Protein 8YNW (pdb70)

Organism: NCBI:txid1217737

Sequence (1189 aa):
IKPATMEFVSLSNGETIAYQEVGRRNTDILVLIHGNMTSSQHWDLVIEKLQDQYHIYALDLRGFGQSTYNQSIDSLQDFAEDVKLFIDELKLEKFSLMGWAMGGGVAMQFTANHPTFVEKLILVESVGMKGYPIFKKDTNGQPIVSSLVKTKEEIAQDPVQIAPVLDAIKNMNKLYYRTVWNLLIYTHNQPEPDRYEKYLDDMLTQRNFVDVNYALITFNISDEHNGVVGGSKQIHRIKAPTLVIQGDRDYVVPQVVGEELAKHLPNAELKVLEDCGHSPFIDCLDVFIKHVEDWLEQPATMEFVSLSNGETIAYQEVGRRNTDILVLIHGNMTSSQHWDLVIEKLQDQYHIYALDLRGFGQSTYNQSIDSLQDFAEDVKLFIDELKLEKFSLMGWAMGGGVAMQFTANHPTFVEKLILVESVGMKGYPIFKKDTNGQPIVSSLVKTKEEIAQDPVQIAPVLDAIKNMNKLYYRTVWNLLIYTHNQPEPDRYEKYLDDMLTQRNFVDVNYALITFNISDEHNGVVGGSKQIHRIKAPTLVIQGDRDYVVPQVVGEELAKHLPNAELKVLEDCGHSPFIDCLDVFIKHVEDWLEQKIKPATMEFVSLSNGETIAYQEVGRRNTDILVLIHGNMTSSQHWDLVIEKLQDQYHIYALDLRGFGQSTYNQSIDSLQDFAEDVKLFIDELKLEKFSLMGWAMGGGVAMQFTANHPTFVEKLILVESVGMKGYPIFKKDTNGQPIVSSLVKTKEEIAQDPVQIAPVLDAIKNMNKLYYRTVWNLLIYTHNQPEPDRYEKYLDDMLTQRNFVDVNYALITFNISDEHNGVVGGSKQIHRIKAPTLVIQGDRDYVVPQVVGEELAKHLPNAELKVLEDCGHSPFIDCLDVFIKHVEDWLEQPATMEFVSLSNGETIAYQEVGRRNTDILVLIHGNMTSSQHWDLVIEKLQDQYHIYALDLRGFGQSTYNQSIDSLQDFAEDVKLFIDELKLEKFSLMGWAMGGGVAMQFTANHPTFVEKLILVESVGMKGYPIFKKDTNGQPIVSSLVKTKEEIAQDPVQIAPVLDAIKNMNKLYYRTVWNLLIYTHNQPEPDRYEKYLDDMLTQRNFVDVNYALITFNISDEHNGVVGGSKQIHRIKAPTLVIQGDRDYVVPQVVGEELAKHLPNAELKVLEDCGHSPFIDCLDVFIKHVEDWLEQ

Secondary structure (DSSP, 8-state):
-PPPP-EEEE-TTS-EEEEEEE-TT-SSEEEEE--TT--GGGGHHHHHHHTTTSEEEEE--TTSTTS--SS---SHHHHHHHHHHHHHHTT--SEEEEEETHHHHHHHHHHHH-GGGEEEEEEESPPPTT----EEE-TTS-EEEEEE--SHHHHHT-TTTTHHHHHHHHHT-HHHHHHHHHHHTSSS----HHHHHHHHHHHTT---HHHHHHHHHT---SSS--SSS----GGGG--S-EEEEEETT-SSS-HHHHHHHHHHSSSEEEEEETT--S-HHHH-HHHHHHHHHHHHH-/----EEEE-TTS-EEEEEEE-TT-SSEEEEE--TT--GGGGHHHHHHHTTTSEEEEE--TTSTT---SS---SHHHHHHHHHHHHHHTT--SEEEEEETHHHHHHHHHHHH-GGGEEEEEEESPPPTT----EEE-TTS-EEEEEE--SHHHHHT-TTTTHHHHHHHHTT-HHHHHHHHHHHT-SS----HHHHHHHHHHHTT---HHHHHHHHHT---SSS--SSS----GGGG--S-EEEEEETT-SSS-HHHHHHHHHHSTTEEEEEETT--S-HHHH-HHHHHHHHHHHHH--/-PPPP-EEEE-TTS-EEEEEEE-TT-SSEEEEE--TT--GGGGHHHHHHHTTTSEEEEE--TTSTTS--SS---SHHHHHHHHHHHHHHHT---EEEEEETHHHHHHHHHHHH-GGGEEEEEEESPPPTT----EEE-TTS-EEEEEE--SHHHHHT-TTTTHHHHHHHHTT-HHHHHHHHHHHTSSS----HHHHHHHHHHHTT---HHHHHHHHHT---SSS--SSS----GGGG--S-EEEEEETT-SSS-HHHHHHHHHHSSSEEEEEETT--S-HHHH-HHHHHHHHHHHHH-/-PPPEEEE-TTS-EEEEEEE-TT-SSEEEEE--TT--GGGGHHHHHHHTTTSEEEEEPPTTSTTS--SS---SHHHHHHHHHHHHHHTT---EEEEEETHHHHHHHHHHHH-GGGEEEEEEESPPPTT----EEE-TTSSEEEEEE--SHHHHHT-TTTTHHHHHHHHTT-HHHHHHHHHHHTSSS----HHHHHHHHHHHTT---HHHHHHHHHT---SSS--SSS----GGGG--S-EEEEEETT-SSS-HHHHHHHHHHSSSEEEEEETT--S-HHHH-HHHHHHHHHHHHH-

InterPro domains:
  IPR000073 Alpha/beta hydrolase fold-1 [PF00561] (30-284)
  IPR000073 Alpha/beta hydrolase fold-1 [PR00111] (54-69)
  IPR000073 Alpha/beta hydrolase fold-1 [PR00111] (98-111)
  IPR000073 Alpha/beta hydrolase fold-1 [PR00111] (112-125)
  IPR029058 Alpha/Beta hydrolase fold [G3DSA:3.40.50.1820] (10-299)
  IPR029058 Alpha/Beta hydrolase fold [SSF53474] (6-299)
  IPR050266 AB hydrolase superfamily [PTHR43798] (19-299)

Radius of gyration: 34.6 Å; Cα contacts (8 Å, |Δi|>4): 2654; chains: 4; bounding box: 67×92×101 Å

B-factor: mean 24.3, std 11.0, range [7.79, 95.72]

Nearest PDB structures (foldseek):
  8ynv-assembly4_D  TM=9.915E-01  e=7.966E-64  Bacillus thuringiensis
  8ynw-assembly4_D  TM=9.922E-01  e=1.476E-63  Bacillus thuringiensis
  3om8-assembly1_B  TM=8.523E-01  e=3.856E-19  Pseudomonas aeruginosa PAO1
  3afi-assembly2_B  TM=7.223E-01  e=8.091E-16  Bradyrhizobium diazoefficiens USDA 110
  3a2n-assembly2_E  TM=7.158E-01  e=1.299E-14  Bradyrhizobium japonicum

Solvent-accessible surface area: 45137 Å² total; per-residue (Å²): 118,174,66,42,132,24,90,109,19,77,9,99,48,49,1,37,1,0,16,12,32,28,20,145,236,41,117,77,32,0,0,0,0,0,1,35,32,2,1,0,9,4,1,14,17,0,10,98,90,0,64,109,63,16,22,1,13,0,1,1,0,18,0,1,10,80,4,41,50,91,120,70,0,76,31,2,42,20,0,0,37,1,0,2,22,0,0,60,89,41,175,10,139,106,0,9,0,0,0,6,11,2,0,0,0,0,0,0,14,0,2,0,2,9,40,24,10,11,74,31,0,1,0,0,0,4,6,8,6,14,2,73,20,3,16,53,24,14,75,106,21,100,64,21,26,23,12,15,1,74,57,52,123,13,0,44,136,8,92,67,60,0,33,38,2,62,75,3,32,156,89,126,65,59,120,49,0,73,82,37,7,47,132,76,13,9,50,110,65,100,6,89,110,105,43,1,47,32,3,0,48,7,0,16,48,2,113,3,11,29,19,0,9,52,0,12,2,27,10,10,2,1,82,86,19,12,4,22,43,49,21,36,82,26,1,69,14,0,95,12,44,0,3,2,1,1,0,62,31,7,116,34,4,33,63,55,18,2,71,27,1,24,159,58,10,67,72,30,88,54,81,58,5,157,81,0,2,10,2,0,8,27,23,24,28,100,84,0,11,119,53,0,38,55,12,20,115,133,136,46,129,21,62,118,14,80,11,110,48,51,1,36,3,0,15,13,28,42,19,128,231,38,126,81,31,0,0,0,0,0,1,32,28,3,0,0,18,4,1,16,24,0,8,103,100,1,62,119,101,16,22,1,13,0,3,0,2,18,0,1,7,106,4,41,49,99,112,70,0,75,35,2,64,42,0,0,76,4,0,35,55,0,0,64,93,47,152,11,141,103,0,9,0,0,0,5,11,5,0,0,0,0,0,0,19,0,0,2,34,34,69,98,45,9,74,28,0,1,0,0,0,2,10,7,11,41,17,57,15,2,2,74,24,17,139,100,26,85,28,40,35,16,33,11,2,83,46,57,121,46,0,44,133,5,83,63,43,3,29,37,2,58,83,3,34,172,107,127,64,57,129,52,0,75,88,31,8,49,50,33,10,10,34,106,63,99,8,99,114,121,46,2,72,43,3,1,69,8,0,18,37,2,113,3,11,30,19,0,5,49,1,3,0,28,10,8,2,2,73,88,59,12,2,22,47,44,23,59,111,40,1,82,107,0,58,12,39,0,10,1,0,1,0,63,37,7,54,62,13,16,60,56,32,1,62,65,0,15,160,76,3,7,29,22,79,65,85,50,4,153,83,0,2,10,2,0,8,32,24,23,25,103,68,0,11,107,33,0,42,76,17,23,107,99,206,115,162,61,46,126,21,72,104,21,75,9,104,64,49,1,34,3,0,13,12,29,42,19,140,239,36,126,79,32,0,0,0,1,0,2,32,29,1,0,0,8,3,1,18,17,1,11,105,96,0,64,119,69,15,22,2,13,0,2,1,2,17,0,1,11,80,3,43,47,110,115,60,1,76,33,2,57,30,0,0,79,3,2,36,54,0,0,65,84,51,156,15,134,116,0,7,2,0,0,4,8,2,0,0,0,0,0,0,10,0,0,8,42,45,54,82,46,11,68,42,0,0,0,0,0,3,8,4,4,11,1,63,21,2,17,68,25,15,76,108,21,100,64,24,25,26,10,17,2,73,57,67,111,12,0,40,121,9,94,60,69,0,32,43,3,62,85,3,21,154,112,136,60,62,132,49,0,70,89,32,8,57,126,69,11,13,50,106,68,92,3,84,113,103,54,0,54,28,3,1,52,8,0,22,47,2,112,4,10,25,19,0,2,53,1,2,2,26,8,9,2,1,43,63,18,11,6,24,44,45,25,56,86,48,2,10,138,0,80,7,41,0,0,1,1,1,0,61,26,5,114,68,10,51,67,50,13,2,62,28,1,22,162,40,11,55,73,34,82,61,64,58,4,152,84,0,2,12,2,0,8,26,25,23,28,102,75,0,10,115,32,0,41,72,17,12,121,126,126,44,134,17,77,104,26,75,10,58,59,51,1,35,0,0,12,17,30,45,18,170,194,25,126,81,32,0,0,0,0,0,1,33,26,2,0,0,14,4,1,19,14,0,12,101,74,0,60,99,75,10,22,1,12,0,0,1,0,19,0,1,12,92,3,42,49,94,123,70,0,69,31,2,59,26,0,0,26,0,0,0,14,0,0,20,64,35,147,12,45,94,0,9,0,0,0,6,12,4,0,0,0,0,0,0,18,0,0,1,26,14,32,29,6,12,83,28,0,0,0,0,0,3,10,6,2,18,16,56,22,2,0,71,24,31,143,121,23,106,21,27,33,10,38,16,1,74,57,60,129,45,0,42,130,5,81,65,43,2,32,39,9,62,83,3,35,167,94,146,63,56,130,57,0,70,90,38,8,53,58,36,10,12,37,107,66,96,4,89,115,130,55,2,64,46,4,0,69,7,0,30,49,3,114,4,16,27,20,0,6,52,1,3,0,24,10,8,2,1,71,85,72,14,1,26,46,44,19,57,119,56,2,89,82,1,136,10,46,0,0,2,1,1,0,62,37,7,51,61,12,17,60,54,35,2,68,55,1,19,173,64,10,64,68,34,74,60,56,59,6,149,84,0,2,10,3,0,8,27,24,26,28,85,78,0,1,96,48,0,32,87,17,21,116,137

Structure (mmCIF, N/CA/C/O backbone):
data_8YNW
#
_entry.id   8YNW
#
_cell.length_a   42.989
_cell.length_b   83.552
_cell.length_c   85.729
_cell.angle_alpha   73.484
_cell.angle_beta   82.839
_cell.angle_gamma   83.617
#
_symmetry.space_group_name_H-M   'P 1'
#
loop_
_entity.id
_entity.type
_entity.pdbx_description
1 polymer 'Poly(3-hydroxybutyrate) depolymerase'
2 non-polymer 3,6,9,12,15,18-HEXAOXAICOSANE-1,20-DIOL
3 non-polymer 2-AMINO-2-HYDROXYMETHYL-PROPANE-1,3-DIOL
4 water water
#
loop_
_atom_site.group_PDB
_atom_site.id
_atom_site.type_symbol
_atom_site.label_atom_id
_atom_site.label_alt_id
_atom_site.label_comp_id
_atom_site.label_asym_id
_atom_site.label_entity_id
_atom_site.label_seq_id
_atom_site.pdbx_PDB_ins_code
_atom_site.Cartn_x
_atom_site.Cartn_y
_atom_site.Cartn_z
_atom_site.occupancy
_atom_site.B_iso_or_equiv
_atom_site.auth_seq_id
_atom_site.auth_comp_id
_atom_site.auth_asym_id
_atom_site.auth_atom_id
_atom_site.pdbx_PDB_model_num
ATOM 1 N N . ILE A 1 13 ? 72.37323 19.99339 99.06278 1.000 52.28474 2 ILE A N 1
ATOM 2 C CA . ILE A 1 13 ? 71.87405 20.97522 98.10495 1.000 47.65921 2 ILE A CA 1
ATOM 3 C C . ILE A 1 13 ? 72.50987 20.76255 96.72877 1.000 44.52342 2 ILE A C 1
ATOM 4 O O . ILE A 1 13 ? 72.19104 21.46994 95.76320 1.000 38.81685 2 ILE A O 1
ATOM 9 N N . LYS A 1 14 ? 73.40238 19.78069 96.63963 1.000 33.00869 3 LYS A N 1
ATOM 10 C CA . LYS A 1 14 ? 74.04424 19.48494 95.37206 1.000 27.96422 3 LYS A CA 1
ATOM 11 C C . LYS A 1 14 ? 73.01644 18.96315 94.37189 1.000 28.00281 3 LYS A C 1
ATOM 12 O O . LYS A 1 14 ? 71.97732 18.41962 94.75581 1.000 30.86885 3 LYS A O 1
ATOM 18 N N . PRO A 1 15 ? 73.26891 19.13593 93.08350 1.000 23.66612 4 PRO A N 1
ATOM 19 C CA . PRO A 1 15 ? 72.38539 18.53589 92.08110 1.000 22.92307 4 PRO A CA 1
ATOM 20 C C . PRO A 1 15 ? 72.56021 17.02324 92.05532 1.000 24.48409 4 PRO A C 1
ATOM 21 O O . PRO A 1 15 ? 73.47964 16.45713 92.65539 1.000 25.76493 4 PRO A O 1
ATOM 25 N N . ALA A 1 16 ? 71.63040 16.36849 91.36507 1.000 28.33209 5 ALA A N 1
ATOM 26 C CA . ALA A 1 16 ? 71.72705 14.93348 91.13317 1.000 33.43753 5 ALA A CA 1
ATOM 27 C C . ALA A 1 16 ? 72.93928 14.61199 90.26495 1.000 28.16056 5 ALA A C 1
ATOM 28 O O . ALA A 1 16 ? 73.37910 15.42317 89.44381 1.000 21.67890 5 ALA A O 1
ATOM 30 N N . THR A 1 17 ? 73.48367 13.41393 90.46339 1.000 24.97648 6 THR A N 1
ATOM 31 C CA . THR A 1 17 ? 74.55955 12.92869 89.61112 1.000 29.42230 6 THR A CA 1
ATOM 32 C C . THR A 1 17 ? 74.04820 12.74538 88.18738 1.000 28.37265 6 THR A C 1
ATOM 33 O O . THR A 1 17 ? 72.93044 12.27010 87.96526 1.000 28.02759 6 THR A O 1
ATOM 37 N N . MET A 1 18 ? 74.86857 13.13228 87.21490 1.000 22.83481 7 MET A N 1
ATOM 38 C CA . MET A 1 18 ? 74.43424 13.18138 85.82784 1.000 19.13906 7 MET A CA 1
ATOM 39 C C . MET A 1 18 ? 75.22067 12.20370 84.96663 1.000 21.09118 7 MET A C 1
ATOM 40 O O . MET A 1 18 ? 76.36134 11.85240 85.27255 1.000 23.18683 7 MET A O 1
ATOM 45 N N . GLU A 1 19 ? 74.58293 11.75788 83.89335 1.000 21.29408 8 GLU A N 1
ATOM 46 C CA . GLU A 1 19 ? 75.24232 11.06218 82.80101 1.000 21.69556 8 GLU A CA 1
ATOM 47 C C . GLU A 1 19 ? 75.42841 12.03839 81.64273 1.000 25.69114 8 GLU A C 1
ATOM 48 O O . GLU A 1 19 ? 74.80891 13.10396 81.60106 1.000 20.19510 8 GLU A O 1
ATOM 54 N N . PHE A 1 20 ? 76.28489 11.66536 80.69369 1.000 18.53703 9 PHE A N 1
ATOM 55 C CA . PHE A 1 20 ? 76.58128 12.52770 79.55102 1.000 27.42566 9 PHE A CA 1
ATOM 56 C C . PHE A 1 20 ? 76.62105 11.70944 78.27234 1.000 24.62669 9 PHE A C 1
ATOM 57 O O . PHE A 1 20 ? 77.13191 10.58620 78.26861 1.000 20.87962 9 PHE A O 1
ATOM 65 N N . VAL A 1 21 ? 76.10989 12.28628 77.18678 1.000 20.55472 10 VAL A N 1
ATOM 66 C CA . VAL A 1 21 ? 76.15365 11.65274 75.87179 1.000 22.00815 10 VAL A CA 1
ATOM 67 C C . VAL A 1 21 ? 76.46771 12.71954 74.82313 1.000 19.35508 10 VAL A C 1
ATOM 68 O O . VAL A 1 21 ? 75.84381 13.78459 74.79715 1.000 18.64133 10 VAL A O 1
ATOM 72 N N . SER A 1 22 ? 77.46628 12.45683 73.98469 1.000 22.19878 11 SER A N 1
ATOM 73 C CA . SER A 1 22 ? 77.81065 13.37406 72.90353 1.000 27.94227 11 SER A CA 1
ATOM 74 C C . SER A 1 22 ? 76.96387 13.04997 71.68193 1.000 29.87138 11 SER A C 1
ATOM 75 O O . SER A 1 22 ? 76.81595 11.88052 71.31427 1.000 27.83025 11 SER A O 1
ATOM 78 N N . LEU A 1 23 ? 76.38641 14.08053 71.07535 1.000 26.88570 12 LEU A N 1
ATOM 79 C CA . LEU A 1 23 ? 75.55585 13.90627 69.89644 1.000 21.58048 12 LEU A CA 1
ATOM 80 C C . LEU A 1 23 ? 76.35073 14.21981 68.64574 1.000 22.70343 12 LEU A C 1
ATOM 81 O O . LEU A 1 23 ? 77.40516 14.86051 68.69087 1.000 29.49203 12 LEU A O 1
ATOM 86 N N . SER A 1 24 ? 75.81279 13.77392 67.51091 1.000 23.61554 13 SER A N 1
ATOM 87 C CA . SER A 1 24 ? 76.48894 13.97587 66.24006 1.000 25.79254 13 SER A CA 1
ATOM 88 C C . SER A 1 24 ? 76.47194 15.42470 65.77984 1.000 31.06928 13 SER A C 1
ATOM 89 O O . SER A 1 24 ? 77.08316 15.72888 64.75243 1.000 33.88313 13 SER A O 1
ATOM 92 N N . ASN A 1 25 ? 75.78340 16.32366 66.47463 1.000 24.02072 14 ASN A N 1
ATOM 93 C CA . ASN A 1 25 ? 75.87429 17.73577 66.13853 1.000 29.68596 14 ASN A CA 1
ATOM 94 C C . ASN A 1 25 ? 76.88480 18.48728 67.00689 1.000 33.09970 14 ASN A C 1
ATOM 95 O O . ASN A 1 25 ? 76.87391 19.72022 67.02152 1.000 30.69663 14 ASN A O 1
ATOM 100 N N . GLY A 1 26 ? 77.74674 17.77933 67.73508 1.000 30.41351 15 GLY A N 1
ATOM 101 C CA . GLY A 1 26 ? 78.79550 18.43060 68.49690 1.000 28.74017 15 GLY A CA 1
ATOM 102 C C . GLY A 1 26 ? 78.38203 18.97597 69.84573 1.000 32.03394 15 GLY A C 1
ATOM 103 O O . GLY A 1 26 ? 79.16332 19.70909 70.46480 1.000 31.02407 15 GLY A O 1
ATOM 104 N N . GLU A 1 27 ? 77.17788 18.67113 70.31452 1.000 20.83256 16 GLU A N 1
ATOM 105 C CA . GLU A 1 27 ? 76.78575 19.01196 71.67448 1.000 21.72951 16 GLU A CA 1
ATOM 106 C C . GLU A 1 27 ? 76.97686 17.79391 72.57051 1.000 22.54255 16 GLU A C 1
ATOM 107 O O . GLU A 1 27 ? 77.03122 16.65945 72.10104 1.000 25.60700 16 GLU A O 1
ATOM 113 N N . THR A 1 28 ? 77.10907 18.04437 73.87063 1.000 24.24529 17 THR A N 1
ATOM 114 C CA . THR A 1 28 ? 77.09483 16.98722 74.87466 1.000 21.21032 17 THR A CA 1
ATOM 115 C C . THR A 1 28 ? 75.94602 17.26679 75.82853 1.000 20.21083 17 THR A C 1
ATOM 116 O O . THR A 1 28 ? 75.93042 18.30558 76.49856 1.000 23.56953 17 THR A O 1
ATOM 120 N N . ILE A 1 29 ? 74.99461 16.34417 75.89142 1.000 16.20366 18 ILE A N 1
ATOM 121 C CA . ILE A 1 29 ? 73.78944 16.50971 76.68880 1.000 14.15227 18 ILE A CA 1
ATOM 122 C C . ILE A 1 29 ? 73.98331 15.79851 78.01734 1.000 26.38214 18 ILE A C 1
ATOM 123 O O . ILE A 1 29 ? 74.40768 14.63728 78.05111 1.000 21.20293 18 ILE A O 1
ATOM 128 N N . ALA A 1 30 ? 73.69106 16.49336 79.11290 1.000 16.67443 19 ALA A N 1
ATOM 129 C CA . ALA A 1 30 ? 73.69940 15.88092 80.43011 1.000 22.80275 19 ALA A CA 1
ATOM 130 C C . ALA A 1 30 ? 72.28052 15.43815 80.76210 1.000 17.78974 19 ALA A C 1
ATOM 131 O O . ALA A 1 30 ? 71.31227 16.08323 80.36438 1.000 17.40518 19 ALA A O 1
ATOM 133 N N . TYR A 1 31 ? 72.15462 14.31892 81.47390 1.000 16.64660 20 TYR A N 1
ATOM 134 C CA . TYR A 1 31 ? 70.81736 13.81210 81.74777 1.000 13.29575 20 TYR A CA 1
ATOM 135 C C . TYR A 1 31 ? 70.84828 12.96078 83.00349 1.000 18.61097 20 TYR A C 1
ATOM 136 O O . TYR A 1 31 ? 71.85781 12.33186 83.31593 1.000 17.88931 20 TYR A O 1
ATOM 145 N N . GLN A 1 32 ? 69.73247 12.97257 83.72651 1.000 15.47928 21 GLN A N 1
ATOM 146 C CA . GLN A 1 32 ? 69.48840 11.99804 84.78038 1.000 21.79324 21 GLN A CA 1
ATOM 147 C C . GLN A 1 32 ? 68.83092 10.77280 84.17534 1.000 20.80615 21 GLN A C 1
ATOM 148 O O . GLN A 1 32 ? 67.96380 10.88978 83.30445 1.000 19.81250 21 GLN A O 1
ATOM 154 N N . GLU A 1 33 ? 69.24457 9.59335 84.63327 1.000 16.38356 22 GLU A N 1
ATOM 155 C CA . GLU A 1 33 ? 68.57961 8.35634 84.24842 1.000 17.03544 22 GLU A CA 1
ATOM 156 C C . GLU A 1 33 ? 68.37777 7.52279 85.49924 1.000 25.69040 22 GLU A C 1
ATOM 157 O O . GLU A 1 33 ? 69.35556 7.12092 86.13899 1.000 24.55909 22 GLU A O 1
ATOM 163 N N . VAL A 1 34 ? 67.11435 7.27259 85.84731 1.000 19.40518 23 VAL A N 1
ATOM 164 C CA . VAL A 1 34 ? 66.76572 6.52912 87.04759 1.000 22.46352 23 VAL A CA 1
ATOM 165 C C . VAL A 1 34 ? 65.76152 5.44460 86.68509 1.000 22.76811 23 VAL A C 1
ATOM 166 O O . VAL A 1 34 ? 65.12992 5.47825 85.62959 1.000 24.92291 23 VAL A O 1
ATOM 170 N N . GLY A 1 35 ? 65.61441 4.48441 87.59351 1.000 22.96532 24 GLY A N 1
ATOM 171 C CA . GLY A 1 35 ? 64.68093 3.38922 87.41843 1.000 24.12398 24 GLY A CA 1
ATOM 172 C C . GLY A 1 35 ? 65.10073 2.45752 86.30725 1.000 30.20387 24 GLY A C 1
ATOM 173 O O . GLY A 1 35 ? 64.24532 1.96279 85.56025 1.000 34.75701 24 GLY A O 1
ATOM 174 N N . ARG A 1 36 ? 66.40701 2.19955 86.18711 1.000 29.51636 25 ARG A N 1
ATOM 175 C CA . ARG A 1 36 ? 66.96201 1.53847 85.01210 1.000 33.46408 25 ARG A CA 1
ATOM 176 C C . ARG A 1 36 ? 66.43683 0.12037 84.82122 1.000 33.44620 25 ARG A C 1
ATOM 177 O O . ARG A 1 36 ? 66.57530 -0.42795 83.72269 1.000 41.24295 25 ARG A O 1
ATOM 185 N N . ARG A 1 37 ? 65.82319 -0.48056 85.83825 1.000 30.71038 26 ARG A N 1
ATOM 186 C CA . ARG A 1 37 ? 65.32074 -1.84392 85.72230 1.000 39.84156 26 ARG A CA 1
ATOM 187 C C . ARG A 1 37 ? 63.80599 -1.91150 85.51960 1.000 31.06015 26 ARG A C 1
ATOM 188 O O . ARG A 1 37 ? 63.24203 -3.00997 85.51474 1.000 33.07195 26 ARG A O 1
ATOM 196 N N . ASN A 1 38 ? 63.13904 -0.77439 85.33903 1.000 28.78744 27 ASN A N 1
ATOM 197 C CA . ASN A 1 38 ? 61.74080 -0.74268 84.92703 1.000 28.37293 27 ASN A CA 1
ATOM 198 C C . ASN A 1 38 ? 61.62890 -0.78364 83.40115 1.000 31.15140 27 ASN A C 1
ATOM 199 O O . ASN A 1 38 ? 62.55437 -0.41183 82.68022 1.000 28.43859 27 ASN A O 1
ATOM 204 N N . THR A 1 39 ? 60.46684 -1.22469 82.91467 1.000 28.58594 28 THR A N 1
ATOM 205 C CA . THR A 1 39 ? 60.27165 -1.47493 81.48710 1.000 32.39938 28 THR A CA 1
ATOM 206 C C . THR A 1 39 ? 59.78171 -0.24413 80.71345 1.000 31.76899 28 THR A C 1
ATOM 207 O O . THR A 1 39 ? 60.26844 0.02789 79.61335 1.000 29.64870 28 THR A O 1
ATOM 211 N N . ASP A 1 40 ? 58.83201 0.50973 81.25956 1.000 28.67636 29 ASP A N 1
ATOM 212 C CA . ASP A 1 40 ? 58.21320 1.60007 80.51509 1.000 23.06127 29 ASP A CA 1
ATOM 213 C C . ASP A 1 40 ? 59.03377 2.86464 80.67415 1.000 28.68515 29 ASP A C 1
ATOM 214 O O . ASP A 1 40 ? 59.36528 3.25668 81.79889 1.000 24.21588 29 ASP A O 1
ATOM 219 N N . ILE A 1 41 ? 59.36371 3.50287 79.54220 1.000 27.30953 30 ILE A N 1
ATOM 220 C CA . ILE A 1 41 ? 60.29291 4.62724 79.51410 1.000 24.86352 30 ILE A CA 1
ATOM 221 C C . ILE A 1 41 ? 59.51400 5.93125 79.47166 1.000 19.34757 30 ILE A C 1
ATOM 222 O O . ILE A 1 41 ? 58.53702 6.07163 78.72342 1.000 23.43911 30 ILE A O 1
ATOM 227 N N . LEU A 1 42 ? 59.95402 6.88280 80.28759 1.000 21.49200 31 LEU A N 1
ATOM 228 C CA . LEU A 1 42 ? 59.37903 8.21513 80.38452 1.000 17.19225 31 LEU A CA 1
ATOM 229 C C . LEU A 1 42 ? 60.50432 9.22709 80.23487 1.000 18.43563 31 LEU A C 1
ATOM 230 O O . LEU A 1 42 ? 61.51406 9.13976 80.93945 1.000 19.76102 31 LEU A O 1
ATOM 235 N N . VAL A 1 43 ? 60.33586 10.17992 79.32021 1.000 16.07196 32 VAL A N 1
ATOM 236 C CA . VAL A 1 43 ? 61.33965 11.19724 79.02181 1.000 13.73862 32 VAL A CA 1
ATOM 237 C C . VAL A 1 43 ? 60.78575 12.54542 79.47273 1.000 13.08134 32 VAL A C 1
ATOM 238 O O . VAL A 1 43 ? 59.66378 12.90466 79.09936 1.000 16.78299 32 VAL A O 1
ATOM 242 N N . LEU A 1 44 ? 61.55832 13.29134 80.27254 1.000 11.24263 33 LEU A N 1
ATOM 243 C CA . LEU A 1 44 ? 61.10380 14.55529 80.85322 1.000 15.09992 33 LEU A CA 1
ATOM 244 C C . LEU A 1 44 ? 61.87782 15.74325 80.28486 1.000 14.36403 33 LEU A C 1
ATOM 245 O O . LEU A 1 44 ? 63.11285 15.72462 80.25080 1.000 12.18125 33 LEU A O 1
ATOM 250 N N . ILE A 1 45 ? 61.15564 16.79951 79.89726 1.000 15.84524 34 ILE A N 1
ATOM 251 C CA . ILE A 1 45 ? 61.75638 18.00570 79.32361 1.000 14.84584 34 ILE A CA 1
ATOM 252 C C . ILE A 1 45 ? 61.36424 19.21283 80.16682 1.000 11.62678 34 ILE A C 1
ATOM 253 O O . ILE A 1 45 ? 60.18404 19.58075 80.23141 1.000 11.53372 34 ILE A O 1
ATOM 258 N N . HIS A 1 46 ? 62.35885 19.84176 80.78566 1.000 13.37529 35 HIS A N 1
ATOM 259 C CA . HIS A 1 46 ? 62.15053 20.99779 81.64747 1.000 12.19179 35 HIS A CA 1
ATOM 260 C C . HIS A 1 46 ? 61.80190 22.22573 80.79673 1.000 11.75744 35 HIS A C 1
ATOM 261 O O . HIS A 1 46 ? 61.83592 22.18762 79.56877 1.000 17.95188 35 HIS A O 1
ATOM 268 N N . GLY A 1 47 ? 61.51689 23.34975 81.46108 1.000 18.03677 36 GLY A N 1
ATOM 269 C CA . GLY A 1 47 ? 61.19195 24.59300 80.79696 1.000 18.23747 36 GLY A CA 1
ATOM 270 C C . GLY A 1 47 ? 62.25923 25.65850 80.96849 1.000 19.49742 36 GLY A C 1
ATOM 271 O O . GLY A 1 47 ? 63.40587 25.38145 81.34076 1.000 15.52402 36 GLY A O 1
ATOM 272 N N . ASN A 1 48 ? 61.88234 26.90522 80.67453 1.000 17.46647 37 ASN A N 1
ATOM 273 C CA . ASN A 1 48 ? 62.84073 28.00319 80.76585 1.000 14.02494 37 ASN A CA 1
ATOM 274 C C . ASN A 1 48 ? 63.26716 28.23275 82.21402 1.000 19.28359 37 ASN A C 1
ATOM 275 O O . ASN A 1 48 ? 62.54507 27.90295 83.16066 1.000 19.32666 37 ASN A O 1
ATOM 280 N N . MET A 1 49 ? 64.46326 28.79908 82.37737 1.000 15.44798 38 MET A N 1
ATOM 281 C CA . MET A 1 49 ? 65.07216 29.08478 83.67522 1.000 15.16131 38 MET A CA 1
ATOM 282 C C . MET A 1 49 ? 65.28602 27.83829 84.52346 1.000 18.90642 38 MET A C 1
ATOM 283 O O . MET A 1 49 ? 65.47515 27.96013 85.73666 1.000 26.81338 38 MET A O 1
ATOM 288 N N . THR A 1 50 ? 65.22318 26.63856 83.94934 1.000 13.99508 39 THR A N 1
ATOM 289 C CA . THR A 1 50 ? 65.38460 25.42124 84.74656 1.000 18.50401 39 THR A CA 1
ATOM 290 C C . THR A 1 50 ? 66.14759 24.37019 83.94951 1.000 22.24845 39 THR A C 1
ATOM 291 O O . THR A 1 50 ? 66.25773 24.44979 82.72677 1.000 27.78201 39 THR A O 1
ATOM 295 N N . SER A 1 51 ? 66.65087 23.35916 84.65665 1.000 19.88104 40 SER A N 1
ATOM 296 C CA . SER A 1 51 ? 67.18704 22.18302 83.98047 1.000 22.41184 40 SER A CA 1
ATOM 297 C C . SER A 1 51 ? 66.46569 20.95780 84.52295 1.000 22.00285 40 SER A C 1
ATOM 298 O O . SER A 1 51 ? 65.40386 21.09805 85.15049 1.000 18.26877 40 SER A O 1
ATOM 301 N N . SER A 1 52 ? 67.01078 19.76073 84.27800 1.000 19.60938 41 SER A N 1
ATOM 302 C CA . SER A 1 52 ? 66.36317 18.54993 84.77973 1.000 23.73023 41 SER A CA 1
ATOM 303 C C . SER A 1 52 ? 66.26747 18.50516 86.30549 1.000 20.39710 41 SER A C 1
ATOM 304 O O . SER A 1 52 ? 65.50729 17.68836 86.83665 1.000 18.24522 41 SER A O 1
ATOM 307 N N . GLN A 1 53 ? 67.02259 19.34006 87.02373 1.000 12.59400 42 GLN A N 1
ATOM 308 C CA . GLN A 1 53 ? 66.95614 19.30266 88.48833 1.000 13.23924 42 GLN A CA 1
ATOM 309 C C . GLN A 1 53 ? 65.55554 19.63536 88.99913 1.000 16.16373 42 GLN A C 1
ATOM 310 O O . GLN A 1 53 ? 65.14174 19.14126 90.05802 1.000 15.05198 42 GLN A O 1
ATOM 316 N N . HIS A 1 54 ? 64.80579 20.46241 88.26524 1.000 14.75407 43 HIS A N 1
ATOM 317 C CA . HIS A 1 54 ? 63.45046 20.80705 88.69234 1.000 16.30152 43 HIS A CA 1
ATOM 318 C C . HIS A 1 54 ? 62.45898 19.65576 88.56926 1.000 14.11438 43 HIS A C 1
ATOM 319 O O . HIS A 1 54 ? 61.32760 19.79922 89.04278 1.000 13.99141 43 HIS A O 1
ATOM 326 N N . TRP A 1 55 ? 62.83187 18.53392 87.94523 1.000 11.79180 44 TRP A N 1
ATOM 327 C CA . TRP A 1 55 ? 61.97644 17.34962 87.90168 1.000 11.89261 44 TRP A CA 1
ATOM 328 C C . TRP A 1 55 ? 62.14172 16.45653 89.12457 1.000 20.04996 44 TRP A C 1
ATOM 329 O O . TRP A 1 55 ? 61.53004 15.37732 89.16391 1.000 16.90301 44 TRP A O 1
ATOM 340 N N . ASP A 1 56 ? 62.95783 16.87245 90.10732 1.000 13.75971 45 ASP A N 1
ATOM 341 C CA . ASP A 1 56 ? 63.29661 15.99168 91.22402 1.000 14.09846 45 ASP A CA 1
ATOM 342 C C . ASP A 1 56 ? 62.05875 15.40679 91.89606 1.000 19.73769 45 ASP A C 1
ATOM 343 O O . ASP A 1 56 ? 62.01455 14.20496 92.18436 1.000 21.87886 45 ASP A O 1
ATOM 348 N N . LEU A 1 57 ? 61.03130 16.23012 92.12963 1.000 14.99721 46 LEU A N 1
ATOM 349 C CA . LEU A 1 57 ? 59.86536 15.76459 92.87839 1.000 20.55771 46 LEU A CA 1
ATOM 350 C C . LEU A 1 57 ? 59.08537 14.71591 92.09854 1.000 18.12790 46 LEU A C 1
ATOM 351 O O . LEU A 1 57 ? 58.54718 13.76207 92.68177 1.000 15.26491 46 LEU A O 1
ATOM 356 N N . VAL A 1 58 ? 58.99225 14.89622 90.78516 1.000 16.93590 47 VAL A N 1
ATOM 357 C CA . VAL A 1 58 ? 58.30927 13.93413 89.93040 1.000 19.78951 47 VAL A CA 1
ATOM 358 C C . VAL A 1 58 ? 59.14655 12.67222 89.78095 1.000 15.05087 47 VAL A C 1
ATOM 359 O O . VAL A 1 58 ? 58.61548 11.55544 89.72727 1.000 18.66675 47 VAL A O 1
ATOM 363 N N . ILE A 1 59 ? 60.47050 12.83527 89.70451 1.000 14.87547 48 ILE A N 1
ATOM 364 C CA . ILE A 1 59 ? 61.36806 11.68818 89.60977 1.000 20.39346 48 ILE A CA 1
ATOM 365 C C . ILE A 1 59 ? 61.26319 10.83455 90.86342 1.000 18.53990 48 ILE A C 1
ATOM 366 O O . ILE A 1 59 ? 61.21031 9.59988 90.78789 1.000 21.63067 48 ILE A O 1
ATOM 371 N N . GLU A 1 60 ? 61.21557 11.47610 92.03887 1.000 21.32649 49 GLU A N 1
ATOM 372 C CA . GLU A 1 60 ? 61.07043 10.72032 93.27715 1.000 24.81055 49 GLU A CA 1
ATOM 373 C C . GLU A 1 60 ? 59.77279 9.93280 93.29953 1.000 22.68372 49 GLU A C 1
ATOM 374 O O . GLU A 1 60 ? 59.72610 8.83506 93.85637 1.000 22.38416 49 GLU A O 1
ATOM 380 N N . LYS A 1 61 ? 58.71004 10.46850 92.69618 1.000 20.36542 50 LYS A N 1
ATOM 381 C CA . LYS A 1 61 ? 57.41910 9.79862 92.76540 1.000 23.22107 50 LYS A CA 1
ATOM 382 C C . LYS A 1 61 ? 57.28266 8.69825 91.72147 1.000 25.14264 50 LYS A C 1
ATOM 383 O O . LYS A 1 61 ? 56.55135 7.72918 91.94596 1.000 24.83788 50 LYS A O 1
ATOM 389 N N . LEU A 1 62 ? 57.97264 8.81376 90.58822 1.000 17.10489 51 LEU A N 1
ATOM 390 C CA . LEU A 1 62 ? 57.70871 7.92340 89.46496 1.000 18.54841 51 LEU A CA 1
ATOM 391 C C . LEU A 1 62 ? 58.79944 6.88928 89.21136 1.000 17.89153 51 LEU A C 1
ATOM 392 O O . LEU A 1 62 ? 58.55238 5.93825 88.46443 1.000 20.50407 51 LEU A O 1
ATOM 397 N N . GLN A 1 63 ? 59.98903 7.03903 89.81094 1.000 23.15506 52 GLN A N 1
ATOM 398 C CA . GLN A 1 63 ? 61.12834 6.19176 89.46011 1.000 21.61184 52 GLN A CA 1
ATOM 399 C C . GLN A 1 63 ? 60.98809 4.76126 89.96393 1.000 25.68883 52 GLN A C 1
ATOM 400 O O . GLN A 1 63 ? 61.67017 3.87217 89.44461 1.000 29.74496 52 GLN A O 1
ATOM 406 N N . ASP A 1 64 ? 60.14038 4.51126 90.95977 1.000 23.08929 53 ASP A N 1
ATOM 407 C CA . ASP A 1 64 ? 59.91879 3.12715 91.34379 1.000 31.26517 53 ASP A CA 1
ATOM 408 C C . ASP A 1 64 ? 59.13578 2.36097 90.28724 1.000 26.77529 53 ASP A C 1
ATOM 409 O O . ASP A 1 64 ? 59.10198 1.13092 90.34732 1.000 29.54827 53 ASP A O 1
ATOM 414 N N . GLN A 1 65 ? 58.52527 3.05171 89.31580 1.000 24.61105 54 GLN A N 1
ATOM 415 C CA . GLN A 1 65 ? 57.72246 2.39741 88.28599 1.000 32.68438 54 GLN A CA 1
ATOM 416 C C . GLN A 1 65 ? 58.20768 2.63552 86.86296 1.000 29.51850 54 GLN A C 1
ATOM 417 O O . GLN A 1 65 ? 57.94542 1.79689 85.99535 1.000 31.56722 54 GLN A O 1
ATOM 423 N N . TYR A 1 66 ? 58.88218 3.74831 86.58557 1.000 20.62438 55 TYR A N 1
ATOM 424 C CA . TYR A 1 66 ? 59.27370 4.08029 85.22442 1.000 19.47313 55 TYR A CA 1
ATOM 425 C C . TYR A 1 66 ? 60.78742 4.16180 85.11283 1.000 20.20982 55 TYR A C 1
ATOM 426 O O . TYR A 1 66 ? 61.48461 4.48195 86.07757 1.000 23.92068 55 TYR A O 1
ATOM 435 N N . HIS A 1 67 ? 61.28566 3.78025 83.94371 1.000 20.32900 56 HIS A N 1
ATOM 436 C CA . HIS A 1 67 ? 62.64530 4.09328 83.52699 1.000 18.62975 56 HIS A CA 1
ATOM 437 C C . HIS A 1 67 ? 62.61976 5.52140 82.99258 1.000 22.25511 56 HIS A C 1
ATOM 438 O O . HIS A 1 67 ? 62.04763 5.77689 81.92971 1.000 20.49942 56 HIS A O 1
ATOM 445 N N . ILE A 1 68 ? 63.20591 6.46031 83.73094 1.000 16.14349 57 ILE A N 1
ATOM 446 C CA . ILE A 1 68 ? 63.03181 7.88387 83.46380 1.000 14.14399 57 ILE A CA 1
ATOM 447 C C . ILE A 1 68 ? 64.34217 8.44974 82.94794 1.000 20.78876 57 ILE A C 1
ATOM 448 O O . ILE A 1 68 ? 65.39859 8.21096 83.53585 1.000 20.73688 57 ILE A O 1
ATOM 453 N N . TYR A 1 69 ? 64.27054 9.20906 81.85921 1.000 16.85441 58 TYR A N 1
ATOM 454 C CA . TYR A 1 69 ? 65.38241 10.03151 81.39706 1.000 18.23171 58 TYR A CA 1
ATOM 455 C C . TYR A 1 69 ? 64.95607 11.48920 81.47521 1.000 20.27868 58 TYR A C 1
ATOM 456 O O . TYR A 1 69 ? 63.98581 11.88637 80.82315 1.000 17.41947 58 TYR A O 1
ATOM 465 N N . ALA A 1 70 ? 65.69345 12.29025 82.24000 1.000 18.37972 59 ALA A N 1
ATOM 466 C CA . ALA A 1 70 ? 65.39703 13.70962 82.38417 1.000 16.95306 59 ALA A CA 1
ATOM 467 C C . ALA A 1 70 ? 66.61108 14.47608 81.89370 1.000 19.62376 59 ALA A C 1
ATOM 468 O O . ALA A 1 70 ? 67.65793 14.45484 82.54277 1.000 17.49474 59 ALA A O 1
ATOM 470 N N . LEU A 1 71 ? 66.48227 15.16541 80.76729 1.000 17.26004 60 LEU A N 1
ATOM 471 C CA . LEU A 1 71 ? 67.67068 15.74027 80.16448 1.000 17.42583 60 LEU A CA 1
ATOM 472 C C . LEU A 1 71 ? 67.75419 17.23695 80.42587 1.000 19.78947 60 LEU A C 1
ATOM 473 O O . LEU A 1 71 ? 66.75182 17.90735 80.70055 1.000 18.76380 60 LEU A O 1
ATOM 478 N N . ASP A 1 72 ? 68.98819 17.72932 80.43464 1.000 15.54838 61 ASP A N 1
ATOM 479 C CA . ASP A 1 72 ? 69.26394 19.15292 80.39869 1.000 14.70599 61 ASP A CA 1
ATOM 480 C C . ASP A 1 72 ? 69.30267 19.54761 78.92985 1.000 19.80972 61 ASP A C 1
ATOM 481 O O . ASP A 1 72 ? 70.16296 19.06589 78.18043 1.000 15.71328 61 ASP A O 1
ATOM 486 N N . LEU A 1 73 ? 68.36131 20.38573 78.50668 1.000 18.16986 62 LEU A N 1
ATOM 487 C CA . LEU A 1 73 ? 68.42142 20.88691 77.14240 1.000 17.22750 62 LEU A CA 1
ATOM 488 C C . LEU A 1 73 ? 69.71798 21.66394 76.93165 1.000 20.86042 62 LEU A C 1
ATOM 489 O O . LEU A 1 73 ? 70.32485 22.16943 77.88029 1.000 19.54358 62 LEU A O 1
ATOM 494 N N . ARG A 1 74 ? 70.15327 21.72471 75.67234 1.000 18.62082 63 ARG A N 1
ATOM 495 C CA . ARG A 1 74 ? 71.33838 22.49078 75.29024 1.000 15.14700 63 ARG A CA 1
ATOM 496 C C . ARG A 1 74 ? 71.31173 23.88786 75.90811 1.000 18.86466 63 ARG A C 1
ATOM 497 O O . ARG A 1 74 ? 70.30641 24.59759 75.82730 1.000 22.16945 63 ARG A O 1
ATOM 505 N N . GLY A 1 75 ? 72.42049 24.26925 76.54429 1.000 15.00502 64 GLY A N 1
ATOM 506 C CA . GLY A 1 75 ? 72.52668 25.55886 77.20146 1.000 14.83652 64 GLY A CA 1
ATOM 507 C C . GLY A 1 75 ? 71.88510 25.65534 78.56303 1.000 16.77018 64 GLY A C 1
ATOM 508 O O . GLY A 1 75 ? 71.81637 26.76066 79.12197 1.000 14.91348 64 GLY A O 1
ATOM 509 N N . PHE A 1 76 ? 71.43850 24.53560 79.12877 1.000 10.43566 65 PHE A N 1
ATOM 510 C CA . PHE A 1 76 ? 70.86716 24.49355 80.46962 1.000 12.51825 65 PHE A CA 1
ATOM 511 C C . PHE A 1 76 ? 71.62978 23.47511 81.30615 1.000 17.59116 65 PHE A C 1
ATOM 512 O O . PHE A 1 76 ? 72.16616 22.49567 80.77139 1.000 18.50122 65 PHE A O 1
ATOM 520 N N . GLY A 1 77 ? 71.63197 23.68067 82.62496 1.000 20.35606 66 GLY A N 1
ATOM 521 C CA . GLY A 1 77 ? 72.15064 22.65028 83.51852 1.000 21.39270 66 GLY A CA 1
ATOM 522 C C . GLY A 1 77 ? 73.60590 22.34390 83.21911 1.000 20.58682 66 GLY A C 1
ATOM 523 O O . GLY A 1 77 ? 74.44892 23.24716 83.16221 1.000 21.39717 66 GLY A O 1
ATOM 524 N N . GLN A 1 78 ? 73.91658 21.05870 83.01287 1.000 18.36784 67 GLN A N 1
ATOM 525 C CA . GLN A 1 78 ? 75.28304 20.63297 82.71347 1.000 18.88114 67 GLN A CA 1
ATOM 526 C C . GLN A 1 78 ? 75.48289 20.26193 81.24463 1.000 18.26724 67 GLN A C 1
ATOM 527 O O . GLN A 1 78 ? 76.51995 19.69533 80.89035 1.000 20.27959 67 GLN A O 1
ATOM 533 N N . SER A 1 79 ? 74.51828 20.55752 80.38155 1.000 20.57054 68 SER A N 1
ATOM 534 C CA . SER A 1 79 ? 74.72321 20.37073 78.95572 1.000 18.62254 68 SER A CA 1
ATOM 535 C C . SER A 1 79 ? 75.59527 21.48942 78.39118 1.000 19.56746 68 SER A C 1
ATOM 536 O O . SER A 1 79 ? 75.77416 22.54397 79.00500 1.000 22.29112 68 SER A O 1
ATOM 539 N N . THR A 1 80 ? 76.17730 21.22603 77.22399 1.000 14.16071 69 THR A N 1
ATOM 540 C CA . THR A 1 80 ? 76.96512 22.23568 76.53149 1.000 14.04520 69 THR A CA 1
ATOM 541 C C . THR A 1 80 ? 76.04695 23.24100 75.83827 1.000 16.15811 69 THR A C 1
ATOM 542 O O . THR A 1 80 ? 74.83754 23.04841 75.73096 1.000 17.71383 69 THR A O 1
ATOM 546 N N . TYR A 1 81 ? 76.65410 24.30546 75.31208 1.000 16.62270 70 TYR A N 1
ATOM 547 C CA . TYR A 1 81 ? 75.97063 25.23814 74.43004 1.000 20.43429 70 TYR A CA 1
ATOM 548 C C . TYR A 1 81 ? 76.95857 25.67400 73.34880 1.000 18.06173 70 TYR A C 1
ATOM 549 O O . TYR A 1 81 ? 77.36456 26.82588 73.25598 1.000 24.20632 70 TYR A O 1
ATOM 558 N N . ASN A 1 82 ? 77.38154 24.71764 72.52049 1.000 15.89308 71 ASN A N 1
ATOM 559 C CA . ASN A 1 82 ? 78.45875 24.98336 71.57629 1.000 19.99615 71 ASN A CA 1
ATOM 560 C C . ASN A 1 82 ? 77.98973 25.78175 70.36752 1.000 21.97064 71 ASN A C 1
ATOM 561 O O . ASN A 1 82 ? 78.77772 26.53722 69.78459 1.000 27.27753 71 ASN A O 1
ATOM 566 N N . GLN A 1 83 ? 76.74054 25.60486 69.96369 1.000 17.67303 72 GLN A N 1
ATOM 567 C CA . GLN A 1 83 ? 76.11490 26.41038 68.92646 1.000 26.63256 72 GLN A CA 1
ATOM 568 C C . GLN A 1 83 ? 74.78905 26.91648 69.46300 1.000 22.32108 72 GLN A C 1
ATOM 569 O O . GLN A 1 83 ? 74.09274 26.20878 70.19747 1.000 22.81001 72 GLN A O 1
ATOM 575 N N . SER A 1 84 ? 74.44430 28.14437 69.10914 1.000 22.22738 73 SER A N 1
ATOM 576 C CA . SER A 1 84 ? 73.20059 28.69118 69.61891 1.000 26.81919 73 SER A CA 1
ATOM 577 C C . SER A 1 84 ? 72.01067 28.02002 68.94383 1.000 17.07943 73 SER A C 1
ATOM 578 O O . SER A 1 84 ? 72.10834 27.46603 67.84640 1.000 21.47313 73 SER A O 1
ATOM 581 N N . ILE A 1 85 ? 70.88148 28.05675 69.62443 1.000 21.81025 74 ILE A N 1
ATOM 582 C CA . ILE A 1 85 ? 69.61931 27.64857 69.04414 1.000 25.98750 74 ILE A CA 1
ATOM 583 C C . ILE A 1 85 ? 68.85642 28.90306 68.64737 1.000 29.41800 74 ILE A C 1
ATOM 584 O O . ILE A 1 85 ? 69.11641 30.00693 69.13612 1.000 27.06108 74 ILE A O 1
ATOM 589 N N . ASP A 1 86 ? 67.89453 28.74124 67.74612 1.000 21.33427 75 ASP A N 1
ATOM 590 C CA . ASP A 1 86 ? 66.99549 29.84923 67.44332 1.000 25.80273 75 ASP A CA 1
ATOM 591 C C . ASP A 1 86 ? 65.53818 29.40596 67.33398 1.000 26.43197 75 ASP A C 1
ATOM 592 O O . ASP A 1 86 ? 64.69020 30.20898 66.93363 1.000 22.19405 75 ASP A O 1
ATOM 597 N N . SER A 1 87 ? 65.22035 28.16668 67.69313 1.000 20.26980 76 SER A N 1
ATOM 598 C CA . SER A 1 87 ? 63.86541 27.66289 67.57901 1.000 19.71345 76 SER A CA 1
ATOM 599 C C . SER A 1 87 ? 63.72180 26.49961 68.53855 1.000 17.57415 76 SER A C 1
ATOM 600 O O . SER A 1 87 ? 64.70911 25.85074 68.89320 1.000 16.29494 76 SER A O 1
ATOM 603 N N . LEU A 1 88 ? 62.48426 26.25176 68.96622 1.000 20.32842 77 LEU A N 1
ATOM 604 C CA . LEU A 1 88 ? 62.22583 25.04943 69.75335 1.000 17.85462 77 LEU A CA 1
ATOM 605 C C . LEU A 1 88 ? 62.47693 23.78808 68.93349 1.000 16.99525 77 LEU A C 1
ATOM 606 O O . LEU A 1 88 ? 62.75399 22.72714 69.50087 1.000 15.38227 77 LEU A O 1
ATOM 611 N N . GLN A 1 89 ? 62.41585 23.88835 67.60553 1.000 18.95564 78 GLN A N 1
ATOM 612 C CA . GLN A 1 89 ? 62.75295 22.74006 66.77617 1.000 20.24363 78 GLN A CA 1
ATOM 613 C C . GLN A 1 89 ? 64.21579 22.33488 66.94778 1.000 24.91492 78 GLN A C 1
ATOM 614 O O . GLN A 1 89 ? 64.54359 21.14579 66.87665 1.000 21.07122 78 GLN A O 1
ATOM 620 N N . ASP A 1 90 ? 65.10981 23.29390 67.19659 1.000 18.79541 79 ASP A N 1
ATOM 621 C CA . ASP A 1 90 ? 66.49109 22.92359 67.48905 1.000 19.86988 79 ASP A CA 1
ATOM 622 C C . ASP A 1 90 ? 66.57406 22.06047 68.74804 1.000 21.16070 79 ASP A C 1
ATOM 623 O O . ASP A 1 90 ? 67.35309 21.09885 68.79980 1.000 18.75948 79 ASP A O 1
ATOM 628 N N . PHE A 1 91 ? 65.76672 22.37174 69.76781 1.000 15.86698 80 PHE A N 1
ATOM 629 C CA . PHE A 1 91 ? 65.77619 21.53308 70.96529 1.000 14.38212 80 PHE A CA 1
ATOM 630 C C . PHE A 1 91 ? 65.20332 20.15918 70.66393 1.000 13.28031 80 PHE A C 1
ATOM 631 O O . PHE A 1 91 ? 65.70333 19.14452 71.16926 1.000 15.72212 80 PHE A O 1
ATOM 639 N N . ALA A 1 92 ? 64.14751 20.10719 69.84887 1.000 17.17202 81 ALA A N 1
ATOM 640 C CA . ALA A 1 92 ? 63.54673 18.82509 69.50819 1.000 17.00418 81 ALA A CA 1
ATOM 641 C C . ALA A 1 92 ? 64.52214 17.96456 68.72215 1.000 18.58475 81 ALA A C 1
ATOM 642 O O . ALA A 1 92 ? 64.54304 16.73805 68.87934 1.000 18.00994 81 ALA A O 1
ATOM 644 N N . GLU A 1 93 ? 65.33903 18.58443 67.86625 1.000 17.92127 82 GLU A N 1
ATOM 645 C CA . GLU A 1 93 ? 66.30600 17.79649 67.11628 1.000 19.94398 82 GLU A CA 1
ATOM 646 C C . GLU A 1 93 ? 67.38060 17.22571 68.03913 1.000 18.30378 82 GLU A C 1
ATOM 647 O O . GLU A 1 93 ? 67.85789 16.10408 67.81385 1.000 20.11577 82 GLU A O 1
ATOM 653 N N . ASP A 1 94 ? 67.77380 17.97720 69.08377 1.000 17.19376 83 ASP A N 1
ATOM 654 C CA . ASP A 1 94 ? 68.71255 17.43452 70.06493 1.000 19.70057 83 ASP A CA 1
ATOM 655 C C . ASP A 1 94 ? 68.12287 16.21695 70.75923 1.000 14.83715 83 ASP A C 1
ATOM 656 O O . ASP A 1 94 ? 68.82721 15.23244 71.00747 1.000 18.64188 83 ASP A O 1
ATOM 661 N N . VAL A 1 95 ? 66.84647 16.30002 71.14280 1.000 12.91590 84 VAL A N 1
ATOM 662 C CA . VAL A 1 95 ? 66.18628 15.17445 71.79003 1.000 18.35938 84 VAL A CA 1
ATOM 663 C C . VAL A 1 95 ? 66.15547 13.97609 70.85892 1.000 19.46584 84 VAL A C 1
ATOM 664 O O . VAL A 1 95 ? 66.34548 12.82934 71.28688 1.000 23.43544 84 VAL A O 1
ATOM 668 N N . LYS A 1 96 ? 65.92414 14.21744 69.57181 1.000 13.05633 85 LYS A N 1
ATOM 669 C CA . LYS A 1 96 ? 65.97588 13.11930 68.61184 1.000 13.98204 85 LYS A CA 1
ATOM 670 C C . LYS A 1 96 ? 67.36664 12.49863 68.57210 1.000 15.11847 85 LYS A C 1
ATOM 671 O O . LYS A 1 96 ? 67.51223 11.27143 68.65635 1.000 18.32254 85 LYS A O 1
ATOM 677 N N . LEU A 1 97 ? 68.41000 13.32601 68.46411 1.000 16.82633 86 LEU A N 1
ATOM 678 C CA . LEU A 1 97 ? 69.76992 12.77475 68.44801 1.000 17.03048 86 LEU A CA 1
ATOM 679 C C . LEU A 1 97 ? 70.08436 12.04921 69.75288 1.000 27.33577 86 LEU A C 1
ATOM 680 O O . LEU A 1 97 ? 70.76783 11.01789 69.75619 1.000 28.36676 86 LEU A O 1
ATOM 685 N N . PHE A 1 98 ? 69.60137 12.59044 70.86987 1.000 15.86265 87 PHE A N 1
ATOM 686 C CA . PHE A 1 98 ? 69.75347 11.96144 72.17793 1.000 20.13105 87 PHE A CA 1
ATOM 687 C C . PHE A 1 98 ? 69.16033 10.55361 72.19493 1.000 16.47637 87 PHE A C 1
ATOM 688 O O . PHE A 1 98 ? 69.84955 9.57860 72.51210 1.000 18.44561 87 PHE A O 1
ATOM 696 N N . ILE A 1 99 ? 67.86911 10.42412 71.86360 1.000 17.48721 88 ILE A N 1
ATOM 697 C CA . ILE A 1 99 ? 67.24866 9.10541 71.93537 1.000 21.45808 88 ILE A CA 1
ATOM 698 C C . ILE A 1 99 ? 67.83800 8.18304 70.87717 1.000 24.47237 88 ILE A C 1
ATOM 699 O O . ILE A 1 99 ? 67.90621 6.96259 71.07580 1.000 25.67434 88 ILE A O 1
ATOM 704 N N . ASP A 1 100 ? 68.30808 8.73677 69.75768 1.000 18.42743 89 ASP A N 1
ATOM 705 C CA . ASP A 1 100 ? 69.04037 7.91120 68.80107 1.000 28.34108 89 ASP A CA 1
ATOM 706 C C . ASP A 1 100 ? 70.29765 7.32235 69.42963 1.000 26.94888 89 ASP A C 1
ATOM 707 O O . ASP A 1 100 ? 70.58434 6.13067 69.26145 1.000 27.38595 89 ASP A O 1
ATOM 712 N N . GLU A 1 101 ? 71.05187 8.13116 70.17845 1.000 29.68364 90 GLU A N 1
ATOM 713 C CA . GLU A 1 101 ? 72.27592 7.61101 70.77690 1.000 33.55436 90 GLU A CA 1
ATOM 714 C C . GLU A 1 101 ? 71.97767 6.55233 71.82487 1.000 32.14725 90 GLU A C 1
ATOM 715 O O . GLU A 1 101 ? 72.74777 5.59977 71.97509 1.000 34.95385 90 GLU A O 1
ATOM 721 N N . LEU A 1 102 ? 70.86510 6.69047 72.54047 1.000 28.75981 91 LEU A N 1
ATOM 722 C CA . LEU A 1 102 ? 70.52667 5.80064 73.63913 1.000 37.40289 91 LEU A CA 1
ATOM 723 C C . LEU A 1 102 ? 69.61044 4.65650 73.21862 1.000 36.71692 91 LEU A C 1
ATOM 724 O O . LEU A 1 102 ? 69.09401 3.94420 74.08539 1.000 39.58957 91 LEU A O 1
ATOM 729 N N . LYS A 1 103 ? 69.41552 4.45820 71.91202 1.000 33.68116 92 LYS A N 1
ATOM 730 C CA . LYS A 1 103 ? 68.63435 3.33893 71.37786 1.000 31.53627 92 LYS A CA 1
ATOM 731 C C . LYS A 1 103 ? 67.26659 3.23036 72.04547 1.000 33.26379 92 LYS A C 1
ATOM 732 O O . LYS A 1 103 ? 66.79539 2.13664 72.36087 1.000 34.19603 92 LYS A O 1
ATOM 738 N N . LEU A 1 104 ? 66.62541 4.36711 72.29076 1.000 24.27559 93 LEU A N 1
ATOM 739 C CA . LEU A 1 104 ? 65.26577 4.33205 72.80487 1.000 23.31728 93 LEU A CA 1
ATOM 740 C C . LEU A 1 104 ? 64.30281 4.18986 71.63645 1.000 27.51650 93 LEU A C 1
ATOM 741 O O . LEU A 1 104 ? 64.39812 4.92274 70.64941 1.000 28.19972 93 LEU A O 1
ATOM 746 N N . GLU A 1 105 ? 63.38276 3.24152 71.73106 1.000 26.60585 94 GLU A N 1
ATOM 747 C CA . GLU A 1 105 ? 62.49513 2.98855 70.60461 1.000 36.08908 94 GLU A CA 1
ATOM 748 C C . GLU A 1 105 ? 61.07587 3.49766 70.80023 1.000 33.33042 94 GLU A C 1
ATOM 749 O O . GLU A 1 105 ? 60.43245 3.88397 69.82271 1.000 32.99740 94 GLU A O 1
ATOM 755 N N . LYS A 1 106 ? 60.58464 3.52161 72.03324 1.000 21.73908 95 LYS A N 1
ATOM 756 C CA . LYS A 1 106 ? 59.20069 3.86744 72.32349 1.000 25.50973 95 LYS A CA 1
ATOM 757 C C . LYS A 1 106 ? 59.17531 4.41888 73.74159 1.000 28.14286 95 LYS A C 1
ATOM 758 O O . LYS A 1 106 ? 59.63684 3.74047 74.65945 1.000 23.16443 95 LYS A O 1
ATOM 764 N N . PHE A 1 107 ? 58.66380 5.63403 73.93434 1.000 17.20695 96 PHE A N 1
ATOM 765 C CA . PHE A 1 107 ? 58.64191 6.21053 75.27708 1.000 18.49690 96 PHE A CA 1
ATOM 766 C C . PHE A 1 107 ? 57.44991 7.14406 75.42682 1.000 19.36368 96 PHE A C 1
ATOM 767 O O . PHE A 1 107 ? 56.88036 7.62030 74.44374 1.000 18.38874 96 PHE A O 1
ATOM 775 N N . SER A 1 108 ? 57.07809 7.40602 76.67489 1.000 19.75313 97 SER A N 1
ATOM 776 C CA . SER A 1 108 ? 56.15255 8.49467 76.95505 1.000 15.94274 97 SER A CA 1
ATOM 777 C C . SER A 1 108 ? 56.95295 9.76408 77.22073 1.000 16.10177 97 SER A C 1
ATOM 778 O O . SER A 1 108 ? 58.10172 9.70819 77.66009 1.000 19.00505 97 SER A O 1
ATOM 781 N N . LEU A 1 109 ? 56.33713 10.90844 76.95200 1.000 12.64965 98 LEU A N 1
ATOM 782 C CA . LEU A 1 109 ? 57.04784 12.17945 76.92979 1.000 11.74157 98 LEU A CA 1
ATOM 783 C C . LEU A 1 109 ? 56.24789 13.22308 77.69221 1.000 15.35618 98 LEU A C 1
ATOM 784 O O . LEU A 1 109 ? 55.03807 13.35237 77.47628 1.000 18.68041 98 LEU A O 1
ATOM 789 N N . MET A 1 110 ? 56.92052 13.96209 78.58188 1.000 11.25336 99 MET A N 1
ATOM 790 C CA . MET A 1 110 ? 56.27352 15.00009 79.37671 1.000 13.77520 99 MET A CA 1
ATOM 791 C C . MET A 1 110 ? 57.13508 16.25376 79.37334 1.000 14.14603 99 MET A C 1
ATOM 792 O O . MET A 1 110 ? 58.32674 16.19267 79.71091 1.000 17.26963 99 MET A O 1
ATOM 797 N N . GLY A 1 111 ? 56.53354 17.38066 78.99173 1.000 13.67476 100 GLY A N 1
ATOM 798 C CA . GLY A 1 111 ? 57.22540 18.65753 78.95952 1.000 14.12180 100 GLY A CA 1
ATOM 799 C C . GLY A 1 111 ? 56.52843 19.70732 79.81038 1.000 17.71141 100 GLY A C 1
ATOM 800 O O . GLY A 1 111 ? 55.29603 19.75963 79.88268 1.000 16.82459 100 GLY A O 1
ATOM 801 N N . TRP A 1 112 ? 57.33370 20.55088 80.44524 1.000 14.93605 101 TRP A N 1
ATOM 802 C CA . TRP A 1 112 ? 56.88491 21.62822 81.32669 1.000 16.45246 101 TRP A CA 1
ATOM 803 C C . TRP A 1 112 ? 57.13790 22.97541 80.65396 1.000 14.21840 101 TRP A C 1
ATOM 804 O O . TRP A 1 112 ? 58.28260 23.29338 80.33773 1.000 14.02322 101 TRP A O 1
ATOM 815 N N . ALA A 1 113 ? 56.07972 23.76316 80.44113 1.000 13.53870 102 ALA A N 1
ATOM 816 C CA . ALA A 1 113 ? 56.19424 25.17933 80.03799 1.000 16.42130 102 ALA A CA 1
ATOM 817 C C . ALA A 1 113 ? 56.86284 25.26093 78.66565 1.000 13.46387 102 ALA A C 1
ATOM 818 O O . ALA A 1 113 ? 56.30294 24.71714 77.70548 1.000 14.53682 102 ALA A O 1
ATOM 820 N N . MET A 1 114 ? 58.02893 25.90793 78.51577 1.000 15.13354 103 MET A N 1
ATOM 821 C CA . MET A 1 114 ? 58.73273 25.85556 77.23085 1.000 13.70960 103 MET A CA 1
ATOM 822 C C . MET A 1 114 ? 58.99792 24.41522 76.81213 1.000 19.59847 103 MET A C 1
ATOM 823 O O . MET A 1 114 ? 58.98652 24.09593 75.61705 1.000 12.81129 103 MET A O 1
ATOM 828 N N . GLY A 1 115 ? 59.21694 23.52595 77.78006 1.000 16.65687 104 GLY A N 1
ATOM 829 C CA . GLY A 1 115 ? 59.44043 22.13260 77.45469 1.000 9.82149 104 GLY A CA 1
ATOM 830 C C . GLY A 1 115 ? 58.22926 21.43860 76.87669 1.000 16.81612 104 GLY A C 1
ATOM 831 O O . GLY A 1 115 ? 58.38189 20.42404 76.19143 1.000 13.81628 104 GLY A O 1
ATOM 832 N N . GLY A 1 116 ? 57.02951 21.96241 77.13537 1.000 14.67206 105 GLY A N 1
ATOM 833 C CA . GLY A 1 116 ? 55.85414 21.46274 76.43696 1.000 9.92989 105 GLY A CA 1
ATOM 834 C C . GLY A 1 116 ? 55.84962 21.81955 74.96369 1.000 16.35102 105 GLY A C 1
ATOM 835 O O . GLY A 1 116 ? 55.42073 21.02173 74.12619 1.000 15.00684 105 GLY A O 1
ATOM 836 N N . GLY A 1 117 ? 56.29869 23.03136 74.62853 1.000 18.44885 106 GLY A N 1
ATOM 837 C CA . GLY A 1 117 ? 56.48869 23.37130 73.22804 1.000 11.39901 106 GLY A CA 1
ATOM 838 C C . GLY A 1 117 ? 57.48922 22.45451 72.55327 1.000 14.38189 106 GLY A C 1
ATOM 839 O O . GLY A 1 117 ? 57.23549 21.94676 71.46200 1.000 14.64828 106 GLY A O 1
ATOM 840 N N . VAL A 1 118 ? 58.64312 22.22659 73.20052 1.000 16.28131 107 VAL A N 1
ATOM 841 C CA . VAL A 1 118 ? 59.62993 21.27741 72.66697 1.000 17.48519 107 VAL A CA 1
ATOM 842 C C . VAL A 1 118 ? 59.00421 19.89036 72.49043 1.000 17.86260 107 VAL A C 1
ATOM 843 O O . VAL A 1 118 ? 59.20266 19.22772 71.45860 1.000 15.96407 107 VAL A O 1
ATOM 847 N N . ALA A 1 119 ? 58.24044 19.43020 73.49521 1.000 13.35545 108 ALA A N 1
ATOM 848 C CA . ALA A 1 119 ? 57.62326 18.10270 73.42533 1.000 15.59977 108 ALA A CA 1
ATOM 849 C C . ALA A 1 119 ? 56.57956 18.02386 72.31939 1.000 14.90617 108 ALA A C 1
ATOM 850 O O . ALA A 1 119 ? 56.47847 17.00471 71.63261 1.000 15.67189 108 ALA A O 1
ATOM 852 N N . MET A 1 120 ? 55.76839 19.07282 72.15590 1.000 13.87146 109 MET A N 1
ATOM 853 C CA . MET A 1 120 ? 54.83444 19.11029 71.03206 1.000 18.84552 109 MET A CA 1
ATOM 854 C C . MET A 1 120 ? 55.58251 19.03316 69.70570 1.000 15.32122 109 MET A C 1
ATOM 855 O O . MET A 1 120 ? 55.20817 18.27062 68.80325 1.000 12.08982 109 MET A O 1
ATOM 860 N N . GLN A 1 121 ? 56.65168 19.82102 69.57050 1.000 15.50436 110 GLN A N 1
ATOM 861 C CA . GLN A 1 121 ? 57.39387 19.84555 68.31316 1.000 17.49104 110 GLN A CA 1
ATOM 862 C C . GLN A 1 121 ? 58.04787 18.49979 68.04089 1.000 18.82371 110 GLN A C 1
ATOM 863 O O . GLN A 1 121 ? 58.06805 18.02514 66.89139 1.000 17.16076 110 GLN A O 1
ATOM 869 N N . PHE A 1 122 ? 58.59861 17.87572 69.08609 1.000 13.84851 111 PHE A N 1
ATOM 870 C CA . PHE A 1 122 ? 59.18260 16.54958 68.92740 1.000 14.24347 111 PHE A CA 1
ATOM 871 C C . PHE A 1 122 ? 58.13008 15.54826 68.47367 1.000 8.97945 111 PHE A C 1
ATOM 872 O O . PHE A 1 122 ? 58.35755 14.77106 67.53961 1.000 13.25434 111 PHE A O 1
ATOM 880 N N . THR A 1 123 ? 56.96490 15.56181 69.12461 1.000 11.46007 112 THR A N 1
ATOM 881 C CA . THR A 1 123 ? 55.92951 14.56856 68.85133 1.000 12.37603 112 THR A CA 1
ATOM 882 C C . THR A 1 123 ? 55.34343 14.73442 67.45970 1.000 18.79973 112 THR A C 1
ATOM 883 O O . THR A 1 123 ? 54.99521 13.74158 66.80523 1.000 13.21831 112 THR A O 1
ATOM 887 N N . ALA A 1 124 ? 55.20187 15.97860 66.99527 1.000 11.54317 113 ALA A N 1
ATOM 888 C CA . ALA A 1 124 ? 54.74178 16.19122 65.63624 1.000 13.85569 113 ALA A CA 1
ATOM 889 C C . ALA A 1 124 ? 55.74934 15.63661 64.63921 1.000 15.10687 113 ALA A C 1
ATOM 890 O O . ALA A 1 124 ? 55.37237 15.08840 63.59987 1.000 13.68845 113 ALA A O 1
ATOM 892 N N . ASN A 1 125 ? 57.03990 15.76755 64.94804 1.000 11.59011 114 ASN A N 1
ATOM 893 C CA . ASN A 1 125 ? 58.11446 15.41064 64.03064 1.000 14.72483 114 ASN A CA 1
ATOM 894 C C . ASN A 1 125 ? 58.48371 13.93453 64.08662 1.000 17.45638 114 ASN A C 1
ATOM 895 O O . ASN A 1 125 ? 58.99927 13.40177 63.09860 1.000 17.08693 114 ASN A O 1
ATOM 900 N N . HIS A 1 126 ? 58.26879 13.26823 65.22296 1.000 16.36703 115 HIS A N 1
ATOM 901 C CA . HIS A 1 126 ? 58.72797 11.89167 65.42543 1.000 15.70700 115 HIS A CA 1
ATOM 902 C C . HIS A 1 126 ? 57.60551 11.02505 65.98688 1.000 24.13525 115 HIS A C 1
ATOM 903 O O . HIS A 1 126 ? 57.72799 10.44949 67.07455 1.000 23.74438 115 HIS A O 1
ATOM 910 N N . PRO A 1 127 ? 56.50622 10.87157 65.23431 1.000 17.85918 116 PRO A N 1
ATOM 911 C CA . PRO A 1 127 ? 55.32046 10.18143 65.78361 1.000 23.41336 116 PRO A CA 1
ATOM 912 C C . PRO A 1 127 ? 55.55240 8.72401 66.16138 1.000 29.88122 116 PRO A C 1
ATOM 913 O O . PRO A 1 127 ? 54.89854 8.22707 67.09257 1.000 24.49004 116 PRO A O 1
ATOM 917 N N . THR A 1 128 ? 56.45997 8.02003 65.47506 1.000 19.54059 117 THR A N 1
ATOM 918 C CA . THR A 1 128 ? 56.67824 6.60552 65.76966 1.000 18.42973 117 THR A CA 1
ATOM 919 C C . THR A 1 128 ? 57.36828 6.36545 67.10569 1.000 20.29724 117 THR A C 1
ATOM 920 O O . THR A 1 128 ? 57.48796 5.20329 67.51103 1.000 24.38506 117 THR A O 1
ATOM 924 N N . PHE A 1 129 ? 57.82799 7.40979 67.79783 1.000 13.92544 118 PHE A N 1
ATOM 925 C CA . PHE A 1 129 ? 58.53373 7.22535 69.06206 1.000 22.26977 118 PHE A CA 1
ATOM 926 C C . PHE A 1 129 ? 57.69389 7.53583 70.29556 1.000 22.69893 118 PHE A C 1
ATOM 927 O O . PHE A 1 129 ? 58.04857 7.08407 71.38724 1.000 30.25905 118 PHE A O 1
ATOM 935 N N . VAL A 1 130 ? 56.61453 8.29938 70.16793 1.000 22.14161 119 VAL A N 1
ATOM 936 C CA . VAL A 1 130 ? 55.89587 8.82078 71.33079 1.000 18.77605 119 VAL A CA 1
ATOM 937 C C . VAL A 1 130 ? 54.63419 7.99756 71.52685 1.000 24.74945 119 VAL A C 1
ATOM 938 O O . VAL A 1 130 ? 53.74053 8.00406 70.67183 1.000 22.57383 119 VAL A O 1
ATOM 942 N N . GLU A 1 131 ? 54.57381 7.27681 72.64715 1.000 25.26052 120 GLU A N 1
ATOM 943 C CA . GLU A 1 131 ? 53.36990 6.54460 73.01915 1.000 27.72177 120 GLU A CA 1
ATOM 944 C C . GLU A 1 131 ? 52.31363 7.48159 73.57940 1.000 28.57401 120 GLU A C 1
ATOM 945 O O . GLU A 1 131 ? 51.16067 7.46778 73.13562 1.000 32.10837 120 GLU A O 1
ATOM 951 N N . LYS A 1 132 ? 52.69679 8.27197 74.58349 1.000 22.99804 121 LYS A N 1
ATOM 952 C CA . LYS A 1 132 ? 51.82788 9.20650 75.27866 1.000 23.83241 121 LYS A CA 1
ATOM 953 C C . LYS A 1 132 ? 52.57325 10.51935 75.45139 1.000 24.86269 121 LYS A C 1
ATOM 954 O O . LYS A 1 132 ? 53.79175 10.53880 75.64294 1.000 18.46167 121 LYS A O 1
ATOM 960 N N . LEU A 1 133 ? 51.82801 11.61475 75.39058 1.000 12.66603 122 LEU A N 1
ATOM 961 C CA . LEU A 1 133 ? 52.36177 12.95574 75.57434 1.000 11.31598 122 LEU A CA 1
ATOM 962 C C . LEU A 1 133 ? 51.62611 13.62579 76.72523 1.000 19.14607 122 LEU A C 1
ATOM 963 O O . LEU A 1 133 ? 50.39076 13.60470 76.76056 1.000 17.06747 122 LEU A O 1
ATOM 968 N N . ILE A 1 134 ? 52.37055 14.22249 77.65767 1.000 13.62296 123 ILE A N 1
ATOM 969 C CA . ILE A 1 134 ? 51.77645 14.99460 78.75695 1.000 11.75961 123 ILE A CA 1
ATOM 970 C C . ILE A 1 134 ? 52.35779 16.40196 78.71810 1.000 16.49424 123 ILE A C 1
ATOM 971 O O . ILE A 1 134 ? 53.58315 16.58147 78.74888 1.000 17.18412 123 ILE A O 1
ATOM 976 N N . LEU A 1 135 ? 51.48705 17.39869 78.62781 1.000 13.46199 124 LEU A N 1
ATOM 977 C CA . LEU A 1 135 ? 51.90757 18.79232 78.58524 1.000 13.12738 124 LEU A CA 1
ATOM 978 C C . LEU A 1 135 ? 51.54594 19.43207 79.91550 1.000 15.61585 124 LEU A C 1
ATOM 979 O O . LEU A 1 135 ? 50.38001 19.40483 80.32026 1.000 18.11878 124 LEU A O 1
ATOM 984 N N . VAL A 1 136 ? 52.54096 19.99711 80.59215 1.000 15.71499 125 VAL A N 1
ATOM 985 C CA . VAL A 1 136 ? 52.36367 20.58183 81.91824 1.000 14.97620 125 VAL A CA 1
ATOM 986 C C . VAL A 1 136 ? 52.60723 22.07868 81.80928 1.000 11.57149 125 VAL A C 1
ATOM 987 O O . VAL A 1 136 ? 53.74619 22.51327 81.62806 1.000 13.94047 125 VAL A O 1
ATOM 991 N N . GLU A 1 137 ? 51.53534 22.86649 81.91772 1.000 20.28120 126 GLU A N 1
ATOM 992 C CA . GLU A 1 137 ? 51.61644 24.32483 81.81006 1.000 18.71482 126 GLU A CA 1
ATOM 993 C C . GLU A 1 137 ? 52.37020 24.73429 80.54900 1.000 11.63876 126 GLU A C 1
ATOM 994 O O . GLU A 1 137 ? 53.18300 25.66023 80.55427 1.000 17.98714 126 GLU A O 1
ATOM 1000 N N . SER A 1 138 ? 52.10497 24.02401 79.46493 1.000 11.29086 127 SER A N 1
ATOM 1001 C CA . SER A 1 138 ? 52.84483 24.22752 78.23004 1.000 11.30831 127 SER A CA 1
ATOM 1002 C C . SER A 1 138 ? 52.60537 25.62558 77.67154 1.000 14.71458 127 SER A C 1
ATOM 1003 O O . SER A 1 138 ? 51.51791 26.18991 77.80319 1.000 18.74836 127 SER A O 1
ATOM 1006 N N . VAL A 1 139 ? 53.64881 26.18445 77.05103 1.000 18.73577 128 VAL A N 1
ATOM 1007 C CA . VAL A 1 139 ? 53.51027 27.33104 76.15456 1.000 16.95841 128 VAL A CA 1
ATOM 1008 C C . VAL A 1 139 ? 52.45891 26.98050 75.11666 1.000 18.91590 128 VAL A C 1
ATOM 1009 O O . VAL A 1 139 ? 52.31059 25.80966 74.74048 1.000 12.97583 128 VAL A O 1
ATOM 1013 N N . GLY A 1 140 ? 51.72330 27.99269 74.64922 1.000 13.09697 129 GLY A N 1
ATOM 1014 C CA . GLY A 1 140 ? 50.67544 27.78769 73.66525 1.000 12.73577 129 GLY A CA 1
ATOM 1015 C C . GLY A 1 140 ? 51.18357 27.55783 72.24365 1.000 16.46021 129 GLY A C 1
ATOM 1016 O O . GLY A 1 140 ? 52.36554 27.68068 71.92361 1.000 17.18741 129 GLY A O 1
ATOM 1017 N N . MET A 1 141 ? 50.23936 27.23823 71.35834 1.000 17.74200 130 MET A N 1
ATOM 1018 C CA . MET A 1 141 ? 50.59424 26.81198 70.01154 1.000 20.95408 130 MET A CA 1
ATOM 1019 C C . MET A 1 141 ? 51.07231 27.96320 69.14134 1.000 18.47575 130 MET A C 1
ATOM 1020 O O . MET A 1 141 ? 51.66804 27.70840 68.09049 1.000 18.09325 130 MET A O 1
ATOM 1025 N N . LYS A 1 142 ? 50.82379 29.20752 69.55137 1.000 21.27411 131 LYS A N 1
ATOM 1026 C CA . LYS A 1 142 ? 51.35048 30.38818 68.87910 1.000 19.18614 131 LYS A CA 1
ATOM 1027 C C . LYS A 1 142 ? 52.48897 31.04439 69.66206 1.000 24.83681 131 LYS A C 1
ATOM 1028 O O . LYS A 1 142 ? 52.79788 32.22043 69.43948 1.000 18.67025 131 LYS A O 1
ATOM 1034 N N . GLY A 1 143 ? 53.10857 30.31413 70.58394 1.000 18.92398 132 GLY A N 1
ATOM 1035 C CA . GLY A 1 143 ? 54.26007 30.82636 71.29092 1.000 18.35186 132 GLY A CA 1
ATOM 1036 C C . GLY A 1 143 ? 53.87840 31.79093 72.39829 1.000 21.74926 132 GLY A C 1
ATOM 1037 O O . GLY A 1 143 ? 52.74038 31.83214 72.87863 1.000 18.70014 132 GLY A O 1
ATOM 1038 N N . TYR A 1 144 ? 54.86447 32.60940 72.77028 1.000 23.71876 133 TYR A N 1
ATOM 1039 C CA . TYR A 1 144 ? 54.82361 33.44608 73.96774 1.000 24.91722 133 TYR A CA 1
ATOM 1040 C C . TYR A 1 144 ? 55.46713 34.78178 73.60603 1.000 23.96777 133 TYR A C 1
ATOM 1041 O O . TYR A 1 144 ? 56.70427 34.88879 73.56902 1.000 28.45103 133 TYR A O 1
ATOM 1050 N N . PRO A 1 145 ? 54.67715 35.81693 73.34436 1.000 16.22550 134 PRO A N 1
ATOM 1051 C CA . PRO A 1 145 ? 55.25010 37.07929 72.87196 1.000 20.42939 134 PRO A CA 1
ATOM 1052 C C . PRO A 1 145 ? 55.82558 37.92460 73.99974 1.000 23.97699 134 PRO A C 1
ATOM 1053 O O . PRO A 1 145 ? 55.50391 37.76019 75.17866 1.000 24.63597 134 PRO A O 1
ATOM 1057 N N . ILE A 1 146 ? 56.69096 38.85580 73.60387 1.000 16.52635 135 ILE A N 1
ATOM 1058 C CA . ILE A 1 146 ? 57.27884 39.83573 74.50870 1.000 17.22669 135 ILE A CA 1
ATOM 1059 C C . ILE A 1 146 ? 56.93261 41.22403 73.98540 1.000 18.00044 135 ILE A C 1
ATOM 1060 O O . ILE A 1 146 ? 57.05579 41.48447 72.78249 1.000 15.81519 135 ILE A O 1
ATOM 1065 N N . PHE A 1 147 ? 56.48769 42.11142 74.87591 1.000 14.47089 136 PHE A N 1
ATOM 1066 C CA . PHE A 1 147 ? 56.15708 43.47549 74.47912 1.000 17.92598 136 PHE A CA 1
ATOM 1067 C C . PHE A 1 147 ? 57.23602 44.44013 74.94574 1.000 12.85323 136 PHE A C 1
ATOM 1068 O O . PHE A 1 147 ? 57.93867 44.18145 75.92821 1.000 19.03752 136 PHE A O 1
ATOM 1076 N N . LYS A 1 148 ? 57.36814 45.55930 74.23068 1.000 14.59134 137 LYS A N 1
ATOM 1077 C CA . LYS A 1 148 ? 58.13414 46.67462 74.76911 1.000 16.29109 137 LYS A CA 1
ATOM 1078 C C . LYS A 1 148 ? 57.51713 47.13379 76.08977 1.000 18.83868 137 LYS A C 1
ATOM 1079 O O . LYS A 1 148 ? 56.32013 46.95039 76.34042 1.000 21.05069 137 LYS A O 1
ATOM 1085 N N . LYS A 1 149 ? 58.33743 47.74921 76.93925 1.000 18.62225 138 LYS A N 1
ATOM 1086 C CA . LYS A 1 149 ? 57.90962 48.16822 78.26802 1.000 21.26851 138 LYS A CA 1
ATOM 1087 C C . LYS A 1 149 ? 57.85284 49.68998 78.34878 1.000 21.25847 138 LYS A C 1
ATOM 1088 O O . LYS A 1 149 ? 58.73764 50.37981 77.83017 1.000 20.50182 138 LYS A O 1
ATOM 1094 N N . ASP A 1 150 ? 56.82022 50.21285 79.01638 1.000 20.61138 139 ASP A N 1
ATOM 1095 C CA . ASP A 1 150 ? 56.71192 51.65517 79.24366 1.000 21.95606 139 ASP A CA 1
ATOM 1096 C C . ASP A 1 150 ? 57.60311 52.06317 80.41972 1.000 26.32218 139 ASP A C 1
ATOM 1097 O O . ASP A 1 150 ? 58.32662 51.24550 80.99450 1.000 22.63454 139 ASP A O 1
ATOM 1102 N N . THR A 1 151 ? 57.53854 53.33876 80.81121 1.000 19.33992 140 THR A N 1
ATOM 1103 C CA . THR A 1 151 ? 58.38070 53.84769 81.89053 1.000 25.08013 140 THR A CA 1
ATOM 1104 C C . THR A 1 151 ? 58.02170 53.29144 83.26720 1.000 25.87867 140 THR A C 1
ATOM 1105 O O . THR A 1 151 ? 58.81393 53.45802 84.19600 1.000 26.51702 140 THR A O 1
ATOM 1109 N N . ASN A 1 152 ? 56.86222 52.66046 83.44075 1.000 25.98470 141 ASN A N 1
ATOM 1110 C CA . ASN A 1 152 ? 56.58944 51.93124 84.68004 1.000 30.70599 141 ASN A CA 1
ATOM 1111 C C . ASN A 1 152 ? 57.02287 50.47418 84.62010 1.000 29.03536 141 ASN A C 1
ATOM 1112 O O . ASN A 1 152 ? 56.78635 49.73048 85.58210 1.000 30.35499 141 ASN A O 1
ATOM 1117 N N . GLY A 1 153 ? 57.62806 50.04574 83.51605 1.000 21.67112 142 GLY A N 1
ATOM 1118 C CA . GLY A 1 153 ? 58.03363 48.66919 83.35314 1.000 19.59522 142 GLY A CA 1
ATOM 1119 C C . GLY A 1 153 ? 56.93223 47.72140 82.93699 1.000 22.07155 142 GLY A C 1
ATOM 1120 O O . GLY A 1 153 ? 57.13183 46.50379 83.00609 1.000 23.23583 142 GLY A O 1
ATOM 1121 N N . GLN A 1 154 ? 55.74218 48.25086 82.49518 1.000 16.36362 143 GLN A N 1
ATOM 1122 C CA . GLN A 1 154 ? 54.53257 47.56109 82.06488 1.000 17.94113 143 GLN A CA 1
ATOM 1123 C C . GLN A 1 154 ? 54.53843 47.32815 80.55566 1.000 22.58840 143 GLN A C 1
ATOM 1124 O O . GLN A 1 154 ? 55.07948 48.13763 79.79331 1.000 22.47391 143 GLN A O 1
ATOM 1130 N N . PRO A 1 155 ? 53.93944 46.23113 80.09671 1.000 22.41992 144 PRO A N 1
ATOM 1131 C CA . PRO A 1 155 ? 53.89959 45.96814 78.65336 1.000 17.55619 144 PRO A CA 1
ATOM 1132 C C . PRO A 1 155 ? 53.11016 47.04019 77.91291 1.000 19.17942 144 PRO A C 1
ATOM 1133 O O . PRO A 1 155 ? 52.08568 47.52380 78.39447 1.000 20.23365 144 PRO A O 1
ATOM 1137 N N . ILE A 1 156 ? 53.60322 47.40768 76.73338 1.000 18.06314 145 ILE A N 1
ATOM 1138 C CA . ILE A 1 156 ? 52.86749 48.21459 75.76429 1.000 17.10725 145 ILE A CA 1
ATOM 1139 C C . ILE A 1 156 ? 52.28041 47.21270 74.77757 1.000 17.99751 145 ILE A C 1
ATOM 1140 O O . ILE A 1 156 ? 53.00156 46.66624 73.93710 1.000 16.45308 145 ILE A O 1
ATOM 1145 N N . VAL A 1 157 ? 50.98006 46.93047 74.89620 1.000 17.27896 146 VAL A N 1
ATOM 1146 C CA . VAL A 1 157 ? 50.45098 45.67871 74.34671 1.000 18.89284 146 VAL A CA 1
ATOM 1147 C C . VAL A 1 157 ? 50.10570 45.77097 72.86584 1.000 23.83820 146 VAL A C 1
ATOM 1148 O O . VAL A 1 157 ? 49.56432 44.81945 72.28507 1.000 23.08350 146 VAL A O 1
ATOM 1152 N N . SER A 1 158 ? 50.42758 46.89479 72.22733 1.000 22.19550 147 SER A N 1
ATOM 1153 C CA . SER A 1 158 ? 50.40366 46.95617 70.77115 1.000 18.45057 147 SER A CA 1
ATOM 1154 C C . SER A 1 158 ? 51.78997 47.13468 70.17665 1.000 19.75555 147 SER A C 1
ATOM 1155 O O . SER A 1 158 ? 51.90855 47.48262 68.99604 1.000 30.61008 147 SER A O 1
ATOM 1158 N N . SER A 1 159 ? 52.84055 46.88361 70.95304 1.000 18.68411 148 SER A N 1
ATOM 1159 C CA . SER A 1 159 ? 54.21743 47.04988 70.48838 1.000 19.03127 148 SER A CA 1
ATOM 1160 C C . SER A 1 159 ? 54.97046 45.74697 70.76710 1.000 21.38770 148 SER A C 1
ATOM 1161 O O . SER A 1 159 ? 55.42939 45.50295 71.88857 1.000 21.12516 148 SER A O 1
ATOM 1164 N N . LEU A 1 160 ? 55.10627 44.92672 69.73178 1.000 22.90959 149 LEU A N 1
ATOM 1165 C CA . LEU A 1 160 ? 55.59635 43.55708 69.82366 1.000 25.59648 149 LEU A CA 1
ATOM 1166 C C . LEU A 1 160 ? 57.09189 43.50118 69.53371 1.000 26.83353 149 LEU A C 1
ATOM 1167 O O . LEU A 1 160 ? 57.57461 44.13857 68.59547 1.000 30.32059 149 LEU A O 1
ATOM 1172 N N . VAL A 1 161 ? 57.82416 42.73357 70.33257 1.000 20.03803 150 VAL A N 1
ATOM 1173 C CA . VAL A 1 161 ? 59.22737 42.46534 70.02770 1.000 24.31631 150 VAL A CA 1
ATOM 1174 C C . VAL A 1 161 ? 59.29300 41.34373 68.99724 1.000 28.42032 150 VAL A C 1
ATOM 1175 O O . VAL A 1 161 ? 58.53487 40.36851 69.07033 1.000 25.65243 150 VAL A O 1
ATOM 1179 N N . LYS A 1 162 ? 60.18838 41.48229 68.01269 1.000 28.88827 151 LYS A N 1
ATOM 1180 C CA . LYS A 1 162 ? 60.20708 40.57924 66.87034 1.000 24.92599 151 LYS A CA 1
ATOM 1181 C C . LYS A 1 162 ? 61.58372 40.02732 66.51847 1.000 29.30503 151 LYS A C 1
ATOM 1182 O O . LYS A 1 162 ? 61.67045 39.17079 65.63539 1.000 36.08068 151 LYS A O 1
ATOM 1188 N N . THR A 1 163 ? 62.65419 40.50183 67.14518 1.000 27.20648 152 THR A N 1
ATOM 1189 C CA . THR A 1 163 ? 64.00237 40.09967 66.78149 1.000 30.94540 152 THR A CA 1
ATOM 1190 C C . THR A 1 163 ? 64.79352 39.80860 68.04060 1.000 30.04197 152 THR A C 1
ATOM 1191 O O . THR A 1 163 ? 64.47853 40.30368 69.12591 1.000 30.14140 152 THR A O 1
ATOM 1195 N N . LYS A 1 164 ? 65.85917 39.02570 67.86271 1.000 31.65281 153 LYS A N 1
ATOM 1196 C CA . LYS A 1 164 ? 66.75201 38.70652 68.97020 1.000 32.90405 153 LYS A CA 1
ATOM 1197 C C . LYS A 1 164 ? 67.40026 39.96185 69.53489 1.000 29.11811 153 LYS A C 1
ATOM 1198 O O . LYS A 1 164 ? 67.62109 40.06693 70.74705 1.000 26.75124 153 LYS A O 1
ATOM 1204 N N . GLU A 1 165 ? 67.68956 40.93184 68.67330 1.000 35.55098 154 GLU A N 1
ATOM 1205 C CA . GLU A 1 165 ? 68.38539 42.13245 69.11359 1.000 35.96060 154 GLU A CA 1
ATOM 1206 C C . GLU A 1 165 ? 67.49668 42.97880 70.01966 1.000 37.33477 154 GLU A C 1
ATOM 1207 O O . GLU A 1 165 ? 67.96490 43.51559 71.03227 1.000 34.89310 154 GLU A O 1
ATOM 1213 N N . GLU A 1 166 ? 66.20719 43.09617 69.68378 1.000 30.81002 155 GLU A N 1
ATOM 1214 C CA . GLU A 1 166 ? 65.27318 43.78617 70.57191 1.000 30.58646 155 GLU A CA 1
ATOM 1215 C C . GLU A 1 166 ? 65.16441 43.07931 71.91427 1.000 31.23322 155 GLU A C 1
ATOM 1216 O O . GLU A 1 166 ? 65.17845 43.72515 72.96762 1.000 27.93084 155 GLU A O 1
ATOM 1222 N N . ILE A 1 167 ? 65.03981 41.75091 71.89798 1.000 29.93946 156 ILE A N 1
ATOM 1223 C CA . ILE A 1 167 ? 64.93068 41.01566 73.15349 1.000 20.97733 156 ILE A CA 1
ATOM 1224 C C . ILE A 1 167 ? 66.09395 41.35768 74.06624 1.000 20.81441 156 ILE A C 1
ATOM 1225 O O . ILE A 1 167 ? 65.90457 41.62910 75.25837 1.000 22.12141 156 ILE A O 1
ATOM 1230 N N . ALA A 1 168 ? 67.30991 41.39613 73.50822 1.000 26.15017 157 ALA A N 1
ATOM 1231 C CA . ALA A 1 168 ? 68.49714 41.70789 74.30059 1.000 31.65475 157 ALA A CA 1
ATOM 1232 C C . ALA A 1 168 ? 68.41927 43.09504 74.93966 1.000 33.98229 157 ALA A C 1
ATOM 1233 O O . ALA A 1 168 ? 69.06821 43.34053 75.96362 1.000 35.35386 157 ALA A O 1
ATOM 1235 N N . GLN A 1 169 ? 67.62641 44.00442 74.36798 1.000 32.16392 158 GLN A N 1
ATOM 1236 C CA . GLN A 1 169 ? 67.49626 45.36988 74.86675 1.000 36.52966 158 GLN A CA 1
ATOM 1237 C C . GLN A 1 169 ? 66.41852 45.53951 75.94202 1.000 36.06268 158 GLN A C 1
ATOM 1238 O O . GLN A 1 169 ? 66.27280 46.64585 76.47856 1.000 34.80663 158 GLN A O 1
ATOM 1244 N N . ASP A 1 170 ? 65.66751 44.49459 76.27514 1.000 24.28710 159 ASP A N 1
ATOM 1245 C CA . ASP A 1 170 ? 64.53980 44.65114 77.19712 1.000 23.36928 159 ASP A CA 1
ATOM 1246 C C . ASP A 1 170 ? 65.04200 44.87905 78.61766 1.000 26.07615 159 ASP A C 1
ATOM 1247 O O . ASP A 1 170 ? 65.70545 43.99747 79.18160 1.000 25.83363 159 ASP A O 1
ATOM 1252 N N . PRO A 1 171 ? 64.73165 46.01598 79.23884 1.000 27.93703 160 PRO A N 1
ATOM 1253 C CA . PRO A 1 171 ? 65.31611 46.36319 80.54128 1.000 33.89656 160 PRO A CA 1
ATOM 1254 C C . PRO A 1 171 ? 64.57454 45.83470 81.76044 1.000 33.45293 160 PRO A C 1
ATOM 1255 O O . PRO A 1 171 ? 65.04719 46.04911 82.88282 1.000 31.85033 160 PRO A O 1
ATOM 1259 N N . VAL A 1 172 ? 63.44399 45.16130 81.58413 1.000 26.65582 161 VAL A N 1
ATOM 1260 C CA . VAL A 1 172 ? 62.64520 44.64586 82.68925 1.000 31.56600 161 VAL A CA 1
ATOM 1261 C C . VAL A 1 172 ? 62.64537 43.12441 82.70766 1.000 30.57149 161 VAL A C 1
ATOM 1262 O O . VAL A 1 172 ? 62.95921 42.50143 83.72371 1.000 27.14368 161 VAL A O 1
ATOM 1266 N N . GLN A 1 173 ? 62.31966 42.51337 81.57525 1.000 33.28307 162 GLN A N 1
ATOM 1267 C CA . GLN A 1 173 ? 62.12784 41.08058 81.46897 1.000 33.31988 162 GLN A CA 1
ATOM 1268 C C . GLN A 1 173 ? 63.42591 40.32944 81.22660 1.000 31.47166 162 GLN A C 1
ATOM 1269 O O . GLN A 1 173 ? 63.53412 39.15339 81.59659 1.000 35.22952 162 GLN A O 1
ATOM 1275 N N . ILE A 1 174 ? 64.41227 40.97729 80.61305 1.000 24.94067 163 ILE A N 1
ATOM 1276 C CA . ILE A 1 174 ? 65.54613 40.25579 80.05444 1.000 17.86922 163 ILE A CA 1
ATOM 1277 C C . ILE A 1 174 ? 66.85768 40.68280 80.69584 1.000 25.43367 163 ILE A C 1
ATOM 1278 O O . ILE A 1 174 ? 67.58932 39.85041 81.24333 1.000 23.19842 163 ILE A O 1
ATOM 1283 N N . ALA A 1 175 ? 67.18568 41.96903 80.60042 1.000 20.64163 164 ALA A N 1
ATOM 1284 C CA . ALA A 1 175 ? 68.46568 42.43075 81.13577 1.000 25.57576 164 ALA A CA 1
ATOM 1285 C C . ALA A 1 175 ? 68.68439 42.09312 82.61312 1.000 26.65427 164 ALA A C 1
ATOM 1286 O O . ALA A 1 175 ? 69.80996 41.68970 82.95526 1.000 28.01250 164 ALA A O 1
ATOM 1288 N N . PRO A 1 176 ? 67.70601 42.22970 83.52415 1.000 19.79399 165 PRO A N 1
ATOM 1289 C CA . PRO A 1 176 ? 67.98115 41.88550 84.93325 1.000 19.94317 165 PRO A CA 1
ATOM 1290 C C . PRO A 1 176 ? 68.20498 40.40208 85.14482 1.000 22.10389 165 PRO A C 1
ATOM 1291 O O . PRO A 1 176 ? 68.86092 40.01999 86.12185 1.000 17.63885 165 PRO A O 1
ATOM 1295 N N . VAL A 1 177 ? 67.67638 39.55774 84.25825 1.000 18.14176 166 VAL A N 1
ATOM 1296 C CA . VAL A 1 177 ? 67.94814 38.12269 84.32775 1.000 17.45486 166 VAL A CA 1
ATOM 1297 C C . VAL A 1 177 ? 69.39713 37.83894 83.94951 1.000 25.70752 166 VAL A C 1
ATOM 1298 O O . VAL A 1 177 ? 70.09276 37.06697 84.62117 1.000 24.94541 166 VAL A O 1
ATOM 1302 N N . LEU A 1 178 ? 69.87099 38.45405 82.86017 1.000 21.50606 167 LEU A N 1
ATOM 1303 C CA . LEU A 1 178 ? 71.26702 38.29280 82.46691 1.000 17.93024 167 LEU A CA 1
ATOM 1304 C C . LEU A 1 178 ? 72.20562 38.79441 83.55584 1.000 18.42443 167 LEU A C 1
ATOM 1305 O O . LEU A 1 178 ? 73.19433 38.12946 83.88732 1.000 25.79381 167 LEU A O 1
ATOM 1310 N N . ASP A 1 179 ? 71.91033 39.96507 84.12512 1.000 20.82932 168 ASP A N 1
ATOM 1311 C CA . ASP A 1 179 ? 72.74574 40.49143 85.20238 1.000 23.66445 168 ASP A CA 1
ATOM 1312 C C . ASP A 1 179 ? 72.72111 39.56434 86.41549 1.000 24.89797 168 ASP A C 1
ATOM 1313 O O . ASP A 1 179 ? 73.74915 39.34764 87.06365 1.000 29.52978 168 ASP A O 1
ATOM 1318 N N . ALA A 1 180 ? 71.55357 39.00924 86.73326 1.000 24.86687 169 ALA A N 1
ATOM 1319 C CA . ALA A 1 180 ? 71.45212 38.08821 87.86020 1.000 24.42148 169 ALA A CA 1
ATOM 1320 C C . ALA A 1 180 ? 72.29387 36.84575 87.62271 1.000 20.80031 169 ALA A C 1
ATOM 1321 O O . ALA A 1 180 ? 72.97497 36.35946 88.53306 1.000 20.00306 169 ALA A O 1
ATOM 1323 N N . ILE A 1 181 ? 72.26263 36.32296 86.39756 1.000 16.62974 170 ILE A N 1
ATOM 1324 C CA . ILE A 1 181 ? 73.08622 35.16961 86.05694 1.000 25.61524 170 ILE A CA 1
ATOM 1325 C C . ILE A 1 181 ? 74.56083 35.50850 86.21899 1.000 27.81687 170 ILE A C 1
ATOM 1326 O O . ILE A 1 181 ? 75.31912 34.77439 86.86693 1.000 28.68423 170 ILE A O 1
ATOM 1331 N N . LYS A 1 182 ? 74.98932 36.63646 85.65491 1.000 25.59893 171 LYS A N 1
ATOM 1332 C CA . LYS A 1 182 ? 76.40326 36.94958 85.72175 1.000 30.18112 171 LYS A CA 1
ATOM 1333 C C . LYS A 1 182 ? 76.84011 37.23837 87.15048 1.000 28.90178 171 LYS A C 1
ATOM 1334 O O . LYS A 1 182 ? 77.99607 36.99599 87.49827 1.000 31.42681 171 LYS A O 1
ATOM 1340 N N . ASN A 1 183 ? 75.93406 37.72122 87.99782 1.000 27.63261 172 ASN A N 1
ATOM 1341 C CA . ASN A 1 183 ? 76.28135 38.10030 89.36191 1.000 30.84507 172 ASN A CA 1
ATOM 1342 C C . ASN A 1 183 ? 75.89164 37.03894 90.38922 1.000 29.90461 172 ASN A C 1
ATOM 1343 O O . ASN A 1 183 ? 76.01904 37.28423 91.59398 1.000 28.48734 172 ASN A O 1
ATOM 1348 N N . MET A 1 184 ? 75.43801 35.86384 89.94278 1.000 26.23737 173 MET A N 1
ATOM 1349 C CA . MET A 1 184 ? 74.99608 34.79556 90.84636 1.000 27.86777 173 MET A CA 1
ATOM 1350 C C . MET A 1 184 ? 73.97499 35.31924 91.85260 1.000 29.53987 173 MET A C 1
ATOM 1351 O O . MET A 1 184 ? 73.98958 34.95853 93.03226 1.000 28.92125 173 MET A O 1
ATOM 1356 N N . ASN A 1 185 ? 73.08321 36.19031 91.38525 1.000 22.13331 174 ASN A N 1
ATOM 1357 C CA . ASN A 1 185 ? 72.13753 36.86093 92.27431 1.000 27.38180 174 ASN A CA 1
ATOM 1358 C C . ASN A 1 185 ? 70.94023 35.94795 92.49387 1.000 31.17962 174 ASN A C 1
ATOM 1359 O O . ASN A 1 185 ? 69.96344 35.98371 91.74857 1.000 23.85591 174 ASN A O 1
ATOM 1364 N N . LYS A 1 186 ? 71.00227 35.12684 93.54671 1.000 21.82247 175 LYS A N 1
ATOM 1365 C CA . LYS A 1 186 ? 69.88584 34.22427 93.80742 1.000 25.20612 175 LYS A CA 1
ATOM 1366 C C . LYS A 1 186 ? 68.66142 34.98066 94.30650 1.000 21.27179 175 LYS A C 1
ATOM 1367 O O . LYS A 1 186 ? 67.52587 34.59906 94.00031 1.000 19.16613 175 LYS A O 1
ATOM 1373 N N . LEU A 1 187 ? 68.87496 36.06287 95.06038 1.000 18.77621 176 LEU A N 1
ATOM 1374 C CA . LEU A 1 187 ? 67.75731 36.80324 95.63531 1.000 25.37089 176 LEU A CA 1
ATOM 1375 C C . LEU A 1 187 ? 66.85089 37.36670 94.55311 1.000 24.63986 176 LEU A C 1
ATOM 1376 O O . LEU A 1 187 ? 65.63176 37.45297 94.74551 1.000 22.18499 176 LEU A O 1
ATOM 1381 N N . TYR A 1 188 ? 67.42856 37.74905 93.41176 1.000 22.96407 177 TYR A N 1
ATOM 1382 C CA . TYR A 1 188 ? 66.62291 38.20705 92.28946 1.000 21.32964 177 TYR A CA 1
ATOM 1383 C C . TYR A 1 188 ? 65.62572 37.13649 91.86215 1.000 19.76107 177 TYR A C 1
ATOM 1384 O O . TYR A 1 188 ? 64.42646 37.40494 91.74167 1.000 19.09653 177 TYR A O 1
ATOM 1393 N N . TYR A 1 189 ? 66.11631 35.91531 91.61872 1.000 18.22844 178 TYR A N 1
ATOM 1394 C CA . TYR A 1 189 ? 65.25907 34.82380 91.16007 1.000 15.17891 178 TYR A CA 1
ATOM 1395 C C . TYR A 1 189 ? 64.23583 34.43375 92.21580 1.000 16.99928 178 TYR A C 1
ATOM 1396 O O . TYR A 1 189 ? 63.09541 34.10008 91.88946 1.000 16.56968 178 TYR A O 1
ATOM 1405 N N . ARG A 1 190 ? 64.63618 34.43525 93.48915 1.000 19.90855 179 ARG A N 1
ATOM 1406 C CA . ARG A 1 190 ? 63.68165 34.15473 94.55681 1.000 21.66432 179 ARG A CA 1
ATOM 1407 C C . ARG A 1 190 ? 62.53392 35.16111 94.53881 1.000 22.44596 179 ARG A C 1
ATOM 1408 O O . ARG A 1 190 ? 61.35884 34.78360 94.65627 1.000 26.17577 179 ARG A O 1
ATOM 1416 N N . THR A 1 191 ? 62.85360 36.44445 94.36836 1.000 20.34463 180 THR A N 1
ATOM 1417 C CA . THR A 1 191 ? 61.81680 37.46974 94.32140 1.000 25.43328 180 THR A CA 1
ATOM 1418 C C . THR A 1 191 ? 60.87836 37.24018 93.14261 1.000 25.49267 180 THR A C 1
ATOM 1419 O O . THR A 1 191 ? 59.65282 37.29800 93.29238 1.000 22.58910 180 THR A O 1
ATOM 1423 N N . VAL A 1 192 ? 61.43932 36.95485 91.96431 1.000 15.05283 181 VAL A N 1
ATOM 1424 C CA . VAL A 1 192 ? 60.61812 36.74616 90.77191 1.000 19.73390 181 VAL A CA 1
ATOM 1425 C C . VAL A 1 192 ? 59.73478 35.51483 90.93724 1.000 19.35266 181 VAL A C 1
ATOM 1426 O O . VAL A 1 192 ? 58.53048 35.55127 90.66277 1.000 20.24830 181 VAL A O 1
ATOM 1430 N N . TRP A 1 193 ? 60.32092 34.39853 91.37888 1.000 19.62687 182 TRP A N 1
ATOM 1431 C CA . TRP A 1 193 ? 59.53698 33.17168 91.46633 1.000 15.71301 182 TRP A CA 1
ATOM 1432 C C . TRP A 1 193 ? 58.48111 33.27075 92.56078 1.000 19.30479 182 TRP A C 1
ATOM 1433 O O . TRP A 1 193 ? 57.35984 32.77296 92.39390 1.000 21.68383 182 TRP A O 1
ATOM 1444 N N . ASN A 1 194 ? 58.80174 33.93419 93.67402 1.000 18.27517 183 ASN A N 1
ATOM 1445 C CA . ASN A 1 194 ? 57.78979 34.14646 94.70211 1.000 15.35368 183 ASN A CA 1
ATOM 1446 C C . ASN A 1 194 ? 56.63154 34.98952 94.18035 1.000 23.84478 183 ASN A C 1
ATOM 1447 O O . ASN A 1 194 ? 55.47947 34.77080 94.57162 1.000 22.97532 183 ASN A O 1
ATOM 1452 N N . LEU A 1 195 ? 56.90844 35.93929 93.28521 1.000 20.59411 184 LEU A N 1
ATOM 1453 C CA . LEU A 1 195 ? 55.85682 36.83321 92.81240 1.000 20.76270 184 LEU A CA 1
ATOM 1454 C C . LEU A 1 195 ? 54.94241 36.17951 91.78047 1.000 25.55826 184 LEU A C 1
ATOM 1455 O O . LEU A 1 195 ? 53.76011 36.52853 91.70966 1.000 25.85654 184 LEU A O 1
ATOM 1460 N N . LEU A 1 196 ? 55.45460 35.23701 90.98257 1.000 17.71800 185 LEU A N 1
ATOM 1461 C CA . LEU A 1 196 ? 54.71105 34.71779 89.84006 1.000 21.17505 185 LEU A CA 1
ATOM 1462 C C . LEU A 1 196 ? 54.39778 33.23053 89.89752 1.000 21.50686 185 LEU A C 1
ATOM 1463 O O . LEU A 1 196 ? 53.51973 32.78180 89.15126 1.000 22.92240 185 LEU A O 1
ATOM 1468 N N . ILE A 1 197 ? 55.08154 32.45058 90.73423 1.000 19.48858 186 ILE A N 1
ATOM 1469 C CA . ILE A 1 197 ? 54.91871 31.00073 90.69060 1.000 14.26200 186 ILE A CA 1
ATOM 1470 C C . ILE A 1 197 ? 54.66081 30.44213 92.08339 1.000 19.68320 186 ILE A C 1
ATOM 1471 O O . ILE A 1 197 ? 53.64342 29.77828 92.32056 1.000 19.79849 186 ILE A O 1
ATOM 1476 N N . TYR A 1 198 ? 55.57655 30.70974 93.00811 1.000 16.16387 187 TYR A N 1
ATOM 1477 C CA . TYR A 1 198 ? 55.44843 30.28753 94.40051 1.000 21.61898 187 TYR A CA 1
ATOM 1478 C C . TYR A 1 198 ? 54.66092 31.31021 95.21773 1.000 22.33128 187 TYR A C 1
ATOM 1479 O O . TYR A 1 198 ? 55.10063 31.79251 96.25991 1.000 19.52758 187 TYR A O 1
ATOM 1488 N N . THR A 1 199 ? 53.46536 31.64059 94.73111 1.000 22.12715 188 THR A N 1
ATOM 1489 C CA . THR A 1 199 ? 52.65150 32.67886 95.34674 1.000 23.40088 188 THR A CA 1
ATOM 1490 C C . THR A 1 199 ? 51.87812 32.16699 96.54401 1.000 26.09873 188 THR A C 1
ATOM 1491 O O . THR A 1 199 ? 51.57993 32.93962 97.45671 1.000 30.68360 188 THR A O 1
ATOM 1495 N N . HIS A 1 200 ? 51.52071 30.88962 96.54213 1.000 21.70883 189 HIS A N 1
ATOM 1496 C CA . HIS A 1 200 ? 50.78446 30.28070 97.64052 1.000 28.07813 189 HIS A CA 1
ATOM 1497 C C . HIS A 1 200 ? 51.59028 29.22771 98.38108 1.000 24.57546 189 HIS A C 1
ATOM 1498 O O . HIS A 1 200 ? 51.38642 29.04110 99.57728 1.000 28.68913 189 HIS A O 1
ATOM 1505 N N . ASN A 1 201 ? 52.51574 28.56213 97.69927 1.000 18.98179 190 ASN A N 1
ATOM 1506 C CA . ASN A 1 201 ? 53.35922 27.52477 98.27479 1.000 20.99461 190 ASN A CA 1
ATOM 1507 C C . ASN A 1 201 ? 54.77606 27.68302 97.73507 1.000 24.93573 190 ASN A C 1
ATOM 1508 O O . ASN A 1 201 ? 54.97218 28.03946 96.57365 1.000 24.16590 190 ASN A O 1
ATOM 1513 N N . GLN A 1 202 ? 55.76103 27.39657 98.57991 1.000 17.83591 191 GLN A N 1
ATOM 1514 C CA . GLN A 1 202 ? 57.17710 27.43189 98.23846 1.000 20.10588 191 GLN A CA 1
ATOM 1515 C C . GLN A 1 202 ? 57.77313 26.03676 98.38772 1.000 22.28393 191 GLN A C 1
ATOM 1516 O O . GLN A 1 202 ? 57.30293 25.25545 99.21499 1.000 20.01266 191 GLN A O 1
ATOM 1522 N N . PRO A 1 203 ? 58.81565 25.69393 97.63423 1.000 19.16300 192 PRO A N 1
ATOM 1523 C CA . PRO A 1 203 ? 59.53824 24.45541 97.94567 1.000 20.22624 192 PRO A CA 1
ATOM 1524 C C . PRO A 1 203 ? 60.15343 24.55233 99.33263 1.000 17.80970 192 PRO A C 1
ATOM 1525 O O . PRO A 1 203 ? 60.32208 25.63664 99.89638 1.000 16.95572 192 PRO A O 1
ATOM 1529 N N . GLU A 1 204 ? 60.48056 23.39211 99.88572 1.000 18.78642 193 GLU A N 1
ATOM 1530 C CA . GLU A 1 204 ? 61.23138 23.35011 101.12855 1.000 26.19553 193 GLU A CA 1
ATOM 1531 C C . GLU A 1 204 ? 62.58387 24.05053 100.94381 1.000 17.80975 193 GLU A C 1
ATOM 1532 O O . GLU A 1 204 ? 63.16560 24.00617 99.85213 1.000 19.39916 193 GLU A O 1
ATOM 1538 N N . PRO A 1 205 ? 63.10108 24.71068 101.99336 1.000 20.79958 194 PRO A N 1
ATOM 1539 C CA . PRO A 1 205 ? 64.27114 25.60046 101.81112 1.000 21.07312 194 PRO A CA 1
ATOM 1540 C C . PRO A 1 205 ? 65.47046 24.98202 101.10590 1.000 21.98584 194 PRO A C 1
ATOM 1541 O O . PRO A 1 205 ? 66.05573 25.63152 100.23154 1.000 17.84304 194 PRO A O 1
ATOM 1545 N N . ASP A 1 206 ? 65.86716 23.75585 101.47027 1.000 16.49008 195 ASP A N 1
ATOM 1546 C CA . ASP A 1 206 ? 67.00176 23.11878 100.80142 1.000 26.26064 195 ASP A CA 1
ATOM 1547 C C . ASP A 1 206 ? 66.70107 22.88302 99.32982 1.000 25.30130 195 ASP A C 1
ATOM 1548 O O . ASP A 1 206 ? 67.58029 23.04018 98.47244 1.000 20.32687 195 ASP A O 1
ATOM 1553 N N . ARG A 1 207 ? 65.46121 22.49493 99.01829 1.000 16.98032 196 ARG A N 1
ATOM 1554 C CA . ARG A 1 207 ? 65.09466 22.27557 97.62821 1.000 14.30623 196 ARG A CA 1
ATOM 1555 C C . ARG A 1 207 ? 65.06103 23.59356 96.86087 1.000 13.91731 196 ARG A C 1
ATOM 1556 O O . ARG A 1 207 ? 65.50584 23.66484 95.70600 1.000 15.21301 196 ARG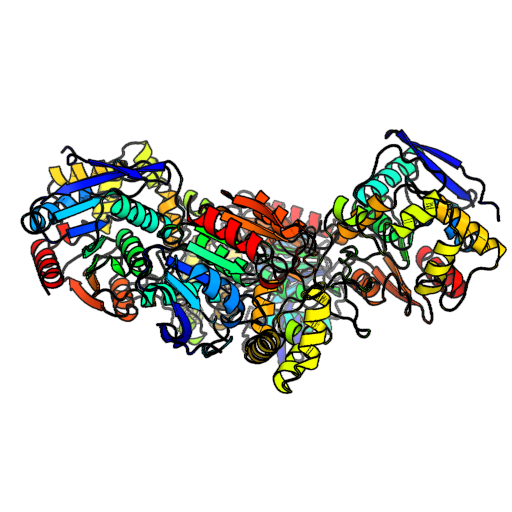 A O 1
ATOM 1564 N N . TYR A 1 208 ? 64.56351 24.65517 97.48797 1.000 17.98554 197 TYR A N 1
ATOM 1565 C CA . TYR A 1 208 ? 64.52376 25.94599 96.80416 1.000 14.50217 197 TYR A CA 1
ATOM 1566 C C . TYR A 1 208 ? 65.93429 26.42379 96.46341 1.000 19.79535 197 TYR A C 1
ATOM 1567 O O . TYR A 1 208 ? 66.18776 26.89852 95.34710 1.000 20.32225 197 TYR A O 1
ATOM 1576 N N . GLU A 1 209 ? 66.87871 26.25731 97.39582 1.000 17.78782 198 GLU A N 1
ATOM 1577 C CA . GLU A 1 209 ? 68.26900 26.64001 97.13384 1.000 17.62096 198 GLU A CA 1
ATOM 1578 C C . GLU A 1 209 ? 68.83894 25.88020 95.93524 1.000 22.92689 198 GLU A C 1
ATOM 1579 O O . GLU A 1 209 ? 69.49360 26.46838 95.06079 1.000 16.60226 198 GLU A O 1
ATOM 1585 N N . LYS A 1 210 ? 68.60449 24.56655 95.88531 1.000 17.04886 199 LYS A N 1
ATOM 1586 C CA . LYS A 1 210 ? 68.99437 23.78078 94.71765 1.000 14.11077 199 LYS A CA 1
ATOM 1587 C C . LYS A 1 210 ? 68.37303 24.33886 93.44425 1.000 14.09433 199 LYS A C 1
ATOM 1588 O O . LYS A 1 210 ? 69.04484 24.43659 92.40993 1.000 17.45490 199 LYS A O 1
ATOM 1594 N N . TYR A 1 211 ? 67.08696 24.69884 93.49798 1.000 20.27618 200 TYR A N 1
ATOM 1595 C CA . TYR A 1 211 ? 66.41953 25.27532 92.33228 1.000 22.05066 200 TYR A CA 1
ATOM 1596 C C . TYR A 1 211 ? 67.06118 26.59634 91.92483 1.000 16.46969 200 TYR A C 1
ATOM 1597 O O . TYR A 1 211 ? 67.28944 26.84585 90.73325 1.000 16.87193 200 TYR A O 1
ATOM 1606 N N . LEU A 1 212 ? 67.34451 27.46508 92.89721 1.000 14.33415 201 LEU A N 1
ATOM 1607 C CA . LEU A 1 212 ? 67.95873 28.74731 92.57525 1.000 17.26969 201 LEU A CA 1
ATOM 1608 C C . LEU A 1 212 ? 69.33933 28.55458 91.95965 1.000 15.23676 201 LEU A C 1
ATOM 1609 O O . LEU A 1 212 ? 69.72025 29.27924 91.03554 1.000 13.65871 201 LEU A O 1
ATOM 1614 N N . ASP A 1 213 ? 70.10529 27.58782 92.46540 1.000 14.73305 202 ASP A N 1
ATOM 1615 C CA . ASP A 1 213 ? 71.39322 27.27500 91.86016 1.000 18.99280 202 ASP A CA 1
ATOM 1616 C C . ASP A 1 213 ? 71.19718 26.76484 90.43949 1.000 25.20192 202 ASP A C 1
ATOM 1617 O O . ASP A 1 213 ? 71.99501 27.05893 89.53679 1.000 26.70431 202 ASP A O 1
ATOM 1622 N N . ASP A 1 214 ? 70.11455 26.01871 90.22969 1.000 17.34031 203 ASP A N 1
ATOM 1623 C CA . ASP A 1 214 ? 69.78199 25.50465 88.90945 1.000 15.04701 203 ASP A CA 1
ATOM 1624 C C . ASP A 1 214 ? 69.47764 26.64897 87.93876 1.000 17.88544 203 ASP A C 1
ATOM 1625 O O . ASP A 1 214 ? 69.89918 26.61353 86.77957 1.000 20.82832 203 ASP A O 1
ATOM 1630 N N . MET A 1 215 ? 68.78676 27.69404 88.40368 1.000 20.38720 204 MET A N 1
ATOM 1631 C CA . MET A 1 215 ? 68.46201 28.80368 87.50573 1.000 17.28376 204 MET A CA 1
ATOM 1632 C C . MET A 1 215 ? 69.71496 29.49358 87.00421 1.000 15.14846 204 MET A C 1
ATOM 1633 O O . MET A 1 215 ? 69.74425 29.99502 85.87085 1.000 17.22671 204 MET A O 1
ATOM 1638 N N . LEU A 1 216 ? 70.76362 29.51566 87.81893 1.000 20.28900 205 LEU A N 1
ATOM 1639 C CA . LEU A 1 216 ? 71.97422 30.22995 87.46264 1.000 20.66754 205 LEU A CA 1
ATOM 1640 C C . LEU A 1 216 ? 72.82371 29.50231 86.42208 1.000 18.23144 205 LEU A C 1
ATOM 1641 O O . LEU A 1 216 ? 73.81996 30.07744 85.96976 1.000 15.67080 205 LEU A O 1
ATOM 1646 N N . THR A 1 217 ? 72.46037 28.27148 86.02414 1.000 15.28969 206 THR A N 1
ATOM 1647 C CA . THR A 1 217 ? 73.21319 27.52837 85.01701 1.000 18.85795 206 THR A CA 1
ATOM 1648 C C . THR A 1 217 ? 72.78411 27.85460 83.59414 1.000 21.67238 206 THR A C 1
ATOM 1649 O O . THR A 1 217 ? 73.40076 27.35221 82.65077 1.000 19.73750 206 THR A O 1
ATOM 1653 N N . GLN A 1 218 ? 71.74703 28.66453 83.41175 1.000 17.15639 207 GLN A N 1
ATOM 1654 C CA . GLN A 1 218 ? 71.24808 28.93127 82.07044 1.000 14.66910 207 GLN A CA 1
ATOM 1655 C C . GLN A 1 218 ? 72.22386 29.83513 81.32231 1.000 21.36469 207 GLN A C 1
ATOM 1656 O O . GLN A 1 218 ? 72.70898 30.83198 81.86340 1.000 25.09584 207 GLN A O 1
ATOM 1662 N N . ARG A 1 219 ? 72.51685 29.48396 80.07345 1.000 17.65728 208 ARG A N 1
ATOM 1663 C CA . ARG A 1 219 ? 73.46317 30.24240 79.26613 1.000 14.76208 208 ARG A CA 1
ATOM 1664 C C . ARG A 1 219 ? 72.86434 30.72555 77.95731 1.000 15.63613 208 ARG A C 1
ATOM 1665 O O . ARG A 1 219 ? 73.59433 31.26289 77.11332 1.000 17.56941 208 ARG A O 1
ATOM 1673 N N . ASN A 1 220 ? 71.56260 30.56065 77.76580 1.000 17.52278 209 ASN A N 1
ATOM 1674 C CA . ASN A 1 220 ? 70.93755 30.77704 76.46782 1.000 18.81005 209 ASN A CA 1
ATOM 1675 C C . ASN A 1 220 ? 69.66023 31.59932 76.59557 1.000 15.22200 209 ASN A C 1
ATOM 1676 O O . ASN A 1 220 ? 68.73714 31.43527 75.79334 1.000 15.36236 209 ASN A O 1
ATOM 1681 N N . PHE A 1 221 ? 69.59234 32.48252 77.59557 1.000 16.15395 210 PHE A N 1
ATOM 1682 C CA . PHE A 1 221 ? 68.30989 33.08046 77.95402 1.000 20.09940 210 PHE A CA 1
ATOM 1683 C C . PHE A 1 221 ? 67.75687 33.90970 76.81162 1.000 14.06141 210 PHE A C 1
ATOM 1684 O O . PHE A 1 221 ? 66.55669 33.84247 76.51197 1.000 16.58293 210 PHE A O 1
ATOM 1692 N N . VAL A 1 222 ? 68.61834 34.68418 76.14686 1.000 12.90800 211 VAL A N 1
ATOM 1693 C CA . VAL A 1 222 ? 68.14023 35.49717 75.02871 1.000 22.25062 211 VAL A CA 1
ATOM 1694 C C . VAL A 1 222 ? 67.65895 34.60019 73.89102 1.000 19.73745 211 VAL A C 1
ATOM 1695 O O . VAL A 1 222 ? 66.57138 34.80131 73.33978 1.000 17.74175 211 VAL A O 1
ATOM 1699 N N . ASP A 1 223 ? 68.44749 33.57087 73.54979 1.000 18.08186 212 ASP A N 1
ATOM 1700 C CA . ASP A 1 223 ? 68.07892 32.68092 72.44840 1.000 22.45758 212 ASP A CA 1
ATOM 1701 C C . ASP A 1 223 ? 66.76878 31.95564 72.72505 1.000 15.99993 212 ASP A C 1
ATOM 1702 O O . ASP A 1 223 ? 65.96260 31.73539 71.80798 1.000 16.46808 212 ASP A O 1
ATOM 1707 N N . VAL A 1 224 ? 66.56023 31.53858 73.97739 1.000 13.84209 213 VAL A N 1
ATOM 1708 C CA . VAL A 1 224 ? 65.34129 30.81962 74.32255 1.000 13.38530 213 VAL A CA 1
ATOM 1709 C C . VAL A 1 224 ? 64.13204 31.73989 74.20011 1.000 14.31533 213 VAL A C 1
ATOM 1710 O O . VAL A 1 224 ? 63.08567 31.34304 73.68817 1.000 13.03235 213 VAL A O 1
ATOM 1714 N N . ASN A 1 225 ? 64.25989 32.98293 74.65331 1.000 19.03431 214 ASN A N 1
ATOM 1715 C CA . ASN A 1 225 ? 63.16563 33.93484 74.48849 1.000 13.73269 214 ASN A CA 1
ATOM 1716 C C . ASN A 1 225 ? 62.85428 34.17349 73.01429 1.000 13.79892 214 ASN A C 1
ATOM 1717 O O . ASN A 1 225 ? 61.68313 34.27246 72.63321 1.000 16.42509 214 ASN A O 1
ATOM 1722 N N . TYR A 1 226 ? 63.88323 34.27720 72.16913 1.000 12.67757 215 TYR A N 1
ATOM 1723 C CA . TYR A 1 226 ? 63.63341 34.41120 70.73299 1.000 13.61342 215 TYR A CA 1
ATOM 1724 C C . TYR A 1 226 ? 62.91425 33.18673 70.18760 1.000 19.67297 215 TYR A C 1
ATOM 1725 O O . TYR A 1 226 ? 61.96360 33.30734 69.40393 1.000 18.05478 215 TYR A O 1
ATOM 1734 N N . ALA A 1 227 ? 63.36660 31.99093 70.57305 1.000 14.01139 216 ALA A N 1
ATOM 1735 C CA . ALA A 1 227 ? 62.69033 30.77570 70.11890 1.000 12.27191 216 ALA A CA 1
ATOM 1736 C C . ALA A 1 227 ? 61.21667 30.75886 70.54538 1.000 16.83969 216 ALA A C 1
ATOM 1737 O O . ALA A 1 227 ? 60.36481 30.22779 69.82155 1.000 16.71494 216 ALA A O 1
ATOM 1739 N N . LEU A 1 228 ? 60.89464 31.36787 71.69088 1.000 15.80439 217 LEU A N 1
ATOM 1740 C CA . LEU A 1 228 ? 59.51815 31.36518 72.18898 1.000 11.78368 217 LEU A CA 1
ATOM 1741 C C . LEU A 1 228 ? 58.62892 32.35035 71.43370 1.000 13.31393 217 LEU A C 1
ATOM 1742 O O . LEU A 1 228 ? 57.43933 32.07074 71.20840 1.000 15.41027 217 LEU A O 1
ATOM 1747 N N . ILE A 1 229 ? 59.16015 33.51903 71.05682 1.000 17.02794 218 ILE A N 1
ATOM 1748 C CA . ILE A 1 229 ? 58.30255 34.46441 70.34294 1.000 15.91516 218 ILE A CA 1
ATOM 1749 C C . ILE A 1 229 ? 58.05411 34.01112 68.90843 1.000 13.45036 218 ILE A C 1
ATOM 1750 O O . ILE A 1 229 ? 57.08153 34.44926 68.28623 1.000 17.00237 218 ILE A O 1
ATOM 1755 N N . THR A 1 230 ? 58.90935 33.14585 68.36122 1.000 18.21666 219 THR A N 1
ATOM 1756 C CA . THR A 1 230 ? 58.74209 32.64729 66.99677 1.000 14.54556 219 THR A CA 1
ATOM 1757 C C . THR A 1 230 ? 58.17512 31.23185 66.94791 1.000 15.51422 219 THR A C 1
ATOM 1758 O O . THR A 1 230 ? 58.09263 30.64194 65.85723 1.000 19.82512 219 THR A O 1
ATOM 1762 N N . PHE A 1 231 ? 57.78336 30.67143 68.09497 1.000 10.98970 220 PHE A N 1
ATOM 1763 C CA . PHE A 1 231 ? 57.18378 29.34403 68.12423 1.000 17.68994 220 PHE A CA 1
ATOM 1764 C C . PHE A 1 231 ? 55.74001 29.43958 67.63957 1.000 16.67366 220 PHE A C 1
ATOM 1765 O O . PHE A 1 231 ? 54.94283 30.19139 68.20670 1.000 15.60838 220 PHE A O 1
ATOM 1773 N N . ASN A 1 232 ? 55.39964 28.69729 66.58467 1.000 13.35167 221 ASN A N 1
ATOM 1774 C CA . ASN A 1 232 ? 54.05990 28.82097 66.01012 1.000 14.71665 221 ASN A CA 1
ATOM 1775 C C . ASN A 1 232 ? 53.76890 27.56330 65.18382 1.000 17.39928 221 ASN A C 1
ATOM 1776 O O . ASN A 1 232 ? 54.10112 27.49577 63.99761 1.000 16.35252 221 ASN A O 1
ATOM 1781 N N . ILE A 1 233 ? 53.13095 26.58334 65.83360 1.000 16.49789 222 ILE A N 1
ATOM 1782 C CA . ILE A 1 233 ? 52.67791 25.36194 65.17719 1.000 16.29875 222 ILE A CA 1
ATOM 1783 C C . ILE A 1 233 ? 51.19571 25.42761 64.80723 1.000 18.27799 222 ILE A C 1
ATOM 1784 O O . ILE A 1 233 ? 50.61378 24.40986 64.43577 1.000 14.79053 222 ILE A O 1
ATOM 1789 N N . SER A 1 234 ? 50.57421 26.60279 64.89636 1.000 16.81033 223 SER A N 1
ATOM 1790 C CA . SER A 1 234 ? 49.17773 26.75849 64.53684 1.000 16.26273 223 SER A CA 1
ATOM 1791 C C . SER A 1 234 ? 49.02211 26.91950 63.02003 1.000 19.11261 223 SER A C 1
ATOM 1792 O O . SER A 1 234 ? 49.98329 26.84634 62.24900 1.000 13.96432 223 SER A O 1
ATOM 1795 N N . ASP A 1 235 ? 47.78563 27.14864 62.58944 1.000 16.86466 224 ASP A N 1
ATOM 1796 C CA . ASP A 1 235 ? 47.45843 27.41154 61.19203 1.000 29.44934 224 ASP A CA 1
ATOM 1797 C C . ASP A 1 235 ? 47.50979 28.89165 60.83099 1.000 29.10559 224 ASP A C 1
ATOM 1798 O O . ASP A 1 235 ? 47.26790 29.23816 59.66759 1.000 28.32180 224 ASP A O 1
ATOM 1803 N N . GLU A 1 236 ? 47.79587 29.77237 61.78512 1.000 23.07527 225 GLU A N 1
ATOM 1804 C CA . GLU A 1 236 ? 47.69363 31.20829 61.55824 1.000 25.34951 225 GLU A CA 1
ATOM 1805 C C . GLU A 1 236 ? 48.94535 31.92273 62.04649 1.000 27.71172 225 GLU A C 1
ATOM 1806 O O . GLU A 1 236 ? 49.65076 31.44952 62.93376 1.000 23.53230 225 GLU A O 1
ATOM 1812 N N . HIS A 1 237 ? 49.19037 33.08104 61.43980 1.000 20.89669 226 HIS A N 1
ATOM 1813 C CA . HIS A 1 237 ? 50.23207 34.00368 61.87272 1.000 23.98255 226 HIS A CA 1
ATOM 1814 C C . HIS A 1 237 ? 49.98892 34.45160 63.31079 1.000 23.01597 226 HIS A C 1
ATOM 1815 O O . HIS A 1 237 ? 48.84382 34.65296 63.71581 1.000 25.96017 226 HIS A O 1
ATOM 1822 N N . ASN A 1 238 ? 51.06901 34.60583 64.09471 1.000 19.07549 227 ASN A N 1
ATOM 1823 C CA . ASN A 1 238 ? 50.95336 35.05459 65.48383 1.000 15.15463 227 ASN A CA 1
ATOM 1824 C C . ASN A 1 238 ? 51.31011 36.53260 65.67411 1.000 23.07966 227 ASN A C 1
ATOM 1825 O O . ASN A 1 238 ? 51.48078 36.98552 66.81200 1.000 21.78092 227 ASN A O 1
ATOM 1830 N N . GLY A 1 239 ? 51.36969 37.30536 64.59146 1.000 19.73468 228 GLY A N 1
ATOM 1831 C CA . GLY A 1 239 ? 51.86141 38.66226 64.64925 1.000 20.61876 228 GLY A CA 1
ATOM 1832 C C . GLY A 1 239 ? 53.35566 38.80270 64.42172 1.000 25.41160 228 GLY A C 1
ATOM 1833 O O . GLY A 1 239 ? 53.81444 39.89381 64.06172 1.000 24.39022 228 GLY A O 1
ATOM 1834 N N . VAL A 1 240 ? 54.12404 37.73031 64.60062 1.000 17.93096 229 VAL A N 1
ATOM 1835 C CA . VAL A 1 240 ? 55.56274 37.73530 64.34710 1.000 21.05320 229 VAL A CA 1
ATOM 1836 C C . VAL A 1 240 ? 55.94104 36.80074 63.18912 1.000 24.26742 229 VAL A C 1
ATOM 1837 O O . VAL A 1 240 ? 56.66099 37.19851 62.27210 1.000 21.97127 229 VAL A O 1
ATOM 1841 N N . VAL A 1 241 ? 55.44011 35.56017 63.20287 1.000 21.15081 230 VAL A N 1
ATOM 1842 C CA . VAL A 1 241 ? 55.79090 34.54289 62.21419 1.000 21.01456 230 VAL A CA 1
ATOM 1843 C C . VAL A 1 241 ? 54.53518 33.79194 61.79320 1.000 22.39881 230 VAL A C 1
ATOM 1844 O O . VAL A 1 241 ? 53.55448 33.70647 62.53484 1.000 18.77792 230 VAL A O 1
ATOM 1848 N N . GLY A 1 242 ? 54.58560 33.21675 60.59169 1.000 19.32827 231 GLY A N 1
ATOM 1849 C CA . GLY A 1 242 ? 53.51364 32.34832 60.15444 1.000 17.42307 231 GLY A CA 1
ATOM 1850 C C . GLY A 1 242 ? 53.51137 31.02515 60.90173 1.000 19.85920 231 GLY A C 1
ATOM 1851 O O . GLY A 1 242 ? 54.50578 30.60294 61.49953 1.000 16.28409 231 GLY A O 1
ATOM 1852 N N . GLY A 1 243 ? 52.36922 30.34426 60.85114 1.000 17.61434 232 GLY A N 1
ATOM 1853 C CA . GLY A 1 243 ? 52.20550 29.08225 61.56607 1.000 17.16054 232 GLY A CA 1
ATOM 1854 C C . GLY A 1 243 ? 52.57380 27.88915 60.70045 1.000 19.34054 232 GLY A C 1
ATOM 1855 O O . GLY A 1 243 ? 52.27389 27.85019 59.50985 1.000 20.48383 232 GLY A O 1
ATOM 1856 N N . SER A 1 244 ? 53.21116 26.89823 61.32863 1.000 20.55702 233 SER A N 1
ATOM 1857 C CA . SER A 1 244 ? 53.67367 25.71877 60.60843 1.000 19.81922 233 SER A CA 1
ATOM 1858 C C . SER A 1 244 ? 52.59974 24.65551 60.38407 1.000 25.36123 233 SER A C 1
ATOM 1859 O O . SER A 1 244 ? 52.85540 23.72182 59.61103 1.000 20.66305 233 SER A O 1
ATOM 1862 N N . LYS A 1 245 ? 51.42864 24.76211 61.03012 1.000 14.49126 234 LYS A N 1
ATOM 1863 C CA . LYS A 1 245 ? 50.31872 23.81249 60.93154 1.000 18.30792 234 LYS A CA 1
ATOM 1864 C C . LYS A 1 245 ? 50.64428 22.45645 61.54402 1.000 20.16678 234 LYS A C 1
ATOM 1865 O O . LYS A 1 245 ? 49.85267 21.51187 61.41254 1.000 19.43348 234 LYS A O 1
ATOM 1871 N N . GLN A 1 246 ? 51.77806 22.32627 62.21788 1.000 18.32164 235 GLN A N 1
ATOM 1872 C CA . GLN A 1 246 ? 52.22455 21.01543 62.67777 1.000 19.34808 235 GLN A CA 1
ATOM 1873 C C . GLN A 1 246 ? 51.48099 20.51870 63.91204 1.000 20.11812 235 GLN A C 1
ATOM 1874 O O . GLN A 1 246 ? 51.65914 19.35310 64.28868 1.000 19.19572 235 GLN A O 1
ATOM 1880 N N . ILE A 1 247 ? 50.63512 21.34676 64.53866 1.000 19.42406 236 ILE A N 1
ATOM 1881 C CA . ILE A 1 247 ? 49.84736 20.84994 65.66777 1.000 18.46909 236 ILE A CA 1
ATOM 1882 C C . ILE A 1 247 ? 48.92874 19.72921 65.21541 1.000 20.32161 236 ILE A C 1
ATOM 1883 O O . ILE A 1 247 ? 48.61524 18.82377 65.99788 1.000 18.53492 236 ILE A O 1
ATOM 1888 N N . HIS A 1 248 ? 48.51965 19.74081 63.94013 1.000 23.40690 237 HIS A N 1
ATOM 1889 C CA . HIS A 1 248 ? 47.64729 18.70112 63.39914 1.000 27.99179 237 HIS A CA 1
ATOM 1890 C C . HIS A 1 248 ? 48.33340 17.34951 63.28136 1.000 26.07148 237 HIS A C 1
ATOM 1891 O O . HIS A 1 248 ? 47.65157 16.34898 63.04530 1.000 21.63442 237 HIS A O 1
ATOM 1898 N N . ARG A 1 249 ? 49.65037 17.29489 63.42493 1.000 21.00198 238 ARG A N 1
ATOM 1899 C CA . ARG A 1 249 ? 50.38432 16.04546 63.32392 1.000 22.08673 238 ARG A CA 1
ATOM 1900 C C . ARG A 1 249 ? 50.62924 15.38625 64.67215 1.000 26.21624 238 ARG A C 1
ATOM 1901 O O . ARG A 1 249 ? 51.33005 14.36737 64.72831 1.000 22.43975 238 ARG A O 1
ATOM 1909 N N . ILE A 1 250 ? 50.10353 15.94407 65.76179 1.000 14.81964 239 ILE A N 1
ATOM 1910 C CA . ILE A 1 250 ? 50.38393 15.40913 67.09983 1.000 15.31343 239 ILE A CA 1
ATOM 1911 C C . ILE A 1 250 ? 49.28144 14.39418 67.39290 1.000 19.35947 239 ILE A C 1
ATOM 1912 O O . ILE A 1 250 ? 48.24036 14.71948 67.94880 1.000 22.01563 239 ILE A O 1
ATOM 1917 N N . LYS A 1 251 ? 49.51605 13.13603 67.00652 1.000 25.94424 240 LYS A N 1
ATOM 1918 C CA . LYS A 1 251 ? 48.49873 12.09179 67.12399 1.000 26.20939 240 LYS A CA 1
ATOM 1919 C C . LYS A 1 251 ? 48.59057 11.28478 68.41372 1.000 22.91125 240 LYS A C 1
ATOM 1920 O O . LYS A 1 251 ? 47.65456 10.54486 68.72731 1.000 21.34910 240 LYS A O 1
ATOM 1926 N N . ALA A 1 252 ? 49.67362 11.42131 69.16753 1.000 23.56469 241 ALA A N 1
ATOM 1927 C CA . ALA A 1 252 ? 49.79437 10.72377 70.43516 1.000 25.55717 241 ALA A CA 1
ATOM 1928 C C . ALA A 1 252 ? 48.63917 11.10765 71.35986 1.000 23.06736 241 ALA A C 1
ATOM 1929 O O . ALA A 1 252 ? 48.16976 12.25255 71.32788 1.000 20.65824 241 ALA A O 1
ATOM 1931 N N . PRO A 1 253 ? 48.14256 10.18068 72.17793 1.000 16.92216 242 PRO A N 1
ATOM 1932 C CA . PRO A 1 253 ? 47.20488 10.56433 73.24256 1.000 22.05602 242 PRO A CA 1
ATOM 1933 C C . PRO A 1 253 ? 47.84388 11.59116 74.15860 1.000 21.70546 242 PRO A C 1
ATOM 1934 O O . PRO A 1 253 ? 48.85205 11.32078 74.81199 1.000 15.82884 242 PRO A O 1
ATOM 1938 N N . THR A 1 254 ? 47.26745 12.78699 74.18351 1.000 18.10729 243 THR A N 1
ATOM 1939 C CA . THR A 1 254 ? 47.88496 13.91720 74.85601 1.000 16.49522 243 THR A CA 1
ATOM 1940 C C . THR A 1 254 ? 47.02884 14.36992 76.03400 1.000 17.48561 243 THR A C 1
ATOM 1941 O O . THR A 1 254 ? 45.82321 14.59011 75.89357 1.000 19.43369 243 THR A O 1
ATOM 1945 N N . LEU A 1 255 ? 47.65524 14.51626 77.18452 1.000 13.73765 244 LEU A N 1
ATOM 1946 C CA . LEU A 1 255 ? 47.00724 15.07401 78.36478 1.000 14.93017 244 LEU A CA 1
ATOM 1947 C C . LEU A 1 255 ? 47.53748 16.48174 78.58032 1.000 16.88090 244 LEU A C 1
ATOM 1948 O O . LEU A 1 255 ? 48.74840 16.67821 78.75204 1.000 13.44946 244 LEU A O 1
ATOM 1953 N N . VAL A 1 256 ? 46.63814 17.45147 78.57579 1.000 18.74833 245 VAL A N 1
ATOM 1954 C CA . VAL A 1 256 ? 46.99437 18.84893 78.77170 1.000 19.72661 245 VAL A CA 1
ATOM 1955 C C . VAL A 1 256 ? 46.67525 19.19878 80.21751 1.000 15.89571 245 VAL A C 1
ATOM 1956 O O . VAL A 1 256 ? 45.50641 19.21529 80.62001 1.000 20.40185 245 VAL A O 1
ATOM 1960 N N . ILE A 1 257 ? 47.71539 19.44100 81.01084 1.000 13.84258 246 ILE A N 1
ATOM 1961 C CA . ILE A 1 257 ? 47.57237 19.83621 82.40762 1.000 13.49690 246 ILE A CA 1
ATOM 1962 C C . ILE A 1 257 ? 47.71446 21.34577 82.48245 1.000 15.16971 246 ILE A C 1
ATOM 1963 O O . ILE A 1 257 ? 48.64513 21.91433 81.90268 1.000 19.32882 246 ILE A O 1
ATOM 1968 N N . GLN A 1 258 ? 46.79405 21.99782 83.19535 1.000 18.09750 247 GLN A N 1
ATOM 1969 C CA . GLN A 1 258 ? 46.76861 23.45380 83.25087 1.000 16.50806 247 GLN A CA 1
ATOM 1970 C C . GLN A 1 258 ? 46.30063 23.89105 84.62913 1.000 22.22814 247 GLN A C 1
ATOM 1971 O O . GLN A 1 258 ? 45.29371 23.38731 85.13275 1.000 23.26316 247 GLN A O 1
ATOM 1977 N N . GLY A 1 259 ? 47.03638 24.81016 85.24232 1.000 19.28955 248 GLY A N 1
ATOM 1978 C CA . GLY A 1 259 ? 46.65199 25.29820 86.55020 1.000 19.58222 248 GLY A CA 1
ATOM 1979 C C . GLY A 1 259 ? 45.61772 26.40086 86.45712 1.000 23.05891 248 GLY A C 1
ATOM 1980 O O . GLY A 1 259 ? 45.58161 27.17268 85.50379 1.000 23.48677 248 GLY A O 1
ATOM 1981 N N . ASP A 1 260 ? 44.76257 26.47788 87.47739 1.000 27.74618 249 ASP A N 1
ATOM 1982 C CA . ASP A 1 260 ? 43.71679 27.48895 87.47740 1.000 23.26166 249 ASP A CA 1
ATOM 1983 C C . ASP A 1 260 ? 44.21635 28.86045 87.90615 1.000 22.79945 249 ASP A C 1
ATOM 1984 O O . ASP A 1 260 ? 43.50148 29.84645 87.70227 1.000 24.58386 249 ASP A O 1
ATOM 1989 N N . ARG A 1 261 ? 45.41612 28.95362 88.48216 1.000 21.28528 250 ARG A N 1
ATOM 1990 C CA . ARG A 1 261 ? 45.97748 30.25096 88.84570 1.000 25.18148 250 ARG A CA 1
ATOM 1991 C C . ARG A 1 261 ? 47.42384 30.35948 88.38873 1.000 19.18077 250 ARG A C 1
ATOM 1992 O O . ARG A 1 261 ? 48.25631 30.97637 89.05900 1.000 21.95111 250 ARG A O 1
ATOM 2000 N N . ASP A 1 262 ? 47.73448 29.75524 87.24809 1.000 19.82944 251 ASP A N 1
ATOM 2001 C CA . ASP A 1 262 ? 49.04888 29.89022 86.63151 1.000 18.78211 251 ASP A CA 1
ATOM 2002 C C . ASP A 1 262 ? 49.18088 31.31077 86.09683 1.000 26.15717 251 ASP A C 1
ATOM 2003 O O . ASP A 1 262 ? 48.48956 31.67938 85.14339 1.000 19.19596 251 ASP A O 1
ATOM 2008 N N . TYR A 1 263 ? 50.05891 32.10991 86.71297 1.000 24.36760 252 TYR A N 1
ATOM 2009 C CA . TYR A 1 263 ? 50.27084 33.49638 86.31240 1.000 23.72955 252 TYR A CA 1
ATOM 2010 C C . TYR A 1 263 ? 51.29187 33.65016 85.19201 1.000 27.45889 252 TYR A C 1
ATOM 2011 O O . TYR A 1 263 ? 51.44798 34.75768 84.66416 1.000 20.49251 252 TYR A O 1
ATOM 2020 N N . VAL A 1 264 ? 51.99113 32.58259 84.82569 1.000 20.68263 253 VAL A N 1
ATOM 2021 C CA . VAL A 1 264 ? 52.90411 32.60460 83.69167 1.000 23.28788 253 VAL A CA 1
ATOM 2022 C C . VAL A 1 264 ? 52.23287 32.09831 82.41928 1.000 26.03353 253 VAL A C 1
ATOM 2023 O O . VAL A 1 264 ? 52.40522 32.67482 81.34486 1.000 21.51314 253 VAL A O 1
ATOM 2027 N N . VAL A 1 265 ? 51.48688 31.00827 82.52121 1.000 23.84484 254 VAL A N 1
ATOM 2028 C CA . VAL A 1 265 ? 50.74168 30.43742 81.41104 1.000 21.23899 254 VAL A CA 1
ATOM 2029 C C . VAL A 1 265 ? 49.27575 30.38759 81.81557 1.000 19.56353 254 VAL A C 1
ATOM 2030 O O . VAL A 1 265 ? 48.84419 29.46937 82.51449 1.000 20.01349 254 VAL A O 1
ATOM 2034 N N . PRO A 1 266 ? 48.48422 31.37943 81.41875 1.000 19.40980 255 PRO A N 1
ATOM 2035 C CA . PRO A 1 266 ? 47.08411 31.43699 81.85362 1.000 25.04395 255 PRO A CA 1
ATOM 2036 C C . PRO A 1 266 ? 46.26358 30.26275 81.34002 1.000 21.99728 255 PRO A C 1
ATOM 2037 O O . PRO A 1 266 ? 46.60514 29.59386 80.36113 1.000 17.04976 255 PRO A O 1
ATOM 2041 N N . GLN A 1 267 ? 45.13314 30.05157 82.01835 1.000 18.84913 256 GLN A N 1
ATOM 2042 C CA . GLN A 1 267 ? 44.29490 28.88125 81.75766 1.000 27.08050 256 GLN A CA 1
ATOM 2043 C C . GLN A 1 267 ? 43.81999 28.81491 80.30655 1.000 22.85183 256 GLN A C 1
ATOM 2044 O O . GLN A 1 267 ? 43.69627 27.72426 79.73444 1.000 21.97995 256 GLN A O 1
ATOM 2050 N N . VAL A 1 268 ? 43.54650 29.96610 79.69091 1.000 22.65087 257 VAL A N 1
ATOM 2051 C CA . VAL A 1 268 ? 43.06942 29.95454 78.31033 1.000 23.35837 257 VAL A CA 1
ATOM 2052 C C . VAL A 1 268 ? 44.07202 29.28737 77.38025 1.000 18.21989 257 VAL A C 1
ATOM 2053 O O . VAL A 1 268 ? 43.70229 28.79316 76.30469 1.000 22.64365 257 VAL A O 1
ATOM 2057 N N . VAL A 1 269 ? 45.34776 29.26651 77.76048 1.000 17.37049 258 VAL A N 1
ATOM 2058 C CA . VAL A 1 269 ? 46.36561 28.67148 76.90009 1.000 16.38621 258 VAL A CA 1
ATOM 2059 C C . VAL A 1 269 ? 46.16970 27.16033 76.80164 1.000 22.28619 258 VAL A C 1
ATOM 2060 O O . VAL A 1 269 ? 46.14115 26.58834 75.70147 1.000 18.39799 258 VAL A O 1
ATOM 2064 N N . GLY A 1 270 ? 46.04750 26.49243 77.95095 1.000 17.42811 259 GLY A N 1
ATOM 2065 C CA . GLY A 1 270 ? 45.77052 25.06205 77.94610 1.000 16.52902 259 GLY A CA 1
ATOM 2066 C C . GLY A 1 270 ? 44.45638 24.71623 77.26209 1.000 19.44122 259 GLY A C 1
ATOM 2067 O O . GLY A 1 270 ? 44.35466 23.70618 76.55752 1.000 20.72584 259 GLY A O 1
ATOM 2068 N N . GLU A 1 271 ? 43.43581 25.55440 77.44324 1.000 17.12115 260 GLU A N 1
ATOM 2069 C CA . GLU A 1 271 ? 42.15631 25.28344 76.79270 1.000 18.06072 260 GLU A CA 1
ATOM 2070 C C . GLU A 1 271 ? 42.29539 25.30440 75.27395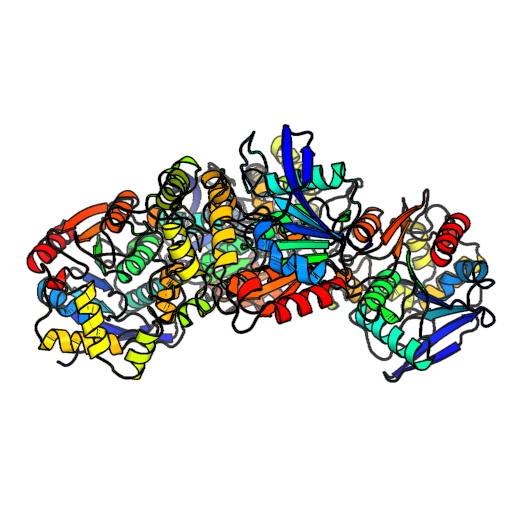 1.000 20.91855 260 GLU A C 1
ATOM 2071 O O . GLU A 1 271 ? 41.65479 24.51227 74.57084 1.000 21.51715 260 GLU A O 1
ATOM 2077 N N . GLU A 1 272 ? 43.12873 26.20324 74.75050 1.000 20.22640 261 GLU A N 1
ATOM 2078 C CA . GLU A 1 272 ? 43.31061 26.27417 73.30338 1.000 20.41320 261 GLU A CA 1
ATOM 2079 C C . GLU A 1 272 ? 44.16321 25.11953 72.79729 1.000 20.47297 261 GLU A C 1
ATOM 2080 O O . GLU A 1 272 ? 43.94594 24.62535 71.68480 1.000 17.41053 261 GLU A O 1
ATOM 2086 N N . LEU A 1 273 ? 45.14410 24.68089 73.58708 1.000 18.82382 262 LEU A N 1
ATOM 2087 C CA . LEU A 1 273 ? 45.91265 23.50373 73.19572 1.000 20.40097 262 LEU A CA 1
ATOM 2088 C C . LEU A 1 273 ? 45.00374 22.29387 73.06379 1.000 22.60534 262 LEU A C 1
ATOM 2089 O O . LEU A 1 273 ? 45.04249 21.58364 72.05598 1.000 18.12410 262 LEU A O 1
ATOM 2094 N N . ALA A 1 274 ? 44.15051 22.06140 74.06669 1.000 18.86680 263 ALA A N 1
ATOM 2095 C CA . ALA A 1 274 ? 43.25150 20.91585 74.01128 1.000 20.73143 263 ALA A CA 1
ATOM 2096 C C . ALA A 1 274 ? 42.24300 21.05247 72.87883 1.000 22.00965 263 ALA A C 1
ATOM 2097 O O . ALA A 1 274 ? 41.75973 20.04379 72.35658 1.000 20.58887 263 ALA A O 1
ATOM 2099 N N . LYS A 1 275 ? 41.90722 22.28404 72.49101 1.000 19.33852 264 LYS A N 1
ATOM 2100 C CA . LYS A 1 275 ? 40.97863 22.46191 71.38224 1.000 20.38588 264 LYS A CA 1
ATOM 2101 C C . LYS A 1 275 ? 41.62591 22.06435 70.06273 1.000 22.57053 264 LYS A C 1
ATOM 2102 O O . LYS A 1 275 ? 40.99938 21.39292 69.23213 1.000 24.29582 264 LYS A O 1
ATOM 2108 N N . HIS A 1 276 ? 42.89210 22.42829 69.86987 1.000 20.14167 265 HIS A N 1
ATOM 2109 C CA . HIS A 1 276 ? 43.52523 22.27835 68.56883 1.000 26.82989 265 HIS A CA 1
ATOM 2110 C C . HIS A 1 276 ? 44.34449 21.00136 68.41730 1.000 26.04367 265 HIS A C 1
ATOM 2111 O O . HIS A 1 276 ? 44.64505 20.61845 67.28353 1.000 27.10011 265 HIS A O 1
ATOM 2118 N N . LEU A 1 277 ? 44.68421 20.31738 69.50326 1.000 18.00629 266 LEU A N 1
ATOM 2119 C CA . LEU A 1 277 ? 45.37045 19.03892 69.36897 1.000 17.52292 266 LEU A CA 1
ATOM 2120 C C . LEU A 1 277 ? 44.41643 17.97356 68.82698 1.000 17.23803 266 LEU A C 1
ATOM 2121 O O . LEU A 1 277 ? 43.22023 17.98087 69.13804 1.000 21.60534 266 LEU A O 1
ATOM 2126 N N . PRO A 1 278 ? 44.91526 17.04568 68.00246 1.000 17.75746 267 PRO A N 1
ATOM 2127 C CA . PRO A 1 278 ? 44.01116 16.03521 67.43269 1.000 20.61764 267 PRO A CA 1
ATOM 2128 C C . PRO A 1 278 ? 43.44504 15.06172 68.45705 1.000 19.87171 267 PRO A C 1
ATOM 2129 O O . PRO A 1 278 ? 42.29919 14.63226 68.30013 1.000 21.84668 267 PRO A O 1
ATOM 2133 N N . ASN A 1 279 ? 44.19220 14.71930 69.52362 1.000 19.66975 268 ASN A N 1
ATOM 2134 C CA . ASN A 1 279 ? 43.84996 13.57525 70.38455 1.000 24.81099 268 ASN A CA 1
ATOM 2135 C C . ASN A 1 279 ? 44.20521 13.90805 71.83913 1.000 30.36738 268 ASN A C 1
ATOM 2136 O O . ASN A 1 279 ? 45.12448 13.34953 72.43276 1.000 26.59559 268 ASN A O 1
ATOM 2141 N N . ALA A 1 280 ? 43.43880 14.81271 72.44511 1.000 26.07231 269 ALA A N 1
ATOM 2142 C CA . ALA A 1 280 ? 43.85834 15.42925 73.69077 1.000 22.22009 269 ALA A CA 1
ATOM 2143 C C . ALA A 1 280 ? 42.71582 15.47953 74.69261 1.000 29.34214 269 ALA A C 1
ATOM 2144 O O . ALA A 1 280 ? 41.54282 15.56943 74.32367 1.000 30.82800 269 ALA A O 1
ATOM 2146 N N . GLU A 1 281 ? 43.08243 15.42619 75.97118 1.000 21.69344 270 GLU A N 1
ATOM 2147 C CA . GLU A 1 281 ? 42.16712 15.64709 77.08069 1.000 24.42116 270 GLU A CA 1
ATOM 2148 C C . GLU A 1 281 ? 42.74517 16.74523 77.96043 1.000 23.46087 270 GLU A C 1
ATOM 2149 O O . GLU A 1 281 ? 43.96496 16.82765 78.13530 1.000 21.67575 270 GLU A O 1
ATOM 2155 N N . LEU A 1 282 ? 41.87696 17.59888 78.49402 1.000 23.34861 271 LEU A N 1
ATOM 2156 C CA . LEU A 1 282 ? 42.29670 18.74160 79.29249 1.000 21.65170 271 LEU A CA 1
ATOM 2157 C C . LEU A 1 282 ? 41.94581 18.48981 80.74652 1.000 17.11676 271 LEU A C 1
ATOM 2158 O O . LEU A 1 282 ? 40.80079 18.16036 81.06000 1.000 19.21583 271 LEU A O 1
ATOM 2163 N N . LYS A 1 283 ? 42.91321 18.66998 81.63765 1.000 22.92185 272 LYS A N 1
ATOM 2164 C CA . LYS A 1 283 ? 42.62391 18.66704 83.07033 1.000 24.27767 272 LYS A CA 1
ATOM 2165 C C . LYS A 1 283 ? 43.16374 19.95552 83.66921 1.000 23.17929 272 LYS A C 1
ATOM 2166 O O . LYS A 1 283 ? 44.37893 20.17686 83.67853 1.000 22.32652 272 LYS A O 1
ATOM 2172 N N . VAL A 1 284 ? 42.25343 20.80928 84.13411 1.000 23.21281 273 VAL A N 1
ATOM 2173 C CA . VAL A 1 284 ? 42.60023 22.03300 84.84537 1.000 28.86414 273 VAL A CA 1
ATOM 2174 C C . VAL A 1 284 ? 42.68854 21.71817 86.33074 1.000 27.40482 273 VAL A C 1
ATOM 2175 O O . VAL A 1 284 ? 41.71887 21.24865 86.92822 1.000 20.35198 273 VAL A O 1
ATOM 2179 N N . LEU A 1 285 ? 43.84536 21.98411 86.92738 1.000 22.57331 274 LEU A N 1
ATOM 2180 C CA . LEU A 1 285 ? 44.10106 21.64221 88.32170 1.000 19.22597 274 LEU A CA 1
ATOM 2181 C C . LEU A 1 285 ? 43.60523 22.75744 89.23197 1.000 22.64479 274 LEU A C 1
ATOM 2182 O O . LEU A 1 285 ? 43.94492 23.92750 89.02751 1.000 21.85738 274 LEU A O 1
ATOM 2187 N N . GLU A 1 286 ? 42.80489 22.39160 90.23420 1.000 26.19010 275 GLU A N 1
ATOM 2188 C CA . GLU A 1 286 ? 42.28544 23.36661 91.18183 1.000 29.66528 275 GLU A CA 1
ATOM 2189 C C . GLU A 1 286 ? 43.39007 23.82446 92.12987 1.000 29.32625 275 GLU A C 1
ATOM 2190 O O . GLU A 1 286 ? 44.23496 23.02890 92.55652 1.000 31.32638 275 GLU A O 1
ATOM 2196 N N . ASP A 1 287 ? 43.39023 25.12294 92.44277 1.000 24.68589 276 ASP A N 1
ATOM 2197 C CA . ASP A 1 287 ? 44.38834 25.72503 93.33586 1.000 30.37858 276 ASP A CA 1
ATOM 2198 C C . ASP A 1 287 ? 45.81231 25.36285 92.91075 1.000 28.39211 276 ASP A C 1
ATOM 2199 O O . ASP A 1 287 ? 46.61688 24.81473 93.67132 1.000 23.70037 276 ASP A O 1
ATOM 2204 N N . CYS A 1 288 ? 46.12472 25.69432 91.66840 1.000 23.54888 277 CYS A N 1
ATOM 2205 C CA . CYS A 1 288 ? 47.39160 25.30286 91.07421 1.000 18.06937 277 CYS A CA 1
ATOM 2206 C C . CYS A 1 288 ? 47.88162 26.42976 90.19185 1.000 19.11353 277 CYS A C 1
ATOM 2207 O O . CYS A 1 288 ? 47.12432 26.93862 89.35475 1.000 22.56576 277 CYS A O 1
ATOM 2210 N N . GLY A 1 289 ? 49.16278 26.76713 90.34932 1.000 19.47562 278 GLY A N 1
ATOM 2211 C CA . GLY A 1 289 ? 49.82827 27.74059 89.50795 1.000 19.89165 278 GLY A CA 1
ATOM 2212 C C . GLY A 1 289 ? 50.80095 27.08804 88.54390 1.000 20.64374 278 GLY A C 1
ATOM 2213 O O . GLY A 1 289 ? 50.59845 25.94275 88.12527 1.000 22.28620 278 GLY A O 1
ATOM 2214 N N . HIS A 1 290 ? 51.87002 27.80431 88.19741 1.000 15.99906 279 HIS A N 1
ATOM 2215 C CA . HIS A 1 290 ? 52.79584 27.31839 87.18252 1.000 18.11520 279 HIS A CA 1
ATOM 2216 C C . HIS A 1 290 ? 53.58476 26.09766 87.64633 1.000 22.28736 279 HIS A C 1
ATOM 2217 O O . HIS A 1 290 ? 54.17578 25.40357 86.81444 1.000 18.42031 279 HIS A O 1
ATOM 2224 N N . SER A 1 291 ? 53.61998 25.81033 88.94660 1.000 16.47072 280 SER A N 1
ATOM 2225 C CA . SER A 1 291 ? 54.30979 24.61803 89.43446 1.000 18.79364 280 SER A CA 1
ATOM 2226 C C . SER A 1 291 ? 53.31991 23.70506 90.14298 1.000 13.70655 280 SER A C 1
ATOM 2227 O O . SER A 1 291 ? 53.07924 23.84648 91.35393 1.000 17.31653 280 SER A O 1
ATOM 2230 N N . PRO A 1 292 ? 52.73313 22.74051 89.43622 1.000 16.93854 281 PRO A N 1
ATOM 2231 C CA . PRO A 1 292 ? 51.93213 21.72237 90.13420 1.000 19.35763 281 PRO A CA 1
ATOM 2232 C C . PRO A 1 292 ? 52.77355 20.86798 91.05723 1.000 16.32903 281 PRO A C 1
ATOM 2233 O O . PRO A 1 292 ? 52.24774 20.31718 92.03890 1.000 18.13134 281 PRO A O 1
ATOM 2237 N N . PHE A 1 293 ? 54.08187 20.76336 90.77622 1.000 16.01848 282 PHE A N 1
ATOM 2238 C CA . PHE A 1 293 ? 54.99252 19.99800 91.62512 1.000 19.24576 282 PHE A CA 1
ATOM 2239 C C . PHE A 1 293 ? 55.02296 20.55071 93.03886 1.000 17.41170 282 PHE A C 1
ATOM 2240 O O . PHE A 1 293 ? 55.15914 19.79097 93.99778 1.000 16.70794 282 PHE A O 1
ATOM 2248 N N . ILE A 1 294 ? 54.85772 21.86141 93.18911 1.000 16.64458 283 ILE A N 1
ATOM 2249 C CA . ILE A 1 294 ? 54.88661 22.49405 94.49851 1.000 17.49958 283 ILE A CA 1
ATOM 2250 C C . ILE A 1 294 ? 53.47504 22.69074 95.03962 1.000 21.27717 283 ILE A C 1
ATOM 2251 O O . ILE A 1 294 ? 53.24157 22.54864 96.24869 1.000 23.37654 283 ILE A O 1
ATOM 2256 N N . ASP A 1 295 ? 52.51676 22.99550 94.15827 1.000 22.12201 284 ASP A N 1
ATOM 2257 C CA . ASP A 1 295 ? 51.16902 23.30339 94.63392 1.000 21.55911 284 ASP A CA 1
ATOM 2258 C C . ASP A 1 295 ? 50.35022 22.05202 94.94314 1.000 21.89437 284 ASP A C 1
ATOM 2259 O O . ASP A 1 295 ? 49.54588 22.05845 95.87928 1.000 26.97505 284 ASP A O 1
ATOM 2264 N N . CYS A 1 296 ? 50.49335 20.98535 94.16031 1.000 20.10368 285 CYS A N 1
ATOM 2265 C CA . CYS A 1 296 ? 49.64567 19.81633 94.39040 1.000 26.89131 285 CYS A CA 1
ATOM 2266 C C . CYS A 1 296 ? 50.25887 18.55729 93.79331 1.000 23.19719 285 CYS A C 1
ATOM 2267 O O . CYS A 1 296 ? 49.70841 17.98106 92.84726 1.000 21.11077 285 CYS A O 1
ATOM 2270 N N . LEU A 1 297 ? 51.38303 18.11003 94.35863 1.000 22.57297 286 LEU A N 1
ATOM 2271 C CA . LEU A 1 297 ? 52.15009 17.04097 93.72656 1.000 24.98256 286 LEU A CA 1
ATOM 2272 C C . LEU A 1 297 ? 51.33142 15.75797 93.62190 1.000 24.14618 286 LEU A C 1
ATOM 2273 O O . LEU A 1 297 ? 51.25241 15.15135 92.54838 1.000 32.09579 286 LEU A O 1
ATOM 2278 N N . ASP A 1 298 ? 50.68373 15.34492 94.71907 1.000 26.91921 287 ASP A N 1
ATOM 2279 C CA . ASP A 1 298 ? 50.04922 14.02686 94.72774 1.000 35.37704 287 ASP A CA 1
ATOM 2280 C C . ASP A 1 298 ? 48.84556 13.96600 93.79151 1.000 32.58933 287 ASP A C 1
ATOM 2281 O O . ASP A 1 298 ? 48.60007 12.93224 93.15747 1.000 34.51959 287 ASP A O 1
ATOM 2286 N N . VAL A 1 299 ? 48.08634 15.05863 93.68186 1.000 25.61969 288 VAL A N 1
ATOM 2287 C CA . VAL A 1 299 ? 47.01020 15.11211 92.69095 1.000 26.54761 288 VAL A CA 1
ATOM 2288 C C . VAL A 1 299 ? 47.59242 15.06771 91.28224 1.000 21.82275 288 VAL A C 1
ATOM 2289 O O . VAL A 1 299 ? 47.08615 14.36301 90.39875 1.000 24.97158 288 VAL A O 1
ATOM 2293 N N . PHE A 1 300 ? 48.64675 15.85169 91.04349 1.000 20.93606 289 PHE A N 1
ATOM 2294 C CA . PHE A 1 300 ? 49.31179 15.84423 89.74307 1.000 22.53456 289 PHE A CA 1
ATOM 2295 C C . PHE A 1 300 ? 49.81954 14.45138 89.39433 1.000 21.96913 289 PHE A C 1
ATOM 2296 O O . PHE A 1 300 ? 49.59610 13.95754 88.28009 1.000 23.01605 289 PHE A O 1
ATOM 2304 N N . ILE A 1 301 ? 50.52332 13.80916 90.33110 1.000 21.34533 290 ILE A N 1
ATOM 2305 C CA . ILE A 1 301 ? 51.08637 12.48767 90.06078 1.000 24.39317 290 ILE A CA 1
ATOM 2306 C C . ILE A 1 301 ? 49.97954 11.47612 89.77858 1.000 29.05367 290 ILE A C 1
ATOM 2307 O O . ILE A 1 301 ? 50.12076 10.60612 88.90921 1.000 28.82162 290 ILE A O 1
ATOM 2312 N N . LYS A 1 302 ? 48.86760 11.56025 90.51271 1.000 25.52582 291 LYS A N 1
ATOM 2313 C CA . LYS A 1 302 ? 47.74419 10.66484 90.24656 1.000 28.71302 291 LYS A CA 1
ATOM 2314 C C . LYS A 1 302 ? 47.27099 10.78090 88.79953 1.000 27.68571 291 LYS A C 1
ATOM 2315 O O . LYS A 1 302 ? 46.98842 9.76851 88.14386 1.000 27.69777 291 LYS A O 1
ATOM 2321 N N . HIS A 1 303 ? 47.17017 12.00991 88.28910 1.000 22.96475 292 HIS A N 1
ATOM 2322 C CA . HIS A 1 303 ? 46.73755 12.20952 86.91047 1.000 30.32843 292 HIS A CA 1
ATOM 2323 C C . HIS A 1 303 ? 47.74927 11.63570 85.93036 1.000 28.89947 292 HIS A C 1
ATOM 2324 O O . HIS A 1 303 ? 47.37434 10.99236 84.94117 1.000 27.79426 292 HIS A O 1
ATOM 2331 N N . VAL A 1 304 ? 49.03868 11.86047 86.19264 1.000 26.47151 293 VAL A N 1
ATOM 2332 C CA . VAL A 1 304 ? 50.08284 11.37823 85.29533 1.000 23.69835 293 VAL A CA 1
ATOM 2333 C C . VAL A 1 304 ? 50.09747 9.85540 85.26684 1.000 22.77182 293 VAL A C 1
ATOM 2334 O O . VAL A 1 304 ? 50.19595 9.24019 84.19923 1.000 31.28403 293 VAL A O 1
ATOM 2338 N N . GLU A 1 305 ? 49.97808 9.22097 86.43635 1.000 23.57084 294 GLU A N 1
ATOM 2339 C CA . GLU A 1 305 ? 49.99106 7.76126 86.47554 1.000 26.04112 294 GLU A CA 1
ATOM 2340 C C . GLU A 1 305 ? 48.79442 7.18117 85.73585 1.000 30.41956 294 GLU A C 1
ATOM 2341 O O . GLU A 1 305 ? 48.91948 6.16553 85.04306 1.000 30.56860 294 GLU A O 1
ATOM 2347 N N . ASP A 1 306 ? 47.62280 7.80771 85.87499 1.000 29.10785 295 ASP A N 1
ATOM 2348 C CA . ASP A 1 306 ? 46.43639 7.31121 85.18410 1.000 30.83315 295 ASP A CA 1
ATOM 2349 C C . ASP A 1 306 ? 46.59426 7.42132 83.67358 1.000 29.01548 295 ASP A C 1
ATOM 2350 O O . ASP A 1 306 ? 46.21659 6.50438 82.93012 1.000 30.28538 295 ASP A O 1
ATOM 2355 N N . TRP A 1 307 ? 47.13830 8.54195 83.20216 1.000 30.39522 296 TRP A N 1
ATOM 2356 C CA . TRP A 1 307 ? 47.37538 8.71050 81.77328 1.000 32.20791 296 TRP A CA 1
ATOM 2357 C C . TRP A 1 307 ? 48.34488 7.65798 81.25042 1.000 30.02277 296 TRP A C 1
ATOM 2358 O O . TRP A 1 307 ? 48.07413 6.98701 80.24634 1.000 30.95187 296 TRP A O 1
ATOM 2369 N N . LEU A 1 308 ? 49.47864 7.49036 81.93281 1.000 25.02743 297 LEU A N 1
ATOM 2370 C CA . LEU A 1 308 ? 50.50467 6.57413 81.44829 1.000 35.12607 297 LEU A CA 1
ATOM 2371 C C . LEU A 1 308 ? 50.01157 5.13204 81.45503 1.000 37.30740 297 LEU A C 1
ATOM 2372 O O . LEU A 1 308 ? 50.36138 4.35072 80.56369 1.000 33.62185 297 LEU A O 1
ATOM 2377 N N . GLU A 1 309 ? 49.18723 4.76674 82.44211 1.000 36.96356 298 GLU A N 1
ATOM 2378 C CA . GLU A 1 309 ? 48.72498 3.39091 82.59892 1.000 43.55600 298 GLU A CA 1
ATOM 2379 C C . GLU A 1 309 ? 47.57322 3.03287 81.66934 1.000 43.37641 298 GLU A C 1
ATOM 2380 O O . GLU A 1 309 ? 47.26652 1.84408 81.52454 1.000 44.68182 298 GLU A O 1
ATOM 2386 N N . GLN A 1 310 ? 46.93346 4.01332 81.04086 1.000 41.70544 299 GLN A N 1
ATOM 2387 C CA . GLN A 1 310 ? 45.79654 3.73661 80.16367 1.000 47.99074 299 GLN A CA 1
ATOM 2388 C C . GLN A 1 310 ? 46.19720 2.87982 78.96192 1.000 50.67264 299 GLN A C 1
ATOM 2389 O O . GLN A 1 310 ? 47.19304 3.15565 78.29052 1.000 41.93605 299 GLN A O 1
ATOM 2395 N N . PRO B 1 15 ? 43.87709 77.97692 69.37762 1.000 33.08941 4 PRO B N 1
ATOM 2396 C CA . PRO B 1 15 ? 43.28826 77.17305 68.29614 1.000 41.74973 4 PRO B CA 1
ATOM 2397 C C . PRO B 1 15 ? 43.14351 77.99879 67.02612 1.000 47.52480 4 PRO B C 1
ATOM 2398 O O . PRO B 1 15 ? 42.39154 78.97652 67.00909 1.000 48.41914 4 PRO B O 1
ATOM 2402 N N . ALA B 1 16 ? 43.86916 77.61331 65.98152 1.000 44.36125 5 ALA B N 1
ATOM 2403 C CA . ALA B 1 16 ? 43.93142 78.42834 64.77849 1.000 38.07728 5 ALA B CA 1
ATOM 2404 C C . ALA B 1 16 ? 42.58671 78.44538 64.06126 1.000 36.39316 5 ALA B C 1
ATOM 2405 O O . ALA B 1 16 ? 41.84361 77.46145 64.06119 1.000 31.74474 5 ALA B O 1
ATOM 2407 N N . THR B 1 17 ? 42.27296 79.58360 63.44931 1.000 38.39463 6 THR B N 1
ATOM 2408 C CA . THR B 1 17 ? 41.10778 79.64594 62.57999 1.000 42.81918 6 THR B CA 1
ATOM 2409 C C . THR B 1 17 ? 41.34469 78.77710 61.35132 1.000 33.93673 6 THR B C 1
ATOM 2410 O O . THR B 1 17 ? 42.46321 78.69104 60.83227 1.000 35.04018 6 THR B O 1
ATOM 2414 N N . MET B 1 18 ? 40.28992 78.10552 60.90771 1.000 25.35924 7 MET B N 1
ATOM 2415 C CA . MET B 1 18 ? 40.38897 77.06409 59.89943 1.000 21.74882 7 MET B CA 1
ATOM 2416 C C . MET B 1 18 ? 39.75015 77.51700 58.59692 1.000 18.72041 7 MET B C 1
ATOM 2417 O O . MET B 1 18 ? 38.71693 78.19422 58.60176 1.000 18.45148 7 MET B O 1
ATOM 2422 N N . GLU B 1 19 ? 40.35965 77.11326 57.48769 1.000 15.06610 8 GLU B N 1
ATOM 2423 C CA . GLU B 1 19 ? 39.72273 77.13887 56.17915 1.000 18.01949 8 GLU B CA 1
ATOM 2424 C C . GLU B 1 19 ? 38.96904 75.83368 55.97174 1.000 17.92241 8 GLU B C 1
ATOM 2425 O O . GLU B 1 19 ? 39.25339 74.81968 56.61731 1.000 15.84102 8 GLU B O 1
ATOM 2431 N N . PHE B 1 20 ? 38.01073 75.86027 55.04904 1.000 17.03475 9 PHE B N 1
ATOM 2432 C CA . PHE B 1 20 ? 37.19974 74.69423 54.73483 1.000 11.85809 9 PHE B CA 1
ATOM 2433 C C . PHE B 1 20 ? 37.11936 74.50810 53.23037 1.000 15.98336 9 PHE B C 1
ATOM 2434 O O . PHE B 1 20 ? 36.99817 75.48557 52.47577 1.000 17.06108 9 PHE B O 1
ATOM 2442 N N . VAL B 1 21 ? 37.16201 73.25477 52.79136 1.000 12.04557 10 VAL B N 1
ATOM 2443 C CA . VAL B 1 21 ? 36.96679 72.94732 51.37613 1.000 14.49040 10 VAL B CA 1
ATOM 2444 C C . VAL B 1 21 ? 36.05174 71.73370 51.26617 1.000 16.02494 10 VAL B C 1
ATOM 2445 O O . VAL B 1 21 ? 36.26102 70.71962 51.94082 1.000 17.42282 10 VAL B O 1
ATOM 2449 N N . SER B 1 22 ? 35.01914 71.85191 50.43929 1.000 15.20323 11 SER B N 1
ATOM 2450 C CA . SER B 1 22 ? 34.07452 70.76634 50.19390 1.000 25.08871 11 SER B CA 1
ATOM 2451 C C . SER B 1 22 ? 34.58239 69.90069 49.04708 1.000 24.68241 11 SER B C 1
ATOM 2452 O O . SER B 1 22 ? 34.91033 70.41424 47.97160 1.000 18.78273 11 SER B O 1
ATOM 2455 N N . LEU B 1 23 ? 34.63328 68.59226 49.27119 1.000 18.48791 12 LEU B N 1
ATOM 2456 C CA . LEU B 1 23 ? 35.15577 67.65818 48.28687 1.000 18.39687 12 LEU B CA 1
ATOM 2457 C C . LEU B 1 23 ? 34.01832 66.89714 47.62413 1.000 17.63904 12 LEU B C 1
ATOM 2458 O O . LEU B 1 23 ? 32.92264 66.75457 48.17851 1.000 22.42909 12 LEU B O 1
ATOM 2463 N N . SER B 1 24 ? 34.29442 66.38790 46.42267 1.000 21.84021 13 SER B N 1
ATOM 2464 C CA . SER B 1 24 ? 33.24184 65.77492 45.62159 1.000 22.74246 13 SER B CA 1
ATOM 2465 C C . SER B 1 24 ? 32.76204 64.43893 46.17205 1.000 27.75307 13 SER B C 1
ATOM 2466 O O . SER B 1 24 ? 31.81350 63.87404 45.62014 1.000 29.41874 13 SER B O 1
ATOM 2469 N N . ASN B 1 25 ? 33.38983 63.90879 47.21555 1.000 24.43189 14 ASN B N 1
ATOM 2470 C CA . ASN B 1 25 ? 32.90184 62.69155 47.85201 1.000 26.78709 14 ASN B CA 1
ATOM 2471 C C . ASN B 1 25 ? 31.97164 62.98110 49.02127 1.000 31.26265 14 ASN B C 1
ATOM 2472 O O . ASN B 1 25 ? 31.69715 62.07972 49.82314 1.000 31.67657 14 ASN B O 1
ATOM 2477 N N . GLY B 1 26 ? 31.50278 64.21893 49.14542 1.000 25.04940 15 GLY B N 1
ATOM 2478 C CA . GLY B 1 26 ? 30.55912 64.58837 50.17246 1.000 22.84242 15 GLY B CA 1
ATOM 2479 C C . GLY B 1 26 ? 31.16764 65.04342 51.48227 1.000 23.21479 15 GLY B C 1
ATOM 2480 O O . GLY B 1 26 ? 30.41708 65.41915 52.38824 1.000 35.62571 15 GLY B O 1
ATOM 2481 N N . GLU B 1 27 ? 32.48998 65.00452 51.62895 1.000 19.03496 16 GLU B N 1
ATOM 2482 C CA . GLU B 1 27 ? 33.12730 65.44496 52.86265 1.000 18.31308 16 GLU B CA 1
ATOM 2483 C C . GLU B 1 27 ? 33.58383 66.89334 52.74854 1.000 25.24686 16 GLU B C 1
ATOM 2484 O O . GLU B 1 27 ? 33.88350 67.38717 51.65714 1.000 17.86433 16 GLU B O 1
ATOM 2490 N N . THR B 1 28 ? 33.67068 67.55560 53.90412 1.000 20.96548 17 THR B N 1
ATOM 2491 C CA . THR B 1 28 ? 34.21417 68.90712 54.02077 1.000 22.71607 17 THR B CA 1
ATOM 2492 C C . THR B 1 28 ? 35.43524 68.86614 54.93028 1.000 17.80442 17 THR B C 1
ATOM 2493 O O . THR B 1 28 ? 35.32689 68.49784 56.10847 1.000 16.99494 17 THR B O 1
ATOM 2497 N N . ILE B 1 29 ? 36.58867 69.24169 54.38086 1.000 15.85121 18 ILE B N 1
ATOM 2498 C CA . ILE B 1 29 ? 37.88007 69.11030 55.04330 1.000 15.54849 18 ILE B CA 1
ATOM 2499 C C . ILE B 1 29 ? 38.28252 70.47441 55.57504 1.000 18.80796 18 ILE B C 1
ATOM 2500 O O . ILE B 1 29 ? 38.32939 71.45273 54.81872 1.000 18.10836 18 ILE B O 1
ATOM 2505 N N . ALA B 1 30 ? 38.55840 70.54633 56.87313 1.000 9.65306 19 ALA B N 1
ATOM 2506 C CA . ALA B 1 30 ? 39.10805 71.74581 57.47297 1.000 11.73788 19 ALA B CA 1
ATOM 2507 C C . ALA B 1 30 ? 40.62030 71.71963 57.34241 1.000 10.47972 19 ALA B C 1
ATOM 2508 O O . ALA B 1 30 ? 41.24292 70.65224 57.40169 1.000 15.24318 19 ALA B O 1
ATOM 2510 N N . TYR B 1 31 ? 41.21717 72.90120 57.16922 1.000 15.08714 20 TYR B N 1
ATOM 2511 C CA . TYR B 1 31 ? 42.67247 72.97118 57.06454 1.000 9.25631 20 TYR B CA 1
ATOM 2512 C C . TYR B 1 31 ? 43.17435 74.35514 57.45195 1.000 15.23197 20 TYR B C 1
ATOM 2513 O O . TYR B 1 31 ? 42.45086 75.35126 57.35593 1.000 13.54006 20 TYR B O 1
ATOM 2522 N N . GLN B 1 32 ? 44.42753 74.40169 57.89721 1.000 16.40315 21 GLN B N 1
ATOM 2523 C CA . GLN B 1 32 ? 45.12688 75.66086 58.10627 1.000 16.55699 21 GLN B CA 1
ATOM 2524 C C . GLN B 1 32 ? 45.96593 75.96055 56.87699 1.000 13.06807 21 GLN B C 1
ATOM 2525 O O . GLN B 1 32 ? 46.54459 75.05718 56.27390 1.000 14.31196 21 GLN B O 1
ATOM 2531 N N . GLU B 1 33 ? 46.01894 77.23415 56.49549 1.000 11.74679 22 GLU B N 1
ATOM 2532 C CA . GLU B 1 33 ? 46.84722 77.64301 55.37171 1.000 14.84296 22 GLU B CA 1
ATOM 2533 C C . GLU B 1 33 ? 47.60433 78.89974 55.76676 1.000 17.07347 22 GLU B C 1
ATOM 2534 O O . GLU B 1 33 ? 46.98464 79.90905 56.11943 1.000 14.23236 22 GLU B O 1
ATOM 2540 N N . VAL B 1 34 ? 48.93490 78.84106 55.70991 1.000 12.72588 23 VAL B N 1
ATOM 2541 C CA . VAL B 1 34 ? 49.78363 79.99225 56.00641 1.000 19.50266 23 VAL B CA 1
ATOM 2542 C C . VAL B 1 34 ? 50.88701 80.07892 54.95887 1.000 18.42633 23 VAL B C 1
ATOM 2543 O O . VAL B 1 34 ? 51.09220 79.16312 54.15748 1.000 15.05199 23 VAL B O 1
ATOM 2547 N N . GLY B 1 35 ? 51.61126 81.19355 54.98023 1.000 16.78507 24 GLY B N 1
ATOM 2548 C CA . GLY B 1 35 ? 52.70441 81.36033 54.03724 1.000 18.40987 24 GLY B CA 1
ATOM 2549 C C . GLY B 1 35 ? 52.25801 81.44978 52.59055 1.000 13.28034 24 GLY B C 1
ATOM 2550 O O . GLY B 1 35 ? 52.97132 80.98399 51.70069 1.000 13.41012 24 GLY B O 1
ATOM 2551 N N . ARG B 1 36 ? 51.10417 82.07459 52.32764 1.000 14.98859 25 ARG B N 1
ATOM 2552 C CA . ARG B 1 36 ? 50.55798 82.08038 50.97214 1.000 21.15018 25 ARG B CA 1
ATOM 2553 C C . ARG B 1 36 ? 51.45885 82.78785 49.96053 1.000 21.59688 25 ARG B C 1
ATOM 2554 O O . ARG B 1 36 ? 51.33646 82.52905 48.76210 1.000 25.04182 25 ARG B O 1
ATOM 2562 N N . ARG B 1 37 ? 52.35929 83.66769 50.39167 1.000 20.62381 26 ARG B N 1
ATOM 2563 C CA . ARG B 1 37 ? 53.22629 84.35226 49.43584 1.000 32.33404 26 ARG B CA 1
ATOM 2564 C C . ARG B 1 37 ? 54.54635 83.61506 49.18805 1.000 26.33791 26 ARG B C 1
ATOM 2565 O O . ARG B 1 37 ? 55.40418 84.12563 48.45773 1.000 21.76042 26 ARG B O 1
ATOM 2573 N N . ASN B 1 38 ? 54.72135 82.43107 49.76121 1.000 16.65945 27 ASN B N 1
ATOM 2574 C CA . ASN B 1 38 ? 55.89571 81.60766 49.48804 1.000 19.01982 27 ASN B CA 1
ATOM 2575 C C . ASN B 1 38 ? 55.60983 80.61854 48.35757 1.000 22.28754 27 ASN B C 1
ATOM 2576 O O . ASN B 1 38 ? 54.47754 80.17165 48.17689 1.000 20.91467 27 ASN B O 1
ATOM 2581 N N . THR B 1 39 ? 56.65102 80.26549 47.59703 1.000 17.14558 28 THR B N 1
ATOM 2582 C CA . THR B 1 39 ? 56.42191 79.43004 46.41598 1.000 19.08054 28 THR B CA 1
ATOM 2583 C C . THR B 1 39 ? 56.47802 77.92870 46.69403 1.000 20.42995 28 THR B C 1
ATOM 2584 O O . THR B 1 39 ? 55.77880 77.16375 46.02279 1.000 25.21283 28 THR B O 1
ATOM 2588 N N . ASP B 1 40 ? 57.27346 77.47044 47.65610 1.000 20.36868 29 ASP B N 1
ATOM 2589 C CA . ASP B 1 40 ? 57.41114 76.03714 47.89781 1.000 16.06874 29 ASP B CA 1
ATOM 2590 C C . ASP B 1 40 ? 56.32191 75.56749 48.85508 1.000 16.52390 29 ASP B C 1
ATOM 2591 O O . ASP B 1 40 ? 56.24349 76.03780 49.99139 1.000 18.99666 29 ASP B O 1
ATOM 2596 N N . ILE B 1 41 ? 55.51824 74.61412 48.40814 1.000 17.64307 30 ILE B N 1
ATOM 2597 C CA . ILE B 1 41 ? 54.34626 74.14319 49.13830 1.000 11.57252 30 ILE B CA 1
ATOM 2598 C C . ILE B 1 41 ? 54.71604 72.93337 49.99109 1.000 16.15173 30 ILE B C 1
ATOM 2599 O O . ILE B 1 41 ? 55.42901 72.02745 49.54229 1.000 15.82667 30 ILE B O 1
ATOM 2604 N N . LEU B 1 42 ? 54.19106 72.90957 51.21310 1.000 16.72971 31 LEU B N 1
ATOM 2605 C CA . LEU B 1 42 ? 54.36005 71.81883 52.16435 1.000 12.33113 31 LEU B CA 1
ATOM 2606 C C . LEU B 1 42 ? 52.98191 71.40319 52.66056 1.000 11.05332 31 LEU B C 1
ATOM 2607 O O . LEU B 1 42 ? 52.21979 72.24432 53.14166 1.000 15.21754 31 LEU B O 1
ATOM 2612 N N . VAL B 1 43 ? 52.65705 70.11950 52.55067 1.000 13.34817 32 VAL B N 1
ATOM 2613 C CA . VAL B 1 43 ? 51.39980 69.58199 53.06758 1.000 10.54937 32 VAL B CA 1
ATOM 2614 C C . VAL B 1 43 ? 51.71828 68.75014 54.30521 1.000 11.48130 32 VAL B C 1
ATOM 2615 O O . VAL B 1 43 ? 52.58868 67.87681 54.24975 1.000 10.19646 32 VAL B O 1
ATOM 2619 N N . LEU B 1 44 ? 51.02711 69.02707 55.42149 1.000 10.88205 33 LEU B N 1
ATOM 2620 C CA . LEU B 1 44 ? 51.24991 68.32608 56.68936 1.000 14.35880 33 LEU B CA 1
ATOM 2621 C C . LEU B 1 44 ? 50.05470 67.44431 57.02551 1.000 14.37260 33 LEU B C 1
ATOM 2622 O O . LEU B 1 44 ? 48.91496 67.91230 56.96046 1.000 12.87984 33 LEU B O 1
ATOM 2627 N N . ILE B 1 45 ? 50.31242 66.19770 57.44808 1.000 8.54375 34 ILE B N 1
ATOM 2628 C CA . ILE B 1 45 ? 49.26103 65.25884 57.81900 1.000 11.93659 34 ILE B CA 1
ATOM 2629 C C . ILE B 1 45 ? 49.52017 64.78066 59.24489 1.000 11.87502 34 ILE B C 1
ATOM 2630 O O . ILE B 1 45 ? 50.56641 64.18055 59.51321 1.000 8.75627 34 ILE B O 1
ATOM 2635 N N . HIS B 1 46 ? 48.56599 65.03477 60.14606 1.000 9.48161 35 HIS B N 1
ATOM 2636 C CA . HIS B 1 46 ? 48.68834 64.65304 61.55612 1.000 9.75994 35 HIS B CA 1
ATOM 2637 C C . HIS B 1 46 ? 48.48287 63.14648 61.71519 1.000 13.78271 35 HIS B C 1
ATOM 2638 O O . HIS B 1 46 ? 48.19902 62.43005 60.75546 1.000 15.58736 35 HIS B O 1
ATOM 2645 N N . GLY B 1 47 ? 48.58289 62.65472 62.95620 1.000 13.65270 36 GLY B N 1
ATOM 2646 C CA . GLY B 1 47 ? 48.37045 61.25257 63.24473 1.000 16.67376 36 GLY B CA 1
ATOM 2647 C C . GLY B 1 47 ? 47.09623 61.00087 64.03063 1.000 19.53432 36 GLY B C 1
ATOM 2648 O O . GLY B 1 47 ? 46.21014 61.85789 64.12924 1.000 14.33861 36 GLY B O 1
ATOM 2649 N N . ASN B 1 48 ? 47.00373 59.79744 64.60260 1.000 17.52725 37 ASN B N 1
ATOM 2650 C CA . ASN B 1 48 ? 45.82959 59.43851 65.38724 1.000 12.50581 37 ASN B CA 1
ATOM 2651 C C . ASN B 1 48 ? 45.76164 60.28476 66.65718 1.000 14.43985 37 ASN B C 1
ATOM 2652 O O . ASN B 1 48 ? 46.77613 60.78349 67.15661 1.000 13.37119 37 ASN B O 1
ATOM 2657 N N . MET B 1 49 ? 44.53896 60.45776 67.16746 1.000 15.66748 38 MET B N 1
ATOM 2658 C CA . MET B 1 49 ? 44.24808 61.23375 68.37633 1.000 19.51658 38 MET B CA 1
ATOM 2659 C C . MET B 1 49 ? 44.59197 62.71070 68.24162 1.000 18.01769 38 MET B C 1
ATOM 2660 O O . MET B 1 49 ? 44.65953 63.41425 69.24888 1.000 18.81338 38 MET B O 1
ATOM 2665 N N . THR B 1 50 ? 44.79435 63.22103 67.02870 1.000 14.42278 39 THR B N 1
ATOM 2666 C CA . THR B 1 50 ? 45.20532 64.61296 66.85653 1.000 16.46584 39 THR B CA 1
ATOM 2667 C C . THR B 1 50 ? 44.50156 65.19824 65.64153 1.000 15.06521 39 THR B C 1
ATOM 2668 O O . THR B 1 50 ? 43.82533 64.50090 64.88979 1.000 22.49138 39 THR B O 1
ATOM 2672 N N . SER B 1 51 ? 44.68333 66.49449 65.43512 1.000 15.22332 40 SER B N 1
ATOM 2673 C CA . SER B 1 51 ? 44.29706 67.12274 64.18910 1.000 13.69653 40 SER B CA 1
ATOM 2674 C C . SER B 1 51 ? 45.43261 68.04364 63.78633 1.000 15.45171 40 SER B C 1
ATOM 2675 O O . SER B 1 51 ? 46.53582 67.97665 64.34220 1.000 13.40895 40 SER B O 1
ATOM 2678 N N . SER B 1 52 ? 45.15988 68.94337 62.83806 1.000 16.37836 41 SER B N 1
ATOM 2679 C CA . SER B 1 52 ? 46.21299 69.84697 62.41012 1.000 13.52215 41 SER B CA 1
ATOM 2680 C C . SER B 1 52 ? 46.65806 70.80324 63.51006 1.000 11.53601 41 SER B C 1
ATOM 2681 O O . SER B 1 52 ? 47.72536 71.40837 63.37633 1.000 15.16774 41 SER B O 1
ATOM 2684 N N . GLN B 1 53 ? 45.87503 70.95520 64.58985 1.000 11.25245 42 GLN B N 1
ATOM 2685 C CA . GLN B 1 53 ? 46.29199 71.82995 65.68404 1.000 11.75178 42 GLN B CA 1
ATOM 2686 C C . GLN B 1 53 ? 47.61516 71.38300 66.29175 1.000 13.54428 42 GLN B C 1
ATOM 2687 O O . GLN B 1 53 ? 48.35850 72.20284 66.84476 1.000 14.42468 42 GLN B O 1
ATOM 2693 N N . HIS B 1 54 ? 47.91406 70.08523 66.22546 1.000 12.72466 43 HIS B N 1
ATOM 2694 C CA . HIS B 1 54 ? 49.16531 69.59573 66.76576 1.000 17.39983 43 HIS B CA 1
ATOM 2695 C C . HIS B 1 54 ? 50.37089 69.97321 65.91024 1.000 17.15135 43 HIS B C 1
ATOM 2696 O O . HIS B 1 54 ? 51.50283 69.80231 66.36698 1.000 12.27106 43 HIS B O 1
ATOM 2703 N N . TRP B 1 55 ? 50.17196 70.48205 64.69490 1.000 12.61254 44 TRP B N 1
ATOM 2704 C CA . TRP B 1 55 ? 51.28112 71.02710 63.91222 1.000 13.67414 44 TRP B CA 1
ATOM 2705 C C . TRP B 1 55 ? 51.63122 72.47715 64.27782 1.000 11.78497 44 TRP B C 1
ATOM 2706 O O . TRP B 1 55 ? 52.42739 73.09329 63.55846 1.000 13.71589 44 TRP B O 1
ATOM 2717 N N . ASP B 1 56 ? 51.07365 73.03573 65.36190 1.000 10.61246 45 ASP B N 1
ATOM 2718 C CA . ASP B 1 56 ? 51.19643 74.47832 65.60245 1.000 17.20976 45 ASP B CA 1
ATOM 2719 C C . ASP B 1 56 ? 52.65751 74.92655 65.68894 1.000 16.65814 45 ASP B C 1
ATOM 2720 O O . ASP B 1 56 ? 53.04575 75.93281 65.08196 1.000 13.36779 45 ASP B O 1
ATOM 2725 N N . LEU B 1 57 ? 53.48551 74.18678 66.42674 1.000 10.94918 46 LEU B N 1
ATOM 2726 C CA . LEU B 1 57 ? 54.87395 74.60336 66.63234 1.000 12.65589 46 LEU B CA 1
ATOM 2727 C C . LEU B 1 57 ? 55.68813 74.51073 65.34935 1.000 13.28757 46 LEU B C 1
ATOM 2728 O O . LEU B 1 57 ? 56.56043 75.35363 65.09594 1.000 16.26590 46 LEU B O 1
ATOM 2733 N N . VAL B 1 58 ? 55.44568 73.47152 64.55275 1.000 11.62229 47 VAL B N 1
ATOM 2734 C CA . VAL B 1 58 ? 56.12114 73.32039 63.26626 1.000 12.19687 47 VAL B CA 1
ATOM 2735 C C . VAL B 1 58 ? 55.66444 74.40363 62.29069 1.000 16.48348 47 VAL B C 1
ATOM 2736 O O . VAL B 1 58 ? 56.48095 74.99056 61.57041 1.000 12.61561 47 VAL B O 1
ATOM 2740 N N . ILE B 1 59 ? 54.36472 74.70760 62.27762 1.000 12.96205 48 ILE B N 1
ATOM 2741 C CA . ILE B 1 59 ? 53.83295 75.74375 61.38974 1.000 15.33281 48 ILE B CA 1
ATOM 2742 C C . ILE B 1 59 ? 54.50350 77.08668 61.66252 1.000 22.76439 48 ILE B C 1
ATOM 2743 O O . ILE B 1 59 ? 54.92668 77.78485 60.73178 1.000 19.87755 48 ILE B O 1
ATOM 2748 N N . GLU B 1 60 ? 54.63273 77.46035 62.94636 1.000 18.45804 49 GLU B N 1
ATOM 2749 C CA . GLU B 1 60 ? 55.26396 78.73337 63.29161 1.000 25.53428 49 GLU B CA 1
ATOM 2750 C C . GLU B 1 60 ? 56.71215 78.79176 62.81386 1.000 20.84625 49 GLU B C 1
ATOM 2751 O O . GLU B 1 60 ? 57.19911 79.85280 62.40459 1.000 15.95564 49 GLU B O 1
ATOM 2757 N N . LYS B 1 61 ? 57.42360 77.66755 62.87349 1.000 14.15701 50 LYS B N 1
ATOM 2758 C CA . LYS B 1 61 ? 58.82663 77.67062 62.46355 1.000 18.80771 50 LYS B CA 1
ATOM 2759 C C . LYS B 1 61 ? 59.00821 77.68619 60.94677 1.000 13.70582 50 LYS B C 1
ATOM 2760 O O . LYS B 1 61 ? 60.04389 78.15762 60.46618 1.000 21.83544 50 LYS B O 1
ATOM 2766 N N . LEU B 1 62 ? 58.05763 77.14880 60.18158 1.000 11.55301 51 LEU B N 1
ATOM 2767 C CA . LEU B 1 62 ? 58.24362 76.96786 58.74493 1.000 15.48618 51 LEU B CA 1
ATOM 2768 C C . LEU B 1 62 ? 57.46118 77.94770 57.88046 1.000 16.01937 51 LEU B C 1
ATOM 2769 O O . LEU B 1 62 ? 57.69505 77.99882 56.66524 1.000 14.91801 51 LEU B O 1
ATOM 2774 N N . GLN B 1 63 ? 56.54630 78.71798 58.45620 1.000 13.91920 52 GLN B N 1
ATOM 2775 C CA . GLN B 1 63 ? 55.62781 79.50349 57.63266 1.000 14.65375 52 GLN B CA 1
ATOM 2776 C C . GLN B 1 63 ? 56.30954 80.68323 56.94793 1.000 18.49265 52 GLN B C 1
ATOM 2777 O O . GLN B 1 63 ? 55.75420 81.22318 55.97981 1.000 20.72201 52 GLN B O 1
ATOM 2783 N N . ASP B 1 64 ? 57.48928 81.10572 57.41585 1.000 16.92907 53 ASP B N 1
ATOM 2784 C CA . ASP B 1 64 ? 58.19568 82.19097 56.73153 1.000 19.03357 53 ASP B CA 1
ATOM 2785 C C . ASP B 1 64 ? 58.82765 81.74663 55.41557 1.000 22.47359 53 ASP B C 1
ATOM 2786 O O . ASP B 1 64 ? 59.09361 82.58783 54.55121 1.000 16.37196 53 ASP B O 1
ATOM 2791 N N . GLN B 1 65 ? 59.11993 80.46205 55.25229 1.000 15.38751 54 GLN B N 1
ATOM 2792 C CA . GLN B 1 65 ? 59.77404 80.00589 54.03667 1.000 17.35676 54 GLN B CA 1
ATOM 2793 C C . GLN B 1 65 ? 58.92272 79.08282 53.18433 1.000 14.72803 54 GLN B C 1
ATOM 2794 O O . GLN B 1 65 ? 59.29781 78.82460 52.03638 1.000 21.21122 54 GLN B O 1
ATOM 2800 N N . TYR B 1 66 ? 57.79683 78.58448 53.69800 1.000 12.70412 55 TYR B N 1
ATOM 2801 C CA . TYR B 1 66 ? 56.97351 77.62314 52.97424 1.000 13.53034 55 TYR B CA 1
ATOM 2802 C C . TYR B 1 66 ? 55.52088 78.05661 52.98080 1.000 11.59277 55 TYR B C 1
ATOM 2803 O O . TYR B 1 66 ? 55.06657 78.72940 53.90702 1.000 13.52155 55 TYR B O 1
ATOM 2812 N N . HIS B 1 67 ? 54.80132 77.62206 51.94202 1.000 13.85289 56 HIS B N 1
ATOM 2813 C CA . HIS B 1 67 ? 53.34929 77.76314 51.83642 1.000 14.88320 56 HIS B CA 1
ATOM 2814 C C . HIS B 1 67 ? 52.74310 76.46656 52.36159 1.000 13.09905 56 HIS B C 1
ATOM 2815 O O . HIS B 1 67 ? 52.82176 75.43222 51.69569 1.000 16.98135 56 HIS B O 1
ATOM 2822 N N . ILE B 1 68 ? 52.16226 76.51106 53.55836 1.000 15.21399 57 ILE B N 1
ATOM 2823 C CA . ILE B 1 68 ? 51.83526 75.30499 54.31703 1.000 19.54645 57 ILE B CA 1
ATOM 2824 C C . ILE B 1 68 ? 50.32949 75.08733 54.30061 1.000 17.27174 57 ILE B C 1
ATOM 2825 O O . ILE B 1 68 ? 49.55941 76.01157 54.57343 1.000 13.37301 57 ILE B O 1
ATOM 2830 N N . TYR B 1 69 ? 49.91519 73.86399 53.98828 1.000 9.75740 58 TYR B N 1
ATOM 2831 C CA . TYR B 1 69 ? 48.54165 73.40893 54.18015 1.000 8.12145 58 TYR B CA 1
ATOM 2832 C C . TYR B 1 69 ? 48.57810 72.28764 55.20979 1.000 11.59981 58 TYR B C 1
ATOM 2833 O O . TYR B 1 69 ? 49.19224 71.25022 54.95891 1.000 14.57408 58 TYR B O 1
ATOM 2842 N N . ALA B 1 70 ? 47.90280 72.47337 56.34236 1.000 12.77293 59 ALA B N 1
ATOM 2843 C CA . ALA B 1 70 ? 47.82367 71.44364 57.38107 1.000 10.01985 59 ALA B CA 1
ATOM 2844 C C . ALA B 1 70 ? 46.36182 71.01327 57.52043 1.000 12.25240 59 ALA B C 1
ATOM 2845 O O . ALA B 1 70 ? 45.53710 71.77686 58.03139 1.000 13.03323 59 ALA B O 1
ATOM 2847 N N . LEU B 1 71 ? 46.04326 69.79338 57.07384 1.000 12.24583 60 LEU B N 1
ATOM 2848 C CA . LEU B 1 71 ? 44.66464 69.31701 56.97239 1.000 13.67907 60 LEU B CA 1
ATOM 2849 C C . LEU B 1 71 ? 44.21706 68.61853 58.25162 1.000 13.87086 60 LEU B C 1
ATOM 2850 O O . LEU B 1 71 ? 45.01561 67.96941 58.92801 1.000 19.39554 60 LEU B O 1
ATOM 2855 N N . ASP B 1 72 ? 42.92244 68.74278 58.56730 1.000 10.78092 61 ASP B N 1
ATOM 2856 C CA . ASP B 1 72 ? 42.25559 67.82526 59.49274 1.000 11.21318 61 ASP B CA 1
ATOM 2857 C C . ASP B 1 72 ? 41.70870 66.66593 58.66568 1.000 15.10429 61 ASP B C 1
ATOM 2858 O O . ASP B 1 72 ? 40.85512 66.87376 57.79605 1.000 17.45847 61 ASP B O 1
ATOM 2863 N N . LEU B 1 73 ? 42.21367 65.45707 58.89823 1.000 16.19315 62 LEU B N 1
ATOM 2864 C CA . LEU B 1 73 ? 41.70525 64.31978 58.13411 1.000 14.16570 62 LEU B CA 1
ATOM 2865 C C . LEU B 1 73 ? 40.24881 64.06949 58.49736 1.000 9.24401 62 LEU B C 1
ATOM 2866 O O . LEU B 1 73 ? 39.75993 64.53439 59.52403 1.000 11.47857 62 LEU B O 1
ATOM 2871 N N . ARG B 1 74 ? 39.55858 63.32261 57.63316 1.000 16.69007 63 ARG B N 1
ATOM 2872 C CA . ARG B 1 74 ? 38.14814 63.00812 57.82921 1.000 13.30800 63 ARG B CA 1
ATOM 2873 C C . ARG B 1 74 ? 37.90295 62.43780 59.22027 1.000 11.69097 63 ARG B C 1
ATOM 2874 O O . ARG B 1 74 ? 38.56741 61.49093 59.63266 1.000 16.49666 63 ARG B O 1
ATOM 2882 N N . GLY B 1 75 ? 36.93581 63.01424 59.94104 1.000 13.16087 64 GLY B N 1
ATOM 2883 C CA . GLY B 1 75 ? 36.61961 62.56153 61.28896 1.000 12.61329 64 GLY B CA 1
ATOM 2884 C C . GLY B 1 75 ? 37.50933 63.09785 62.39471 1.000 12.55034 64 GLY B C 1
ATOM 2885 O O . GLY B 1 75 ? 37.39338 62.64294 63.53553 1.000 13.39145 64 GLY B O 1
ATOM 2886 N N . PHE B 1 76 ? 38.39489 64.04416 62.09794 1.000 14.46859 65 PHE B N 1
ATOM 2887 C CA . PHE B 1 76 ? 39.28648 64.66592 63.06799 1.000 15.87447 65 PHE B CA 1
ATOM 2888 C C . PHE B 1 76 ? 39.06350 66.17073 63.05075 1.000 14.50527 65 PHE B C 1
ATOM 2889 O O . PHE B 1 76 ? 38.69839 66.73951 62.01869 1.000 13.48911 65 PHE B O 1
ATOM 2897 N N . GLY B 1 77 ? 39.33210 66.81582 64.18002 1.000 20.08208 66 GLY B N 1
ATOM 2898 C CA . GLY B 1 77 ? 39.33226 68.27102 64.21105 1.000 19.72451 66 GLY B CA 1
ATOM 2899 C C . GLY B 1 77 ? 37.99841 68.82141 63.75574 1.000 18.51305 66 GLY B C 1
ATOM 2900 O O . GLY B 1 77 ? 36.93469 68.42696 64.24370 1.000 14.59749 66 GLY B O 1
ATOM 2901 N N . GLN B 1 78 ? 38.04162 69.73160 62.78779 1.000 14.77071 67 GLN B N 1
ATOM 2902 C CA . GLN B 1 78 ? 36.83032 70.37801 62.30361 1.000 14.96882 67 GLN B CA 1
ATOM 2903 C C . GLN B 1 78 ? 36.35678 69.81222 60.96605 1.000 14.22179 67 GLN B C 1
ATOM 2904 O O . GLN B 1 78 ? 35.46934 70.39956 60.33511 1.000 18.45888 67 GLN B O 1
ATOM 2910 N N . SER B 1 79 ? 36.91940 68.68935 60.52155 1.000 12.37325 68 SER B N 1
ATOM 2911 C CA . SER B 1 79 ? 36.44435 68.03042 59.31103 1.000 11.96981 68 SER B CA 1
ATOM 2912 C C . SER B 1 79 ? 35.20419 67.18661 59.60164 1.000 15.20300 68 SER B C 1
ATOM 2913 O O . SER B 1 79 ? 34.94978 66.78445 60.73962 1.000 18.36605 68 SER B O 1
ATOM 2916 N N . THR B 1 80 ? 34.41643 66.93862 58.55138 1.000 17.79751 69 THR B N 1
ATOM 2917 C CA . THR B 1 80 ? 33.24023 66.08802 58.66397 1.000 14.35303 69 THR B CA 1
ATOM 2918 C C . THR B 1 80 ? 33.64849 64.61809 58.74900 1.000 14.59877 69 THR B C 1
ATOM 2919 O O . THR B 1 80 ? 34.80033 64.24490 58.50826 1.000 15.63157 69 THR B O 1
ATOM 2923 N N . TYR B 1 81 ? 32.67249 63.77340 59.08181 1.000 21.40096 70 TYR B N 1
ATOM 2924 C CA . TYR B 1 81 ? 32.81553 62.32356 58.97192 1.000 17.48053 70 TYR B CA 1
ATOM 2925 C C . TYR B 1 81 ? 31.49557 61.75053 58.45544 1.000 17.83235 70 TYR B C 1
ATOM 2926 O O . TYR B 1 81 ? 30.80149 60.98411 59.12084 1.000 22.01577 70 TYR B O 1
ATOM 2935 N N . ASN B 1 82 ? 31.12027 62.15604 57.24571 1.000 21.13851 71 ASN B N 1
ATOM 2936 C CA . ASN B 1 82 ? 29.80793 61.78208 56.73201 1.000 21.50492 71 ASN B CA 1
ATOM 2937 C C . ASN B 1 82 ? 29.76068 60.31165 56.34394 1.000 22.60120 71 ASN B C 1
ATOM 2938 O O . ASN B 1 82 ? 28.70592 59.67070 56.46636 1.000 24.30721 71 ASN B O 1
ATOM 2943 N N . GLN B 1 83 ? 30.88577 59.76322 55.89167 1.000 16.24300 72 GLN B N 1
ATOM 2944 C CA . GLN B 1 83 ? 31.00440 58.34521 55.58241 1.000 16.78218 72 GLN B CA 1
ATOM 2945 C C . GLN B 1 83 ? 32.24639 57.80121 56.26021 1.000 19.85936 72 GLN B C 1
ATOM 2946 O O . GLN B 1 83 ? 33.23997 58.51144 56.42889 1.000 14.88070 72 GLN B O 1
ATOM 2952 N N . SER B 1 84 ? 32.18645 56.53487 56.64884 1.000 16.97171 73 SER B N 1
ATOM 2953 C CA . SER B 1 84 ? 33.27090 55.96825 57.42959 1.000 16.58254 73 SER B CA 1
ATOM 2954 C C . SER B 1 84 ? 34.42437 55.55990 56.51935 1.000 20.16631 73 SER B C 1
ATOM 2955 O O . SER B 1 84 ? 34.23410 55.24869 55.33290 1.000 21.31472 73 SER B O 1
ATOM 2958 N N . ILE B 1 85 ? 35.63296 55.55798 57.08389 1.000 14.96644 74 ILE B N 1
ATOM 2959 C CA . ILE B 1 85 ? 36.79874 55.08574 56.36143 1.000 22.35188 74 ILE B CA 1
ATOM 2960 C C . ILE B 1 85 ? 37.08216 53.65241 56.77898 1.000 25.14138 74 ILE B C 1
ATOM 2961 O O . ILE B 1 85 ? 36.64883 53.17276 57.83380 1.000 19.09057 74 ILE B O 1
ATOM 2966 N N . ASP B 1 86 ? 37.81278 52.95782 55.91097 1.000 25.87813 75 ASP B N 1
ATOM 2967 C CA . ASP B 1 86 ? 38.17913 51.56756 56.08396 1.000 28.05382 75 ASP B CA 1
ATOM 2968 C C . ASP B 1 86 ? 39.67924 51.34789 56.05841 1.000 19.73749 75 ASP B C 1
ATOM 2969 O O . ASP B 1 86 ? 40.14011 50.26588 56.44006 1.000 20.20955 75 ASP B O 1
ATOM 2974 N N . SER B 1 87 ? 40.44876 52.32985 55.61833 1.000 22.16167 76 SER B N 1
ATOM 2975 C CA . SER B 1 87 ? 41.86780 52.12245 55.37972 1.000 21.24411 76 SER B CA 1
ATOM 2976 C C . SER B 1 87 ? 42.55794 53.46776 55.34923 1.000 19.71668 76 SER B C 1
ATOM 2977 O O . SER B 1 87 ? 41.91263 54.51292 55.22039 1.000 17.67005 76 SER B O 1
ATOM 2980 N N . LEU B 1 88 ? 43.89114 53.42791 55.42861 1.000 14.67199 77 LEU B N 1
ATOM 2981 C CA . LEU B 1 88 ? 44.65043 54.65688 55.25506 1.000 14.43584 77 LEU B CA 1
ATOM 2982 C C . LEU B 1 88 ? 44.57270 55.14962 53.81202 1.000 18.97810 77 LEU B C 1
ATOM 2983 O O . LEU B 1 88 ? 44.69390 56.35777 53.55967 1.000 15.33187 77 LEU B O 1
ATOM 2988 N N . GLN B 1 89 ? 44.35617 54.23346 52.86521 1.000 21.59892 78 GLN B N 1
ATOM 2989 C CA . GLN B 1 89 ? 44.12355 54.62764 51.47755 1.000 17.92435 78 GLN B CA 1
ATOM 2990 C C . GLN B 1 89 ? 42.90931 55.54941 51.36396 1.000 19.55874 78 GLN B C 1
ATOM 2991 O O . GLN B 1 89 ? 42.90648 56.49558 50.56699 1.000 18.99123 78 GLN B O 1
ATOM 2997 N N . ASP B 1 90 ? 41.88443 55.31643 52.18662 1.000 19.39849 79 ASP B N 1
ATOM 2998 C CA . ASP B 1 90 ? 40.72157 56.20371 52.19921 1.000 18.79822 79 ASP B CA 1
ATOM 2999 C C . ASP B 1 90 ? 41.10826 57.64529 52.51587 1.000 18.48488 79 ASP B C 1
ATOM 3000 O O . ASP B 1 90 ? 40.59011 58.58359 51.89119 1.000 18.16429 79 ASP B O 1
ATOM 3005 N N . PHE B 1 91 ? 41.99699 57.84640 53.49932 1.000 14.95711 80 PHE B N 1
ATOM 3006 C CA . PHE B 1 91 ? 42.49427 59.18668 53.79028 1.000 13.83007 80 PHE B CA 1
ATOM 3007 C C . PHE B 1 91 ? 43.33986 59.72198 52.64113 1.000 15.40796 80 PHE B C 1
ATOM 3008 O O . PHE B 1 91 ? 43.27532 60.91503 52.31697 1.000 12.86565 80 PHE B O 1
ATOM 3016 N N . ALA B 1 92 ? 44.15879 58.85702 52.03817 1.000 10.86975 81 ALA B N 1
ATOM 3017 C CA . ALA B 1 92 ? 45.00707 59.26601 50.91605 1.000 15.80431 81 ALA B CA 1
ATOM 3018 C C . ALA B 1 92 ? 44.18797 59.76714 49.73529 1.000 18.16105 81 ALA B C 1
ATOM 3019 O O . ALA B 1 92 ? 44.55769 60.76364 49.09831 1.000 16.31119 81 ALA B O 1
ATOM 3021 N N . GLU B 1 93 ? 43.08963 59.07351 49.40291 1.000 17.57783 82 GLU B N 1
ATOM 3022 C CA . GLU B 1 93 ? 42.25041 59.55042 48.30722 1.000 22.09513 82 GLU B CA 1
ATOM 3023 C C . GLU B 1 93 ? 41.57538 60.87610 48.64657 1.000 19.92896 82 GLU B C 1
ATOM 3024 O O . GLU B 1 93 ? 41.38295 61.71112 47.75246 1.000 15.04324 82 GLU B O 1
ATOM 3030 N N . ASP B 1 94 ? 41.22077 61.09142 49.92249 1.000 20.77231 83 ASP B N 1
ATOM 3031 C CA . ASP B 1 94 ? 40.73500 62.39770 50.36982 1.000 20.58390 83 ASP B CA 1
ATOM 3032 C C . ASP B 1 94 ? 41.77919 63.47941 50.12071 1.000 19.90730 83 ASP B C 1
ATOM 3033 O O . ASP B 1 94 ? 41.45923 64.59087 49.66465 1.000 14.13350 83 ASP B O 1
ATOM 3038 N N . VAL B 1 95 ? 43.02840 63.18766 50.48052 1.000 17.09360 84 VAL B N 1
ATOM 3039 C CA . VAL B 1 95 ? 44.12089 64.12566 50.23387 1.000 15.59802 84 VAL B CA 1
ATOM 3040 C C . VAL B 1 95 ? 44.21986 64.44857 48.74648 1.000 13.61610 84 VAL B C 1
ATOM 3041 O O . VAL B 1 95 ? 44.46349 65.60141 48.37153 1.000 15.91356 84 VAL B O 1
ATOM 3045 N N . LYS B 1 96 ? 44.01041 63.44966 47.87307 1.000 12.05474 85 LYS B N 1
ATOM 3046 C CA . LYS B 1 96 ? 44.07020 63.72407 46.43669 1.000 9.85202 85 LYS B CA 1
ATOM 3047 C C . LYS B 1 96 ? 42.93201 64.65330 46.01264 1.000 13.81977 85 LYS B C 1
ATOM 3048 O O . LYS B 1 96 ? 43.15405 65.61377 45.26747 1.000 17.13766 85 LYS B O 1
ATOM 3054 N N . LEU B 1 97 ? 41.70026 64.39621 46.48615 1.000 11.81747 86 LEU B N 1
ATOM 3055 C CA . LEU B 1 97 ? 40.58954 65.30167 46.16793 1.000 13.50923 86 LEU B CA 1
ATOM 3056 C C . LEU B 1 97 ? 40.88713 66.72329 46.64014 1.000 15.16408 86 LEU B C 1
ATOM 3057 O O . LEU B 1 97 ? 40.64530 67.69888 45.91461 1.000 18.27899 86 LEU B O 1
ATOM 3062 N N . PHE B 1 98 ? 41.40651 66.84592 47.86704 1.000 16.06142 87 PHE B N 1
ATOM 3063 C CA . PHE B 1 98 ? 41.81633 68.12130 48.45165 1.000 15.13261 87 PHE B CA 1
ATOM 3064 C C . PHE B 1 98 ? 42.80040 68.88390 47.56406 1.000 18.46397 87 PHE B C 1
ATOM 3065 O O . PHE B 1 98 ? 42.54846 70.03459 47.17274 1.000 15.84664 87 PHE B O 1
ATOM 3073 N N . ILE B 1 99 ? 43.94871 68.27395 47.24957 1.000 15.43410 88 ILE B N 1
ATOM 3074 C CA . ILE B 1 99 ? 44.94242 69.03344 46.49768 1.000 20.90131 88 ILE B CA 1
ATOM 3075 C C . ILE B 1 99 ? 44.44218 69.31510 45.08382 1.000 19.23759 88 ILE B C 1
ATOM 3076 O O . ILE B 1 99 ? 44.76508 70.36136 44.50744 1.000 15.85061 88 ILE B O 1
ATOM 3081 N N . ASP B 1 100 ? 43.61291 68.42768 44.51906 1.000 21.29496 89 ASP B N 1
ATOM 3082 C CA . ASP B 1 100 ? 42.98530 68.71645 43.23157 1.000 25.78550 89 ASP B CA 1
ATOM 3083 C C . ASP B 1 100 ? 42.06598 69.93148 43.31860 1.000 20.28251 89 ASP B C 1
ATOM 3084 O O . ASP B 1 100 ? 42.09526 70.81429 42.44890 1.000 20.46902 89 ASP B O 1
ATOM 3089 N N . GLU B 1 101 ? 41.20457 69.97385 44.33851 1.000 12.79061 90 GLU B N 1
ATOM 3090 C CA . GLU B 1 101 ? 40.26952 71.08871 44.42581 1.000 15.24237 90 GLU B CA 1
ATOM 3091 C C . GLU B 1 101 ? 41.00308 72.40833 44.63712 1.000 21.25303 90 GLU B C 1
ATOM 3092 O O . GLU B 1 101 ? 40.58097 73.44620 44.10304 1.000 21.93648 90 GLU B O 1
ATOM 3098 N N . LEU B 1 102 ? 42.12002 72.38452 45.36703 1.000 17.45292 91 LEU B N 1
ATOM 3099 C CA . LEU B 1 102 ? 42.91084 73.58418 45.62573 1.000 21.00566 91 LEU B CA 1
ATOM 3100 C C . LEU B 1 102 ? 43.98716 73.82974 44.57355 1.000 25.90639 91 LEU B C 1
ATOM 3101 O O . LEU B 1 102 ? 44.74478 74.80653 44.69394 1.000 23.38708 91 LEU B O 1
ATOM 3106 N N . LYS B 1 103 ? 44.08017 72.95386 43.56907 1.000 22.00401 92 LYS B N 1
ATOM 3107 C CA . LYS B 1 103 ? 44.90022 73.15840 42.37097 1.000 19.97748 92 LYS B CA 1
ATOM 3108 C C . LYS B 1 103 ? 46.39121 73.20451 42.69442 1.000 21.02968 92 LYS B C 1
ATOM 3109 O O . LYS B 1 103 ? 47.15413 73.95115 42.07653 1.000 17.90356 92 LYS B O 1
ATOM 3115 N N . LEU B 1 104 ? 46.81105 72.38405 43.65583 1.000 17.09509 93 LEU B N 1
ATOM 3116 C CA . LEU B 1 104 ? 48.22376 72.20124 43.95148 1.000 24.61750 93 LEU B CA 1
ATOM 3117 C C . LEU B 1 104 ? 48.80374 71.15474 43.00728 1.000 30.91749 93 LEU B C 1
ATOM 3118 O O . LEU B 1 104 ? 48.28172 70.04030 42.90460 1.000 36.44763 93 LEU B O 1
ATOM 3123 N N . GLU B 1 105 ? 49.87814 71.50937 42.31339 1.000 30.04414 94 GLU B N 1
ATOM 3124 C CA . GLU B 1 105 ? 50.44895 70.61321 41.31704 1.000 29.32389 94 GLU B CA 1
ATOM 3125 C C . GLU B 1 105 ? 51.67502 69.86543 41.80336 1.000 30.92995 94 GLU B C 1
ATOM 3126 O O . GLU B 1 105 ? 51.92469 68.75147 41.33326 1.000 24.86491 94 GLU B O 1
ATOM 3132 N N . LYS B 1 106 ? 52.44024 70.44710 42.72621 1.000 24.63537 95 LYS B N 1
ATOM 3133 C CA . LYS B 1 106 ? 53.66665 69.83633 43.22825 1.000 23.19292 95 LYS B CA 1
ATOM 3134 C C . LYS B 1 106 ? 53.88923 70.33964 44.64247 1.000 20.13910 95 LYS B C 1
ATOM 3135 O O . LYS B 1 106 ? 53.76281 71.54104 44.89689 1.000 16.71608 95 LYS B O 1
ATOM 3141 N N . PHE B 1 107 ? 54.21880 69.43207 45.55464 1.000 16.28249 96 PHE B N 1
ATOM 3142 C CA . PHE B 1 107 ? 54.42317 69.83522 46.93397 1.000 13.73831 96 PHE B CA 1
ATOM 3143 C C . PHE B 1 107 ? 55.30105 68.81043 47.63223 1.000 12.31442 96 PHE B C 1
ATOM 3144 O O . PHE B 1 107 ? 55.41079 67.65524 47.20877 1.000 13.56403 96 PHE B O 1
ATOM 3152 N N . SER B 1 108 ? 55.89875 69.24512 48.72867 1.000 12.22519 97 SER B N 1
ATOM 3153 C CA . SER B 1 108 ? 56.47868 68.31036 49.67605 1.000 19.58410 97 SER B CA 1
ATOM 3154 C C . SER B 1 108 ? 55.42609 67.89338 50.69327 1.000 15.23409 97 SER B C 1
ATOM 3155 O O . SER B 1 108 ? 54.45610 68.60649 50.95220 1.000 15.54589 97 SER B O 1
ATOM 3158 N N . LEU B 1 109 ? 55.63188 66.72029 51.28166 1.000 12.81992 98 LEU B N 1
ATOM 3159 C CA . LEU B 1 109 ? 54.58164 66.08377 52.06078 1.000 11.44434 98 LEU B CA 1
ATOM 3160 C C . LEU B 1 109 ? 55.20010 65.50581 53.31954 1.000 12.08071 98 LEU B C 1
ATOM 3161 O O . LEU B 1 109 ? 56.15882 64.73830 53.22698 1.000 13.11251 98 LEU B O 1
ATOM 3166 N N . MET B 1 110 ? 54.66644 65.87864 54.48982 1.000 15.93215 99 MET B N 1
ATOM 3167 C CA . MET B 1 110 ? 55.18131 65.39163 55.76708 1.000 10.35586 99 MET B CA 1
ATOM 3168 C C . MET B 1 110 ? 54.03929 64.80184 56.58408 1.000 15.34952 99 MET B C 1
ATOM 3169 O O . MET B 1 110 ? 53.03157 65.47844 56.81595 1.000 12.81612 99 MET B O 1
ATOM 3174 N N . GLY B 1 111 ? 54.19212 63.54794 57.01473 1.000 15.32920 100 GLY B N 1
ATOM 3175 C CA . GLY B 1 111 ? 53.19282 62.87798 57.84145 1.000 11.56535 100 GLY B CA 1
ATOM 3176 C C . GLY B 1 111 ? 53.74609 62.42158 59.18075 1.000 9.90969 100 GLY B C 1
ATOM 3177 O O . GLY B 1 111 ? 54.87074 61.92788 59.26273 1.000 10.96302 100 GLY B O 1
ATOM 3178 N N . TRP B 1 112 ? 52.94148 62.58372 60.23018 1.000 11.47270 101 TRP B N 1
ATOM 3179 C CA . TRP B 1 112 ? 53.29895 62.17166 61.58329 1.000 8.61084 101 TRP B CA 1
ATOM 3180 C C . TRP B 1 112 ? 52.52064 60.91059 61.94095 1.000 8.41297 101 TRP B C 1
ATOM 3181 O O . TRP B 1 112 ? 51.28986 60.90711 61.87833 1.000 15.55869 101 TRP B O 1
ATOM 3192 N N . ALA B 1 113 ? 53.24064 59.84813 62.31969 1.000 11.76161 102 ALA B N 1
ATOM 3193 C CA . ALA B 1 113 ? 52.66910 58.63532 62.92439 1.000 10.55060 102 ALA B CA 1
ATOM 3194 C C . ALA B 1 113 ? 51.66337 58.02119 61.95485 1.000 15.34689 102 ALA B C 1
ATOM 3195 O O . ALA B 1 113 ? 52.04760 57.70959 60.81268 1.000 12.57688 102 ALA B O 1
ATOM 3197 N N . MET B 1 114 ? 50.39341 57.83111 62.33239 1.000 14.41494 103 MET B N 1
ATOM 3198 C CA . MET B 1 114 ? 49.41027 57.35042 61.36041 1.000 11.28195 103 MET B CA 1
ATOM 3199 C C . MET B 1 114 ? 49.41381 58.21051 60.09828 1.000 11.20725 103 MET B C 1
ATOM 3200 O O . MET B 1 114 ? 49.19044 57.70096 58.99171 1.000 13.97579 103 MET B O 1
ATOM 3205 N N . GLY B 1 115 ? 49.68908 59.50726 60.24499 1.000 15.02152 104 GLY B N 1
ATOM 3206 C CA . GLY B 1 115 ? 49.77339 60.37707 59.08310 1.000 11.11233 104 GLY B CA 1
ATOM 3207 C C . GLY B 1 115 ? 50.91427 60.02219 58.15599 1.000 16.82650 104 GLY B C 1
ATOM 3208 O O . GLY B 1 115 ? 50.85051 60.30797 56.95402 1.000 13.01071 104 GLY B O 1
ATOM 3209 N N . GLY B 1 116 ? 51.98079 59.41780 58.69674 1.000 9.11735 105 GLY B N 1
ATOM 3210 C CA . GLY B 1 116 ? 53.02939 58.88928 57.83428 1.000 13.90052 105 GLY B CA 1
ATOM 3211 C C . GLY B 1 116 ? 52.53000 57.76929 56.93348 1.000 15.56925 105 GLY B C 1
ATOM 3212 O O . GLY B 1 116 ? 52.88524 57.70278 55.75731 1.000 13.26142 105 GLY B O 1
ATOM 3213 N N . GLY B 1 117 ? 51.69304 56.88109 57.47207 1.000 10.64854 106 GLY B N 1
ATOM 3214 C CA . GLY B 1 117 ? 51.07847 55.85703 56.63620 1.000 17.99246 106 GLY B CA 1
ATOM 3215 C C . GLY B 1 117 ? 50.22309 56.43839 55.52149 1.000 15.11082 106 GLY B C 1
ATOM 3216 O O . GLY B 1 117 ? 50.27291 55.97445 54.37649 1.000 16.39591 106 GLY B O 1
ATOM 3217 N N . VAL B 1 118 ? 49.40299 57.44135 55.84773 1.000 14.93875 107 VAL B N 1
ATOM 3218 C CA . VAL B 1 118 ? 48.60995 58.12456 54.82176 1.000 14.98345 107 VAL B CA 1
ATOM 3219 C C . VAL B 1 118 ? 49.52714 58.72275 53.76014 1.000 8.95134 107 VAL B C 1
ATOM 3220 O O . VAL B 1 118 ? 49.31647 58.54840 52.54614 1.000 11.41904 107 VAL B O 1
ATOM 3224 N N . ALA B 1 119 ? 50.56064 59.43352 54.20955 1.000 11.19448 108 ALA B N 1
ATOM 3225 C CA . ALA B 1 119 ? 51.50202 60.07330 53.29189 1.000 13.44870 108 ALA B CA 1
ATOM 3226 C C . ALA B 1 119 ? 52.18513 59.05989 52.38386 1.000 12.26057 108 ALA B C 1
ATOM 3227 O O . ALA B 1 119 ? 52.40799 59.33040 51.19939 1.000 12.04866 108 ALA B O 1
ATOM 3229 N N . MET B 1 120 ? 52.58288 57.91056 52.93885 1.000 13.05933 109 MET B N 1
ATOM 3230 C CA . MET B 1 120 ? 53.18877 56.85702 52.13776 1.000 11.66682 109 MET B CA 1
ATOM 3231 C C . MET B 1 120 ? 52.22233 56.34332 51.07994 1.000 16.51447 109 MET B C 1
ATOM 3232 O O . MET B 1 120 ? 52.59219 56.15250 49.91220 1.000 12.60404 109 MET B O 1
ATOM 3237 N N . GLN B 1 121 ? 50.98140 56.07208 51.48177 1.000 15.16313 110 GLN B N 1
ATOM 3238 C CA . GLN B 1 121 ? 49.99441 55.58509 50.52700 1.000 17.25512 110 GLN B CA 1
ATOM 3239 C C . GLN B 1 121 ? 49.74391 56.62025 49.43320 1.000 14.14504 110 GLN B C 1
ATOM 3240 O O . GLN B 1 121 ? 49.70307 56.27767 48.24198 1.000 19.69755 110 GLN B O 1
ATOM 3246 N N . PHE B 1 122 ? 49.60853 57.89450 49.81368 1.000 14.22778 111 PHE B N 1
ATOM 3247 C CA . PHE B 1 122 ? 49.42263 58.94743 48.81565 1.000 9.58471 111 PHE B CA 1
ATOM 3248 C C . PHE B 1 122 ? 50.57586 58.95146 47.82681 1.000 10.51932 111 PHE B C 1
ATOM 3249 O O . PHE B 1 122 ? 50.37423 59.00073 46.60731 1.000 14.04062 111 PHE B O 1
ATOM 3257 N N . THR B 1 123 ? 51.80356 58.90682 48.34633 1.000 12.79202 112 THR B N 1
ATOM 3258 C CA . THR B 1 123 ? 52.97306 59.03536 47.49172 1.000 14.87571 112 THR B CA 1
ATOM 3259 C C . THR B 1 123 ? 53.11178 57.84714 46.55800 1.000 19.20881 112 THR B C 1
ATOM 3260 O O . THR B 1 123 ? 53.58275 58.00254 45.42371 1.000 17.50109 112 THR B O 1
ATOM 3264 N N . ALA B 1 124 ? 52.69173 56.66024 47.00564 1.000 17.88304 113 ALA B N 1
ATOM 3265 C CA . ALA B 1 124 ? 52.70001 55.50102 46.12504 1.000 17.72684 113 ALA B CA 1
ATOM 3266 C C . ALA B 1 124 ? 51.68251 55.65784 44.99769 1.000 16.80749 113 ALA B C 1
ATOM 3267 O O . ALA B 1 124 ? 51.94857 55.26959 43.85787 1.000 18.39967 113 ALA B O 1
ATOM 3269 N N . ASN B 1 125 ? 50.53213 56.26431 45.28591 1.000 14.58969 114 ASN B N 1
ATOM 3270 C CA . ASN B 1 125 ? 49.45864 56.39176 44.30434 1.000 19.29842 114 ASN B CA 1
ATOM 3271 C C . ASN B 1 125 ? 49.62830 57.58207 43.36524 1.000 22.93878 114 ASN B C 1
ATOM 3272 O O . ASN B 1 125 ? 49.11417 57.54672 42.24333 1.000 16.55261 114 ASN B O 1
ATOM 3277 N N . HIS B 1 126 ? 50.31669 58.64313 43.78592 1.000 15.13502 115 HIS B N 1
ATOM 3278 C CA . HIS B 1 126 ? 50.34173 59.89760 43.02736 1.000 20.45584 115 HIS B CA 1
ATOM 3279 C C . HIS B 1 126 ? 51.76119 60.44303 42.96967 1.000 24.00892 115 HIS B C 1
ATOM 3280 O O . HIS B 1 126 ? 52.04010 61.54675 43.44122 1.000 23.42386 115 HIS B O 1
ATOM 3287 N N . PRO B 1 127 ? 52.68549 59.69677 42.35538 1.000 25.80799 116 PRO B N 1
ATOM 3288 C CA . PRO B 1 127 ? 54.10418 60.06789 42.46231 1.000 23.12265 116 PRO B CA 1
ATOM 3289 C C . PRO B 1 127 ? 54.43191 61.42064 41.85088 1.000 29.88647 116 PRO B C 1
ATOM 3290 O O . PRO B 1 127 ? 55.29611 62.12730 42.39045 1.000 30.14823 116 PRO B O 1
ATOM 3294 N N . THR B 1 128 ? 53.74848 61.82338 40.76809 1.000 17.15354 117 THR B N 1
ATOM 3295 C CA . THR B 1 128 ? 54.09922 63.07427 40.10233 1.000 22.61622 117 THR B CA 1
ATOM 3296 C C . THR B 1 128 ? 53.77566 64.31392 40.93003 1.000 25.70272 117 THR B C 1
ATOM 3297 O O . THR B 1 128 ? 54.18577 65.41198 40.53453 1.000 26.57742 117 THR B O 1
ATOM 3301 N N . PHE B 1 129 ? 53.05601 64.17814 42.05067 1.000 16.61995 118 PHE B N 1
ATOM 3302 C CA . PHE B 1 129 ? 52.67099 65.33455 42.85940 1.000 16.70867 118 PHE B CA 1
ATOM 3303 C C . PHE B 1 129 ? 53.58379 65.57415 44.04982 1.000 20.50395 118 PHE B C 1
ATOM 3304 O O . PHE B 1 129 ? 53.53919 66.66058 44.63385 1.000 26.26912 118 PHE B O 1
ATOM 3312 N N . VAL B 1 130 ? 54.41071 64.60859 44.42026 1.000 17.21892 119 VAL B N 1
ATOM 3313 C CA . VAL B 1 130 ? 55.21580 64.71162 45.62928 1.000 22.24473 119 VAL B CA 1
ATOM 3314 C C . VAL B 1 130 ? 56.64430 65.00526 45.22190 1.000 25.98453 119 VAL B C 1
ATOM 3315 O O . VAL B 1 130 ? 57.24261 64.24128 44.45715 1.000 22.26388 119 VAL B O 1
ATOM 3319 N N . GLU B 1 131 ? 57.19514 66.10626 45.73636 1.000 23.75791 120 GLU B N 1
ATOM 3320 C CA . GLU B 1 131 ? 58.59777 66.42966 45.49446 1.000 18.23695 120 GLU B CA 1
ATOM 3321 C C . GLU B 1 131 ? 59.48664 65.70606 46.49757 1.000 17.65055 120 GLU B C 1
ATOM 3322 O O . GLU B 1 131 ? 60.35473 64.91716 46.11981 1.000 32.35386 120 GLU B O 1
ATOM 3328 N N . LYS B 1 132 ? 59.29329 65.98861 47.77648 1.000 13.68826 121 LYS B N 1
ATOM 3329 C CA . LYS B 1 132 ? 59.97537 65.29946 48.85923 1.000 12.19018 121 LYS B CA 1
ATOM 3330 C C . LYS B 1 132 ? 58.94174 64.75131 49.83431 1.000 17.24323 121 LYS B C 1
ATOM 3331 O O . LYS B 1 132 ? 57.85759 65.31613 49.99064 1.000 12.62376 121 LYS B O 1
ATOM 3337 N N . LEU B 1 133 ? 59.28229 63.64588 50.49058 1.000 12.08453 122 LEU B N 1
ATOM 3338 C CA . LEU B 1 133 ? 58.43257 63.04542 51.50799 1.000 12.61491 122 LEU B CA 1
ATOM 3339 C C . LEU B 1 133 ? 59.19365 62.97903 52.82778 1.000 14.47481 122 LEU B C 1
ATOM 3340 O O . LEU B 1 133 ? 60.36875 62.61688 52.84759 1.000 13.54642 122 LEU B O 1
ATOM 3345 N N . ILE B 1 134 ? 58.52597 63.31422 53.93080 1.000 10.70918 123 ILE B N 1
ATOM 3346 C CA . ILE B 1 134 ? 59.12994 63.24727 55.26214 1.000 10.73383 123 ILE B CA 1
ATOM 3347 C C . ILE B 1 134 ? 58.18778 62.46897 56.16841 1.000 13.25814 123 ILE B C 1
ATOM 3348 O O . ILE B 1 134 ? 57.01628 62.83609 56.31740 1.000 16.06783 123 ILE B O 1
ATOM 3353 N N . LEU B 1 135 ? 58.69140 61.39939 56.77140 1.000 12.31101 124 LEU B N 1
ATOM 3354 C CA . LEU B 1 135 ? 57.91637 60.57980 57.69460 1.000 12.00433 124 LEU B CA 1
ATOM 3355 C C . LEU B 1 135 ? 58.43512 60.82022 59.11020 1.000 12.95135 124 LEU B C 1
ATOM 3356 O O . LEU B 1 135 ? 59.62503 60.64581 59.37965 1.000 15.82495 124 LEU B O 1
ATOM 3361 N N . VAL B 1 136 ? 57.54166 61.22274 60.00126 1.000 13.10652 125 VAL B N 1
ATOM 3362 C CA . VAL B 1 136 ? 57.88875 61.63265 61.35820 1.000 12.08235 125 VAL B CA 1
ATOM 3363 C C . VAL B 1 136 ? 57.27427 60.61947 62.31094 1.000 11.54442 125 VAL B C 1
ATOM 3364 O O . VAL B 1 136 ? 56.04828 60.58313 62.48642 1.000 13.58578 125 VAL B O 1
ATOM 3368 N N . GLU B 1 137 ? 58.11324 59.77017 62.89840 1.000 11.73648 126 GLU B N 1
ATOM 3369 C CA . GLU B 1 137 ? 57.64465 58.66146 63.73454 1.000 11.48292 126 GLU B CA 1
ATOM 3370 C C . GLU B 1 137 ? 56.50547 57.90262 63.05636 1.000 10.43877 126 GLU B C 1
ATOM 3371 O O . GLU B 1 137 ? 55.49892 57.57821 63.68348 1.000 16.44479 126 GLU B O 1
ATOM 3377 N N . SER B 1 138 ? 56.66465 57.61396 61.76531 1.000 16.20168 127 SER B N 1
ATOM 3378 C CA . SER B 1 138 ? 55.57968 56.99982 61.00075 1.000 15.51764 127 SER B CA 1
ATOM 3379 C C . SER B 1 138 ? 55.22869 55.61395 61.52321 1.000 13.32018 127 SER B C 1
ATOM 3380 O O . SER B 1 138 ? 56.09016 54.84770 61.95371 1.000 16.66301 127 SER B O 1
ATOM 3383 N N . VAL B 1 139 ? 53.93647 55.28031 61.43609 1.000 12.77342 128 VAL B N 1
ATOM 3384 C CA . VAL B 1 139 ? 53.51619 53.90095 61.65065 1.000 15.65536 128 VAL B CA 1
ATOM 3385 C C . VAL B 1 139 ? 54.31141 52.99756 60.70772 1.000 20.75082 128 VAL B C 1
ATOM 3386 O O . VAL B 1 139 ? 54.69060 53.40221 59.60349 1.000 16.75205 128 VAL B O 1
ATOM 3390 N N . GLY B 1 140 ? 54.59220 51.77083 61.15812 1.000 17.29564 129 GLY B N 1
ATOM 3391 C CA . GLY B 1 140 ? 55.41837 50.86281 60.38502 1.000 23.50941 129 GLY B CA 1
ATOM 3392 C C . GLY B 1 140 ? 54.72468 50.33301 59.14222 1.000 15.53286 129 GLY B C 1
ATOM 3393 O O . GLY B 1 140 ? 53.51272 50.45960 58.95523 1.000 18.41209 129 GLY B O 1
ATOM 3394 N N . MET B 1 141 ? 55.52771 49.71577 58.27428 1.000 20.43719 130 MET B N 1
ATOM 3395 C CA . MET B 1 141 ? 55.00088 49.19717 57.01978 1.000 21.86518 130 MET B CA 1
ATOM 3396 C C . MET B 1 141 ? 54.01279 48.06173 57.22476 1.000 22.63896 130 MET B C 1
ATOM 3397 O O . MET B 1 141 ? 53.29852 47.71149 56.27586 1.000 25.11887 130 MET B O 1
ATOM 3402 N N . LYS B 1 142 ? 53.94280 47.49781 58.43450 1.000 23.70543 131 LYS B N 1
ATOM 3403 C CA . LYS B 1 142 ? 53.02565 46.41107 58.75556 1.000 24.89984 131 LYS B CA 1
ATOM 3404 C C . LYS B 1 142 ? 51.98484 46.81924 59.79996 1.000 29.74104 131 LYS B C 1
ATOM 3405 O O . LYS B 1 142 ? 51.33677 45.95020 60.39166 1.000 23.01358 131 LYS B O 1
ATOM 3411 N N . GLY B 1 143 ? 51.81441 48.12466 60.04789 1.000 23.35643 132 GLY B N 1
ATOM 3412 C CA . GLY B 1 143 ? 50.82074 48.58501 61.00896 1.000 21.56295 132 GLY B CA 1
ATOM 3413 C C . GLY B 1 143 ? 51.19383 48.17870 62.42833 1.000 20.92595 132 GLY B C 1
ATOM 3414 O O . GLY B 1 143 ? 52.37099 48.13039 62.79733 1.000 21.74134 132 GLY B O 1
ATOM 3415 N N . TYR B 1 144 ? 50.18449 47.88428 63.24182 1.000 15.61157 133 TYR B N 1
ATOM 3416 C CA . TYR B 1 144 ? 50.44859 47.35634 64.57589 1.000 19.58573 133 TYR B CA 1
ATOM 3417 C C . TYR B 1 144 ? 49.36112 46.36536 64.95348 1.000 21.64700 133 TYR B C 1
ATOM 3418 O O . TYR B 1 144 ? 48.24934 46.41947 64.41191 1.000 18.48735 133 TYR B O 1
ATOM 3427 N N . PRO B 1 145 ? 49.63437 45.46341 65.89828 1.000 18.09065 134 PRO B N 1
ATOM 3428 C CA . PRO B 1 145 ? 48.62688 44.50568 66.34155 1.000 17.50075 134 PRO B CA 1
ATOM 3429 C C . PRO B 1 145 ? 47.78351 45.03423 67.48998 1.000 18.26675 134 PRO B C 1
ATOM 3430 O O . PRO B 1 145 ? 48.22518 45.83562 68.31520 1.000 18.51055 134 PRO B O 1
ATOM 3434 N N . ILE B 1 146 ? 46.55507 44.53495 67.55638 1.000 21.09451 135 ILE B N 1
ATOM 3435 C CA . ILE B 1 146 ? 45.74594 44.60780 68.76695 1.000 15.16004 135 ILE B CA 1
ATOM 3436 C C . ILE B 1 146 ? 45.35258 43.17633 69.11546 1.000 22.19059 135 ILE B C 1
ATOM 3437 O O . ILE B 1 146 ? 44.79419 42.46114 68.26978 1.000 21.10226 135 ILE B O 1
ATOM 3442 N N . PHE B 1 147 ? 45.67726 42.74535 70.34146 1.000 17.80184 136 PHE B N 1
ATOM 3443 C CA . PHE B 1 147 ? 45.32404 41.40843 70.81253 1.000 17.65923 136 PHE B CA 1
ATOM 3444 C C . PHE B 1 147 ? 43.98508 41.43163 71.53214 1.000 19.04176 136 PHE B C 1
ATOM 3445 O O . PHE B 1 147 ? 43.70793 42.34407 72.31334 1.000 19.46117 136 PHE B O 1
ATOM 3453 N N . LYS B 1 148 ? 43.16782 40.40623 71.29670 1.000 21.60925 137 LYS B N 1
ATOM 3454 C CA . LYS B 1 148 ? 42.00391 40.20727 72.14808 1.000 23.57093 137 LYS B CA 1
ATOM 3455 C C . LYS B 1 148 ? 42.46277 40.02251 73.59050 1.000 25.40858 137 LYS B C 1
ATOM 3456 O O . LYS B 1 148 ? 43.55000 39.50813 73.85182 1.000 21.70772 137 LYS B O 1
ATOM 3462 N N . LYS B 1 149 ? 41.63591 40.46028 74.53229 1.000 21.59413 138 LYS B N 1
ATOM 3463 C CA . LYS B 1 149 ? 41.99914 40.47162 75.94361 1.000 22.84692 138 LYS B CA 1
ATOM 3464 C C . LYS B 1 149 ? 41.16969 39.44190 76.69594 1.000 31.34364 138 LYS B C 1
ATOM 3465 O O . LYS B 1 149 ? 39.98949 39.24334 76.38841 1.000 33.33371 138 LYS B O 1
ATOM 3471 N N . ASP B 1 150 ? 41.78736 38.79179 77.68229 1.000 34.58073 139 ASP B N 1
ATOM 3472 C CA . ASP B 1 150 ? 41.10636 37.77233 78.46509 1.000 37.49950 139 ASP B CA 1
ATOM 3473 C C . ASP B 1 150 ? 40.34805 38.41844 79.62310 1.000 39.18996 139 ASP B C 1
ATOM 3474 O O . ASP B 1 150 ? 40.24044 39.64463 79.72185 1.000 37.49265 139 ASP B O 1
ATOM 3479 N N . THR B 1 151 ? 39.82513 37.57522 80.51672 1.000 48.47797 140 THR B N 1
ATOM 3480 C CA . THR B 1 151 ? 39.07471 38.05440 81.67587 1.000 57.75119 140 THR B CA 1
ATOM 3481 C C . THR B 1 151 ? 39.87398 39.06667 82.49259 1.000 55.67156 140 THR B C 1
ATOM 3482 O O . THR B 1 151 ? 39.32641 40.07844 82.94989 1.000 58.01331 140 THR B O 1
ATOM 3486 N N . ASN B 1 152 ? 41.17565 38.83466 82.65057 1.000 49.00351 141 ASN B N 1
ATOM 3487 C CA . ASN B 1 152 ? 42.03373 39.67502 83.47038 1.000 45.43826 141 ASN B CA 1
ATOM 3488 C C . ASN B 1 152 ? 42.64389 40.84179 82.69686 1.000 44.32680 141 ASN B C 1
ATOM 3489 O O . ASN B 1 152 ? 43.68033 41.37372 83.10993 1.000 51.24312 141 ASN B O 1
ATOM 3494 N N . GLY B 1 153 ? 42.02802 41.25324 81.59025 1.000 35.95953 142 GLY B N 1
ATOM 3495 C CA . GLY B 1 153 ? 42.54545 42.34642 80.79104 1.000 35.10560 142 GLY B CA 1
ATOM 3496 C C . GLY B 1 153 ? 43.86601 42.08038 80.09951 1.000 39.97278 142 GLY B C 1
ATOM 3497 O O . GLY B 1 153 ? 44.31694 42.92852 79.32293 1.000 42.59741 142 GLY B O 1
ATOM 3498 N N . GLN B 1 154 ? 44.50018 40.93904 80.33982 1.000 45.67069 143 GLN B N 1
ATOM 3499 C CA . GLN B 1 154 ? 45.77004 40.66250 79.69079 1.000 45.42577 143 GLN B CA 1
ATOM 3500 C C . GLN B 1 154 ? 45.54176 40.12998 78.27675 1.000 36.25495 143 GLN B C 1
ATOM 3501 O O . GLN B 1 154 ? 44.48522 39.56760 77.97993 1.000 32.03853 143 GLN B O 1
ATOM 3507 N N . PRO B 1 155 ? 46.50588 40.31787 77.37921 1.000 33.47757 144 PRO B N 1
ATOM 3508 C CA . PRO B 1 155 ? 46.32764 39.82867 76.00855 1.000 29.77945 144 PRO B CA 1
ATOM 3509 C C . PRO B 1 155 ? 46.18447 38.31378 75.97230 1.000 35.83697 144 PRO B C 1
ATOM 3510 O O . PRO B 1 155 ? 46.91074 37.58398 76.65146 1.000 31.41224 144 PRO B O 1
ATOM 3514 N N . ILE B 1 156 ? 45.20595 37.85018 75.19552 1.000 33.16152 145 ILE B N 1
ATOM 3515 C CA . ILE B 1 156 ? 45.13904 36.45718 74.76630 1.000 32.21266 145 ILE B CA 1
ATOM 3516 C C . ILE B 1 156 ? 46.09131 36.35613 73.58216 1.000 35.63007 145 ILE B C 1
ATOM 3517 O O . ILE B 1 156 ? 45.75439 36.77124 72.47355 1.000 27.55592 145 ILE B O 1
ATOM 3522 N N . VAL B 1 157 ? 47.29543 35.82618 73.82036 1.000 46.34266 146 VAL B N 1
ATOM 3523 C CA . VAL B 1 157 ? 48.38728 35.96641 72.85777 1.000 37.16176 146 VAL B CA 1
ATOM 3524 C C . VAL B 1 157 ? 48.22565 35.06627 71.64774 1.000 32.80172 146 VAL B C 1
ATOM 3525 O O . VAL B 1 157 ? 49.06359 35.10821 70.73534 1.000 27.96416 146 VAL B O 1
ATOM 3529 N N . SER B 1 158 ? 47.17716 34.25310 71.60294 1.000 28.28196 147 SER B N 1
ATOM 3530 C CA . SER B 1 158 ? 46.90559 33.44926 70.42556 1.000 29.42747 147 SER B CA 1
ATOM 3531 C C . SER B 1 158 ? 45.88718 34.08357 69.48791 1.000 32.31862 147 SER B C 1
ATOM 3532 O O . SER B 1 158 ? 45.54890 33.47192 68.46962 1.000 38.05276 147 SER B O 1
ATOM 3535 N N . SER B 1 159 ? 45.37897 35.27882 69.79807 1.000 27.57504 148 SER B N 1
ATOM 3536 C CA . SER B 1 159 ? 44.21581 35.81061 69.08606 1.000 23.09435 148 SER B CA 1
ATOM 3537 C C . SER B 1 159 ? 44.39338 37.29995 68.83488 1.000 27.38074 148 SER B C 1
ATOM 3538 O O . SER B 1 159 ? 44.29441 38.10919 69.76177 1.000 25.90756 148 SER B O 1
ATOM 3541 N N . LEU B 1 160 ? 44.64457 37.65615 67.58299 1.000 20.28495 149 LEU B N 1
ATOM 3542 C CA . LEU B 1 160 ? 44.65820 39.05307 67.18529 1.000 20.78181 149 LEU B CA 1
ATOM 3543 C C . LEU B 1 160 ? 43.25489 39.54425 66.86692 1.000 27.25972 149 LEU B C 1
ATOM 3544 O O . LEU B 1 160 ? 42.42250 38.80933 66.32473 1.000 22.62209 149 LEU B O 1
ATOM 3549 N N . VAL B 1 161 ? 43.00485 40.80804 67.20664 1.000 20.15683 150 VAL B N 1
ATOM 3550 C CA . VAL B 1 161 ? 41.79853 41.49098 66.75814 1.000 21.05992 150 VAL B CA 1
ATOM 3551 C C . VAL B 1 161 ? 41.89017 41.72632 65.25493 1.000 25.47016 150 VAL B C 1
ATOM 3552 O O . VAL B 1 161 ? 42.93302 42.15344 64.74131 1.000 19.58044 150 VAL B O 1
ATOM 3556 N N . LYS B 1 162 ? 40.79551 41.43529 64.53636 1.000 23.57808 151 LYS B N 1
ATOM 3557 C CA . LYS B 1 162 ? 40.77587 41.49074 63.07600 1.000 27.09618 151 LYS B CA 1
ATOM 3558 C C . LYS B 1 162 ? 39.61777 42.29030 62.48113 1.000 26.85910 151 LYS B C 1
ATOM 3559 O O . LYS B 1 162 ? 39.66768 42.60316 61.28561 1.000 28.77816 151 LYS B O 1
ATOM 3565 N N . THR B 1 163 ? 38.58403 42.62063 63.25523 1.000 25.25918 152 THR B N 1
ATOM 3566 C CA . THR B 1 163 ? 37.38762 43.26400 62.72483 1.000 23.96974 152 THR B CA 1
ATOM 3567 C C . THR B 1 163 ? 37.08149 44.54446 63.48879 1.000 21.70345 152 THR B C 1
ATOM 3568 O O . THR B 1 163 ? 37.49158 44.72701 64.64314 1.000 21.57719 152 THR B O 1
ATOM 3572 N N . LYS B 1 164 ? 36.34120 45.43629 62.81900 1.000 22.27113 153 LYS B N 1
ATOM 3573 C CA . LYS B 1 164 ? 35.86188 46.64063 63.48848 1.000 21.87072 153 LYS B CA 1
ATOM 3574 C C . LYS B 1 164 ? 35.03323 46.27858 64.71357 1.000 24.32268 153 LYS B C 1
ATOM 3575 O O . LYS B 1 164 ? 35.14901 46.92693 65.76588 1.000 23.33548 153 LYS B O 1
ATOM 3581 N N . GLU B 1 165 ? 34.20715 45.22945 64.59501 1.000 22.01957 154 GLU B N 1
ATOM 3582 C CA . GLU B 1 165 ? 33.41348 44.74564 65.72337 1.000 30.76441 154 GLU B CA 1
ATOM 3583 C C . GLU B 1 165 ? 34.30278 44.40930 66.91320 1.000 25.38925 154 GLU B C 1
ATOM 3584 O O . GLU B 1 165 ? 34.04368 44.84473 68.04230 1.000 25.72567 154 GLU B O 1
ATOM 3590 N N . GLU B 1 166 ? 35.38013 43.65034 66.66561 1.000 21.96386 155 GLU B N 1
ATOM 3591 C CA . GLU B 1 166 ? 36.26916 43.22614 67.74454 1.000 20.48778 155 GLU B CA 1
ATOM 3592 C C . GLU B 1 166 ? 37.04454 44.39513 68.33586 1.000 23.35468 155 GLU B C 1
ATOM 3593 O O . GLU B 1 166 ? 37.35678 44.38228 69.53058 1.000 26.13494 155 GLU B O 1
ATOM 3599 N N . ILE B 1 167 ? 37.36910 45.40544 67.52210 1.000 18.41524 156 ILE B N 1
ATOM 3600 C CA . ILE B 1 167 ? 38.04874 46.58753 68.04097 1.000 17.70517 156 ILE B CA 1
ATOM 3601 C C . ILE B 1 167 ? 37.15531 47.31319 69.03378 1.000 15.09254 156 ILE B C 1
ATOM 3602 O O . ILE B 1 167 ? 37.58829 47.68759 70.12942 1.000 20.95452 156 ILE B O 1
ATOM 3607 N N . ALA B 1 168 ? 35.89481 47.53314 68.65467 1.000 18.66418 157 ALA B N 1
ATOM 3608 C CA . ALA B 1 168 ? 34.98054 48.28516 69.50482 1.000 20.23878 157 ALA B CA 1
ATOM 3609 C C . ALA B 1 168 ? 34.73671 47.57669 70.83056 1.000 29.63388 157 ALA B C 1
ATOM 3610 O O . ALA B 1 168 ? 34.44740 48.23156 71.83951 1.000 43.78691 157 ALA B O 1
ATOM 3612 N N . GLN B 1 169 ? 34.86243 46.25143 70.85379 1.000 30.00036 158 GLN B N 1
ATOM 3613 C CA . GLN B 1 169 ? 34.62863 45.46451 72.05734 1.000 36.21968 158 GLN B CA 1
ATOM 3614 C C . GLN B 1 169 ? 35.84090 45.38864 72.98077 1.000 32.26487 158 GLN B C 1
ATOM 3615 O O . GLN B 1 169 ? 35.71784 44.85750 74.09149 1.000 34.12232 158 GLN B O 1
ATOM 3621 N N . ASP B 1 170 ? 36.99422 45.90731 72.56694 1.000 29.74571 159 ASP B N 1
ATOM 3622 C CA . ASP B 1 170 ? 38.20834 45.77899 73.36995 1.000 21.57164 159 ASP B CA 1
ATOM 3623 C C . ASP B 1 170 ? 38.11504 46.62761 74.63041 1.000 25.50869 159 ASP B C 1
ATOM 3624 O O . ASP B 1 170 ? 38.04148 47.85834 74.53264 1.000 22.16597 159 ASP B O 1
ATOM 3629 N N . PRO B 1 171 ? 38.14971 46.02550 75.82316 1.000 29.35357 160 PRO B N 1
ATOM 3630 C CA . PRO B 1 171 ? 37.91703 46.79335 77.05621 1.000 26.40527 160 PRO B CA 1
ATOM 3631 C C . PRO B 1 171 ? 39.14993 47.48435 77.62665 1.000 32.41274 160 PRO B C 1
ATOM 3632 O O . PRO B 1 171 ? 38.99731 48.30196 78.54492 1.000 34.51701 160 PRO B O 1
ATOM 3636 N N . VAL B 1 172 ? 40.34979 47.20252 77.12561 1.000 26.36919 161 VAL B N 1
ATOM 3637 C CA . VAL B 1 172 ? 41.58741 47.74886 77.69639 1.000 27.35400 161 VAL B CA 1
ATOM 3638 C C . VAL B 1 172 ? 42.11204 48.93570 76.89585 1.000 28.46189 161 VAL B C 1
ATOM 3639 O O . VAL B 1 172 ? 42.44806 49.97502 77.46434 1.000 30.68531 161 VAL B O 1
ATOM 3643 N N . GLN B 1 173 ? 42.20959 48.79842 75.57259 1.000 26.34541 162 GLN B N 1
ATOM 3644 C CA . GLN B 1 173 ? 42.80192 49.84459 74.74555 1.000 25.83679 162 GLN B CA 1
ATOM 3645 C C . GLN B 1 173 ? 41.78751 50.73865 74.04577 1.000 30.51439 162 GLN B C 1
ATOM 3646 O O . GLN B 1 173 ? 42.05785 51.93109 73.88387 1.000 35.91509 162 GLN B O 1
ATOM 3652 N N . ILE B 1 174 ? 40.64357 50.21252 73.61694 1.000 21.95469 163 ILE B N 1
ATOM 3653 C CA . ILE B 1 174 ? 39.71437 50.95922 72.76663 1.000 18.83746 163 ILE B CA 1
ATOM 3654 C C . ILE B 1 174 ? 38.55031 51.55099 73.55412 1.000 22.83822 163 ILE B C 1
ATOM 3655 O O . ILE B 1 174 ? 38.26519 52.74449 73.44387 1.000 17.62330 163 ILE B O 1
ATOM 3660 N N . ALA B 1 175 ? 37.83302 50.72478 74.31504 1.000 19.87180 164 ALA B N 1
ATOM 3661 C CA . ALA B 1 175 ? 36.67401 51.22794 75.05622 1.000 25.38145 164 ALA B CA 1
ATOM 3662 C C . ALA B 1 175 ? 36.99538 52.36095 76.03213 1.000 21.91851 164 ALA B C 1
ATOM 3663 O O . ALA B 1 175 ? 36.16924 53.28459 76.14304 1.000 20.68558 164 ALA B O 1
ATOM 3665 N N . PRO B 1 176 ? 38.11657 52.36399 76.76470 1.000 19.29424 165 PRO B N 1
ATOM 3666 C CA . PRO B 1 176 ? 38.40323 53.53613 77.61417 1.000 24.75011 165 PRO B CA 1
ATOM 3667 C C . PRO B 1 176 ? 38.56875 54.81831 76.81747 1.000 19.46995 165 PRO B C 1
ATOM 3668 O O . PRO B 1 176 ? 38.26364 55.90207 77.32494 1.000 19.94804 165 PRO B O 1
ATOM 3672 N N . VAL B 1 177 ? 39.03196 54.72786 75.57297 1.000 19.49868 166 VAL B N 1
ATOM 3673 C CA . VAL B 1 177 ? 39.15001 55.92296 74.73863 1.000 18.77864 166 VAL B CA 1
ATOM 3674 C C . VAL B 1 177 ? 37.77155 56.42112 74.33752 1.000 19.77270 166 VAL B C 1
ATOM 3675 O O . VAL B 1 177 ? 37.45442 57.60375 74.49653 1.000 19.67038 166 VAL B O 1
ATOM 3679 N N . LEU B 1 178 ? 36.93413 55.51767 73.80689 1.000 18.39609 167 LEU B N 1
ATOM 3680 C CA . LEU B 1 178 ? 35.57867 55.88088 73.41875 1.000 21.25914 167 LEU B CA 1
ATOM 3681 C C . LEU B 1 178 ? 34.81489 56.48978 74.58551 1.000 22.63834 167 LEU B C 1
ATOM 3682 O O . LEU B 1 178 ? 34.02070 57.41652 74.40093 1.000 20.03341 167 LEU B O 1
ATOM 3687 N N . ASP B 1 179 ? 35.04250 55.97810 75.79620 1.000 21.79923 168 ASP B N 1
ATOM 3688 C CA . ASP B 1 179 ? 34.37606 56.51955 76.97585 1.000 20.99843 168 ASP B CA 1
ATOM 3689 C C . ASP B 1 179 ? 34.90259 57.90891 77.33388 1.000 19.24321 168 ASP B C 1
ATOM 3690 O O . ASP B 1 179 ? 34.12368 58.79769 77.70675 1.000 20.68978 168 ASP B O 1
ATOM 3695 N N . ALA B 1 180 ? 36.22054 58.10719 77.25605 1.000 15.38088 169 ALA B N 1
ATOM 3696 C CA . ALA B 1 180 ? 36.78898 59.42248 77.54521 1.000 15.72654 169 ALA B CA 1
ATOM 3697 C C . ALA B 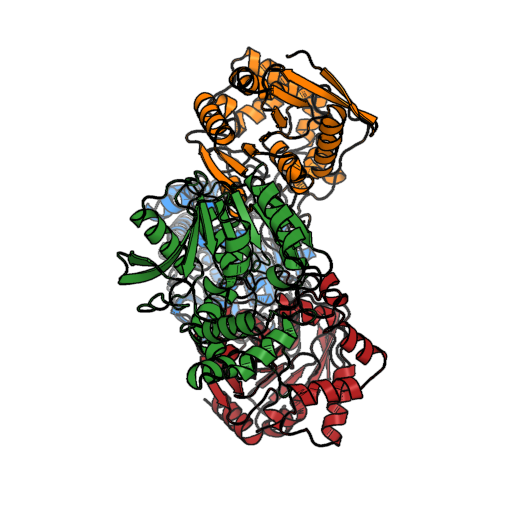1 180 ? 36.34230 60.45651 76.51630 1.000 16.69179 169 ALA B C 1
ATOM 3698 O O . ALA B 1 180 ? 36.14123 61.62934 76.85331 1.000 15.88379 169 ALA B O 1
ATOM 3700 N N . ILE B 1 181 ? 36.19267 60.04894 75.25533 1.000 14.95627 170 ILE B N 1
ATOM 3701 C CA . ILE B 1 181 ? 35.65061 60.96755 74.25209 1.000 18.91499 170 ILE B CA 1
ATOM 3702 C C . ILE B 1 181 ? 34.21077 61.31631 74.59292 1.000 19.82720 170 ILE B C 1
ATOM 3703 O O . ILE B 1 181 ? 33.80881 62.48759 74.56855 1.000 22.34917 170 ILE B O 1
ATOM 3708 N N . LYS B 1 182 ? 33.41200 60.30106 74.93618 1.000 22.98571 171 LYS B N 1
ATOM 3709 C CA . LYS B 1 182 ? 32.00312 60.53881 75.24404 1.000 27.61123 171 LYS B CA 1
ATOM 3710 C C . LYS B 1 182 ? 31.84140 61.45762 76.44845 1.000 29.30758 171 LYS B C 1
ATOM 3711 O O . LYS B 1 182 ? 30.93045 62.29291 76.48742 1.000 28.16777 171 LYS B O 1
ATOM 3717 N N . ASN B 1 183 ? 32.70951 61.31402 77.44181 1.000 22.27460 172 ASN B N 1
ATOM 3718 C CA . ASN B 1 183 ? 32.59067 62.03510 78.70076 1.000 18.85335 172 ASN B CA 1
ATOM 3719 C C . ASN B 1 183 ? 33.54359 63.22237 78.79361 1.000 21.83310 172 ASN B C 1
ATOM 3720 O O . ASN B 1 183 ? 33.65223 63.83277 79.86252 1.000 22.86243 172 ASN B O 1
ATOM 3725 N N . MET B 1 184 ? 34.23898 63.55418 77.70425 1.000 20.44435 173 MET B N 1
ATOM 3726 C CA . MET B 1 184 ? 35.17195 64.68450 77.65850 1.000 21.73046 173 MET B CA 1
ATOM 3727 C C . MET B 1 184 ? 36.19412 64.60827 78.78950 1.000 26.30916 173 MET B C 1
ATOM 3728 O O . MET B 1 184 ? 36.48169 65.59726 79.46841 1.000 24.23792 173 MET B O 1
ATOM 3733 N N . ASN B 1 185 ? 36.74104 63.40530 78.98675 1.000 22.15449 174 ASN B N 1
ATOM 3734 C CA . ASN B 1 185 ? 37.68455 63.10654 80.06484 1.000 24.08622 174 ASN B CA 1
ATOM 3735 C C . ASN B 1 185 ? 39.10605 63.40041 79.58874 1.000 21.06508 174 ASN B C 1
ATOM 3736 O O . ASN B 1 185 ? 39.80292 62.53191 79.06837 1.000 20.67210 174 ASN B O 1
ATOM 3741 N N . LYS B 1 186 ? 39.56119 64.63666 79.80102 1.000 15.83268 175 LYS B N 1
ATOM 3742 C CA . LYS B 1 186 ? 40.93089 64.98557 79.42145 1.000 19.45756 175 LYS B CA 1
ATOM 3743 C C . LYS B 1 186 ? 41.95847 64.32401 80.33113 1.000 18.20362 175 LYS B C 1
ATOM 3744 O O . LYS B 1 186 ? 43.10217 64.09819 79.91661 1.000 16.95591 175 LYS B O 1
ATOM 3750 N N . LEU B 1 187 ? 41.56901 64.01084 81.56831 1.000 16.27562 176 LEU B N 1
ATOM 3751 C CA . LEU B 1 187 ? 42.46839 63.31326 82.47738 1.000 19.98059 176 LEU B CA 1
ATOM 3752 C C . LEU B 1 187 ? 42.92582 61.98735 81.88766 1.000 16.95579 176 LEU B C 1
ATOM 3753 O O . LEU B 1 187 ? 44.09849 61.62377 82.01396 1.000 17.22200 176 LEU B O 1
ATOM 3758 N N . TYR B 1 188 ? 42.00312 61.23596 81.27622 1.000 17.36892 177 TYR B N 1
ATOM 3759 C CA . TYR B 1 188 ? 42.37359 59.98557 80.61912 1.000 20.11976 177 TYR B CA 1
ATOM 3760 C C . TYR B 1 188 ? 43.46854 60.21127 79.57836 1.000 16.31714 177 TYR B C 1
ATOM 3761 O O . TYR B 1 188 ? 44.48799 59.51640 79.56447 1.000 14.63113 177 TYR B O 1
ATOM 3770 N N . TYR B 1 189 ? 43.26772 61.18625 78.69752 1.000 13.00354 178 TYR B N 1
ATOM 3771 C CA . TYR B 1 189 ? 44.24111 61.44701 77.64628 1.000 14.62891 178 TYR B CA 1
ATOM 3772 C C . TYR B 1 189 ? 45.56169 61.93830 78.22108 1.000 18.30369 178 TYR B C 1
ATOM 3773 O O . TYR B 1 189 ? 46.64041 61.57350 77.73282 1.000 17.41651 178 TYR B O 1
ATOM 3782 N N . ARG B 1 190 ? 45.49965 62.78196 79.24525 1.000 15.12999 179 ARG B N 1
ATOM 3783 C CA . ARG B 1 190 ? 46.72754 63.24598 79.88000 1.000 15.66592 179 ARG B CA 1
ATOM 3784 C C . ARG B 1 190 ? 47.52617 62.06895 80.43453 1.000 15.27610 179 ARG B C 1
ATOM 3785 O O . ARG B 1 190 ? 48.74742 62.01009 80.27508 1.000 21.09481 179 ARG B O 1
ATOM 3793 N N . THR B 1 191 ? 46.84551 61.09610 81.04182 1.000 13.74504 180 THR B N 1
ATOM 3794 C CA . THR B 1 191 ? 47.53021 59.90130 81.53891 1.000 17.82233 180 THR B CA 1
ATOM 3795 C C . THR B 1 191 ? 48.22194 59.14908 80.40444 1.000 15.71473 180 THR B C 1
ATOM 3796 O O . THR B 1 191 ? 49.39196 58.76611 80.51899 1.000 13.30922 180 THR B O 1
ATOM 3800 N N . VAL B 1 192 ? 47.51937 58.94483 79.29027 1.000 15.42255 181 VAL B N 1
ATOM 3801 C CA . VAL B 1 192 ? 48.09324 58.17888 78.18589 1.000 14.07596 181 VAL B CA 1
ATOM 3802 C C . VAL B 1 192 ? 49.29049 58.91530 77.59386 1.000 16.68660 181 VAL B C 1
ATOM 3803 O O . VAL B 1 192 ? 50.37023 58.33828 77.40653 1.000 12.49992 181 VAL B O 1
ATOM 3807 N N . TRP B 1 193 ? 49.11867 60.20208 77.28769 1.000 11.93098 182 TRP B N 1
ATOM 3808 C CA . TRP B 1 193 ? 50.18784 60.93866 76.62056 1.000 11.75643 182 TRP B CA 1
ATOM 3809 C C . TRP B 1 193 ? 51.39194 61.13171 77.53745 1.000 16.47360 182 TRP B C 1
ATOM 3810 O O . TRP B 1 193 ? 52.54294 61.05411 77.08307 1.000 18.39281 182 TRP B O 1
ATOM 3821 N N . ASN B 1 194 ? 51.15358 61.36147 78.83524 1.000 14.94995 183 ASN B N 1
ATOM 3822 C CA . ASN B 1 194 ? 52.26181 61.44081 79.77794 1.000 13.23009 183 ASN B CA 1
ATOM 3823 C C . ASN B 1 194 ? 52.99066 60.10283 79.89544 1.000 11.21149 183 ASN B C 1
ATOM 3824 O O . ASN B 1 194 ? 54.21092 60.07214 80.06981 1.000 11.72413 183 ASN B O 1
ATOM 3829 N N . LEU B 1 195 ? 52.26771 58.99484 79.80041 1.000 17.17596 184 LEU B N 1
ATOM 3830 C CA . LEU B 1 195 ? 52.91429 57.68918 79.94485 1.000 20.24453 184 LEU B CA 1
ATOM 3831 C C . LEU B 1 195 ? 53.81030 57.37125 78.75212 1.000 16.29340 184 LEU B C 1
ATOM 3832 O O . LEU B 1 195 ? 54.95010 56.92920 78.92534 1.000 16.87339 184 LEU B O 1
ATOM 3837 N N . LEU B 1 196 ? 53.32093 57.61174 77.53203 1.000 14.38861 185 LEU B N 1
ATOM 3838 C CA . LEU B 1 196 ? 53.95703 57.08309 76.33246 1.000 17.74931 185 LEU B CA 1
ATOM 3839 C C . LEU B 1 196 ? 54.61123 58.12149 75.42915 1.000 16.49376 185 LEU B C 1
ATOM 3840 O O . LEU B 1 196 ? 55.42304 57.74103 74.57958 1.000 18.30481 185 LEU B O 1
ATOM 3845 N N . ILE B 1 197 ? 54.28553 59.40372 75.57086 1.000 16.13684 186 ILE B N 1
ATOM 3846 C CA . ILE B 1 197 ? 54.80911 60.41758 74.65615 1.000 9.70233 186 ILE B CA 1
ATOM 3847 C C . ILE B 1 197 ? 55.58235 61.48935 75.41289 1.000 10.90776 186 ILE B C 1
ATOM 3848 O O . ILE B 1 197 ? 56.78035 61.70283 75.16706 1.000 12.19413 186 ILE B O 1
ATOM 3853 N N . TYR B 1 198 ? 54.89818 62.18904 76.31935 1.000 11.94449 187 TYR B N 1
ATOM 3854 C CA . TYR B 1 198 ? 55.52057 63.25504 77.10523 1.000 15.45249 187 TYR B CA 1
ATOM 3855 C C . TYR B 1 198 ? 56.20368 62.68150 78.34927 1.000 18.54501 187 TYR B C 1
ATOM 3856 O O . TYR B 1 198 ? 55.92115 63.05673 79.48812 1.000 16.69657 187 TYR B O 1
ATOM 3865 N N . THR B 1 199 ? 57.14398 61.75911 78.10419 1.000 13.88496 188 THR B N 1
ATOM 3866 C CA . THR B 1 199 ? 57.83775 61.07032 79.19259 1.000 15.92902 188 THR B CA 1
ATOM 3867 C C . THR B 1 199 ? 58.90026 61.93475 79.84822 1.000 17.68537 188 THR B C 1
ATOM 3868 O O . THR B 1 199 ? 59.20872 61.73554 81.02577 1.000 16.87269 188 THR B O 1
ATOM 3872 N N . HIS B 1 200 ? 59.49681 62.85750 79.09767 1.000 14.81820 189 HIS B N 1
ATOM 3873 C CA . HIS B 1 200 ? 60.58403 63.69585 79.57468 1.000 18.63168 189 HIS B CA 1
ATOM 3874 C C . HIS B 1 200 ? 60.25974 65.17250 79.50065 1.000 26.94434 189 HIS B C 1
ATOM 3875 O O . HIS B 1 200 ? 60.85325 65.96169 80.24735 1.000 22.24226 189 HIS B O 1
ATOM 3882 N N . ASN B 1 201 ? 59.33600 65.56190 78.63133 1.000 22.79577 190 ASN B N 1
ATOM 3883 C CA . ASN B 1 201 ? 58.96984 66.95363 78.43073 1.000 18.58422 190 ASN B CA 1
ATOM 3884 C C . ASN B 1 201 ? 57.48614 66.99529 78.12795 1.000 17.98426 190 ASN B C 1
ATOM 3885 O O . ASN B 1 201 ? 56.96952 66.09935 77.45820 1.000 17.58752 190 ASN B O 1
ATOM 3890 N N . GLN B 1 202 ? 56.81311 68.04306 78.60079 1.000 19.49831 191 GLN B N 1
ATOM 3891 C CA . GLN B 1 202 ? 55.40245 68.26784 78.33582 1.000 23.42842 191 GLN B CA 1
ATOM 3892 C C . GLN B 1 202 ? 55.24375 69.57121 77.56720 1.000 23.21532 191 GLN B C 1
ATOM 3893 O O . GLN B 1 202 ? 56.08703 70.46098 77.69203 1.000 17.27865 191 GLN B O 1
ATOM 3899 N N . PRO B 1 203 ? 54.17471 69.73291 76.78853 1.000 17.59825 192 PRO B N 1
ATOM 3900 C CA . PRO B 1 203 ? 53.87331 71.06798 76.26939 1.000 17.15188 192 PRO B CA 1
ATOM 3901 C C . PRO B 1 203 ? 53.60862 72.00527 77.44064 1.000 16.61167 192 PRO B C 1
ATOM 3902 O O . PRO B 1 203 ? 53.31974 71.58214 78.56153 1.000 15.20590 192 PRO B O 1
ATOM 3906 N N . GLU B 1 204 ? 53.75050 73.29590 77.18522 1.000 15.79694 193 GLU B N 1
ATOM 3907 C CA . GLU B 1 204 ? 53.40991 74.24628 78.21567 1.000 16.40352 193 GLU B CA 1
ATOM 3908 C C . GLU B 1 204 ? 51.91474 74.11761 78.49765 1.000 13.86091 193 GLU B C 1
ATOM 3909 O O . GLU B 1 204 ? 51.15356 73.64166 77.64216 1.000 16.76680 193 GLU B O 1
ATOM 3915 N N . PRO B 1 205 ? 51.47525 74.47871 79.70319 1.000 15.99199 194 PRO B N 1
ATOM 3916 C CA . PRO B 1 205 ? 50.10328 74.12515 80.11116 1.000 19.83599 194 PRO B CA 1
ATOM 3917 C C . PRO B 1 205 ? 49.02719 74.59405 79.14987 1.000 18.96778 194 PRO B C 1
ATOM 3918 O O . PRO B 1 205 ? 48.11091 73.81826 78.85273 1.000 17.68094 194 PRO B O 1
ATOM 3922 N N . ASP B 1 206 ? 49.12408 75.82584 78.63614 1.000 18.81661 195 ASP B N 1
ATOM 3923 C CA . ASP B 1 206 ? 48.13424 76.31886 77.68039 1.000 20.07687 195 ASP B CA 1
ATOM 3924 C C . ASP B 1 206 ? 48.08671 75.44324 76.43989 1.000 20.26130 195 ASP B C 1
ATOM 3925 O O . ASP B 1 206 ? 47.00440 75.07836 75.96318 1.000 17.32580 195 ASP B O 1
ATOM 3930 N N . ARG B 1 207 ? 49.25640 75.13025 75.87545 1.000 14.09110 196 ARG B N 1
ATOM 3931 C CA . ARG B 1 207 ? 49.29317 74.32059 74.66456 1.000 12.41724 196 ARG B CA 1
ATOM 3932 C C . ARG B 1 207 ? 48.77935 72.91822 74.92955 1.000 11.88631 196 ARG B C 1
ATOM 3933 O O . ARG B 1 207 ? 48.08930 72.33144 74.08281 1.000 15.27398 196 ARG B O 1
ATOM 3941 N N . TYR B 1 208 ? 49.13672 72.34597 76.08459 1.000 17.37229 197 TYR B N 1
ATOM 3942 C CA . TYR B 1 208 ? 48.63572 71.02115 76.42104 1.000 16.49753 197 TYR B CA 1
ATOM 3943 C C . TYR B 1 208 ? 47.11401 71.03438 76.50168 1.000 20.81720 197 TYR B C 1
ATOM 3944 O O . TYR B 1 208 ? 46.45371 70.11607 76.00298 1.000 16.57891 197 TYR B O 1
ATOM 3953 N N . GLU B 1 209 ? 46.53636 72.08303 77.10339 1.000 14.93979 198 GLU B N 1
ATOM 3954 C CA . GLU B 1 209 ? 45.07991 72.19996 77.12708 1.000 15.11351 198 GLU B CA 1
ATOM 3955 C C . GLU B 1 209 ? 44.50377 72.21096 75.71345 1.000 21.07054 198 GLU B C 1
ATOM 3956 O O . GLU B 1 209 ? 43.50792 71.53253 75.42805 1.000 18.74503 198 GLU B O 1
ATOM 3962 N N . LYS B 1 210 ? 45.10841 72.99555 74.81837 1.000 18.08349 199 LYS B N 1
ATOM 3963 C CA . LYS B 1 210 ? 44.67327 73.00039 73.42405 1.000 18.81135 199 LYS B CA 1
ATOM 3964 C C . LYS B 1 210 ? 44.77495 71.61475 72.80691 1.000 16.52656 199 LYS B C 1
ATOM 3965 O O . LYS B 1 210 ? 43.86218 71.17869 72.09585 1.000 16.00734 199 LYS B O 1
ATOM 3971 N N . TYR B 1 211 ? 45.88954 70.91604 73.05161 1.000 16.16754 200 TYR B N 1
ATOM 3972 C CA . TYR B 1 211 ? 46.07131 69.58762 72.46874 1.000 16.05455 200 TYR B CA 1
ATOM 3973 C C . TYR B 1 211 ? 45.03306 68.61329 73.00446 1.000 16.52131 200 TYR B C 1
ATOM 3974 O O . TYR B 1 211 ? 44.48965 67.79472 72.25217 1.000 13.95063 200 TYR B O 1
ATOM 3983 N N . LEU B 1 212 ? 44.74716 68.68482 74.30755 1.000 15.86036 201 LEU B N 1
ATOM 3984 C CA . LEU B 1 212 ? 43.73290 67.80850 74.88790 1.000 17.14526 201 LEU B CA 1
ATOM 3985 C C . LEU B 1 212 ? 42.35491 68.07471 74.28443 1.000 12.91464 201 LEU B C 1
ATOM 3986 O O . LEU B 1 212 ? 41.62470 67.13328 73.94502 1.000 14.43723 201 LEU B O 1
ATOM 3991 N N . ASP B 1 213 ? 41.97978 69.35246 74.15156 1.000 13.47705 202 ASP B N 1
ATOM 3992 C CA . ASP B 1 213 ? 40.75775 69.71351 73.43628 1.000 16.91255 202 ASP B CA 1
ATOM 3993 C C . ASP B 1 213 ? 40.73226 69.07030 72.06137 1.000 17.64945 202 ASP B C 1
ATOM 3994 O O . ASP B 1 213 ? 39.70720 68.52666 71.63111 1.000 19.14098 202 ASP B O 1
ATOM 3999 N N . ASP B 1 214 ? 41.86987 69.12383 71.36431 1.000 17.55390 203 ASP B N 1
ATOM 4000 C CA . ASP B 1 214 ? 41.98980 68.60595 70.00867 1.000 16.84566 203 ASP B CA 1
ATOM 4001 C C . ASP B 1 214 ? 41.74953 67.09991 69.97024 1.000 16.79058 203 ASP B C 1
ATOM 4002 O O . ASP B 1 214 ? 41.04540 66.59893 69.08883 1.000 16.06711 203 ASP B O 1
ATOM 4007 N N . MET B 1 215 ? 42.32070 66.36791 70.92652 1.000 15.96257 204 MET B N 1
ATOM 4008 C CA . MET B 1 215 ? 42.10857 64.92221 71.00362 1.000 13.88543 204 MET B CA 1
ATOM 4009 C C . MET B 1 215 ? 40.63381 64.57691 71.11349 1.000 10.84454 204 MET B C 1
ATOM 4010 O O . MET B 1 215 ? 40.18197 63.55356 70.57613 1.000 17.28708 204 MET B O 1
ATOM 4015 N N . LEU B 1 216 ? 39.86789 65.41459 71.80888 1.000 14.93688 205 LEU B N 1
ATOM 4016 C CA . LEU B 1 216 ? 38.44693 65.15644 72.01419 1.000 13.41832 205 LEU B CA 1
ATOM 4017 C C . LEU B 1 216 ? 37.59262 65.40740 70.77595 1.000 17.61518 205 LEU B C 1
ATOM 4018 O O . LEU B 1 216 ? 36.39724 65.11030 70.81924 1.000 15.44675 205 LEU B O 1
ATOM 4023 N N . THR B 1 217 ? 38.14401 65.94906 69.68828 1.000 14.98007 206 THR B N 1
ATOM 4024 C CA . THR B 1 217 ? 37.35840 66.12741 68.47419 1.000 16.97026 206 THR B CA 1
ATOM 4025 C C . THR B 1 217 ? 37.32002 64.87713 67.59580 1.000 18.96362 206 THR B C 1
ATOM 4026 O O . THR B 1 217 ? 36.64478 64.89025 66.56231 1.000 18.59325 206 THR B O 1
ATOM 4030 N N . GLN B 1 218 ? 38.02111 63.80263 67.95987 1.000 10.65328 207 GLN B N 1
ATOM 4031 C CA . GLN B 1 218 ? 38.06463 62.63757 67.08345 1.000 14.78801 207 GLN B CA 1
ATOM 4032 C C . GLN B 1 218 ? 36.72759 61.90388 67.10331 1.000 13.33657 207 GLN B C 1
ATOM 4033 O O . GLN B 1 218 ? 36.16529 61.62670 68.16877 1.000 18.40225 207 GLN B O 1
ATOM 4039 N N . ARG B 1 219 ? 36.23678 61.54956 65.92661 1.000 17.17648 208 ARG B N 1
ATOM 4040 C CA . ARG B 1 219 ? 34.96462 60.85416 65.82236 1.000 18.54873 208 ARG B CA 1
ATOM 4041 C C . ARG B 1 219 ? 35.07307 59.50376 65.13500 1.000 18.49711 208 ARG B C 1
ATOM 4042 O O . ARG B 1 219 ? 34.04069 58.86885 64.88608 1.000 18.54560 208 ARG B O 1
ATOM 4050 N N . ASN B 1 220 ? 36.28703 59.04370 64.82866 1.000 13.88552 209 ASN B N 1
ATOM 4051 C CA . ASN B 1 220 ? 36.48969 57.85750 64.01193 1.000 17.12689 209 ASN B CA 1
ATOM 4052 C C . ASN B 1 220 ? 37.47721 56.90055 64.66869 1.000 11.59734 209 ASN B C 1
ATOM 4053 O O . ASN B 1 220 ? 38.23086 56.21888 63.97219 1.000 16.65155 209 ASN B O 1
ATOM 4058 N N . PHE B 1 221 ? 37.52470 56.86665 66.00177 1.000 11.47745 210 PHE B N 1
ATOM 4059 C CA . PHE B 1 221 ? 38.59051 56.10991 66.66021 1.000 17.15208 210 PHE B CA 1
ATOM 4060 C C . PHE B 1 221 ? 38.56443 54.62865 66.27614 1.000 18.41520 210 PHE B C 1
ATOM 4061 O O . PHE B 1 221 ? 39.61137 54.03183 65.99318 1.000 16.43878 210 PHE B O 1
ATOM 4069 N N . VAL B 1 222 ? 37.38456 54.00653 66.28010 1.000 15.66979 211 VAL B N 1
ATOM 4070 C CA . VAL B 1 222 ? 37.31110 52.58514 65.92022 1.000 15.12723 211 VAL B CA 1
ATOM 4071 C C . VAL B 1 222 ? 37.80102 52.37208 64.48667 1.000 18.50599 211 VAL B C 1
ATOM 4072 O O . VAL B 1 222 ? 38.63642 51.50270 64.22148 1.000 14.48090 211 VAL B O 1
ATOM 4076 N N . ASP B 1 223 ? 37.31523 53.19154 63.54678 1.000 14.67746 212 ASP B N 1
ATOM 4077 C CA . ASP B 1 223 ? 37.65504 53.00319 62.13879 1.000 17.74106 212 ASP B CA 1
ATOM 4078 C C . ASP B 1 223 ? 39.14735 53.18823 61.90402 1.000 9.38208 212 ASP B C 1
ATOM 4079 O O . ASP B 1 223 ? 39.75862 52.43364 61.14190 1.000 17.72611 212 ASP B O 1
ATOM 4084 N N . VAL B 1 224 ? 39.76050 54.16426 62.57850 1.000 15.62704 213 VAL B N 1
ATOM 4085 C CA . VAL B 1 224 ? 41.19186 54.40604 62.40384 1.000 12.18118 213 VAL B CA 1
ATOM 4086 C C . VAL B 1 224 ? 41.99494 53.22795 62.93671 1.000 15.52024 213 VAL B C 1
ATOM 4087 O O . VAL B 1 224 ? 42.97270 52.79414 62.31984 1.000 14.99881 213 VAL B O 1
ATOM 4091 N N . ASN B 1 225 ? 41.60167 52.68595 64.08791 1.000 10.07470 214 ASN B N 1
ATOM 4092 C CA . ASN B 1 225 ? 42.32258 51.52324 64.59096 1.000 9.76059 214 ASN B CA 1
ATOM 4093 C C . ASN B 1 225 ? 42.17845 50.34214 63.64990 1.000 9.55680 214 ASN B C 1
ATOM 4094 O O . ASN B 1 225 ? 43.13951 49.58914 63.44227 1.000 20.69769 214 ASN B O 1
ATOM 4099 N N . TYR B 1 226 ? 40.99086 50.16855 63.05900 1.000 11.26205 215 TYR B N 1
ATOM 4100 C CA . TYR B 1 226 ? 40.84103 49.14028 62.03885 1.000 11.84188 215 TYR B CA 1
ATOM 4101 C C . TYR B 1 226 ? 41.78258 49.38766 60.87577 1.000 15.22601 215 TYR B C 1
ATOM 4102 O O . TYR B 1 226 ? 42.42688 48.45504 60.37779 1.000 13.79966 215 TYR B O 1
ATOM 4111 N N . ALA B 1 227 ? 41.85776 50.64113 60.41905 1.000 14.62563 216 ALA B N 1
ATOM 4112 C CA . ALA B 1 227 ? 42.73722 50.97236 59.30956 1.000 12.76979 216 ALA B CA 1
ATOM 4113 C C . ALA B 1 227 ? 44.18961 50.68855 59.65160 1.000 18.04622 216 ALA B C 1
ATOM 4114 O O . ALA B 1 227 ? 44.96509 50.29157 58.77425 1.000 18.31568 216 ALA B O 1
ATOM 4116 N N . LEU B 1 228 ? 44.57040 50.86386 60.92280 1.000 14.62412 217 LEU B N 1
ATOM 4117 C CA . LEU B 1 228 ? 45.95783 50.65742 61.31936 1.000 11.94637 217 LEU B CA 1
ATOM 4118 C C . LEU B 1 228 ? 46.29318 49.18119 61.53101 1.000 16.76521 217 LEU B C 1
ATOM 4119 O O . LEU B 1 228 ? 47.41700 48.75670 61.22540 1.000 16.50954 217 LEU B O 1
ATOM 4124 N N . ILE B 1 229 ? 45.36139 48.37936 62.06282 1.000 12.13686 218 ILE B N 1
ATOM 4125 C CA . ILE B 1 229 ? 45.68830 46.96648 62.20348 1.000 16.53945 218 ILE B CA 1
ATOM 4126 C C . ILE B 1 229 ? 45.69171 46.26785 60.84740 1.000 22.39141 218 ILE B C 1
ATOM 4127 O O . ILE B 1 229 ? 46.31691 45.20983 60.70626 1.000 21.70104 218 ILE B O 1
ATOM 4132 N N . THR B 1 230 ? 45.03722 46.83956 59.83446 1.000 16.96925 219 THR B N 1
ATOM 4133 C CA . THR B 1 230 ? 45.05249 46.27757 58.48394 1.000 19.75744 219 THR B CA 1
ATOM 4134 C C . THR B 1 230 ? 45.99532 47.02784 57.54775 1.000 18.82236 219 THR B C 1
ATOM 4135 O O . THR B 1 230 ? 45.98494 46.77971 56.33782 1.000 15.67404 219 THR B O 1
ATOM 4139 N N . PHE B 1 231 ? 46.79470 47.94534 58.06552 1.000 15.49968 220 PHE B N 1
ATOM 4140 C CA . PHE B 1 231 ? 47.73300 48.65928 57.21260 1.000 20.96773 220 PHE B CA 1
ATOM 4141 C C . PHE B 1 231 ? 48.95226 47.76875 56.99856 1.000 21.81083 220 PHE B C 1
ATOM 4142 O O . PHE B 1 231 ? 49.59863 47.35512 57.96636 1.000 16.62762 220 PHE B O 1
ATOM 4150 N N . ASN B 1 232 ? 49.24294 47.43585 55.73947 1.000 16.18189 221 ASN B N 1
ATOM 4151 C CA . ASN B 1 232 ? 50.31436 46.48003 55.45597 1.000 19.76511 221 ASN B CA 1
ATOM 4152 C C . ASN B 1 232 ? 50.75602 46.69334 54.00781 1.000 16.99475 221 ASN B C 1
ATOM 4153 O O . ASN B 1 232 ? 50.20465 46.08255 53.08917 1.000 20.17497 221 ASN B O 1
ATOM 4158 N N . ILE B 1 233 ? 51.77744 47.53290 53.82977 1.000 18.07944 222 ILE B N 1
ATOM 4159 C CA . ILE B 1 233 ? 52.35094 47.78103 52.50690 1.000 19.12060 222 ILE B CA 1
ATOM 4160 C C . ILE B 1 233 ? 53.60244 46.94393 52.26528 1.000 21.95034 222 ILE B C 1
ATOM 4161 O O . ILE B 1 233 ? 54.29284 47.12470 51.24484 1.000 19.51815 222 ILE B O 1
ATOM 4166 N N . SER B 1 234 ? 53.89236 46.00556 53.16336 1.000 23.84099 223 SER B N 1
ATOM 4167 C CA . SER B 1 234 ? 55.07118 45.16793 53.08161 1.000 21.95811 223 SER B CA 1
ATOM 4168 C C . SER B 1 234 ? 54.83418 44.00474 52.12615 1.000 25.11943 223 SER B C 1
ATOM 4169 O O . SER B 1 234 ? 53.78279 43.88965 51.49042 1.000 25.06243 223 SER B O 1
ATOM 4172 N N . ASP B 1 235 ? 55.83408 43.12698 52.02974 1.000 21.80709 224 ASP B N 1
ATOM 4173 C CA . ASP B 1 235 ? 55.74994 41.90915 51.23824 1.000 28.70645 224 ASP B CA 1
ATOM 4174 C C . ASP B 1 235 ? 55.28440 40.70346 52.04778 1.000 26.41945 224 ASP B C 1
ATOM 4175 O O . ASP B 1 235 ? 55.20341 39.60822 51.49202 1.000 31.69730 224 ASP B O 1
ATOM 4180 N N . GLU B 1 236 ? 54.99105 40.85935 53.33883 1.000 25.40227 225 GLU B N 1
ATOM 4181 C CA . GLU B 1 236 ? 54.59140 39.71365 54.14806 1.000 32.18980 225 GLU B CA 1
ATOM 4182 C C . GLU B 1 236 ? 53.34399 40.01925 54.97624 1.000 27.31048 225 GLU B C 1
ATOM 4183 O O . GLU B 1 236 ? 52.93738 41.17166 55.13922 1.000 23.70209 225 GLU B O 1
ATOM 4189 N N . HIS B 1 237 ? 52.73959 38.94538 55.48699 1.000 25.85025 226 HIS B N 1
ATOM 4190 C CA . HIS B 1 237 ? 51.56932 39.01195 56.35595 1.000 25.03145 226 HIS B CA 1
ATOM 4191 C C . HIS B 1 237 ? 51.91283 39.67197 57.69010 1.000 23.75616 226 HIS B C 1
ATOM 4192 O O . HIS B 1 237 ? 53.04311 39.58183 58.18002 1.000 21.95939 226 HIS B O 1
ATOM 4199 N N . ASN B 1 238 ? 50.92353 40.32489 58.30497 1.000 16.92311 227 ASN B N 1
ATOM 4200 C CA . ASN B 1 238 ? 51.13781 40.92812 59.61502 1.000 16.08783 227 ASN B CA 1
ATOM 4201 C C . ASN B 1 238 ? 50.31878 40.27268 60.72766 1.000 19.22917 227 ASN B C 1
ATOM 4202 O O . ASN B 1 238 ? 50.26691 40.80808 61.84138 1.000 21.86993 227 ASN B O 1
ATOM 4207 N N . GLY B 1 239 ? 49.71046 39.11916 60.46857 1.000 23.05999 228 GLY B N 1
ATOM 4208 C CA . GLY B 1 239 ? 48.80857 38.47585 61.39992 1.000 22.15123 228 GLY B CA 1
ATOM 4209 C C . GLY B 1 239 ? 47.34325 38.76351 61.13791 1.000 31.13456 228 GLY B C 1
ATOM 4210 O O . GLY B 1 239 ? 46.48147 37.98851 61.56554 1.000 23.70929 228 GLY B O 1
ATOM 4211 N N . VAL B 1 240 ? 47.04096 39.85034 60.43681 1.000 20.45605 229 VAL B N 1
ATOM 4212 C CA . VAL B 1 240 ? 45.68042 40.18519 60.05802 1.000 19.05624 229 VAL B CA 1
ATOM 4213 C C . VAL B 1 240 ? 45.48826 40.10612 58.54455 1.000 20.10379 229 VAL B C 1
ATOM 4214 O O . VAL B 1 240 ? 44.57952 39.42587 58.06135 1.000 21.27572 229 VAL B O 1
ATOM 4218 N N . VAL B 1 241 ? 46.33104 40.80618 57.77952 1.000 19.86716 230 VAL B N 1
ATOM 4219 C CA . VAL B 1 241 ? 46.22610 40.84599 56.32718 1.000 17.57399 230 VAL B CA 1
ATOM 4220 C C . VAL B 1 241 ? 47.58914 40.56652 55.70961 1.000 21.91665 230 VAL B C 1
ATOM 4221 O O . VAL B 1 241 ? 48.63522 40.80530 56.31526 1.000 18.74483 230 VAL B O 1
ATOM 4225 N N . GLY B 1 242 ? 47.56091 40.08111 54.47360 1.000 21.81102 231 GLY B N 1
ATOM 4226 C CA . GLY B 1 242 ? 48.76910 39.98695 53.68783 1.000 26.43019 231 GLY B CA 1
ATOM 4227 C C . GLY B 1 242 ? 49.22636 41.35855 53.23013 1.000 28.24168 231 GLY B C 1
ATOM 4228 O O . GLY B 1 242 ? 48.50136 42.35525 53.29697 1.000 26.39452 231 GLY B O 1
ATOM 4229 N N . GLY B 1 243 ? 50.46927 41.40727 52.75632 1.000 27.63558 232 GLY B N 1
ATOM 4230 C CA . GLY B 1 243 ? 51.07215 42.68024 52.40124 1.000 26.41891 232 GLY B CA 1
ATOM 4231 C C . GLY B 1 243 ? 50.69752 43.10112 50.98976 1.000 26.15082 232 GLY B C 1
ATOM 4232 O O . GLY B 1 243 ? 50.60934 42.28109 50.07598 1.000 25.68824 232 GLY B O 1
ATOM 4233 N N . SER B 1 244 ? 50.47393 44.40818 50.81752 1.000 24.10181 233 SER B N 1
ATOM 4234 C CA . SER B 1 244 ? 50.07278 44.90958 49.50762 1.000 22.89801 233 SER B CA 1
ATOM 4235 C C . SER B 1 244 ? 51.25062 45.18405 48.58619 1.000 24.89023 233 SER B C 1
ATOM 4236 O O . SER B 1 244 ? 51.02321 45.42915 47.39981 1.000 21.67622 233 SER B O 1
ATOM 4239 N N . LYS B 1 245 ? 52.48333 45.15577 49.09614 1.000 20.90341 234 LYS B N 1
ATOM 4240 C CA . LYS B 1 245 ? 53.71293 45.40976 48.34129 1.000 25.96396 234 LYS B CA 1
ATOM 4241 C C . LYS B 1 245 ? 53.80950 46.84175 47.81907 1.000 28.10336 234 LYS B C 1
ATOM 4242 O O . LYS B 1 245 ? 54.65818 47.12917 46.95272 1.000 23.33792 234 LYS B O 1
ATOM 4248 N N . GLN B 1 246 ? 52.97750 47.75403 48.33258 1.000 22.97337 235 GLN B N 1
ATOM 4249 C CA . GLN B 1 246 ? 52.93194 49.14031 47.86025 1.000 25.55207 235 GLN B CA 1
ATOM 4250 C C . GLN B 1 246 ? 54.17210 49.93350 48.23362 1.000 22.21946 235 GLN B C 1
ATOM 4251 O O . GLN B 1 246 ? 54.38889 51.02767 47.68846 1.000 21.39916 235 GLN B O 1
ATOM 4257 N N . ILE B 1 247 ? 54.97300 49.42983 49.17203 1.000 19.08759 236 ILE B N 1
ATOM 4258 C CA . ILE B 1 247 ? 56.14746 50.17495 49.61382 1.000 20.41407 236 ILE B CA 1
ATOM 4259 C C . ILE B 1 247 ? 57.15245 50.34826 48.47478 1.000 25.79251 236 ILE B C 1
ATOM 4260 O O . ILE B 1 247 ? 57.82547 51.38426 48.38203 1.000 23.53813 236 ILE B O 1
ATOM 4265 N N . HIS B 1 248 ? 57.22808 49.38151 47.55753 1.000 25.35995 237 HIS B N 1
ATOM 4266 C CA . HIS B 1 248 ? 58.14006 49.50059 46.42446 1.000 27.27674 237 HIS B CA 1
ATOM 4267 C C . HIS B 1 248 ? 57.74493 50.60234 45.45469 1.000 24.03707 237 HIS B C 1
ATOM 4268 O O . HIS B 1 248 ? 58.55655 50.96227 44.59784 1.000 19.20190 237 HIS B O 1
ATOM 4275 N N . ARG B 1 249 ? 56.53808 51.14712 45.56470 1.000 24.28807 238 ARG B N 1
ATOM 4276 C CA . ARG B 1 249 ? 56.08542 52.21925 44.68419 1.000 20.89900 238 ARG B CA 1
ATOM 4277 C C . ARG B 1 249 ? 56.37972 53.61448 45.22983 1.000 24.36878 238 ARG B C 1
ATOM 4278 O O . ARG B 1 249 ? 56.07065 54.60424 44.55493 1.000 20.73030 238 ARG B O 1
ATOM 4286 N N . ILE B 1 250 ? 56.95584 53.72547 46.42632 1.000 20.23440 239 ILE B N 1
ATOM 4287 C CA . ILE B 1 250 ? 57.20075 55.03040 47.04896 1.000 16.72720 239 ILE B CA 1
ATOM 4288 C C . ILE B 1 250 ? 58.58358 55.48659 46.59209 1.000 21.48772 239 ILE B C 1
ATOM 4289 O O . ILE B 1 250 ? 59.60141 55.22981 47.23981 1.000 20.06421 239 ILE B O 1
ATOM 4294 N N . LYS B 1 251 ? 58.61138 56.21267 45.47667 1.000 20.52796 240 LYS B N 1
ATOM 4295 C CA . LYS B 1 251 ? 59.85172 56.53360 44.78519 1.000 18.22875 240 LYS B CA 1
ATOM 4296 C C . LYS B 1 251 ? 60.40101 57.91525 45.12208 1.000 19.11128 240 LYS B C 1
ATOM 4297 O O . LYS B 1 251 ? 61.58708 58.17003 44.86986 1.000 19.63703 240 LYS B O 1
ATOM 4303 N N . ALA B 1 252 ? 59.58406 58.79687 45.69651 1.000 18.32328 241 ALA B N 1
ATOM 4304 C CA . ALA B 1 252 ? 60.04764 60.12421 46.07843 1.000 20.67922 241 ALA B CA 1
ATOM 4305 C C . ALA B 1 252 ? 61.19307 60.04268 47.09200 1.000 22.97950 241 ALA B C 1
ATOM 4306 O O . ALA B 1 252 ? 61.23581 59.12951 47.92491 1.000 23.23610 241 ALA B O 1
ATOM 4308 N N . PRO B 1 253 ? 62.12727 60.99592 47.05496 1.000 23.36145 242 PRO B N 1
ATOM 4309 C CA . PRO B 1 253 ? 63.19488 61.02716 48.06690 1.000 18.35057 242 PRO B CA 1
ATOM 4310 C C . PRO B 1 253 ? 62.61286 61.23687 49.45622 1.000 23.69568 242 PRO B C 1
ATOM 4311 O O . PRO B 1 253 ? 61.98686 62.26384 49.74997 1.000 19.16561 242 PRO B O 1
ATOM 4315 N N . THR B 1 254 ? 62.81181 60.24131 50.31196 1.000 13.82886 243 THR B N 1
ATOM 4316 C CA . THR B 1 254 ? 62.09061 60.13571 51.56991 1.000 16.12667 243 THR B CA 1
ATOM 4317 C C . THR B 1 254 ? 63.06122 60.23524 52.73354 1.000 21.90701 243 THR B C 1
ATOM 4318 O O . THR B 1 254 ? 64.11109 59.58014 52.73448 1.000 17.68695 243 THR B O 1
ATOM 4322 N N . LEU B 1 255 ? 62.70709 61.05624 53.71439 1.000 14.82559 244 LEU B N 1
ATOM 4323 C CA . LEU B 1 255 ? 63.43714 61.17730 54.97084 1.000 13.19876 244 LEU B CA 1
ATOM 4324 C C . LEU B 1 255 ? 62.60858 60.51691 56.06547 1.000 14.06929 244 LEU B C 1
ATOM 4325 O O . LEU B 1 255 ? 61.46852 60.92449 56.30776 1.000 16.81765 244 LEU B O 1
ATOM 4330 N N . VAL B 1 256 ? 63.17433 59.50830 56.71985 1.000 11.39099 245 VAL B N 1
ATOM 4331 C CA . VAL B 1 256 ? 62.53421 58.84432 57.85481 1.000 11.04191 245 VAL B CA 1
ATOM 4332 C C . VAL B 1 256 ? 63.10993 59.43165 59.13633 1.000 12.20926 245 VAL B C 1
ATOM 4333 O O . VAL B 1 256 ? 64.27393 59.19455 59.45655 1.000 18.42013 245 VAL B O 1
ATOM 4337 N N . ILE B 1 257 ? 62.29752 60.15936 59.89693 1.000 15.91756 246 ILE B N 1
ATOM 4338 C CA . ILE B 1 257 ? 62.71621 60.71736 61.18256 1.000 16.01388 246 ILE B CA 1
ATOM 4339 C C . ILE B 1 257 ? 62.18192 59.81855 62.28989 1.000 15.29118 246 ILE B C 1
ATOM 4340 O O . ILE B 1 257 ? 60.97893 59.52787 62.34329 1.000 17.78616 246 ILE B O 1
ATOM 4345 N N . GLN B 1 258 ? 63.07558 59.36001 63.15831 1.000 13.15565 247 GLN B N 1
ATOM 4346 C CA . GLN B 1 258 ? 62.72135 58.40385 64.19191 1.000 11.07640 247 GLN B CA 1
ATOM 4347 C C . GLN B 1 258 ? 63.35450 58.83340 65.50731 1.000 14.07571 247 GLN B C 1
ATOM 4348 O O . GLN B 1 258 ? 64.52759 59.19692 65.54222 1.000 20.33816 247 GLN B O 1
ATOM 4354 N N . GLY B 1 259 ? 62.58077 58.79909 66.59083 1.000 12.23413 248 GLY B N 1
ATOM 4355 C CA . GLY B 1 259 ? 63.11172 59.13735 67.90201 1.000 16.44289 248 GLY B CA 1
ATOM 4356 C C . GLY B 1 259 ? 63.73840 57.92442 68.57626 1.000 16.19051 248 GLY B C 1
ATOM 4357 O O . GLY B 1 259 ? 63.26868 56.80703 68.42230 1.000 16.41729 248 GLY B O 1
ATOM 4358 N N . ASP B 1 260 ? 64.80970 58.16672 69.33946 1.000 14.44679 249 ASP B N 1
ATOM 4359 C CA . ASP B 1 260 ? 65.51004 57.07748 70.01073 1.000 17.22062 249 ASP B CA 1
ATOM 4360 C C . ASP B 1 260 ? 64.80678 56.58508 71.27651 1.000 23.32838 249 ASP B C 1
ATOM 4361 O O . ASP B 1 260 ? 65.19147 55.53562 71.80545 1.000 21.83591 249 ASP B O 1
ATOM 4366 N N . ARG B 1 261 ? 63.79116 57.29215 71.78036 1.000 19.44121 250 ARG B N 1
ATOM 4367 C CA . ARG B 1 261 ? 63.03760 56.79385 72.92851 1.000 17.92090 250 ARG B CA 1
ATOM 4368 C C . ARG B 1 261 ? 61.55134 56.94571 72.69073 1.000 21.40277 250 ARG B C 1
ATOM 4369 O O . ARG B 1 261 ? 60.77789 57.23440 73.61008 1.000 18.28622 250 ARG B O 1
ATOM 4377 N N . ASP B 1 262 ? 61.13336 56.73844 71.44263 1.000 16.00302 251 ASP B N 1
ATOM 4378 C CA . ASP B 1 262 ? 59.72582 56.76554 71.07175 1.000 14.10486 251 ASP B CA 1
ATOM 4379 C C . ASP B 1 262 ? 59.05761 55.48968 71.58305 1.000 16.86969 251 ASP B C 1
ATOM 4380 O O . ASP B 1 262 ? 59.35459 54.39329 71.10128 1.000 19.56660 251 ASP B O 1
ATOM 4385 N N . TYR B 1 263 ? 58.14487 55.62913 72.55211 1.000 16.93949 252 TYR B N 1
ATOM 4386 C CA . TYR B 1 263 ? 57.43775 54.47695 73.10417 1.000 17.93337 252 TYR B CA 1
ATOM 4387 C C . TYR B 1 263 ? 56.23293 54.04965 72.26198 1.000 16.60515 252 TYR B C 1
ATOM 4388 O O . TYR B 1 263 ? 55.71269 52.94269 72.46820 1.000 18.67583 252 TYR B O 1
ATOM 4397 N N . VAL B 1 264 ? 55.75913 54.89588 71.34736 1.000 13.77751 253 VAL B N 1
ATOM 4398 C CA . VAL B 1 264 ? 54.63436 54.52051 70.49200 1.000 12.47456 253 VAL B CA 1
ATOM 4399 C C . VAL B 1 264 ? 55.11899 53.82760 69.22730 1.000 20.38194 253 VAL B C 1
ATOM 4400 O O . VAL B 1 264 ? 54.56047 52.81361 68.80874 1.000 20.16977 253 VAL B O 1
ATOM 4404 N N . VAL B 1 265 ? 56.14637 54.37755 68.59701 1.000 15.97140 254 VAL B N 1
ATOM 4405 C CA . VAL B 1 265 ? 56.76545 53.79897 67.41599 1.000 14.41638 254 VAL B CA 1
ATOM 4406 C C . VAL B 1 265 ? 58.25023 53.62974 67.70644 1.000 13.37222 254 VAL B C 1
ATOM 4407 O O . VAL B 1 265 ? 59.02631 54.57100 67.58541 1.000 16.30088 254 VAL B O 1
ATOM 4411 N N . PRO B 1 266 ? 58.67326 52.44044 68.12256 1.000 17.08744 255 PRO B N 1
ATOM 4412 C CA . PRO B 1 266 ? 60.06389 52.24647 68.54260 1.000 19.50528 255 PRO B CA 1
ATOM 4413 C C . PRO B 1 266 ? 61.03289 52.42334 67.38122 1.000 19.46298 255 PRO B C 1
ATOM 4414 O O . PRO B 1 266 ? 60.65165 52.40024 66.20704 1.000 17.68696 255 PRO B O 1
ATOM 4418 N N . GLN B 1 267 ? 62.30870 52.60612 67.73674 1.000 17.37938 256 GLN B N 1
ATOM 4419 C CA . GLN B 1 267 ? 63.32471 52.94665 66.74224 1.000 18.32703 256 GLN B CA 1
ATOM 4420 C C . GLN B 1 267 ? 63.40456 51.89734 65.62762 1.000 20.23172 256 GLN B C 1
ATOM 4421 O O . GLN B 1 267 ? 63.56689 52.24556 64.45239 1.000 18.82448 256 GLN B O 1
ATOM 4427 N N . VAL B 1 268 ? 63.26100 50.60967 65.96679 1.000 21.95029 257 VAL B N 1
ATOM 4428 C CA . VAL B 1 268 ? 63.36582 49.56335 64.95420 1.000 17.34751 257 VAL B CA 1
ATOM 4429 C C . VAL B 1 268 ? 62.33896 49.72157 63.84812 1.000 18.70517 257 VAL B C 1
ATOM 4430 O O . VAL B 1 268 ? 62.55450 49.22279 62.73634 1.000 20.09921 257 VAL B O 1
ATOM 4434 N N . VAL B 1 269 ? 61.22142 50.39831 64.11763 1.000 18.99021 258 VAL B N 1
ATOM 4435 C CA . VAL B 1 269 ? 60.19263 50.56501 63.09548 1.000 18.68194 258 VAL B CA 1
ATOM 4436 C C . VAL B 1 269 ? 60.66933 51.53212 62.01972 1.000 16.29366 258 VAL B C 1
ATOM 4437 O O . VAL B 1 269 ? 60.56183 51.25233 60.81954 1.000 16.77618 258 VAL B O 1
ATOM 4441 N N . GLY B 1 270 ? 61.23472 52.66944 62.43143 1.000 19.35373 259 GLY B N 1
ATOM 4442 C CA . GLY B 1 270 ? 61.78605 53.59966 61.45866 1.000 18.07537 259 GLY B CA 1
ATOM 4443 C C . GLY B 1 270 ? 62.99928 53.04585 60.72660 1.000 15.01453 259 GLY B C 1
ATOM 4444 O O . GLY B 1 270 ? 63.16375 53.27412 59.52518 1.000 16.20882 259 GLY B O 1
ATOM 4445 N N . GLU B 1 271 ? 63.86582 52.31072 61.43539 1.000 16.75253 260 GLU B N 1
ATOM 4446 C CA . GLU B 1 271 ? 64.98753 51.65592 60.76871 1.000 19.75094 260 GLU B CA 1
ATOM 4447 C C . GLU B 1 271 ? 64.49140 50.70693 59.68371 1.000 22.97481 260 GLU B C 1
ATOM 4448 O O . GLU B 1 271 ? 65.06898 50.63640 58.59018 1.000 26.33847 260 GLU B O 1
ATOM 4454 N N . GLU B 1 272 ? 63.40019 49.99193 59.95914 1.000 25.05299 261 GLU B N 1
ATOM 4455 C CA . GLU B 1 272 ? 62.86593 49.03618 58.99301 1.000 23.01445 261 GLU B CA 1
ATOM 4456 C C . GLU B 1 272 ? 62.26793 49.75190 57.78451 1.000 19.94773 261 GLU B C 1
ATOM 4457 O O . GLU B 1 272 ? 62.49980 49.35041 56.63547 1.000 22.43161 261 GLU B O 1
ATOM 4463 N N . LEU B 1 273 ? 61.47320 50.79681 58.02743 1.000 16.27056 262 LEU B N 1
ATOM 4464 C CA . LEU B 1 273 ? 60.94535 51.60998 56.93122 1.000 20.05677 262 LEU B CA 1
ATOM 4465 C C . LEU B 1 273 ? 62.06197 52.08366 56.01990 1.000 15.86122 262 LEU B C 1
ATOM 4466 O O . LEU B 1 273 ? 61.98886 51.93331 54.79931 1.000 17.54545 262 LEU B O 1
ATOM 4471 N N . ALA B 1 274 ? 63.09461 52.68560 56.60828 1.000 17.34019 263 ALA B N 1
ATOM 4472 C CA . ALA B 1 274 ? 64.19769 53.22308 55.82860 1.000 18.15315 263 ALA B CA 1
ATOM 4473 C C . ALA B 1 274 ? 64.88101 52.12655 55.03154 1.000 25.56562 263 ALA B C 1
ATOM 4474 O O . ALA B 1 274 ? 65.29422 52.34390 53.88777 1.000 24.75486 263 ALA B O 1
ATOM 4476 N N . LYS B 1 275 ? 64.98214 50.93162 55.61215 1.000 21.53829 264 LYS B N 1
ATOM 4477 C CA . LYS B 1 275 ? 65.62812 49.82624 54.92289 1.000 26.88884 264 LYS B CA 1
ATOM 4478 C C . LYS B 1 275 ? 64.81938 49.36530 53.71567 1.000 24.37435 264 LYS B C 1
ATOM 4479 O O . LYS B 1 275 ? 65.39611 49.00485 52.68175 1.000 19.39413 264 LYS B O 1
ATOM 4485 N N . HIS B 1 276 ? 63.48834 49.37719 53.82031 1.000 22.06237 265 HIS B N 1
ATOM 4486 C CA . HIS B 1 276 ? 62.62938 48.76513 52.80645 1.000 23.26508 265 HIS B CA 1
ATOM 4487 C C . HIS B 1 276 ? 62.08426 49.74118 51.76926 1.000 24.24674 265 HIS B C 1
ATOM 4488 O O . HIS B 1 276 ? 61.63956 49.29861 50.70385 1.000 26.02686 265 HIS B O 1
ATOM 4495 N N . LEU B 1 277 ? 62.10017 51.03748 52.05050 1.000 15.92742 266 LEU B N 1
ATOM 4496 C CA . LEU B 1 277 ? 61.68428 52.02504 51.06380 1.000 14.72169 266 LEU B CA 1
ATOM 4497 C C . LEU B 1 277 ? 62.68369 52.08638 49.90700 1.000 24.71779 266 LEU B C 1
ATOM 4498 O O . LEU B 1 277 ? 63.88481 51.86159 50.09784 1.000 23.69729 266 LEU B O 1
ATOM 4503 N N . PRO B 1 278 ? 62.21273 52.39186 48.69355 1.000 20.10122 267 PRO B N 1
ATOM 4504 C CA . PRO B 1 278 ? 63.13732 52.46650 47.54569 1.000 21.91733 267 PRO B CA 1
ATOM 4505 C C . PRO B 1 278 ? 64.17706 53.57496 47.63310 1.000 18.08647 267 PRO B C 1
ATOM 4506 O O . PRO B 1 278 ? 65.29101 53.39768 47.11897 1.000 22.42766 267 PRO B O 1
ATOM 4510 N N . ASN B 1 279 ? 63.85766 54.70603 48.25313 1.000 19.70271 268 ASN B N 1
ATOM 4511 C CA . ASN B 1 279 ? 64.64049 55.92903 48.06157 1.000 21.59399 268 ASN B CA 1
ATOM 4512 C C . ASN B 1 279 ? 64.66232 56.74300 49.35661 1.000 22.36527 268 ASN B C 1
ATOM 4513 O O . ASN B 1 279 ? 64.32495 57.92824 49.38184 1.000 15.49406 268 ASN B O 1
ATOM 4518 N N . ALA B 1 280 ? 65.06633 56.11441 50.45611 1.000 14.60972 269 ALA B N 1
ATOM 4519 C CA . ALA B 1 280 ? 64.91383 56.71972 51.77185 1.000 16.02350 269 ALA B CA 1
ATOM 4520 C C . ALA B 1 280 ? 66.25361 56.91452 52.47602 1.000 20.53551 269 ALA B C 1
ATOM 4521 O O . ALA B 1 280 ? 67.24891 56.22851 52.20126 1.000 20.07113 269 ALA B O 1
ATOM 4523 N N . GLU B 1 281 ? 66.25120 57.88458 53.38913 1.000 15.24585 270 GLU B N 1
ATOM 4524 C CA . GLU B 1 281 ? 67.31628 58.12245 54.34884 1.000 23.59401 270 GLU B CA 1
ATOM 4525 C C . GLU B 1 281 ? 66.72036 58.10561 55.74998 1.000 23.57405 270 GLU B C 1
ATOM 4526 O O . GLU B 1 281 ? 65.52719 58.36168 55.94043 1.000 17.33538 270 GLU B O 1
ATOM 4532 N N . LEU B 1 282 ? 67.55947 57.79049 56.73270 1.000 20.46123 271 LEU B N 1
ATOM 4533 C CA . LEU B 1 282 ? 67.12907 57.63761 58.11578 1.000 16.79414 271 LEU B CA 1
ATOM 4534 C C . LEU B 1 282 ? 67.80806 58.69069 58.97601 1.000 15.88990 271 LEU B C 1
ATOM 4535 O O . LEU B 1 282 ? 69.02354 58.86885 58.89216 1.000 15.32936 271 LEU B O 1
ATOM 4540 N N . LYS B 1 283 ? 67.03689 59.35534 59.83034 1.000 14.33348 272 LYS B N 1
ATOM 4541 C CA . LYS B 1 283 ? 67.60711 60.25149 60.82593 1.000 15.08894 272 LYS B CA 1
ATOM 4542 C C . LYS B 1 283 ? 67.02692 59.87056 62.17999 1.000 12.28285 272 LYS B C 1
ATOM 4543 O O . LYS B 1 283 ? 65.81941 60.02148 62.40704 1.000 11.71723 272 LYS B O 1
ATOM 4549 N N . VAL B 1 284 ? 67.86912 59.34736 63.06993 1.000 15.27708 273 VAL B N 1
ATOM 4550 C CA . VAL B 1 284 ? 67.43634 59.00692 64.42061 1.000 20.08823 273 VAL B CA 1
ATOM 4551 C C . VAL B 1 284 ? 67.73841 60.19644 65.31233 1.000 20.26430 273 VAL B C 1
ATOM 4552 O O . VAL B 1 284 ? 68.88509 60.64879 65.38201 1.000 23.57496 273 VAL B O 1
ATOM 4556 N N . LEU B 1 285 ? 66.71832 60.70659 65.99221 1.000 16.48897 274 LEU B N 1
ATOM 4557 C CA . LEU B 1 285 ? 66.86772 61.91057 66.79779 1.000 16.58897 274 LEU B CA 1
ATOM 4558 C C . LEU B 1 285 ? 67.24132 61.54047 68.22734 1.000 23.27193 274 LEU B C 1
ATOM 4559 O O . LEU B 1 285 ? 66.53176 60.76943 68.88857 1.000 21.32656 274 LEU B O 1
ATOM 4564 N N . GLU B 1 286 ? 68.35939 62.09048 68.69151 1.000 23.58725 275 GLU B N 1
ATOM 4565 C CA . GLU B 1 286 ? 68.84901 61.82660 70.03279 1.000 27.22299 275 GLU B CA 1
ATOM 4566 C C . GLU B 1 286 ? 67.90732 62.43662 71.06282 1.000 20.51495 275 GLU B C 1
ATOM 4567 O O . GLU B 1 286 ? 67.43774 63.56816 70.90285 1.000 20.21072 275 GLU B O 1
ATOM 4573 N N . ASP B 1 287 ? 67.62144 61.67252 72.11914 1.000 18.55594 276 ASP B N 1
ATOM 4574 C CA . ASP B 1 287 ? 66.81049 62.14768 73.24493 1.000 23.87745 276 ASP B CA 1
ATOM 4575 C C . ASP B 1 287 ? 65.43697 62.64161 72.78250 1.000 24.06467 276 ASP B C 1
ATOM 4576 O O . ASP B 1 287 ? 64.99557 63.74272 73.12875 1.000 22.88629 276 ASP B O 1
ATOM 4581 N N . CYS B 1 288 ? 64.74743 61.80614 71.99432 1.000 15.86691 277 CYS B N 1
ATOM 4582 C CA . CYS B 1 288 ? 63.50966 62.18596 71.33663 1.000 21.98209 277 CYS B CA 1
ATOM 4583 C C . CYS B 1 288 ? 62.52849 61.02199 71.36267 1.000 21.30666 277 CYS B C 1
ATOM 4584 O O . CYS B 1 288 ? 62.89633 59.88673 71.03712 1.000 15.64621 277 CYS B O 1
ATOM 4587 N N . GLY B 1 289 ? 61.29799 61.30021 71.77435 1.000 14.51536 278 GLY B N 1
ATOM 4588 C CA . GLY B 1 289 ? 60.20803 60.32595 71.76174 1.000 15.93859 278 GLY B CA 1
ATOM 4589 C C . GLY B 1 289 ? 59.28116 60.52931 70.58051 1.000 15.83013 278 GLY B C 1
ATOM 4590 O O . GLY B 1 289 ? 59.69608 60.99052 69.51106 1.000 16.49404 278 GLY B O 1
ATOM 4591 N N . HIS B 1 290 ? 57.99835 60.18256 70.77908 1.000 14.02608 279 HIS B N 1
ATOM 4592 C CA . HIS B 1 290 ? 57.01244 60.24536 69.70353 1.000 11.50785 279 HIS B CA 1
ATOM 4593 C C . HIS B 1 290 ? 56.69986 61.67406 69.27292 1.000 16.44532 279 HIS B C 1
ATOM 4594 O O . HIS B 1 290 ? 56.14538 61.85851 68.18889 1.000 10.75754 279 HIS B O 1
ATOM 4601 N N . SER B 1 291 ? 57.03246 62.67903 70.09000 1.000 17.00478 280 SER B N 1
ATOM 4602 C CA . SER B 1 291 ? 56.80825 64.08818 69.74706 1.000 16.92344 280 SER B CA 1
ATOM 4603 C C . SER B 1 291 ? 58.13067 64.83469 69.63496 1.000 11.06198 280 SER B C 1
ATOM 4604 O O . SER B 1 291 ? 58.61939 65.39748 70.63337 1.000 12.74069 280 SER B O 1
ATOM 4607 N N . PRO B 1 292 ? 58.73846 64.88286 68.44602 1.000 12.91544 281 PRO B N 1
ATOM 4608 C CA . PRO B 1 292 ? 59.91943 65.74264 68.26816 1.000 16.57142 281 PRO B CA 1
ATOM 4609 C C . PRO B 1 292 ? 59.57419 67.20427 68.41914 1.000 11.32669 281 PRO B C 1
ATOM 4610 O O . PRO B 1 292 ? 60.46061 68.02243 68.69564 1.000 11.75608 281 PRO B O 1
ATOM 4614 N N . PHE B 1 293 ? 58.29493 67.54442 68.25291 1.000 13.10250 282 PHE B N 1
ATOM 4615 C CA . PHE B 1 293 ? 57.83882 68.92729 68.36360 1.000 12.95232 282 PHE B CA 1
ATOM 4616 C C . PHE B 1 293 ? 58.02727 69.45809 69.77077 1.000 16.22818 282 PHE B C 1
ATOM 4617 O O . PHE B 1 293 ? 58.28632 70.65239 69.96331 1.000 14.89772 282 PHE B O 1
ATOM 4625 N N . ILE B 1 294 ? 57.90934 68.58481 70.76339 1.000 16.43398 283 ILE B N 1
ATOM 4626 C CA . ILE B 1 294 ? 58.06500 68.96484 72.15474 1.000 16.23641 283 ILE B CA 1
ATOM 4627 C C . ILE B 1 294 ? 59.45893 68.63194 72.67922 1.000 15.70277 283 ILE B C 1
ATOM 4628 O O . ILE B 1 294 ? 60.03966 69.40739 73.43745 1.000 18.53525 283 ILE B O 1
ATOM 4633 N N . ASP B 1 295 ? 60.02925 67.49785 72.26586 1.000 14.03481 284 ASP B N 1
ATOM 4634 C CA . ASP B 1 295 ? 61.31051 67.05700 72.82594 1.000 18.45714 284 ASP B CA 1
ATOM 4635 C C . ASP B 1 295 ? 62.49569 67.83754 72.25784 1.000 17.09245 284 ASP B C 1
ATOM 4636 O O . ASP B 1 295 ? 63.45247 68.11327 72.98523 1.000 19.72296 284 ASP B O 1
ATOM 4641 N N . CYS B 1 296 ? 62.46269 68.19663 70.96760 1.000 20.96040 285 CYS B N 1
ATOM 4642 C CA . CYS B 1 296 ? 63.63999 68.77980 70.32606 1.000 22.86933 285 CYS B CA 1
ATOM 4643 C C . CYS B 1 296 ? 63.29029 69.52250 69.03997 1.000 27.60578 285 CYS B C 1
ATOM 4644 O O . CYS B 1 296 ? 63.79851 69.19084 67.96178 1.000 19.76196 285 CYS B O 1
ATOM 4647 N N . LEU B 1 297 ? 62.45807 70.55942 69.16552 1.000 20.98208 286 LEU B N 1
ATOM 4648 C CA . LEU B 1 297 ? 61.86218 71.20019 67.99827 1.000 19.65807 286 LEU B CA 1
ATOM 4649 C C . LEU B 1 297 ? 62.91683 71.78714 67.06466 1.000 16.90721 286 LEU B C 1
ATOM 4650 O O . LEU B 1 297 ? 62.82710 71.62468 65.83953 1.000 15.33115 286 LEU B O 1
ATOM 4655 N N . ASP B 1 298 ? 63.92423 72.46638 67.62328 1.000 16.48285 287 ASP B N 1
ATOM 4656 C CA . ASP B 1 298 ? 64.92100 73.14968 66.79352 1.000 22.63869 287 ASP B CA 1
ATOM 4657 C C . ASP B 1 298 ? 65.74772 72.16406 65.98065 1.000 22.38054 287 ASP B C 1
ATOM 4658 O O . ASP B 1 298 ? 66.09664 72.43522 64.82436 1.000 17.14304 287 ASP B O 1
ATOM 4663 N N . VAL B 1 299 ? 66.09718 71.02778 66.57437 1.000 20.76253 288 VAL B N 1
ATOM 4664 C CA . VAL B 1 299 ? 66.82117 70.00769 65.82585 1.000 15.48099 288 VAL B CA 1
ATOM 4665 C C . VAL B 1 299 ? 65.93336 69.42410 64.73965 1.000 18.24798 288 VAL B C 1
ATOM 4666 O O . VAL B 1 299 ? 66.37523 69.19370 63.60053 1.000 17.76567 288 VAL B O 1
ATOM 4670 N N . PHE B 1 300 ? 64.66766 69.16988 65.07932 1.000 13.89819 289 PHE B N 1
ATOM 4671 C CA . PHE B 1 300 ? 63.72919 68.62677 64.11083 1.000 11.77298 289 PHE B CA 1
ATOM 4672 C C . PHE B 1 300 ? 63.59990 69.55467 62.91146 1.000 14.70995 289 PHE B C 1
ATOM 4673 O O . PHE B 1 300 ? 63.71494 69.11574 61.75949 1.000 17.24705 289 PHE B O 1
ATOM 4681 N N . ILE B 1 301 ? 63.38021 70.85147 63.16781 1.000 13.05104 290 ILE B N 1
ATOM 4682 C CA . ILE B 1 301 ? 63.17804 71.80495 62.08003 1.000 13.41780 290 ILE B CA 1
ATOM 4683 C C . ILE B 1 301 ? 64.42210 71.88315 61.20315 1.000 14.40640 290 ILE B C 1
ATOM 4684 O O . ILE B 1 301 ? 64.32595 71.94408 59.96898 1.000 18.32658 290 ILE B O 1
ATOM 4689 N N . LYS B 1 302 ? 65.61293 71.85776 61.82081 1.000 15.13561 291 LYS B N 1
ATOM 4690 C CA . LYS B 1 302 ? 66.85041 71.93040 61.05155 1.000 20.00093 291 LYS B CA 1
ATOM 4691 C C . LYS B 1 302 ? 66.94167 70.79539 60.03362 1.000 20.01816 291 LYS B C 1
ATOM 4692 O O . LYS B 1 302 ? 67.25723 71.02632 58.86259 1.000 18.82691 291 LYS B O 1
ATOM 4698 N N . HIS B 1 303 ? 66.66683 69.55988 60.45940 1.000 21.60763 292 HIS B N 1
ATOM 4699 C CA . HIS B 1 303 ? 66.74141 68.43109 59.53338 1.000 22.85085 292 HIS B CA 1
ATOM 4700 C C . HIS B 1 303 ? 65.65702 68.51653 58.46921 1.000 19.73381 292 HIS B C 1
ATOM 4701 O O . HIS B 1 303 ? 65.89126 68.16114 57.30717 1.000 20.81966 292 HIS B O 1
ATOM 4708 N N . VAL B 1 304 ? 64.46070 68.97380 58.84681 1.000 15.33137 293 VAL B N 1
ATOM 4709 C CA . VAL B 1 304 ? 63.38458 69.11369 57.87317 1.000 16.37992 293 VAL B CA 1
ATOM 4710 C C . VAL B 1 304 ? 63.76762 70.15096 56.82304 1.000 15.14225 293 VAL B C 1
ATOM 4711 O O . VAL B 1 304 ? 63.68690 69.89204 55.61468 1.000 18.40467 293 VAL B O 1
ATOM 4715 N N . GLU B 1 305 ? 64.24627 71.32024 57.27122 1.000 14.59650 294 GLU B N 1
ATOM 4716 C CA . GLU B 1 305 ? 64.66473 72.35867 56.33288 1.000 16.46210 294 GLU B CA 1
ATOM 4717 C C . GLU B 1 305 ? 65.81441 71.88012 55.46030 1.000 20.61623 294 GLU B C 1
ATOM 4718 O O . GLU B 1 305 ? 65.84771 72.16504 54.26009 1.000 20.63179 294 GLU B O 1
ATOM 4724 N N . ASP B 1 306 ? 66.77443 71.16206 56.04987 1.000 20.75201 295 ASP B N 1
ATOM 4725 C CA . ASP B 1 306 ? 67.90148 70.64890 55.27240 1.000 26.02549 295 ASP B CA 1
ATOM 4726 C C . ASP B 1 306 ? 67.43566 69.66511 54.20591 1.000 25.77073 295 ASP B C 1
ATOM 4727 O O . ASP B 1 306 ? 67.99147 69.62682 53.10207 1.000 22.68122 295 ASP B O 1
ATOM 4732 N N . TRP B 1 307 ? 66.42029 68.85615 54.51763 1.000 17.21637 296 TRP B N 1
ATOM 4733 C CA . TRP B 1 307 ? 65.90218 67.90795 53.53197 1.000 23.39050 296 TRP B CA 1
ATOM 4734 C C . TRP B 1 307 ? 65.18695 68.62812 52.39687 1.000 20.93614 296 TRP B C 1
ATOM 4735 O O . TRP B 1 307 ? 65.42319 68.34585 51.21854 1.000 23.64809 296 TRP B O 1
ATOM 4746 N N . LEU B 1 308 ? 64.29371 69.55121 52.73605 1.000 17.92665 297 LEU B N 1
ATOM 4747 C CA . LEU B 1 308 ? 63.55972 70.26910 51.70692 1.000 19.17764 297 LEU B CA 1
ATOM 4748 C C . LEU B 1 308 ? 64.48856 71.04079 50.78475 1.000 21.04872 297 LEU B C 1
ATOM 4749 O O . LEU B 1 308 ? 64.21397 71.15997 49.58776 1.000 22.71926 297 LEU B O 1
ATOM 4754 N N . GLU B 1 309 ? 65.58496 71.58075 51.31996 1.000 19.51037 298 GLU B N 1
ATOM 4755 C CA . GLU B 1 309 ? 66.47020 72.46085 50.56567 1.000 22.63666 298 GLU B CA 1
ATOM 4756 C C . GLU B 1 309 ? 67.54707 71.69376 49.80739 1.000 30.97703 298 GLU B C 1
ATOM 4757 O O . GLU B 1 309 ? 68.29483 72.29972 49.03519 1.000 24.81417 298 GLU B O 1
ATOM 4763 N N . GLN B 1 310 ? 67.61672 70.37782 49.99415 1.000 28.90621 299 GLN B N 1
ATOM 4764 C CA . GLN B 1 310 ? 68.55956 69.54012 49.26302 1.000 36.85336 299 GLN B CA 1
ATOM 4765 C C . GLN B 1 310 ? 68.21295 69.46641 47.78168 1.000 35.16067 299 GLN B C 1
ATOM 4766 O O . GLN B 1 310 ? 67.04134 69.37187 47.39859 1.000 31.79632 299 GLN B O 1
ATOM 4772 N N . LYS B 1 311 ? 69.24620 69.47459 46.94926 1.000 43.67186 300 LYS B N 1
ATOM 4773 C CA . LYS B 1 311 ? 69.06458 69.34710 45.51199 1.000 49.46638 300 LYS B CA 1
ATOM 4774 C C . LYS B 1 311 ? 68.33124 68.05381 45.15999 1.000 52.99556 300 LYS B C 1
ATOM 4775 O O . LYS B 1 311 ? 68.59571 67.44107 44.12261 1.000 55.20415 300 LYS B O 1
ATOM 4781 N N . ILE C 1 13 ? 86.07369 56.84899 3.70762 1.000 58.21856 2 ILE C N 1
ATOM 4782 C CA . ILE C 1 13 ? 85.92705 55.69946 4.59267 1.000 54.46137 2 ILE C CA 1
ATOM 4783 C C . ILE C 1 13 ? 86.83950 55.83113 5.79836 1.000 56.03307 2 ILE C C 1
ATOM 4784 O O . ILE C 1 13 ? 86.76351 55.03656 6.73367 1.000 54.55420 2 ILE C O 1
ATOM 4789 N N . LYS C 1 14 ? 87.70987 56.82893 5.77038 1.000 58.88474 3 LYS C N 1
ATOM 4790 C CA . LYS C 1 14 ? 88.70747 56.94201 6.82419 1.000 53.65657 3 LYS C CA 1
ATOM 4791 C C . LYS C 1 14 ? 88.08615 57.55167 8.08383 1.000 44.54919 3 LYS C C 1
ATOM 4792 O O . LYS C 1 14 ? 87.29035 58.49233 7.99731 1.000 39.06323 3 LYS C O 1
ATOM 4798 N N . PRO C 1 15 ? 88.40884 57.02568 9.26222 1.000 41.65954 4 PRO C N 1
ATOM 4799 C CA . PRO C 1 15 ? 87.87486 57.61432 10.49404 1.000 42.88667 4 PRO C CA 1
ATOM 4800 C C . PRO C 1 15 ? 88.33429 59.05614 10.64944 1.000 42.18967 4 PRO C C 1
ATOM 4801 O O . PRO C 1 15 ? 89.21475 59.54927 9.93737 1.000 36.57484 4 PRO C O 1
ATOM 4805 N N . ALA C 1 16 ? 87.70327 59.74664 11.59319 1.000 29.61943 5 ALA C N 1
ATOM 4806 C CA . ALA C 1 16 ? 88.05726 61.13096 11.85688 1.000 29.09041 5 ALA C CA 1
ATOM 4807 C C . ALA C 1 16 ? 89.40491 61.21611 12.57285 1.000 33.73236 5 ALA C C 1
ATOM 4808 O O . ALA C 1 16 ? 89.89091 60.24232 13.15686 1.000 29.51031 5 ALA C O 1
ATOM 4810 N N . THR C 1 17 ? 90.01114 62.40439 12.50735 1.000 32.62820 6 THR C N 1
ATOM 4811 C CA . THR C 1 17 ? 91.21553 62.70348 13.27796 1.000 31.12353 6 THR C CA 1
ATOM 4812 C C . THR C 1 17 ? 90.93104 62.61117 14.77328 1.000 27.54800 6 THR C C 1
ATOM 4813 O O . THR C 1 17 ? 89.93673 63.15754 15.25975 1.000 31.27798 6 THR C O 1
ATOM 4817 N N . MET C 1 18 ? 91.80282 61.91796 15.50546 1.000 23.86813 7 MET C N 1
ATOM 4818 C CA . MET C 1 18 ? 91.58104 61.64127 16.92142 1.000 23.40897 7 MET C CA 1
ATOM 4819 C C . MET C 1 18 ? 92.60096 62.36603 17.79753 1.000 20.48701 7 MET C C 1
ATOM 4820 O O . MET C 1 18 ? 93.78085 62.44723 17.45325 1.000 21.46701 7 MET C O 1
ATOM 4825 N N . GLU C 1 19 ? 92.14348 62.87254 18.94183 1.000 19.14699 8 GLU C N 1
ATOM 4826 C CA . GLU C 1 19 ? 93.02812 63.32958 20.00661 1.000 23.97927 8 GLU C CA 1
ATOM 4827 C C . GLU C 1 19 ? 93.14706 62.22893 21.05816 1.000 24.43931 8 GLU C C 1
ATOM 4828 O O . GLU C 1 19 ? 92.37730 61.26512 21.05979 1.000 17.06021 8 GLU C O 1
ATOM 4834 N N . PHE C 1 20 ? 94.12139 62.37648 21.96148 1.000 17.81654 9 PHE C N 1
ATOM 4835 C CA . PHE C 1 20 ? 94.33707 61.35743 22.98504 1.000 22.32617 9 PHE C CA 1
ATOM 4836 C C . PHE C 1 20 ? 94.63252 62.00988 24.32648 1.000 17.98435 9 PHE C C 1
ATOM 4837 O O . PHE C 1 20 ? 95.34147 63.01390 24.38597 1.000 16.79253 9 PHE C O 1
ATOM 4845 N N . VAL C 1 21 ? 94.10020 61.43599 25.40423 1.000 16.07890 10 VAL C N 1
ATOM 4846 C CA . VAL C 1 21 ? 94.53008 61.79905 26.75005 1.000 21.08785 10 VAL C CA 1
ATOM 4847 C C . VAL C 1 21 ? 94.81902 60.51689 27.51440 1.000 19.71236 10 VAL C C 1
ATOM 4848 O O . VAL C 1 21 ? 94.04303 59.55934 27.44318 1.000 15.39857 10 VAL C O 1
ATOM 4852 N N . SER C 1 22 ? 95.94564 60.48842 28.21568 1.000 16.79086 11 SER C N 1
ATOM 4853 C CA . SER C 1 22 ? 96.32178 59.35159 29.04888 1.000 19.46743 11 SER C CA 1
ATOM 4854 C C . SER C 1 22 ? 95.87061 59.59354 30.48667 1.000 24.52626 11 SER C C 1
ATOM 4855 O O . SER C 1 22 ? 96.03823 60.69020 31.02165 1.000 26.96486 11 SER C O 1
ATOM 4858 N N . LEU C 1 23 ? 95.30126 58.57163 31.10928 1.000 18.24838 12 LEU C N 1
ATOM 4859 C CA . LEU C 1 23 ? 94.72791 58.70356 32.43860 1.000 21.06315 12 LEU C CA 1
ATOM 4860 C C . LEU C 1 23 ? 95.63989 58.06997 33.47215 1.000 22.82811 12 LEU C C 1
ATOM 4861 O O . LEU C 1 23 ? 96.47556 57.21900 33.15475 1.000 26.12015 12 LEU C O 1
ATOM 4866 N N . SER C 1 24 ? 95.45215 58.48038 34.73146 1.000 21.15184 13 SER C N 1
ATOM 4867 C CA . SER C 1 24 ? 96.26991 57.93169 35.80572 1.000 17.91005 13 SER C CA 1
ATOM 4868 C C . SER C 1 24 ? 96.07238 56.42864 35.99349 1.000 19.32523 13 SER C C 1
ATOM 4869 O O . SER C 1 24 ? 96.90206 55.78947 36.64830 1.000 26.94892 13 SER C O 1
ATOM 4872 N N . ASN C 1 25 ? 95.01325 55.83994 35.44521 1.000 23.01961 14 ASN C N 1
ATOM 4873 C CA . ASN C 1 25 ? 94.86166 54.39050 35.54952 1.000 27.24713 14 ASN C CA 1
ATOM 4874 C C . ASN C 1 25 ? 95.62109 53.63272 34.45971 1.000 26.63615 14 ASN C C 1
ATOM 4875 O O . ASN C 1 25 ? 95.53937 52.39878 34.41291 1.000 21.23976 14 ASN C O 1
ATOM 4880 N N . GLY C 1 26 ? 96.34864 54.32947 33.58455 1.000 22.17706 15 GLY C N 1
ATOM 4881 C CA . GLY C 1 26 ? 97.19106 53.68076 32.59573 1.000 25.87945 15 GLY C CA 1
ATOM 4882 C C . GLY C 1 26 ? 96.54964 53.45560 31.24551 1.000 20.97320 15 GLY C C 1
ATOM 4883 O O . GLY C 1 26 ? 97.19448 52.88241 30.35421 1.000 25.76472 15 GLY C O 1
ATOM 4884 N N . GLU C 1 27 ? 95.31169 53.87770 31.06295 1.000 19.12405 16 GLU C N 1
ATOM 4885 C CA . GLU C 1 27 ? 94.67015 53.78705 29.76511 1.000 18.82100 16 GLU C CA 1
ATOM 4886 C C . GLU C 1 27 ? 94.83915 55.11298 29.04035 1.000 17.91509 16 GLU C C 1
ATOM 4887 O O . GLU C 1 27 ? 95.02339 56.15938 29.66572 1.000 17.13472 16 GLU C O 1
ATOM 4893 N N . THR C 1 28 ? 94.79255 55.05716 27.71465 1.000 16.24620 17 THR C N 1
ATOM 4894 C CA . THR C 1 28 ? 94.78452 56.24924 26.87293 1.000 15.60346 17 THR C CA 1
ATOM 4895 C C . THR C 1 28 ? 93.47490 56.25594 26.10482 1.000 19.92951 17 THR C C 1
ATOM 4896 O O . THR C 1 28 ? 93.18538 55.32104 25.34995 1.000 19.01936 17 THR C O 1
ATOM 4900 N N . ILE C 1 29 ? 92.68341 57.29004 26.30202 1.000 21.18256 18 ILE C N 1
ATOM 4901 C CA . ILE C 1 29 ? 91.37964 57.38052 25.66959 1.000 17.48655 18 ILE C CA 1
ATOM 4902 C C . ILE C 1 29 ? 91.52414 58.23713 24.42197 1.000 21.83602 18 ILE C C 1
ATOM 4903 O O . ILE C 1 29 ? 92.07703 59.34176 24.48731 1.000 13.94238 18 ILE C O 1
ATOM 4908 N N . ALA C 1 30 ? 91.05096 57.72434 23.28841 1.000 15.85002 19 ALA C N 1
ATOM 4909 C CA . ALA C 1 30 ? 90.96557 58.50970 22.06875 1.000 13.91547 19 ALA C CA 1
ATOM 4910 C C . ALA C 1 30 ? 89.62211 59.23827 22.00709 1.000 14.13037 19 ALA C C 1
ATOM 4911 O O . ALA C 1 30 ? 88.61384 58.76594 22.53764 1.000 16.03588 19 ALA C O 1
ATOM 4913 N N . TYR C 1 31 ? 89.61242 60.41174 21.36653 1.000 13.48815 20 TYR C N 1
ATOM 4914 C CA . TYR C 1 31 ? 88.35683 61.14805 21.25853 1.000 14.59279 20 TYR C CA 1
ATOM 4915 C C . TYR C 1 31 ? 88.43371 62.11771 20.08795 1.000 11.49570 20 TYR C C 1
ATOM 4916 O O . TYR C 1 31 ? 89.50801 62.58321 19.72210 1.000 16.85836 20 TYR C O 1
ATOM 4925 N N . GLN C 1 32 ? 87.27679 62.39782 19.50290 1.000 14.52476 21 GLN C N 1
ATOM 4926 C CA . GLN C 1 32 ? 87.14419 63.50074 18.56544 1.000 16.69299 21 GLN C CA 1
ATOM 4927 C C . GLN C 1 32 ? 86.71261 64.74855 19.32030 1.000 19.08296 21 GLN C C 1
ATOM 4928 O O . GLN C 1 32 ? 85.96096 64.67934 20.29422 1.000 18.44223 21 GLN C O 1
ATOM 4934 N N . GLU C 1 33 ? 87.17104 65.89745 18.84860 1.000 20.08132 22 GLU C N 1
ATOM 4935 C CA . GLU C 1 33 ? 86.76107 67.16456 19.43546 1.000 22.08952 22 GLU C CA 1
ATOM 4936 C C . GLU C 1 33 ? 86.55890 68.14744 18.30249 1.000 17.28776 22 GLU C C 1
ATOM 4937 O O . GLU C 1 33 ? 87.47197 68.36811 17.50645 1.000 17.67659 22 GLU C O 1
ATOM 4943 N N . VAL C 1 34 ? 85.37106 68.73200 18.22842 1.000 17.02087 23 VAL C N 1
ATOM 4944 C CA . VAL C 1 34 ? 85.05493 69.74212 17.22646 1.000 16.76430 23 VAL C CA 1
ATOM 4945 C C . VAL C 1 34 ? 84.28173 70.84951 17.91859 1.000 18.99550 23 VAL C C 1
ATOM 4946 O O . VAL C 1 34 ? 83.79348 70.69151 19.04044 1.000 17.92206 23 VAL C O 1
ATOM 4950 N N . GLY C 1 35 ? 84.15815 71.97373 17.22211 1.000 18.25584 24 GLY C N 1
ATOM 4951 C CA . GLY C 1 35 ? 83.35475 73.06565 17.72998 1.000 22.36233 24 GLY C CA 1
ATOM 4952 C C . GLY C 1 35 ? 83.95780 73.78655 18.91183 1.000 20.91411 24 GLY C C 1
ATOM 4953 O O . GLY C 1 35 ? 83.21714 74.24986 19.78156 1.000 20.83246 24 GLY C O 1
ATOM 4954 N N . ARG C 1 36 ? 85.28955 73.91576 18.95381 1.000 23.51948 25 ARG C N 1
ATOM 4955 C CA . ARG C 1 36 ? 85.95350 74.52317 20.10513 1.000 26.57843 25 ARG C CA 1
ATOM 4956 C C . ARG C 1 36 ? 85.54927 75.97407 20.30664 1.000 31.82552 25 ARG C C 1
ATOM 4957 O O . ARG C 1 36 ? 85.69121 76.50737 21.41363 1.000 29.74243 25 ARG C O 1
ATOM 4965 N N . ARG C 1 37 ? 85.05711 76.62137 19.25410 1.000 35.04593 26 ARG C N 1
ATOM 4966 C CA . ARG C 1 37 ? 84.60809 78.00010 19.32612 1.000 35.14399 26 ARG C CA 1
ATOM 4967 C C . ARG C 1 37 ? 83.30070 78.16569 20.08621 1.000 33.73841 26 ARG C C 1
ATOM 4968 O O . ARG C 1 37 ? 82.96386 79.29185 20.46488 1.000 35.50324 26 ARG C O 1
ATOM 4976 N N . ASN C 1 38 ? 82.56827 77.08221 20.31900 1.000 30.63598 27 ASN C N 1
ATOM 4977 C CA . ASN C 1 38 ? 81.22190 77.13842 20.86593 1.000 28.61687 27 ASN C CA 1
ATOM 4978 C C . ASN C 1 38 ? 81.23076 77.00233 22.38684 1.000 33.19744 27 ASN C C 1
ATOM 4979 O O . ASN C 1 38 ? 82.07584 76.31505 22.96707 1.000 33.36323 27 ASN C O 1
ATOM 4984 N N . THR C 1 39 ? 80.25203 77.64841 23.02612 1.000 26.33051 28 THR C N 1
ATOM 4985 C CA . THR C 1 39 ? 80.22423 77.73190 24.48376 1.000 25.03714 28 THR C CA 1
ATOM 4986 C C . THR C 1 39 ? 79.71664 76.44893 25.13502 1.000 23.59707 28 THR C C 1
ATOM 4987 O O . THR C 1 39 ? 80.30237 75.98259 26.11770 1.000 31.18309 28 THR C O 1
ATOM 4991 N N . ASP C 1 40 ? 78.63940 75.86560 24.61480 1.000 19.82654 29 ASP C N 1
ATOM 4992 C CA . ASP C 1 40 ? 77.99196 74.73907 25.28301 1.000 22.67172 29 ASP C CA 1
ATOM 4993 C C . ASP C 1 40 ? 78.67022 73.41531 24.92534 1.000 24.63637 29 ASP C C 1
ATOM 4994 O O . ASP C 1 40 ? 78.83593 73.08633 23.74668 1.000 23.62112 29 ASP C O 1
ATOM 4999 N N . ILE C 1 41 ? 79.03310 72.63396 25.94503 1.000 20.00269 30 ILE C N 1
ATOM 5000 C CA . ILE C 1 41 ? 79.80829 71.40928 25.74857 1.000 19.26374 30 ILE C CA 1
ATOM 5001 C C . ILE C 1 41 ? 78.87816 70.20467 25.73938 1.000 21.22536 30 ILE C C 1
ATOM 5002 O O . ILE C 1 41 ? 77.98066 70.07946 26.58451 1.000 17.06178 30 ILE C O 1
ATOM 5007 N N . LEU C 1 42 ? 79.10153 69.30959 24.78304 1.000 19.98389 31 LEU C N 1
ATOM 5008 C CA . LEU C 1 42 ? 78.32632 68.08545 24.64997 1.000 15.91936 31 LEU C CA 1
ATOM 5009 C C . LEU C 1 42 ? 79.29469 66.91613 24.56355 1.000 15.02933 31 LEU C C 1
ATOM 5010 O O . LEU C 1 42 ? 80.21578 66.93388 23.74271 1.000 21.08547 31 LEU C O 1
ATOM 5015 N N . VAL C 1 43 ? 79.10687 65.91385 25.42402 1.000 13.64971 32 VAL C N 1
ATOM 5016 C CA . VAL C 1 43 ? 79.93616 64.70959 25.44587 1.000 10.75050 32 VAL C CA 1
ATOM 5017 C C . VAL C 1 43 ? 79.09724 63.53432 24.94768 1.000 16.76542 32 VAL C C 1
ATOM 5018 O O . VAL C 1 43 ? 77.95837 63.34333 25.39733 1.000 16.60726 32 VAL C O 1
ATOM 5022 N N . LEU C 1 44 ? 79.63033 62.79040 23.97295 1.000 15.47066 33 LEU C N 1
ATOM 5023 C CA . LEU C 1 44 ? 78.93294 61.67616 23.33123 1.000 8.48067 33 LEU C CA 1
ATOM 5024 C C . LEU C 1 44 ? 79.59291 60.35185 23.70842 1.000 15.39621 33 LEU C C 1
ATOM 5025 O O . LEU C 1 44 ? 80.81804 60.22312 23.62057 1.000 15.33624 33 LEU C O 1
ATOM 5030 N N . ILE C 1 45 ? 78.77385 59.35888 24.06330 1.000 9.29902 34 ILE C N 1
ATOM 5031 C CA . ILE C 1 45 ? 79.22388 58.01367 24.43817 1.000 13.31668 34 ILE C CA 1
ATOM 5032 C C . ILE C 1 45 ? 78.52761 56.98297 23.54569 1.000 13.86127 34 ILE C C 1
ATOM 5033 O O . ILE C 1 45 ? 77.30302 56.81519 23.62842 1.000 14.76109 34 ILE C O 1
ATOM 5038 N N . HIS C 1 46 ? 79.31476 56.26372 22.73583 1.000 12.48330 35 HIS C N 1
ATOM 5039 C CA . HIS C 1 46 ? 78.83457 55.22983 21.81846 1.000 9.26682 35 HIS C CA 1
ATOM 5040 C C . HIS C 1 46 ? 78.40307 53.96214 22.57231 1.000 14.26562 35 HIS C C 1
ATOM 5041 O O . HIS C 1 46 ? 78.58135 53.83285 23.78249 1.000 12.04819 35 HIS C O 1
ATOM 5048 N N . GLY C 1 47 ? 77.87977 52.98276 21.82248 1.000 19.45950 36 GLY C N 1
ATOM 5049 C CA . GLY C 1 47 ? 77.43159 51.72446 22.37327 1.000 16.12136 36 GLY C CA 1
ATOM 5050 C C . GLY C 1 47 ? 78.34548 50.55207 22.03955 1.000 11.65595 36 GLY C C 1
ATOM 5051 O O . GLY C 1 47 ? 79.48231 50.70721 21.59536 1.000 13.52058 36 GLY C O 1
ATOM 5052 N N . ASN C 1 48 ? 77.82385 49.35140 22.27875 1.000 12.87725 37 ASN C N 1
ATOM 5053 C CA . ASN C 1 48 ? 78.57242 48.13503 21.97675 1.000 17.05563 37 ASN C CA 1
ATOM 5054 C C . ASN C 1 48 ? 78.80561 48.00105 20.46829 1.000 13.41848 37 ASN C C 1
ATOM 5055 O O . ASN C 1 48 ? 78.03614 48.50616 19.65281 1.000 16.35926 37 ASN C O 1
ATOM 5060 N N . MET C 1 49 ? 79.90001 47.33515 20.10664 1.000 13.02824 38 MET C N 1
ATOM 5061 C CA . MET C 1 49 ? 80.30258 47.08974 18.71219 1.000 16.51030 38 MET C CA 1
ATOM 5062 C C . MET C 1 49 ? 80.56124 48.36619 17.91898 1.000 23.71108 38 MET C C 1
ATOM 5063 O O . MET C 1 49 ? 80.48587 48.34646 16.68505 1.000 22.16314 38 MET C O 1
ATOM 5068 N N . THR C 1 50 ? 80.85072 49.48528 18.57551 1.000 16.36117 39 THR C N 1
ATOM 5069 C CA . THR C 1 50 ? 81.05968 50.73511 17.85306 1.000 18.03388 39 THR C CA 1
ATOM 5070 C C . THR C 1 50 ? 82.09095 51.56280 18.60214 1.000 16.61017 39 THR C C 1
ATOM 5071 O O . THR C 1 50 ? 82.53747 51.21135 19.69495 1.000 17.27880 39 THR C O 1
ATOM 5075 N N . SER C 1 51 ? 82.46018 52.68119 18.00317 1.000 15.49340 40 SER C N 1
ATOM 5076 C CA . SER C 1 51 ? 83.28494 53.67645 18.67561 1.000 14.01065 40 SER C CA 1
ATOM 5077 C C . SER C 1 51 ? 82.69423 55.04100 18.33649 1.000 14.35953 40 SER C C 1
ATOM 5078 O O . SER C 1 51 ? 81.59591 55.12928 17.77374 1.000 16.51921 40 SER C O 1
ATOM 5081 N N . SER C 1 52 ? 83.42732 56.10804 18.67992 1.000 16.87387 41 SER C N 1
ATOM 5082 C CA . SER C 1 52 ? 82.97206 57.45970 18.37263 1.000 16.94031 41 SER C CA 1
ATOM 5083 C C . SER C 1 52 ? 82.72211 57.66908 16.88290 1.000 20.35079 41 SER C C 1
ATOM 5084 O O . SER C 1 52 ? 81.92873 58.54586 16.52097 1.000 20.24009 41 SER C O 1
ATOM 5087 N N . GLN C 1 53 ? 83.36890 56.88899 16.00967 1.000 18.71685 42 GLN C N 1
ATOM 5088 C CA . GLN C 1 53 ? 83.15607 57.07926 14.57924 1.000 17.82697 42 GLN C CA 1
ATOM 5089 C C . GLN C 1 53 ? 81.67639 56.97066 14.21388 1.000 16.58432 42 GLN C C 1
ATOM 5090 O O . GLN C 1 53 ? 81.24260 57.57485 13.22645 1.000 18.30027 42 GLN C O 1
ATOM 5096 N N . HIS C 1 54 ? 80.88070 56.23611 15.00841 1.000 14.36662 43 HIS C N 1
ATOM 5097 C CA . HIS C 1 54 ? 79.45251 56.09641 14.71558 1.000 14.80353 43 HIS C CA 1
ATOM 5098 C C . HIS C 1 54 ? 78.63592 57.34138 15.03063 1.000 17.01627 43 HIS C C 1
ATOM 5099 O O . HIS C 1 54 ? 77.44865 57.39152 14.66185 1.000 15.67735 43 HIS C O 1
ATOM 5106 N N . TRP C 1 55 ? 79.22315 58.32894 15.70398 1.000 15.88795 44 TRP C N 1
ATOM 5107 C CA . TRP C 1 55 ? 78.58093 59.61665 15.94229 1.000 13.08288 44 TRP C CA 1
ATOM 5108 C C . TRP C 1 55 ? 78.76422 60.59527 14.78994 1.000 14.24732 44 TRP C C 1
ATOM 5109 O O . TRP C 1 55 ? 78.36212 61.75429 14.93625 1.000 17.93797 44 TRP C O 1
ATOM 5120 N N . ASP C 1 56 ? 79.34178 60.16169 13.66054 1.000 14.41021 45 ASP C N 1
ATOM 5121 C CA . ASP C 1 56 ? 79.76393 61.10221 12.62390 1.000 17.13567 45 ASP C CA 1
ATOM 5122 C C . ASP C 1 56 ? 78.61492 61.97887 12.13695 1.000 19.52093 45 ASP C C 1
ATOM 5123 O O . ASP C 1 56 ? 78.78753 63.19412 11.97354 1.000 17.78727 45 ASP C O 1
ATOM 5128 N N . LEU C 1 57 ? 77.43968 61.38441 11.90215 1.000 15.14065 46 LEU C N 1
ATOM 5129 C CA . LEU C 1 57 ? 76.29667 62.13453 11.37776 1.000 22.06750 46 LEU C CA 1
ATOM 5130 C C . LEU C 1 57 ? 75.77392 63.14822 12.38754 1.000 17.64050 46 LEU C C 1
ATOM 5131 O O . LEU C 1 57 ? 75.41682 64.27820 12.02405 1.000 17.63994 46 LEU C O 1
ATOM 5136 N N . VAL C 1 58 ? 75.68647 62.74936 13.65313 1.000 16.20660 47 VAL C N 1
ATOM 5137 C CA . VAL C 1 58 ? 75.23681 63.66719 14.68819 1.000 17.82790 47 VAL C CA 1
ATOM 5138 C C . VAL C 1 58 ? 76.24897 64.78780 14.86685 1.000 23.08993 47 VAL C C 1
ATOM 5139 O O . VAL C 1 58 ? 75.87930 65.96172 15.01798 1.000 18.48919 47 VAL C O 1
ATOM 5143 N N . ILE C 1 59 ? 77.54080 64.44497 14.82981 1.000 12.89069 48 ILE C N 1
ATOM 5144 C CA . ILE C 1 59 ? 78.59075 65.45454 14.96154 1.000 18.62376 48 ILE C CA 1
ATOM 5145 C C . ILE C 1 59 ? 78.47205 66.49765 13.86217 1.000 19.88859 48 ILE C C 1
ATOM 5146 O O . ILE C 1 59 ? 78.62721 67.70283 14.10585 1.000 20.11722 48 ILE C O 1
ATOM 5151 N N . GLU C 1 60 ? 78.20743 66.05489 12.63047 1.000 15.33674 49 GLU C N 1
ATOM 5152 C CA . GLU C 1 60 ? 78.08193 67.00235 11.52478 1.000 16.91577 49 GLU C CA 1
ATOM 5153 C C . GLU C 1 60 ? 76.91093 67.94581 11.73511 1.000 25.66640 49 GLU C C 1
ATOM 5154 O O . GLU C 1 60 ? 76.97631 69.12150 11.35331 1.000 21.22664 49 GLU C O 1
ATOM 5160 N N . LYS C 1 61 ? 75.81765 67.44102 12.31170 1.000 17.94512 50 LYS C N 1
ATOM 5161 C CA . LYS C 1 61 ? 74.62107 68.25166 12.47279 1.000 23.15549 50 LYS C CA 1
ATOM 5162 C C . LYS C 1 61 ? 74.72424 69.23277 13.63080 1.000 19.98338 50 LYS C C 1
ATOM 5163 O O . LYS C 1 61 ? 74.02410 70.25193 13.62188 1.000 23.47385 50 LYS C O 1
ATOM 5169 N N . LEU C 1 62 ? 75.56471 68.95014 14.62514 1.000 16.35452 51 LEU C N 1
ATOM 5170 C CA . LEU C 1 62 ? 75.59038 69.71897 15.86691 1.000 16.19437 51 LEU C CA 1
ATOM 5171 C C . LEU C 1 62 ? 76.86519 70.53595 16.06797 1.000 23.20145 51 LEU C C 1
ATOM 5172 O O . LEU C 1 62 ? 76.90337 71.38506 16.96664 1.000 21.49334 51 LEU C O 1
ATOM 5177 N N . GLN C 1 63 ? 77.90038 70.32177 15.25333 1.000 22.45842 52 GLN C N 1
ATOM 5178 C CA . GLN C 1 63 ? 79.19503 70.94038 15.51381 1.000 21.37783 52 GLN C CA 1
ATOM 5179 C C . GLN C 1 63 ? 79.17281 72.45229 15.33599 1.000 18.51453 52 GLN C C 1
ATOM 5180 O O . GLN C 1 63 ? 80.10937 73.12543 15.78272 1.000 27.93651 52 GLN C O 1
ATOM 5186 N N . ASP C 1 64 ? 78.14526 72.99705 14.68233 1.000 23.84630 53 ASP C N 1
ATOM 5187 C CA . ASP C 1 64 ? 78.03881 74.44237 14.51846 1.000 30.16188 53 ASP C CA 1
ATOM 5188 C C . ASP C 1 64 ? 77.51813 75.14008 15.76605 1.000 27.40691 53 ASP C C 1
ATOM 5189 O O . ASP C 1 64 ? 77.69535 76.35603 15.89890 1.000 28.27330 53 ASP C O 1
ATOM 5194 N N . GLN C 1 65 ? 76.86307 74.40973 16.66479 1.000 20.05478 54 GLN C N 1
ATOM 5195 C CA . GLN C 1 65 ? 76.26972 74.98369 17.86430 1.000 25.82883 54 GLN C CA 1
ATOM 5196 C C . GLN C 1 65 ? 76.94673 74.54567 19.15252 1.000 25.97192 54 GLN C C 1
ATOM 5197 O O . GLN C 1 65 ? 76.93352 75.30809 20.11897 1.000 25.43370 54 GLN C O 1
ATOM 5203 N N . TYR C 1 66 ? 77.53046 73.34660 19.19886 1.000 17.57392 55 TYR C N 1
ATOM 5204 C CA . TYR C 1 66 ? 78.11746 72.82769 20.42404 1.000 21.75012 55 TYR C CA 1
ATOM 5205 C C . TYR C 1 66 ? 79.60175 72.52422 20.25597 1.000 22.96780 55 TYR C C 1
ATOM 5206 O O . TYR C 1 66 ? 80.10648 72.32834 19.14538 1.000 20.11659 55 TYR C O 1
ATOM 5215 N N . HIS C 1 67 ? 80.29390 72.54487 21.38813 1.000 16.56415 56 HIS C N 1
ATOM 5216 C CA . HIS C 1 67 ? 81.65969 72.05430 21.52980 1.000 17.30890 56 HIS C CA 1
ATOM 5217 C C . HIS C 1 67 ? 81.54244 70.58260 21.91850 1.000 20.36405 56 HIS C C 1
ATOM 5218 O O . HIS C 1 67 ? 81.09838 70.26096 23.02249 1.000 17.66075 56 HIS C O 1
ATOM 5225 N N . ILE C 1 68 ? 81.89750 69.68479 21.00366 1.000 19.49208 57 ILE C N 1
ATOM 5226 C CA . ILE C 1 68 ? 81.57627 68.26816 21.12671 1.000 15.09816 57 ILE C CA 1
ATOM 5227 C C . ILE C 1 68 ? 82.84636 67.47855 21.40922 1.000 17.11546 57 ILE C C 1
ATOM 5228 O O . ILE C 1 68 ? 83.86883 67.67321 20.74355 1.000 20.22537 57 ILE C O 1
ATOM 5233 N N . TYR C 1 69 ? 82.77391 66.57874 22.38174 1.000 13.40913 58 TYR C N 1
ATOM 5234 C CA . TYR C 1 69 ? 83.79407 65.56190 22.60477 1.000 10.28843 58 TYR C CA 1
ATOM 5235 C C . TYR C 1 69 ? 83.10509 64.21478 22.44118 1.000 20.98768 58 TYR C C 1
ATOM 5236 O O . TYR C 1 69 ? 82.10827 63.94599 23.11862 1.000 16.35486 58 TYR C O 1
ATOM 5245 N N . ALA C 1 70 ? 83.60816 63.38345 21.53186 1.000 17.41424 59 ALA C N 1
ATOM 5246 C CA . ALA C 1 70 ? 83.06019 62.04186 21.31537 1.000 12.89058 59 ALA C CA 1
ATOM 5247 C C . ALA C 1 70 ? 84.15703 61.03760 21.63785 1.000 11.30998 59 ALA C C 1
ATOM 5248 O O . ALA C 1 70 ? 85.14267 60.93912 20.90640 1.000 14.24341 59 ALA C O 1
ATOM 5250 N N . LEU C 1 71 ? 83.98157 60.29603 22.72506 1.000 16.19479 60 LEU C N 1
ATOM 5251 C CA . LEU C 1 71 ? 85.02436 59.44017 23.27195 1.000 24.24184 60 LEU C CA 1
ATOM 5252 C C . LEU C 1 71 ? 84.92734 58.02635 22.71811 1.000 15.91818 60 LEU C C 1
ATOM 5253 O O . LEU C 1 71 ? 83.83330 57.50795 22.46417 1.000 16.22030 60 LEU C O 1
ATOM 5258 N N . ASP C 1 72 ? 86.09078 57.39882 22.55981 1.000 11.29265 61 ASP C N 1
ATOM 5259 C CA . ASP C 1 72 ? 86.18372 55.95450 22.38587 1.000 14.59757 61 ASP C CA 1
ATOM 5260 C C . ASP C 1 72 ? 86.37602 55.35399 23.77059 1.000 16.89041 61 ASP C C 1
ATOM 5261 O O . ASP C 1 72 ? 87.38398 55.63291 24.42189 1.000 10.94256 61 ASP C O 1
ATOM 5266 N N . LEU C 1 73 ? 85.41107 54.56514 24.23634 1.000 16.93436 62 LEU C N 1
ATOM 5267 C CA . LEU C 1 73 ? 85.57277 53.94205 25.53883 1.000 17.52156 62 LEU C CA 1
ATOM 5268 C C . LEU C 1 73 ? 86.72509 52.93482 25.49507 1.000 13.35276 62 LEU C C 1
ATOM 5269 O O . LEU C 1 73 ? 87.14450 52.46820 24.42792 1.000 17.94395 62 LEU C O 1
ATOM 5274 N N . ARG C 1 74 ? 87.24675 52.62879 26.67836 1.000 14.10360 63 ARG C N 1
ATOM 5275 C CA . ARG C 1 74 ? 88.30902 51.64583 26.82431 1.000 9.72623 63 ARG C CA 1
ATOM 5276 C C . ARG C 1 74 ? 87.98638 50.37943 26.04339 1.000 19.60431 63 ARG C C 1
ATOM 5277 O O . ARG C 1 74 ? 86.89382 49.82222 26.17134 1.000 18.58583 63 ARG C O 1
ATOM 5285 N N . GLY C 1 75 ? 88.94997 49.92653 25.23406 1.000 12.63775 64 GLY C N 1
ATOM 5286 C CA . GLY C 1 75 ? 88.79196 48.71227 24.44415 1.000 14.07549 64 GLY C CA 1
ATOM 5287 C C . GLY C 1 75 ? 87.99969 48.84535 23.16174 1.000 16.55988 64 GLY C C 1
ATOM 5288 O O . GLY C 1 75 ? 87.71745 47.82624 22.51807 1.000 14.52532 64 GLY C O 1
ATOM 5289 N N . PHE C 1 76 ? 87.60367 50.05988 22.78977 1.000 14.70126 65 PHE C N 1
ATOM 5290 C CA . PHE C 1 76 ? 86.89695 50.34759 21.54990 1.000 13.98655 65 PHE C CA 1
ATOM 5291 C C . PHE C 1 76 ? 87.72661 51.33416 20.74452 1.000 13.39739 65 PHE C C 1
ATOM 5292 O O . PHE C 1 76 ? 88.39355 52.20075 21.31613 1.000 17.41274 65 PHE C O 1
ATOM 5300 N N . GLY C 1 77 ? 87.66562 51.22468 19.42054 1.000 15.29199 66 GLY C N 1
ATOM 5301 C CA . GLY C 1 77 ? 88.18127 52.32636 18.61542 1.000 18.52360 66 GLY C CA 1
ATOM 5302 C C . GLY C 1 77 ? 89.68540 52.44899 18.77877 1.000 21.36298 66 GLY C C 1
ATOM 5303 O O . GLY C 1 77 ? 90.42310 51.46046 18.68614 1.000 18.35913 66 GLY C O 1
ATOM 5304 N N . GLN C 1 78 ? 90.16225 53.66656 19.04586 1.000 12.59190 67 GLN C N 1
ATOM 5305 C CA . GLN C 1 78 ? 91.59455 53.89534 19.18057 1.000 17.06355 67 GLN C CA 1
ATOM 5306 C C . GLN C 1 78 ? 92.03501 54.05882 20.63278 1.000 19.64648 67 GLN C C 1
ATOM 5307 O O . GLN C 1 78 ? 93.16215 54.49082 20.88205 1.000 17.09411 67 GLN C O 1
ATOM 5313 N N . SER C 1 79 ? 91.18607 53.69727 21.58470 1.000 15.64725 68 SER C N 1
ATOM 5314 C CA . SER C 1 79 ? 91.52673 53.71285 22.99985 1.000 11.69433 68 SER C CA 1
ATOM 5315 C C . SER C 1 79 ? 92.18856 52.39392 23.38988 1.000 17.43131 68 SER C C 1
ATOM 5316 O O . SER C 1 79 ? 91.99753 51.36797 22.74277 1.000 12.38100 68 SER C O 1
ATOM 5319 N N . THR C 1 80 ? 92.98409 52.43608 24.45391 1.000 12.34538 69 THR C N 1
ATOM 5320 C CA . THR C 1 80 ? 93.69897 51.24762 24.89163 1.000 13.99537 69 THR C CA 1
ATOM 5321 C C . THR C 1 80 ? 92.76884 50.32075 25.65929 1.000 16.03685 69 THR C C 1
ATOM 5322 O O . THR C 1 80 ? 91.62680 50.66681 25.97439 1.000 17.06789 69 THR C O 1
ATOM 5326 N N . TYR C 1 81 ? 93.27993 49.11561 25.97065 1.000 18.09590 70 TYR C N 1
ATOM 5327 C CA . TYR C 1 81 ? 92.56292 48.14520 26.80617 1.000 19.51298 70 TYR C CA 1
ATOM 5328 C C . TYR C 1 81 ? 93.59575 47.38013 27.62958 1.000 20.02962 70 TYR C C 1
ATOM 5329 O O . TYR C 1 81 ? 93.83131 46.18220 27.45352 1.000 22.80115 70 TYR C O 1
ATOM 5338 N N . ASN C 1 82 ? 94.25037 48.08742 28.55323 1.000 24.62347 71 ASN C N 1
ATOM 5339 C CA . ASN C 1 82 ? 95.32765 47.45823 29.30248 1.000 24.78413 71 ASN C CA 1
ATOM 5340 C C . ASN C 1 82 ? 94.81937 46.70081 30.51838 1.000 22.04019 71 ASN C C 1
ATOM 5341 O O . ASN C 1 82 ? 95.49564 45.78267 30.98556 1.000 27.28544 71 ASN C O 1
ATOM 5346 N N . GLN C 1 83 ? 93.64094 47.05238 31.01899 1.000 15.74325 72 GLN C N 1
ATOM 5347 C CA . GLN C 1 83 ? 93.01358 46.38816 32.14957 1.000 22.51361 72 GLN C CA 1
ATOM 5348 C C . GLN C 1 83 ? 91.56173 46.09070 31.77972 1.000 25.92886 72 GLN C C 1
ATOM 5349 O O . GLN C 1 83 ? 90.87428 46.92998 31.18614 1.000 23.23895 72 GLN C O 1
ATOM 5355 N N . SER C 1 84 ? 91.10001 44.88267 32.08021 1.000 19.24304 73 SER C N 1
ATOM 5356 C CA . SER C 1 84 ? 89.74023 44.54215 31.68467 1.000 23.32325 73 SER C CA 1
ATOM 5357 C C . SER C 1 84 ? 88.72720 45.27030 32.56509 1.000 25.34765 73 SER C C 1
ATOM 5358 O O . SER C 1 84 ? 89.00640 45.63712 33.70860 1.000 23.46497 73 SER C O 1
ATOM 5361 N N . ILE C 1 85 ? 87.55080 45.51344 32.01089 1.000 19.76963 74 ILE C N 1
ATOM 5362 C CA . ILE C 1 85 ? 86.44731 46.06514 32.78414 1.000 20.48827 74 ILE C CA 1
ATOM 5363 C C . ILE C 1 85 ? 85.53234 44.91326 33.17103 1.000 24.01918 74 ILE C C 1
ATOM 5364 O O . ILE C 1 85 ? 85.53824 43.84469 32.55525 1.000 25.79176 74 ILE C O 1
ATOM 5369 N N . ASP C 1 86 ? 84.73723 45.12275 34.21738 1.000 22.33999 75 ASP C N 1
ATOM 5370 C CA . ASP C 1 86 ? 83.68076 44.16880 34.52643 1.000 30.40039 75 ASP C CA 1
ATOM 5371 C C . ASP C 1 86 ? 82.37716 44.86087 34.90709 1.000 26.40226 75 ASP C C 1
ATOM 5372 O O . ASP C 1 86 ? 81.47485 44.20146 35.42583 1.000 24.55546 75 ASP C O 1
ATOM 5377 N N . SER C 1 87 ? 82.23697 46.15184 34.63337 1.000 22.96071 76 SER C N 1
ATOM 5378 C CA . SER C 1 87 ? 81.01204 46.85756 34.97011 1.000 15.16600 76 SER C CA 1
ATOM 5379 C C . SER C 1 87 ? 80.92208 48.11599 34.12298 1.000 17.95287 76 SER C C 1
ATOM 5380 O O . SER C 1 87 ? 81.94271 48.65513 33.68203 1.000 16.78523 76 SER C O 1
ATOM 5383 N N . LEU C 1 88 ? 79.69435 48.58589 33.88786 1.000 14.22569 77 LEU C N 1
ATOM 5384 C CA . LEU C 1 88 ? 79.59388 49.88323 33.23267 1.000 13.86806 77 LEU C CA 1
ATOM 5385 C C . LEU C 1 88 ? 80.17084 50.97533 34.12904 1.000 13.58093 77 LEU C C 1
ATOM 5386 O O . LEU C 1 88 ? 80.64814 51.99348 33.62075 1.000 14.78750 77 LEU C O 1
ATOM 5391 N N . GLN C 1 89 ? 80.18790 50.75172 35.44719 1.000 16.95579 78 GLN C N 1
ATOM 5392 C CA . GLN C 1 89 ? 80.78302 51.72182 36.36277 1.000 19.22066 78 GLN C CA 1
ATOM 5393 C C . GLN C 1 89 ? 82.25234 51.96919 36.02773 1.000 20.13331 78 GLN C C 1
ATOM 5394 O O . GLN C 1 89 ? 82.74516 53.09772 36.16445 1.000 14.98059 78 GLN C O 1
ATOM 5400 N N . ASP C 1 90 ? 82.96191 50.92761 35.57321 1.000 16.03291 79 ASP C N 1
ATOM 5401 C CA . ASP C 1 90 ? 84.34914 51.09854 35.13886 1.000 16.86956 79 ASP C CA 1
ATOM 5402 C C . ASP C 1 90 ? 84.45551 52.07401 33.96696 1.000 16.70942 79 ASP C C 1
ATOM 5403 O O . ASP C 1 90 ? 85.36069 52.91963 33.93571 1.000 16.89960 79 ASP C O 1
ATOM 5408 N N . PHE C 1 91 ? 83.55317 51.96774 32.98610 1.000 16.77966 80 PHE C N 1
ATOM 5409 C CA . PHE C 1 91 ? 83.55460 52.93126 31.88469 1.000 14.17466 80 PHE C CA 1
ATOM 5410 C C . PHE C 1 91 ? 83.26762 54.34197 32.38886 1.000 9.88746 80 PHE C C 1
ATOM 5411 O O . PHE C 1 91 ? 83.85809 55.31352 31.90893 1.000 15.03823 80 PHE C O 1
ATOM 5419 N N . ALA C 1 92 ? 82.33679 54.47985 33.33123 1.000 13.38039 81 ALA C N 1
ATOM 5420 C CA . ALA C 1 92 ? 81.98410 55.80498 33.83473 1.000 16.32826 81 ALA C CA 1
ATOM 5421 C C . ALA C 1 92 ? 83.12989 56.41876 34.63391 1.000 16.12910 81 ALA C C 1
ATOM 5422 O O . ALA C 1 92 ? 83.32455 57.64188 34.60749 1.000 15.10545 81 ALA C O 1
ATOM 5424 N N . GLU C 1 93 ? 83.88711 55.58913 35.36414 1.000 14.06145 82 GLU C N 1
ATOM 5425 C CA . GLU C 1 93 ? 85.06368 56.09274 36.07391 1.000 16.08839 82 GLU C CA 1
ATOM 5426 C C . GLU C 1 93 ? 86.13977 56.56521 35.09938 1.000 18.09550 82 GLU C C 1
ATOM 5427 O O . GLU C 1 93 ? 86.84098 57.55025 35.37167 1.000 13.16991 82 GLU C O 1
ATOM 5433 N N . ASP C 1 94 ? 86.31364 55.85479 33.97665 1.000 13.26595 83 ASP C N 1
ATOM 5434 C CA . ASP C 1 94 ? 87.18195 56.35070 32.90319 1.000 16.99203 83 ASP C CA 1
ATOM 5435 C C . ASP C 1 94 ? 86.73563 57.72950 32.42696 1.000 17.28133 83 ASP C C 1
ATOM 5436 O O . ASP C 1 94 ? 87.56091 58.62325 32.21000 1.000 14.56051 83 ASP C O 1
ATOM 5441 N N . VAL C 1 95 ? 85.42696 57.90397 32.22191 1.000 12.63017 84 VAL C N 1
ATOM 5442 C CA . VAL C 1 95 ? 84.90845 59.18486 31.74397 1.000 11.96329 84 VAL C CA 1
ATOM 5443 C C . VAL C 1 95 ? 85.20981 60.28506 32.74463 1.000 12.11525 84 VAL C C 1
ATOM 5444 O O . VAL C 1 95 ? 85.50733 61.42419 32.36646 1.000 17.52320 84 VAL C O 1
ATOM 5448 N N . LYS C 1 96 ? 85.14088 59.97025 34.03755 1.000 13.35999 85 LYS C N 1
ATOM 5449 C CA . LYS C 1 96 ? 85.42987 60.98819 35.04007 1.000 13.17748 85 LYS C CA 1
ATOM 5450 C C . LYS C 1 96 ? 86.90883 61.36533 35.02449 1.000 19.21505 85 LYS C C 1
ATOM 5451 O O . LYS C 1 96 ? 87.25913 62.55254 35.06828 1.000 18.02307 85 LYS C O 1
ATOM 5457 N N . LEU C 1 97 ? 87.79803 60.37031 34.97827 1.000 14.73617 86 LEU C N 1
ATOM 5458 C CA . LEU C 1 97 ? 89.22464 60.66810 34.83663 1.000 17.19744 86 LEU C CA 1
ATOM 5459 C C . LEU C 1 97 ? 89.47026 61.54268 33.61424 1.000 16.18706 86 LEU C C 1
ATOM 5460 O O . LEU C 1 97 ? 90.26605 62.48801 33.65708 1.000 16.36134 86 LEU C O 1
ATOM 5465 N N . PHE C 1 98 ? 88.78384 61.22762 32.51885 1.000 15.03381 87 PHE C N 1
ATOM 5466 C CA . PHE C 1 98 ? 88.91245 61.96460 31.26511 1.000 18.31390 87 PHE C CA 1
ATOM 5467 C C . PHE C 1 98 ? 88.53585 63.42879 31.44566 1.000 17.78103 87 PHE C C 1
ATOM 5468 O O . PHE C 1 98 ? 89.33596 64.33408 31.16300 1.000 18.52717 87 PHE C O 1
ATOM 5476 N N . ILE C 1 99 ? 87.32828 63.68982 31.95497 1.000 13.75822 88 ILE C N 1
ATOM 5477 C CA . ILE C 1 99 ? 86.91841 65.08293 32.08419 1.000 24.49938 88 ILE C CA 1
ATOM 5478 C C . ILE C 1 99 ? 87.72278 65.78645 33.16870 1.000 21.07146 88 ILE C C 1
ATOM 5479 O O . ILE C 1 99 ? 87.89549 67.01146 33.11272 1.000 15.30583 88 ILE C O 1
ATOM 5484 N N . ASP C 1 100 ? 88.23912 65.04798 34.16428 1.000 15.79131 89 ASP C N 1
ATOM 5485 C CA . ASP C 1 100 ? 89.12850 65.69282 35.13608 1.000 19.67377 89 ASP C CA 1
ATOM 5486 C C . ASP C 1 100 ? 90.42240 66.16032 34.47053 1.000 23.02714 89 ASP C C 1
ATOM 5487 O O . ASP C 1 100 ? 90.92099 67.25604 34.76487 1.000 26.00181 89 ASP C O 1
ATOM 5492 N N . GLU C 1 101 ? 90.98097 65.34434 33.57355 1.000 22.34159 90 GLU C N 1
ATOM 5493 C CA . GLU C 1 101 ? 92.23148 65.71059 32.91242 1.000 26.77715 90 GLU C CA 1
ATOM 5494 C C . GLU C 1 101 ? 92.04796 66.93484 32.02605 1.000 22.56440 90 GLU C C 1
ATOM 5495 O O . GLU C 1 101 ? 92.93175 67.79229 31.94392 1.000 23.43932 90 GLU C O 1
ATOM 5501 N N . LEU C 1 102 ? 90.91806 67.01942 31.34512 1.000 15.24202 91 LEU C N 1
ATOM 5502 C CA . LEU C 1 102 ? 90.61968 68.12482 30.45269 1.000 19.46863 91 LEU C CA 1
ATOM 5503 C C . LEU C 1 102 ? 89.97792 69.28590 31.18216 1.000 28.11941 91 LEU C C 1
ATOM 5504 O O . LEU C 1 102 ? 89.70971 70.31673 30.55900 1.000 25.17645 91 LEU C O 1
ATOM 5509 N N . LYS C 1 103 ? 89.73540 69.13378 32.48459 1.000 27.42295 92 LYS C N 1
ATOM 5510 C CA . LYS C 1 103 ? 89.21794 70.20671 33.32854 1.000 24.41343 92 LYS C CA 1
ATOM 5511 C C . LYS C 1 103 ? 87.87315 70.71618 32.81787 1.000 24.79880 92 LYS C C 1
ATOM 5512 O O . LYS C 1 103 ? 87.59102 71.91420 32.85877 1.000 25.96048 92 LYS C O 1
ATOM 5518 N N . LEU C 1 104 ? 87.04519 69.80568 32.31145 1.000 23.45497 93 LEU C N 1
ATOM 5519 C CA . LEU C 1 104 ? 85.66318 70.13634 31.98219 1.000 17.17528 93 LEU C CA 1
ATOM 5520 C C . LEU C 1 104 ? 84.81839 70.13349 33.25760 1.000 26.25794 93 LEU C C 1
ATOM 5521 O O . LEU C 1 104 ? 84.90128 69.19973 34.06646 1.000 30.56542 93 LEU C O 1
ATOM 5526 N N . GLU C 1 105 ? 84.01021 71.17954 33.44510 1.000 22.20816 94 GLU C N 1
ATOM 5527 C CA . GLU C 1 105 ? 83.23189 71.32558 34.67290 1.000 29.28835 94 GLU C CA 1
ATOM 5528 C C . GLU C 1 105 ? 81.73590 71.10175 34.50626 1.000 28.22403 94 GLU C C 1
ATOM 5529 O O . GLU C 1 105 ? 81.08723 70.67809 35.46347 1.000 25.59873 94 GLU C O 1
ATOM 5535 N N . LYS C 1 106 ? 81.17066 71.39040 33.33566 1.000 19.28427 95 LYS C N 1
ATOM 5536 C CA . LYS C 1 106 ? 79.74319 71.23843 33.08059 1.000 21.48110 95 LYS C CA 1
ATOM 5537 C C . LYS C 1 106 ? 79.56024 70.91542 31.60847 1.000 24.46433 95 LYS C C 1
ATOM 5538 O O . LYS C 1 106 ? 80.21345 71.52019 30.75228 1.000 21.89189 95 LYS C O 1
ATOM 5544 N N . PHE C 1 107 ? 78.65745 69.98435 31.31621 1.000 21.20185 96 PHE C N 1
ATOM 5545 C CA . PHE C 1 107 ? 78.41058 69.58289 29.93545 1.000 18.97661 96 PHE C CA 1
ATOM 5546 C C . PHE C 1 107 ? 77.11621 68.79626 29.87852 1.000 23.93619 96 PHE C C 1
ATOM 5547 O O . PHE C 1 107 ? 76.68642 68.20931 30.87514 1.000 19.20426 96 PHE C O 1
ATOM 5555 N N . SER C 1 108 ? 76.49384 68.80823 28.71125 1.000 14.29549 97 SER C N 1
ATOM 5556 C CA . SER C 1 108 ? 75.42135 67.86778 28.45416 1.000 15.38352 97 SER C CA 1
ATOM 5557 C C . SER C 1 108 ? 76.01525 66.53212 28.00545 1.000 17.80673 97 SER C C 1
ATOM 5558 O O . SER C 1 108 ? 77.12490 66.46732 27.45603 1.000 19.50313 97 SER C O 1
ATOM 5561 N N . LEU C 1 109 ? 75.28546 65.46015 28.27476 1.000 11.39439 98 LEU C N 1
ATOM 5562 C CA . LEU C 1 109 ? 75.78202 64.10072 28.07930 1.000 11.72129 98 LEU C CA 1
ATOM 5563 C C . LEU C 1 109 ? 74.76357 63.30317 27.27102 1.000 11.20457 98 LEU C C 1
ATOM 5564 O O . LEU C 1 109 ? 73.57255 63.31275 27.59973 1.000 16.56465 98 LEU C O 1
ATOM 5569 N N . MET C 1 110 ? 75.22247 62.62244 26.21440 1.000 12.91920 99 MET C N 1
ATOM 5570 C CA . MET C 1 110 ? 74.34099 61.83234 25.35442 1.000 13.55007 99 MET C CA 1
ATOM 5571 C C . MET C 1 110 ? 74.96391 60.46577 25.11105 1.000 17.01274 99 MET C C 1
ATOM 5572 O O . MET C 1 110 ? 76.12869 60.37265 24.69391 1.000 15.77912 99 MET C O 1
ATOM 5577 N N . GLY C 1 111 ? 74.19289 59.42128 25.36725 1.000 11.92707 100 GLY C N 1
ATOM 5578 C CA . GLY C 1 111 ? 74.69074 58.05470 25.25594 1.000 11.75827 100 GLY C CA 1
ATOM 5579 C C . GLY C 1 111 ? 73.75208 57.16611 24.47505 1.000 13.12109 100 GLY C C 1
ATOM 5580 O O . GLY C 1 111 ? 72.53561 57.22587 24.63996 1.000 17.71968 100 GLY C O 1
ATOM 5581 N N . TRP C 1 112 ? 74.33787 56.32521 23.62009 1.000 13.16591 101 TRP C N 1
ATOM 5582 C CA . TRP C 1 112 ? 73.62856 55.40264 22.74792 1.000 11.16795 101 TRP C CA 1
ATOM 5583 C C . TRP C 1 112 ? 73.76479 53.98414 23.29976 1.000 11.87969 101 TRP C C 1
ATOM 5584 O O . TRP C 1 112 ? 74.88121 53.48943 23.45774 1.000 10.83194 101 TRP C O 1
ATOM 5595 N N . ALA C 1 113 ? 72.63492 53.33758 23.58388 1.000 11.64481 102 ALA C N 1
ATOM 5596 C CA . ALA C 1 113 ? 72.57390 51.89502 23.89100 1.000 18.24087 102 ALA C CA 1
ATOM 5597 C C . ALA C 1 113 ? 73.41998 51.59359 25.12348 1.000 18.76765 102 ALA C C 1
ATOM 5598 O O . ALA C 1 113 ? 73.11629 52.14147 26.19975 1.000 18.97072 102 ALA C O 1
ATOM 5600 N N . MET C 1 114 ? 74.43377 50.72166 25.04257 1.000 17.19668 103 MET C N 1
ATOM 5601 C CA . MET C 1 114 ? 75.32353 50.50022 26.17981 1.000 16.93421 103 MET C CA 1
ATOM 5602 C C . MET C 1 114 ? 75.89583 51.81660 26.69274 1.000 9.91213 103 MET C C 1
ATOM 5603 O O . MET C 1 114 ? 76.06206 51.99841 27.90512 1.000 14.51480 103 MET C O 1
ATOM 5608 N N . GLY C 1 115 ? 76.13715 52.76650 25.78408 1.000 11.80075 104 GLY C N 1
ATOM 5609 C CA . GLY C 1 115 ? 76.59877 54.08080 26.18891 1.000 16.48090 104 GLY C CA 1
ATOM 5610 C C . GLY C 1 115 ? 75.59741 54.83887 27.03067 1.000 19.81679 104 GLY C C 1
ATOM 5611 O O . GLY C 1 115 ? 75.98479 55.67647 27.84993 1.000 17.45121 104 GLY C O 1
ATOM 5612 N N . GLY C 1 116 ? 74.30350 54.56321 26.84525 1.000 16.80777 105 GLY C N 1
ATOM 5613 C CA . GLY C 1 116 ? 73.29966 55.15668 27.71828 1.000 13.32985 105 GLY C CA 1
ATOM 5614 C C . GLY C 1 116 ? 73.39168 54.65331 29.14596 1.000 13.22300 105 GLY C C 1
ATOM 5615 O O . GLY C 1 116 ? 73.18621 55.41205 30.09356 1.000 17.20552 105 GLY C O 1
ATOM 5616 N N . GLY C 1 117 ? 73.66612 53.36052 29.32294 1.000 8.74210 106 GLY C N 1
ATOM 5617 C CA . GLY C 1 117 ? 73.97842 52.85878 30.65549 1.000 9.16222 106 GLY C CA 1
ATOM 5618 C C . GLY C 1 117 ? 75.19844 53.52413 31.27282 1.000 14.64406 106 GLY C C 1
ATOM 5619 O O . GLY C 1 117 ? 75.18081 53.92248 32.44259 1.000 12.75494 106 GLY C O 1
ATOM 5620 N N . VAL C 1 118 ? 76.28451 53.64090 30.50277 1.000 13.98072 107 VAL C N 1
ATOM 5621 C CA . VAL C 1 118 ? 77.45838 54.36254 30.99295 1.000 12.54788 107 VAL C CA 1
ATOM 5622 C C . VAL C 1 118 ? 77.07703 55.78818 31.37395 1.000 16.69540 107 VAL C C 1
ATOM 5623 O O . VAL C 1 118 ? 77.52796 56.32261 32.40467 1.000 13.35708 107 VAL C O 1
ATOM 5627 N N . ALA C 1 119 ? 76.26313 56.43707 30.52788 1.000 16.32088 108 ALA C N 1
ATOM 5628 C CA . ALA C 1 119 ? 75.88914 57.82515 30.77354 1.000 14.13729 108 ALA C CA 1
ATOM 5629 C C . ALA C 1 119 ? 75.02372 57.94420 32.01728 1.000 14.62804 108 ALA C C 1
ATOM 5630 O O . ALA C 1 119 ? 75.21678 58.86396 32.81677 1.000 12.56691 108 ALA C O 1
ATOM 5632 N N . MET C 1 120 ? 74.06739 57.02426 32.19365 1.000 12.58366 109 MET C N 1
ATOM 5633 C CA . MET C 1 120 ? 73.26048 57.01782 33.40849 1.000 15.79145 109 MET C CA 1
ATOM 5634 C C . MET C 1 120 ? 74.13429 56.81377 34.63304 1.000 18.54276 109 MET C C 1
ATOM 5635 O O . MET C 1 120 ? 74.00196 57.53104 35.63378 1.000 13.90149 109 MET C O 1
ATOM 5640 N N . GLN C 1 121 ? 75.03573 55.82785 34.56996 1.000 18.68989 110 GLN C N 1
ATOM 5641 C CA . GLN C 1 121 ? 75.92258 55.56197 35.69803 1.000 22.03963 110 GLN C CA 1
ATOM 5642 C C . GLN C 1 121 ? 76.77653 56.78072 36.01807 1.000 18.57952 110 GLN C C 1
ATOM 5643 O O . GLN C 1 121 ? 76.95897 57.13692 37.18796 1.000 18.13087 110 GLN C O 1
ATOM 5649 N N . PHE C 1 122 ? 77.30911 57.43291 34.98843 1.000 13.19840 111 PHE C N 1
ATOM 5650 C CA . PHE C 1 122 ? 78.12382 58.61633 35.23021 1.000 14.09787 111 PHE C CA 1
ATOM 5651 C C . PHE C 1 122 ? 77.30227 59.71354 35.89340 1.000 15.78174 111 PHE C C 1
ATOM 5652 O O . PHE C 1 122 ? 77.78066 60.39965 36.80891 1.000 14.40445 111 PHE C O 1
ATOM 5660 N N . THR C 1 123 ? 76.07199 59.91217 35.42181 1.000 16.10063 112 THR C N 1
ATOM 5661 C CA . THR C 1 123 ? 75.25933 61.00957 35.92972 1.000 15.76328 112 THR C CA 1
ATOM 5662 C C . THR C 1 123 ? 74.79522 60.75091 37.35465 1.000 18.87395 112 THR C C 1
ATOM 5663 O O . THR C 1 123 ? 74.64370 61.69819 38.13710 1.000 20.92695 112 THR C O 1
ATOM 5667 N N . ALA C 1 124 ? 74.58404 59.48292 37.71603 1.000 12.01951 113 ALA C N 1
ATOM 5668 C CA . ALA C 1 124 ? 74.24998 59.15796 39.10229 1.000 13.28214 113 ALA C CA 1
ATOM 5669 C C . ALA C 1 124 ? 75.41712 59.44377 40.03935 1.000 13.17627 113 ALA C C 1
ATOM 5670 O O . ALA C 1 124 ? 75.20744 59.88436 41.18097 1.000 15.63952 113 ALA C O 1
ATOM 5672 N N . ASN C 1 125 ? 76.65060 59.20138 39.56902 1.000 12.29225 114 ASN C N 1
ATOM 5673 C CA . ASN C 1 125 ? 77.86557 59.36468 40.36651 1.000 14.83855 114 ASN C CA 1
ATOM 5674 C C . ASN C 1 125 ? 78.30136 60.81607 40.49157 1.000 17.53644 114 ASN C C 1
ATOM 5675 O O . ASN C 1 125 ? 78.88678 61.19294 41.51165 1.000 19.07187 114 ASN C O 1
ATOM 5680 N N . HIS C 1 126 ? 78.09037 61.61843 39.44616 1.000 17.59587 115 HIS C N 1
ATOM 5681 C CA . HIS C 1 126 ? 78.67992 62.95545 39.34841 1.000 13.81864 115 HIS C CA 1
ATOM 5682 C C . HIS C 1 126 ? 77.63692 63.94426 38.83834 1.000 13.40521 115 HIS C C 1
ATOM 5683 O O . HIS C 1 126 ? 77.83422 64.60556 37.81890 1.000 17.62317 115 HIS C O 1
ATOM 5690 N N . PRO C 1 127 ? 76.51891 64.09521 39.54851 1.000 19.00437 116 PRO C N 1
ATOM 5691 C CA . PRO C 1 127 ? 75.44144 64.94109 39.00477 1.000 17.21404 116 PRO C CA 1
ATOM 5692 C C . PRO C 1 127 ? 75.83664 66.40225 38.81507 1.000 16.51677 116 PRO C C 1
ATOM 5693 O O . PRO C 1 127 ? 75.24815 67.07123 37.95437 1.000 21.81431 116 PRO C O 1
ATOM 5697 N N . THR C 1 128 ? 76.81897 66.92175 39.56936 1.000 19.27339 117 THR C N 1
ATOM 5698 C CA . THR C 1 128 ? 77.17473 68.33404 39.43565 1.000 16.62982 117 THR C CA 1
ATOM 5699 C C . THR C 1 128 ? 77.87246 68.64954 38.11803 1.000 22.23694 117 THR C C 1
ATOM 5700 O O . THR C 1 128 ? 78.06599 69.83293 37.80901 1.000 24.66428 117 THR C O 1
ATOM 5704 N N . PHE C 1 129 ? 78.27687 67.63703 37.35090 1.000 23.45216 118 PHE C N 1
ATOM 5705 C CA . PHE C 1 129 ? 78.95674 67.86115 36.08223 1.000 18.89987 118 PHE C CA 1
ATOM 5706 C C . PHE C 1 129 ? 78.01229 67.82110 34.88296 1.000 23.83791 118 PHE C C 1
ATOM 5707 O O . PHE C 1 129 ? 78.41556 68.23162 33.78671 1.000 22.23512 118 PHE C O 1
ATOM 5715 N N . VAL C 1 130 ? 76.76301 67.38494 35.06453 1.000 15.27874 119 VAL C N 1
ATOM 5716 C CA . VAL C 1 130 ? 75.88227 67.03499 33.95250 1.000 11.68182 119 VAL C CA 1
ATOM 5717 C C . VAL C 1 130 ? 74.72488 68.02248 33.90375 1.000 23.30951 119 VAL C C 1
ATOM 5718 O O . VAL C 1 130 ? 73.93584 68.10982 34.85171 1.000 29.91500 119 VAL C O 1
ATOM 5722 N N . GLU C 1 131 ? 74.61641 68.75307 32.79016 1.000 15.14226 120 GLU C N 1
ATOM 5723 C CA . GLU C 1 131 ? 73.55254 69.73978 32.61628 1.000 15.01250 120 GLU C CA 1
ATOM 5724 C C . GLU C 1 131 ? 72.27290 69.08666 32.11272 1.000 23.20096 120 GLU C C 1
ATOM 5725 O O . GLU C 1 131 ? 71.21219 69.20354 32.73085 1.000 27.39495 120 GLU C O 1
ATOM 5731 N N . LYS C 1 132 ? 72.34736 68.44686 30.95734 1.000 19.14489 121 LYS C N 1
ATOM 5732 C CA . LYS C 1 132 ? 71.24250 67.67752 30.41619 1.000 18.47011 121 LYS C CA 1
ATOM 5733 C C . LYS C 1 132 ? 71.76776 66.30275 30.05102 1.000 16.05810 121 LYS C C 1
ATOM 5734 O O . LYS C 1 132 ? 72.94370 66.14834 29.69164 1.000 15.31141 121 LYS C O 1
ATOM 5740 N N . LEU C 1 133 ? 70.89171 65.30310 30.16031 1.000 12.61435 122 LEU C N 1
ATOM 5741 C CA . LEU C 1 133 ? 71.21309 63.92273 29.83064 1.000 14.64754 122 LEU C CA 1
ATOM 5742 C C . LEU C 1 133 ? 70.28507 63.45239 28.72095 1.000 14.64006 122 LEU C C 1
ATOM 5743 O O . LEU C 1 133 ? 69.06895 63.63596 28.80872 1.000 16.14693 122 LEU C O 1
ATOM 5748 N N . ILE C 1 134 ? 70.84440 62.85846 27.67438 1.000 14.45039 123 ILE C N 1
ATOM 5749 C CA . ILE C 1 134 ? 70.03111 62.31149 26.59243 1.000 10.32578 123 ILE C CA 1
ATOM 5750 C C . ILE C 1 134 ? 70.38718 60.84490 26.40664 1.000 12.43731 123 ILE C C 1
ATOM 5751 O O . ILE C 1 134 ? 71.55515 60.50615 26.16376 1.000 14.31478 123 ILE C O 1
ATOM 5756 N N . LEU C 1 135 ? 69.38132 59.97770 26.48201 1.000 11.89849 124 LEU C N 1
ATOM 5757 C CA . LEU C 1 135 ? 69.57413 58.54826 26.31782 1.000 11.87535 124 LEU C CA 1
ATOM 5758 C C . LEU C 1 135 ? 68.95601 58.11355 25.00393 1.000 13.67710 124 LEU C C 1
ATOM 5759 O O . LEU C 1 135 ? 67.76346 58.33093 24.78026 1.000 13.14578 124 LEU C O 1
ATOM 5764 N N . VAL C 1 136 ? 69.75677 57.47492 24.15026 1.000 14.50628 125 VAL C N 1
ATOM 5765 C CA . VAL C 1 136 ? 69.32580 57.10168 22.80786 1.000 12.22569 125 VAL C CA 1
ATOM 5766 C C . VAL C 1 136 ? 69.34308 55.58079 22.71925 1.000 16.22943 125 VAL C C 1
ATOM 5767 O O . VAL C 1 136 ? 70.41148 54.95639 22.71074 1.000 14.59490 125 VAL C O 1
ATOM 5771 N N . GLU C 1 137 ? 68.16121 54.97834 22.67162 1.000 10.32642 126 GLU C N 1
ATOM 5772 C CA . GLU C 1 137 ? 68.05283 53.52403 22.61902 1.000 13.86886 126 GLU C CA 1
ATOM 5773 C C . GLU C 1 137 ? 68.86056 52.90022 23.74753 1.000 12.50780 126 GLU C C 1
ATOM 5774 O O . GLU C 1 137 ? 69.52255 51.88155 23.56920 1.000 17.10249 126 GLU C O 1
ATOM 5780 N N . SER C 1 138 ? 68.82704 53.53259 24.91652 1.000 17.68601 127 SER C N 1
ATOM 5781 C CA . SER C 1 138 ? 69.69933 53.11629 26.00732 1.000 10.77740 127 SER C CA 1
ATOM 5782 C C . SER C 1 138 ? 69.30791 51.74068 26.53228 1.000 12.19978 127 SER C C 1
ATOM 5783 O O . SER C 1 138 ? 68.12493 51.38839 26.59143 1.000 14.41401 127 SER C O 1
ATOM 5786 N N . VAL C 1 139 ? 70.31132 50.96764 26.93953 1.000 13.38312 128 VAL C N 1
ATOM 5787 C CA . VAL C 1 139 ? 70.05557 49.75918 27.70901 1.000 17.87757 128 VAL C CA 1
ATOM 5788 C C . VAL C 1 139 ? 69.25452 50.15645 28.94053 1.000 16.88737 128 VAL C C 1
ATOM 5789 O O . VAL C 1 139 ? 69.36257 51.29120 29.42717 1.000 15.89054 128 VAL C O 1
ATOM 5793 N N . GLY C 1 140 ? 68.44785 49.23208 29.43852 1.000 14.85627 129 GLY C N 1
ATOM 5794 C CA . GLY C 1 140 ? 67.53352 49.52152 30.52269 1.000 22.00882 129 GLY C CA 1
ATOM 5795 C C . GLY C 1 140 ? 68.19476 49.53523 31.88344 1.000 23.80258 129 GLY C C 1
ATOM 5796 O O . GLY C 1 140 ? 69.35766 49.17313 32.06258 1.000 16.58848 129 GLY C O 1
ATOM 5797 N N . MET C 1 141 ? 67.41158 49.95360 32.87570 1.000 17.93809 130 MET C N 1
ATOM 5798 C CA . MET C 1 141 ? 67.94329 50.08894 34.22326 1.000 19.55729 130 MET C CA 1
ATOM 5799 C C . MET C 1 141 ? 68.30833 48.74757 34.84669 1.000 22.02350 130 MET C C 1
ATOM 5800 O O . MET C 1 141 ? 69.02871 48.72927 35.84469 1.000 18.08106 130 MET C O 1
ATOM 5805 N N . LYS C 1 142 ? 67.83879 47.63132 34.29046 1.000 24.69110 131 LYS C N 1
ATOM 5806 C CA . LYS C 1 142 ? 68.23889 46.30925 34.77051 1.000 22.60458 131 LYS C CA 1
ATOM 5807 C C . LYS C 1 142 ? 69.11186 45.56699 33.77137 1.000 21.25421 131 LYS C C 1
ATOM 5808 O O . LYS C 1 142 ? 69.20705 44.33371 33.82902 1.000 19.74456 131 LYS C O 1
ATOM 5814 N N . GLY C 1 143 ? 69.76227 46.28941 32.86469 1.000 22.05467 132 GLY C N 1
ATOM 5815 C CA . GLY C 1 143 ? 70.65294 45.63130 31.92636 1.000 23.93514 132 GLY C CA 1
ATOM 5816 C C . GLY C 1 143 ? 69.87927 44.82512 30.89988 1.000 20.79913 132 GLY C C 1
ATOM 5817 O O . GLY C 1 143 ? 68.71465 45.09932 30.59234 1.000 22.49832 132 GLY C O 1
ATOM 5818 N N . TYR C 1 144 ? 70.55846 43.82081 30.34228 1.000 19.62051 133 TYR C N 1
ATOM 5819 C CA . TYR C 1 144 ? 69.83316 42.89384 29.50775 1.000 32.57811 133 TYR C CA 1
ATOM 5820 C C . TYR C 1 144 ? 70.44009 41.51606 29.70503 1.000 28.76137 133 TYR C C 1
ATOM 5821 O O . TYR C 1 144 ? 71.66624 41.38889 29.82592 1.000 36.99577 133 TYR C O 1
ATOM 5830 N N . PRO C 1 145 ? 69.62146 40.48517 29.72170 1.000 30.19909 134 PRO C N 1
ATOM 5831 C CA . PRO C 1 145 ? 70.11596 39.13563 29.94360 1.000 30.17378 134 PRO C CA 1
ATOM 5832 C C . PRO C 1 145 ? 70.56109 38.48440 28.64420 1.000 30.03096 134 PRO C C 1
ATOM 5833 O O . PRO C 1 145 ? 70.24679 38.92836 27.53313 1.000 29.91356 134 PRO C O 1
ATOM 5837 N N . ILE C 1 146 ? 71.32089 37.41557 28.81631 1.000 28.16587 135 ILE C N 1
ATOM 5838 C CA . ILE C 1 146 ? 71.69797 36.51313 27.74429 1.000 24.14801 135 ILE C CA 1
ATOM 5839 C C . ILE C 1 146 ? 71.18287 35.14249 28.14277 1.000 23.74130 135 ILE C C 1
ATOM 5840 O O . ILE C 1 146 ? 71.34581 34.73243 29.29853 1.000 20.47565 135 ILE C O 1
ATOM 5845 N N . PHE C 1 147 ? 70.54099 34.44906 27.20883 1.000 17.47763 136 PHE C N 1
ATOM 5846 C CA . PHE C 1 147 ? 69.98488 33.13383 27.49844 1.000 19.95642 136 PHE C CA 1
ATOM 5847 C C . PHE C 1 147 ? 70.85280 32.03995 26.89740 1.000 19.06673 136 PHE C C 1
ATOM 5848 O O . PHE C 1 147 ? 71.48256 32.23066 25.85659 1.000 21.07309 136 PHE C O 1
ATOM 5856 N N . LYS C 1 148 ? 70.87133 30.88343 27.55901 1.000 19.50595 137 LYS C N 1
ATOM 5857 C CA . LYS C 1 148 ? 71.39465 29.68325 26.92009 1.000 17.28587 137 LYS C CA 1
ATOM 5858 C C . LYS C 1 148 ? 70.59228 29.36491 25.65642 1.000 21.02806 137 LYS C C 1
ATOM 5859 O O . LYS C 1 148 ? 69.42273 29.74711 25.52163 1.000 20.07031 137 LYS C O 1
ATOM 5865 N N . LYS C 1 149 ? 71.23567 28.66879 24.71785 1.000 18.10465 138 LYS C N 1
ATOM 5866 C CA . LYS C 1 149 ? 70.64519 28.36386 23.41922 1.000 16.20655 138 LYS C CA 1
ATOM 5867 C C . LYS C 1 149 ? 70.39248 26.86942 23.28743 1.000 21.76504 138 LYS C C 1
ATOM 5868 O O . LYS C 1 149 ? 71.19599 26.05308 23.75080 1.000 19.84892 138 LYS C O 1
ATOM 5874 N N . ASP C 1 150 ? 69.29075 26.51855 22.62575 1.000 19.37458 139 ASP C N 1
ATOM 5875 C CA . ASP C 1 150 ? 68.98353 25.12278 22.34968 1.000 20.77930 139 ASP C CA 1
ATOM 5876 C C . ASP C 1 150 ? 69.71589 24.66393 21.08446 1.000 23.51167 139 ASP C C 1
ATOM 5877 O O . ASP C 1 150 ? 70.46534 25.42171 20.46071 1.000 23.06130 139 ASP C O 1
ATOM 5882 N N . THR C 1 151 ? 69.47968 23.40633 20.68639 1.000 18.53625 140 THR C N 1
ATOM 5883 C CA . THR C 1 151 ? 70.18183 22.83149 19.54228 1.000 26.95237 140 THR C CA 1
ATOM 5884 C C . THR C 1 151 ? 69.88000 23.55542 18.23190 1.000 27.69874 140 THR C C 1
ATOM 5885 O O . THR C 1 151 ? 70.61432 23.37132 17.25550 1.000 33.08986 140 THR C O 1
ATOM 5889 N N . ASN C 1 152 ? 68.83162 24.37248 18.17839 1.000 26.85824 141 ASN C N 1
ATOM 5890 C CA . ASN C 1 152 ? 68.55155 25.16224 16.98578 1.000 26.42244 141 ASN C CA 1
ATOM 5891 C C . ASN C 1 152 ? 69.12123 26.57421 17.05264 1.000 28.83299 141 ASN C C 1
ATOM 5892 O O . ASN C 1 152 ? 68.90867 27.35358 16.11729 1.000 33.54160 141 ASN C O 1
ATOM 5897 N N . GLY C 1 153 ? 69.85108 26.91975 18.11493 1.000 24.68741 142 GLY C N 1
ATOM 5898 C CA . GLY C 1 153 ? 70.36800 28.26376 18.26870 1.000 25.11224 142 GLY C CA 1
ATOM 5899 C C . GLY C 1 153 ? 69.39299 29.24765 18.87459 1.000 30.37623 142 GLY C C 1
ATOM 5900 O O . GLY C 1 153 ? 69.69827 30.44383 18.94278 1.000 28.22351 142 GLY C O 1
ATOM 5901 N N . GLN C 1 154 ? 68.26676 28.79647 19.30118 1.000 24.51312 143 GLN C N 1
ATOM 5902 C CA . GLN C 1 154 ? 67.21773 29.63588 19.83931 1.000 23.60028 143 GLN C CA 1
ATOM 5903 C C . GLN C 1 154 ? 67.35481 29.75373 21.35321 1.000 22.05122 143 GLN C C 1
ATOM 5904 O O . GLN C 1 154 ? 67.77611 28.80558 22.02179 1.000 19.60017 143 GLN C O 1
ATOM 5910 N N . PRO C 1 155 ? 67.00234 30.91379 21.89612 1.000 21.27185 144 PRO C N 1
ATOM 5911 C CA . PRO C 1 155 ? 67.12473 31.12149 23.34092 1.000 20.78771 144 PRO C CA 1
ATOM 5912 C C . PRO C 1 155 ? 66.21570 30.19237 24.13183 1.000 24.76289 144 PRO C C 1
ATOM 5913 O O . PRO C 1 155 ? 65.07667 29.92161 23.74285 1.000 17.13488 144 PRO C O 1
ATOM 5917 N N . ILE C 1 156 ? 66.74384 29.71102 25.25460 1.000 21.70503 145 ILE C N 1
ATOM 5918 C CA . ILE C 1 156 ? 65.98382 28.98372 26.26684 1.000 21.81058 145 ILE C CA 1
ATOM 5919 C C . ILE C 1 156 ? 65.66488 30.00500 27.35277 1.000 21.55622 145 ILE C C 1
ATOM 5920 O O . ILE C 1 156 ? 66.52609 30.32767 28.17804 1.000 18.49702 145 ILE C O 1
ATOM 5925 N N . VAL C 1 157 ? 64.43602 30.54395 27.34104 1.000 20.55914 146 VAL C N 1
ATOM 5926 C CA . VAL C 1 157 ? 64.18375 31.82557 28.00316 1.000 21.19661 146 VAL C CA 1
ATOM 5927 C C . VAL C 1 157 ? 63.95811 31.70631 29.50001 1.000 17.11646 146 VAL C C 1
ATOM 5928 O O . VAL C 1 157 ? 63.71498 32.72152 30.15829 1.000 18.88296 146 VAL C O 1
ATOM 5932 N N . SER C 1 158 ? 64.08619 30.51410 30.07704 1.000 18.39608 147 SER C N 1
ATOM 5933 C CA . SER C 1 158 ? 64.17643 30.40831 31.52115 1.000 21.50820 147 SER C CA 1
ATOM 5934 C C . SER C 1 158 ? 65.58418 30.01694 31.97641 1.000 22.96650 147 SER C C 1
ATOM 5935 O O . SER C 1 158 ? 65.78170 29.68119 33.14553 1.000 23.17232 147 SER C O 1
ATOM 5938 N N . SER C 1 159 ? 66.56998 30.06827 31.07996 1.000 20.92210 148 SER C N 1
ATOM 5939 C CA . SER C 1 159 ? 67.94269 29.65227 31.37445 1.000 23.79254 148 SER C CA 1
ATOM 5940 C C . SER C 1 159 ? 68.86261 30.85373 31.18835 1.000 24.38892 148 SER C C 1
ATOM 5941 O O . SER C 1 159 ? 69.30655 31.13854 30.07224 1.000 17.78625 148 SER C O 1
ATOM 5944 N N . LEU C 1 160 ? 69.15617 31.54043 32.28981 1.000 17.32827 149 LEU C N 1
ATOM 5945 C CA . LEU C 1 160 ? 69.88170 32.80089 32.26999 1.000 29.29094 149 LEU C CA 1
ATOM 5946 C C . LEU C 1 160 ? 71.38557 32.57953 32.37564 1.000 27.09014 149 LEU C C 1
ATOM 5947 O O . LEU C 1 160 ? 71.84861 31.76579 33.17463 1.000 27.05544 149 LEU C O 1
ATOM 5952 N N . VAL C 1 161 ? 72.14173 33.30784 31.57203 1.000 22.14815 150 VAL C N 1
ATOM 5953 C CA . VAL C 1 161 ? 73.59924 33.31656 31.68788 1.000 24.15075 150 VAL C CA 1
ATOM 5954 C C . VAL C 1 161 ? 73.99393 34.28234 32.80275 1.000 26.73313 150 VAL C C 1
ATOM 5955 O O . VAL C 1 161 ? 73.41388 35.36605 32.93050 1.000 27.05738 150 VAL C O 1
ATOM 5959 N N . LYS C 1 162 ? 74.96065 33.89527 33.64426 1.000 23.73601 151 LYS C N 1
ATOM 5960 C CA . LYS C 1 162 ? 75.29703 34.72090 34.80347 1.000 30.22568 151 LYS C CA 1
ATOM 5961 C C . LYS C 1 162 ? 76.78192 35.01185 34.99173 1.000 29.22289 151 LYS C C 1
ATOM 5962 O O . LYS C 1 162 ? 77.13154 35.77311 35.90375 1.000 33.17443 151 LYS C O 1
ATOM 5968 N N . THR C 1 163 ? 77.66429 34.43927 34.18146 1.000 23.80029 152 THR C N 1
ATOM 5969 C CA . THR C 1 163 ? 79.09366 34.50276 34.45787 1.000 32.16559 152 THR C CA 1
ATOM 5970 C C . THR C 1 163 ? 79.85720 34.81177 33.18507 1.000 28.63857 152 THR C C 1
ATOM 5971 O O . THR C 1 163 ? 79.43745 34.43688 32.09211 1.000 27.10521 152 THR C O 1
ATOM 5975 N N . LYS C 1 164 ? 81.00725 35.46886 33.34292 1.000 26.26074 153 LYS C N 1
ATOM 5976 C CA . LYS C 1 164 ? 81.85103 35.76366 32.18688 1.000 31.66096 153 LYS C CA 1
ATOM 5977 C C . LYS C 1 164 ? 82.27538 34.48785 31.46523 1.000 29.00946 153 LYS C C 1
ATOM 5978 O O . LYS C 1 164 ? 82.32797 34.44943 30.22693 1.000 23.68361 153 LYS C O 1
ATOM 5984 N N . GLU C 1 165 ? 82.57790 33.42743 32.21682 1.000 25.56154 154 GLU C N 1
ATOM 5985 C CA . GLU C 1 165 ? 82.93525 32.17249 31.57025 1.000 21.72972 154 GLU C CA 1
ATOM 5986 C C . GLU C 1 165 ? 81.77736 31.62511 30.73767 1.000 22.53195 154 GLU C C 1
ATOM 5987 O O . GLU C 1 165 ? 81.98755 31.13941 29.62313 1.000 30.00987 154 GLU C O 1
ATOM 5993 N N . GLU C 1 166 ? 80.55019 31.68165 31.26405 1.000 23.87145 155 GLU C N 1
ATOM 5994 C CA . GLU C 1 166 ? 79.38828 31.25597 30.48245 1.000 25.74264 155 GLU C CA 1
ATOM 5995 C C . GLU C 1 166 ? 79.26298 32.06776 29.19920 1.000 24.85234 155 GLU C C 1
ATOM 5996 O O . GLU C 1 166 ? 79.04032 31.51217 28.11601 1.000 23.36302 155 GLU C O 1
ATOM 6002 N N . ILE C 1 167 ? 79.38981 33.39418 29.30696 1.000 24.26131 156 ILE C N 1
ATOM 6003 C CA . ILE C 1 167 ? 79.34122 34.25728 28.12472 1.000 18.49715 156 ILE C CA 1
ATOM 6004 C C . ILE C 1 167 ? 80.34989 33.78671 27.08549 1.000 21.54032 156 ILE C C 1
ATOM 6005 O O . ILE C 1 167 ? 80.02133 33.61530 25.90306 1.000 23.64149 156 ILE C O 1
ATOM 6010 N N . ALA C 1 168 ? 81.58863 33.54741 27.52109 1.000 27.14825 157 ALA C N 1
ATOM 6011 C CA . ALA C 1 168 ? 82.64187 33.13173 26.59959 1.000 36.80486 157 ALA C CA 1
ATOM 6012 C C . ALA C 1 168 ? 82.24438 31.88475 25.81158 1.000 35.01005 157 ALA C C 1
ATOM 6013 O O . ALA C 1 168 ? 82.54581 31.77507 24.61860 1.000 36.77257 157 ALA C O 1
ATOM 6015 N N . GLN C 1 169 ? 81.54162 30.94790 26.44688 1.000 34.62322 158 GLN C N 1
ATOM 6016 C CA . GLN C 1 169 ? 81.19945 29.68259 25.80468 1.000 31.70963 158 GLN C CA 1
ATOM 6017 C C . GLN C 1 169 ? 79.92425 29.74615 24.96485 1.000 34.69088 158 GLN C C 1
ATOM 6018 O O . GLN C 1 169 ? 79.48351 28.70832 24.46869 1.000 33.32843 158 GLN C O 1
ATOM 6024 N N . ASP C 1 170 ? 79.31475 30.91498 24.79613 1.000 30.32563 159 ASP C N 1
ATOM 6025 C CA . ASP C 1 170 ? 78.09126 30.97197 23.99638 1.000 27.00635 159 ASP C CA 1
ATOM 6026 C C . ASP C 1 170 ? 78.43454 30.82006 22.51994 1.000 32.30569 159 ASP C C 1
ATOM 6027 O O . ASP C 1 170 ? 79.08001 31.71069 21.95748 1.000 22.88715 159 ASP C O 1
ATOM 6032 N N . PRO C 1 171 ? 78.01244 29.74598 21.84785 1.000 35.94731 160 PRO C N 1
ATOM 6033 C CA . PRO C 1 171 ? 78.44360 29.52279 20.46630 1.000 32.99370 160 PRO C CA 1
ATOM 6034 C C . PRO C 1 171 ? 77.62405 30.26554 19.42454 1.000 27.37282 160 PRO C C 1
ATOM 6035 O O . PRO C 1 171 ? 77.95390 30.18257 18.23693 1.000 30.91182 160 PRO C O 1
ATOM 6039 N N . VAL C 1 172 ? 76.59715 31.01325 19.81797 1.000 19.93987 161 VAL C N 1
ATOM 6040 C CA . VAL C 1 172 ? 75.64938 31.60863 18.88227 1.000 27.35711 161 VAL C CA 1
ATOM 6041 C C . VAL C 1 172 ? 75.80778 33.12111 18.79105 1.000 30.36282 161 VAL C C 1
ATOM 6042 O O . VAL C 1 172 ? 75.95809 33.67038 17.70064 1.000 35.56766 161 VAL C O 1
ATOM 6046 N N . GLN C 1 173 ? 75.73895 33.82392 19.91665 1.000 27.34945 162 GLN C N 1
ATOM 6047 C CA . GLN C 1 173 ? 75.81791 35.27235 19.85747 1.000 27.39626 162 GLN C CA 1
ATOM 6048 C C . GLN C 1 173 ? 77.12075 35.83119 20.41039 1.000 25.66828 162 GLN C C 1
ATOM 6049 O O . GLN C 1 173 ? 77.30013 37.05503 20.41130 1.000 27.66201 162 GLN C O 1
ATOM 6055 N N . ILE C 1 174 ? 78.04406 34.98718 20.86893 1.000 17.91709 163 ILE C N 1
ATOM 6056 C CA . ILE C 1 174 ? 79.30714 35.52764 21.36929 1.000 26.37183 163 ILE C CA 1
ATOM 6057 C C . ILE C 1 174 ? 80.47350 35.01272 20.53927 1.000 21.80586 163 ILE C C 1
ATOM 6058 O O . ILE C 1 174 ? 81.22587 35.80328 19.95411 1.000 20.38127 163 ILE C O 1
ATOM 6063 N N . ALA C 1 175 ? 80.64391 33.69004 20.49944 1.000 19.61146 164 ALA C N 1
ATOM 6064 C CA . ALA C 1 175 ? 81.76290 33.10070 19.76439 1.000 20.67510 164 ALA C CA 1
ATOM 6065 C C . ALA C 1 175 ? 81.86021 33.56640 18.31436 1.000 24.44490 164 ALA C C 1
ATOM 6066 O O . ALA C 1 175 ? 82.97283 33.90927 17.88196 1.000 28.00693 164 ALA C O 1
ATOM 6068 N N . PRO C 1 176 ? 80.78314 33.60482 17.51419 1.000 23.87996 165 PRO C N 1
ATOM 6069 C CA . PRO C 1 176 ? 80.93952 34.07603 16.12473 1.000 25.49647 165 PRO C CA 1
ATOM 6070 C C . PRO C 1 176 ? 81.36712 35.53404 16.02428 1.000 22.89244 165 PRO C C 1
ATOM 6071 O O . PRO C 1 176 ? 81.94098 35.92973 14.99832 1.000 18.28306 165 PRO C O 1
ATOM 6075 N N . VAL C 1 177 ? 81.12118 36.34633 17.05649 1.000 20.52345 166 VAL C N 1
ATOM 6076 C CA . VAL C 1 177 ? 81.59872 37.72695 17.03913 1.000 12.37046 166 VAL C CA 1
ATOM 6077 C C . VAL C 1 177 ? 83.09927 37.75937 17.28128 1.000 20.96220 166 VAL C C 1
ATOM 6078 O O . VAL C 1 177 ? 83.84387 38.45926 16.58550 1.000 19.29802 166 VAL C O 1
ATOM 6082 N N . LEU C 1 178 ? 83.56851 36.99018 18.26845 1.000 17.41967 167 LEU C N 1
ATOM 6083 C CA . LEU C 1 178 ? 85.00170 36.93041 18.53935 1.000 18.73339 167 LEU C CA 1
ATOM 6084 C C . LEU C 1 178 ? 85.77626 36.43522 17.32474 1.000 21.80186 167 LEU C C 1
ATOM 6085 O O . LEU C 1 178 ? 86.87317 36.93227 17.03853 1.000 23.35847 167 LEU C O 1
ATOM 6090 N N . ASP C 1 179 ? 85.23462 35.43864 16.61135 1.000 19.13284 168 ASP C N 1
ATOM 6091 C CA . ASP C 1 179 ? 85.92598 34.93151 15.43084 1.000 22.32342 168 ASP C CA 1
ATOM 6092 C C . ASP C 1 179 ? 85.91086 35.95678 14.30578 1.000 20.19867 168 ASP C C 1
ATOM 6093 O O . ASP C 1 179 ? 86.88574 36.08712 13.55902 1.000 21.35419 168 ASP C O 1
ATOM 6098 N N . ALA C 1 180 ? 84.80184 36.67816 14.15953 1.000 16.54184 169 ALA C N 1
ATOM 6099 C CA . ALA C 1 180 ? 84.71703 37.72082 13.14134 1.000 17.35544 169 ALA C CA 1
ATOM 6100 C C . ALA C 1 180 ? 85.75520 38.80558 13.38702 1.000 18.94952 169 ALA C C 1
ATOM 6101 O O . ALA C 1 180 ? 86.39999 39.28091 12.44561 1.000 18.34697 169 ALA C O 1
ATOM 6103 N N . ILE C 1 181 ? 85.94221 39.19595 14.64907 1.000 17.49279 170 ILE C N 1
ATOM 6104 C CA . ILE C 1 181 ? 86.98889 40.15742 14.98373 1.000 19.63644 170 ILE C CA 1
ATOM 6105 C C . ILE C 1 181 ? 88.35516 39.60713 14.59358 1.000 22.70133 170 ILE C C 1
ATOM 6106 O O . ILE C 1 181 ? 89.14199 40.27935 13.91670 1.000 21.87541 170 ILE C O 1
ATOM 6111 N N . LYS C 1 182 ? 88.64029 38.35570 14.98299 1.000 20.01083 171 LYS C N 1
ATOM 6112 C CA . LYS C 1 182 ? 89.96363 37.77944 14.74679 1.000 26.86170 171 LYS C CA 1
ATOM 6113 C C . LYS C 1 182 ? 90.27075 37.67140 13.26115 1.000 23.93696 171 LYS C C 1
ATOM 6114 O O . LYS C 1 182 ? 91.40014 37.93139 12.83049 1.000 24.89511 171 LYS C O 1
ATOM 6120 N N . ASN C 1 183 ? 89.29285 37.26007 12.46644 1.000 20.15859 172 ASN C N 1
ATOM 6121 C CA . ASN C 1 183 ? 89.49410 37.09958 11.03664 1.000 20.67841 172 ASN C CA 1
ATOM 6122 C C . ASN C 1 183 ? 89.10311 38.34446 10.25392 1.000 22.06544 172 ASN C C 1
ATOM 6123 O O . ASN C 1 183 ? 89.07422 38.29669 9.02272 1.000 19.53401 172 ASN C O 1
ATOM 6128 N N . MET C 1 184 ? 88.81059 39.44990 10.94168 1.000 22.90989 173 MET C N 1
ATOM 6129 C CA . MET C 1 184 ? 88.42191 40.70723 10.30437 1.000 24.15118 173 MET C CA 1
ATOM 6130 C C . MET C 1 184 ? 87.27277 40.50699 9.31227 1.000 24.97755 173 MET C C 1
ATOM 6131 O O . MET C 1 184 ? 87.28127 41.03467 8.19632 1.000 20.64888 173 MET C O 1
ATOM 6136 N N . ASN C 1 185 ? 86.25949 39.75078 9.74539 1.000 25.29650 174 ASN C N 1
ATOM 6137 C CA . ASN C 1 185 ? 85.12356 39.35155 8.90456 1.000 23.03950 174 ASN C CA 1
ATOM 6138 C C . ASN C 1 185 ? 84.05717 40.44438 8.92052 1.000 18.66027 174 ASN C C 1
ATOM 6139 O O . ASN C 1 185 ? 83.16710 40.47039 9.77289 1.000 18.89326 174 ASN C O 1
ATOM 6144 N N . LYS C 1 186 ? 84.12990 41.35501 7.94628 1.000 16.22844 175 LYS C N 1
ATOM 6145 C CA . LYS C 1 186 ? 83.12690 42.41635 7.87551 1.000 19.13429 175 LYS C CA 1
ATOM 6146 C C . LYS C 1 186 ? 81.78589 41.90126 7.36817 1.000 18.48388 175 LYS C C 1
ATOM 6147 O O . LYS C 1 186 ? 80.74181 42.48619 7.67718 1.000 17.47254 175 LYS C O 1
ATOM 6153 N N . LEU C 1 187 ? 81.78993 40.82982 6.57196 1.000 17.90429 176 LEU C N 1
ATOM 6154 C CA . LEU C 1 187 ? 80.52985 40.29627 6.06946 1.000 19.72355 176 LEU C CA 1
ATOM 6155 C C . LEU C 1 187 ? 79.66508 39.76688 7.20174 1.000 19.73062 176 LEU C C 1
ATOM 6156 O O . LEU C 1 187 ? 78.43796 39.87940 7.15524 1.000 19.64152 176 LEU C O 1
ATOM 6161 N N . TYR C 1 188 ? 80.28546 39.18071 8.22693 1.000 19.19789 177 TYR C N 1
ATOM 6162 C CA . TYR C 1 188 ? 79.52252 38.75360 9.39428 1.000 19.72628 177 TYR C CA 1
ATOM 6163 C C . TYR C 1 188 ? 78.78951 39.93381 10.01960 1.000 14.23335 177 TYR C C 1
ATOM 6164 O O . TYR C 1 188 ? 77.58465 39.86521 10.29014 1.000 19.36612 177 TYR C O 1
ATOM 6173 N N . TYR C 1 189 ? 79.50344 41.03282 10.24747 1.000 14.22436 178 TYR C N 1
ATOM 6174 C CA . TYR C 1 189 ? 78.89564 42.18686 10.89333 1.000 11.86023 178 TYR C CA 1
ATOM 6175 C C . TYR C 1 189 ? 77.80894 42.80736 10.02532 1.000 15.98721 178 TYR C C 1
ATOM 6176 O O . TYR C 1 189 ? 76.76842 43.25044 10.53757 1.000 15.77170 178 TYR C O 1
ATOM 6185 N N . ARG C 1 190 ? 78.03513 42.85229 8.71314 1.000 18.16715 179 ARG C N 1
ATOM 6186 C CA . ARG C 1 190 ? 77.01125 43.34949 7.80045 1.000 21.47932 179 ARG C CA 1
ATOM 6187 C C . ARG C 1 190 ? 75.74401 42.50673 7.89914 1.000 20.93230 179 ARG C C 1
ATOM 6188 O O . ARG C 1 190 ? 74.63091 43.04316 7.91793 1.000 21.20100 179 ARG C O 1
ATOM 6196 N N . THR C 1 191 ? 75.89818 41.18129 7.98515 1.000 18.52280 180 THR C N 1
ATOM 6197 C CA . THR C 1 191 ? 74.74300 40.29996 8.13032 1.000 20.36969 180 THR C CA 1
ATOM 6198 C C . THR C 1 191 ? 73.97490 40.60340 9.40602 1.000 16.29235 180 THR C C 1
ATOM 6199 O O . THR C 1 191 ? 72.74051 40.67537 9.39556 1.000 19.66418 180 THR C O 1
ATOM 6203 N N . VAL C 1 192 ? 74.69002 40.78022 10.51668 1.000 14.52956 181 VAL C N 1
ATOM 6204 C CA . VAL C 1 192 ? 74.02387 40.99283 11.79905 1.000 16.74676 181 VAL C CA 1
ATOM 6205 C C . VAL C 1 192 ? 73.31726 42.33888 11.82163 1.000 22.17018 181 VAL C C 1
ATOM 6206 O O . VAL C 1 192 ? 72.17454 42.44886 12.29240 1.000 16.59532 181 VAL C O 1
ATOM 6210 N N . TRP C 1 193 ? 73.98626 43.38305 11.31948 1.000 14.44879 182 TRP C N 1
ATOM 6211 C CA . TRP C 1 193 ? 73.42148 44.72648 11.37453 1.000 19.68003 182 TRP C CA 1
ATOM 6212 C C . TRP C 1 193 ? 72.25478 44.88044 10.41086 1.000 19.06583 182 TRP C C 1
ATOM 6213 O O . TRP C 1 193 ? 71.29054 45.59111 10.71559 1.000 20.24204 182 TRP C O 1
ATOM 6224 N N . ASN C 1 194 ? 72.31261 44.22592 9.24446 1.000 17.53283 183 ASN C N 1
ATOM 6225 C CA . ASN C 1 194 ? 71.16122 44.27391 8.34387 1.000 15.70170 183 ASN C CA 1
ATOM 6226 C C . ASN C 1 194 ? 69.96542 43.54154 8.93618 1.000 16.17274 183 ASN C C 1
ATOM 6227 O O . ASN C 1 194 ? 68.81680 43.88801 8.64883 1.000 15.89316 183 ASN C O 1
ATOM 6232 N N . LEU C 1 195 ? 70.22074 42.51536 9.73868 1.000 16.93116 184 LEU C N 1
ATOM 6233 C CA . LEU C 1 195 ? 69.14813 41.71306 10.30412 1.000 22.95409 184 LEU C CA 1
ATOM 6234 C C . LEU C 1 195 ? 68.45445 42.41932 11.46571 1.000 20.65684 184 LEU C C 1
ATOM 6235 O O . LEU C 1 195 ? 67.23415 42.27927 11.63400 1.000 20.11755 184 LEU C O 1
ATOM 6240 N N . LEU C 1 196 ? 69.19746 43.20150 12.25653 1.000 12.77556 185 LEU C N 1
ATOM 6241 C CA . LEU C 1 196 ? 68.68187 43.70610 13.51849 1.000 19.79453 185 LEU C CA 1
ATOM 6242 C C . LEU C 1 196 ? 68.61014 45.22463 13.62186 1.000 22.21626 185 LEU C C 1
ATOM 6243 O O . LEU C 1 196 ? 67.88101 45.72416 14.49093 1.000 17.28313 185 LEU C O 1
ATOM 6248 N N . ILE C 1 197 ? 69.34288 45.96833 12.78959 1.000 15.24311 186 ILE C N 1
ATOM 6249 C CA . ILE C 1 197 ? 69.40811 47.42619 12.92182 1.000 11.26659 186 ILE C CA 1
ATOM 6250 C C . ILE C 1 197 ? 69.08060 48.07639 11.58331 1.000 12.46495 186 ILE C C 1
ATOM 6251 O O . ILE C 1 197 ? 68.12285 48.85130 11.47833 1.000 16.53396 186 ILE C O 1
ATOM 6256 N N . TYR C 1 198 ? 69.84500 47.74791 10.54371 1.000 13.70863 187 TYR C N 1
ATOM 6257 C CA . TYR C 1 198 ? 69.59110 48.32572 9.22047 1.000 18.11755 187 TYR C CA 1
ATOM 6258 C C . TYR C 1 198 ? 68.55872 47.50299 8.45028 1.000 22.73414 187 TYR C C 1
ATOM 6259 O O . TYR C 1 198 ? 68.77739 47.07469 7.32088 1.000 18.24555 187 TYR C O 1
ATOM 6268 N N . THR C 1 199 ? 67.39934 47.28831 9.07944 1.000 13.48235 188 THR C N 1
ATOM 6269 C CA . THR C 1 199 ? 66.34852 46.46927 8.48038 1.000 17.49700 188 THR C CA 1
ATOM 6270 C C . THR C 1 199 ? 65.58081 47.21785 7.40802 1.000 23.30847 188 THR C C 1
ATOM 6271 O O . THR C 1 199 ? 65.04070 46.59476 6.48596 1.000 19.98445 188 THR C O 1
ATOM 6275 N N . HIS C 1 200 ? 65.50279 48.53224 7.51673 1.000 14.98999 189 HIS C N 1
ATOM 6276 C CA . HIS C 1 200 ? 64.72732 49.32692 6.57492 1.000 18.72229 189 HIS C CA 1
ATOM 6277 C C . HIS C 1 200 ? 65.55971 50.32654 5.79852 1.000 22.71508 189 HIS C C 1
ATOM 6278 O O . HIS C 1 200 ? 65.21483 50.63766 4.66248 1.000 21.97012 189 HIS C O 1
ATOM 6285 N N . ASN C 1 201 ? 66.61900 50.86522 6.39246 1.000 17.39493 190 ASN C N 1
ATOM 6286 C CA . ASN C 1 201 ? 67.55139 51.73425 5.69157 1.000 24.66374 190 ASN C CA 1
ATOM 6287 C C . ASN C 1 201 ? 68.94883 51.35533 6.13851 1.000 18.28309 190 ASN C C 1
ATOM 6288 O O . ASN C 1 201 ? 69.13495 50.85716 7.24853 1.000 16.82280 190 ASN C O 1
ATOM 6293 N N . GLN C 1 202 ? 69.92732 51.56797 5.27678 1.000 20.39737 191 GLN C N 1
ATOM 6294 C CA . GLN C 1 202 ? 71.30184 51.31761 5.67569 1.000 20.73975 191 GLN C CA 1
ATOM 6295 C C . GLN C 1 202 ? 72.14012 52.53329 5.32858 1.000 21.22761 191 GLN C C 1
ATOM 6296 O O . GLN C 1 202 ? 71.69704 53.40672 4.57322 1.000 18.82313 191 GLN C O 1
ATOM 6302 N N . PRO C 1 203 ? 73.32611 52.65924 5.91313 1.000 17.23127 192 PRO C N 1
ATOM 6303 C CA . PRO C 1 203 ? 74.17247 53.80578 5.58452 1.000 17.86770 192 PRO C CA 1
ATOM 6304 C C . PRO C 1 203 ? 74.59632 53.76461 4.12736 1.000 19.04809 192 PRO C C 1
ATOM 6305 O O . PRO C 1 203 ? 74.56469 52.73199 3.45879 1.000 17.93090 192 PRO C O 1
ATOM 6309 N N . GLU C 1 204 ? 74.95236 54.92815 3.63425 1.000 15.95157 193 GLU C N 1
ATOM 6310 C CA . GLU C 1 204 ? 75.58680 55.14522 2.34339 1.000 19.31275 193 GLU C CA 1
ATOM 6311 C C . GLU C 1 204 ? 76.83215 54.25649 2.26676 1.000 24.45633 193 GLU C C 1
ATOM 6312 O O . GLU C 1 204 ? 77.46428 53.99684 3.30062 1.000 22.59148 193 GLU C O 1
ATOM 6318 N N . PRO C 1 205 ? 77.21170 53.75034 1.08273 1.000 21.45493 194 PRO C N 1
ATOM 6319 C CA . PRO C 1 205 ? 78.23306 52.67541 1.04860 1.000 16.98069 194 PRO C CA 1
ATOM 6320 C C . PRO C 1 205 ? 79.56577 53.02905 1.69880 1.000 19.32868 194 PRO C C 1
ATOM 6321 O O . PRO C 1 205 ? 80.12099 52.20090 2.43487 1.000 17.33509 194 PRO C O 1
ATOM 6325 N N . ASP C 1 206 ? 80.11753 54.21684 1.41551 1.000 19.62677 195 ASP C N 1
ATOM 6326 C CA . ASP C 1 206 ? 81.36316 54.63569 2.05570 1.000 22.08965 195 ASP C CA 1
ATOM 6327 C C . ASP C 1 206 ? 81.21790 54.66056 3.56605 1.000 22.65891 195 ASP C C 1
ATOM 6328 O O . ASP C 1 206 ? 82.12234 54.22200 4.29424 1.000 17.18857 195 ASP C O 1
ATOM 6333 N N . ARG C 1 207 ? 80.08040 55.16903 4.05480 1.000 16.81734 196 ARG C N 1
ATOM 6334 C CA . ARG C 1 207 ? 79.87513 55.26428 5.49416 1.000 15.44136 196 ARG C CA 1
ATOM 6335 C C . ARG C 1 207 ? 79.69889 53.88541 6.12051 1.000 17.70802 196 ARG C C 1
ATOM 6336 O O . ARG C 1 207 ? 80.18532 53.64020 7.22984 1.000 14.82074 196 ARG C O 1
ATOM 6344 N N . TYR C 1 208 ? 79.01064 52.96943 5.42701 1.000 18.25471 197 TYR C N 1
ATOM 6345 C CA . TYR C 1 208 ? 78.84485 51.62757 5.97594 1.000 20.11822 197 TYR C CA 1
ATOM 6346 C C . TYR C 1 208 ? 80.18598 50.91165 6.06847 1.000 13.64341 197 TYR C C 1
ATOM 6347 O O . TYR C 1 208 ? 80.44514 50.19045 7.04048 1.000 18.50141 197 TYR C O 1
ATOM 6356 N N . GLU C 1 209 ? 81.06108 51.11068 5.07345 1.000 15.19413 198 GLU C N 1
ATOM 6357 C CA . GLU C 1 209 ? 82.40851 50.55052 5.14503 1.000 16.70472 198 GLU C CA 1
ATOM 6358 C C . GLU C 1 209 ? 83.17364 51.10089 6.34438 1.000 22.07956 198 GLU C C 1
ATOM 6359 O O . GLU C 1 209 ? 83.85545 50.35454 7.06035 1.000 18.16515 198 GLU C O 1
ATOM 6365 N N . LYS C 1 210 ? 83.08875 52.41283 6.56722 1.000 16.03902 199 LYS C N 1
ATOM 6366 C CA . LYS C 1 210 ? 83.74368 53.00115 7.73642 1.000 19.01494 199 LYS C CA 1
ATOM 6367 C C . LYS C 1 210 ? 83.21856 52.38983 9.03214 1.000 17.96287 199 LYS C C 1
ATOM 6368 O O . LYS C 1 210 ? 83.99766 52.07597 9.94079 1.000 15.38929 199 LYS C O 1
ATOM 6374 N N . TYR C 1 211 ? 81.89509 52.22024 9.13363 1.000 12.45208 200 TYR C N 1
ATOM 6375 C CA . TYR C 1 211 ? 81.29721 51.64009 10.33221 1.000 11.67989 200 TYR C CA 1
ATOM 6376 C C . TYR C 1 211 ? 81.77763 50.21148 10.55102 1.000 15.96758 200 TYR C C 1
ATOM 6377 O O . TYR C 1 211 ? 82.01217 49.79848 11.69248 1.000 15.18300 200 TYR C O 1
ATOM 6386 N N . LEU C 1 212 ? 81.88728 49.42313 9.46954 1.000 15.60958 201 LEU C N 1
ATOM 6387 C CA . LEU C 1 212 ? 82.30770 48.02868 9.60753 1.000 14.43687 201 LEU C CA 1
ATOM 6388 C C . LEU C 1 212 ? 83.75506 47.94112 10.07699 1.000 17.50063 201 LEU C C 1
ATOM 6389 O O . LEU C 1 212 ? 84.07925 47.12357 10.94515 1.000 14.75085 201 LEU C O 1
ATOM 6394 N N . ASP C 1 213 ? 84.64003 48.77733 9.51715 1.000 17.47752 202 ASP C N 1
ATOM 6395 C CA . ASP C 1 213 ? 85.98969 48.91410 10.06844 1.000 16.46078 202 ASP C CA 1
ATOM 6396 C C . ASP C 1 213 ? 85.93512 49.24647 11.55881 1.000 20.14663 202 ASP C C 1
ATOM 6397 O O . ASP C 1 213 ? 86.70438 48.70644 12.36176 1.000 18.18869 202 ASP C O 1
ATOM 6402 N N . ASP C 1 214 ? 85.00915 50.11925 11.94548 1.000 19.93809 203 ASP C N 1
ATOM 6403 C CA . ASP C 1 214 ? 84.90767 50.54451 13.34211 1.000 18.29834 203 ASP C CA 1
ATOM 6404 C C . ASP C 1 214 ? 84.53918 49.38174 14.26470 1.000 17.51638 203 ASP C C 1
ATOM 6405 O O . ASP C 1 214 ? 85.04946 49.27979 15.38582 1.000 21.09157 203 ASP C O 1
ATOM 6410 N N . MET C 1 215 ? 83.63453 48.50347 13.81985 1.000 16.47040 204 MET C N 1
ATOM 6411 C CA . MET C 1 215 ? 83.26092 47.35231 14.63419 1.000 12.17979 204 MET C CA 1
ATOM 6412 C C . MET C 1 215 ? 84.44575 46.43925 14.91046 1.000 12.81717 204 MET C C 1
ATOM 6413 O O . MET C 1 215 ? 84.49690 45.80749 15.96908 1.000 17.84743 204 MET C O 1
ATOM 6418 N N . LEU C 1 216 ? 85.39978 46.34867 13.97546 1.000 11.47847 205 LEU C N 1
ATOM 6419 C CA . LEU C 1 216 ? 86.53142 45.44426 14.11773 1.000 15.09506 205 LEU C CA 1
ATOM 6420 C C . LEU C 1 216 ? 87.56372 45.94056 15.12486 1.000 22.42176 205 LEU C C 1
ATOM 6421 O O . LEU C 1 216 ? 88.48804 45.19450 15.46145 1.000 16.67059 205 LEU C O 1
ATOM 6426 N N . THR C 1 217 ? 87.44402 47.17871 15.59998 1.000 18.07991 206 THR C N 1
ATOM 6427 C CA . THR C 1 217 ? 88.39158 47.69873 16.57396 1.000 15.22289 206 THR C CA 1
ATOM 6428 C C . THR C 1 217 ? 88.09443 47.23847 17.99846 1.000 20.47449 206 THR C C 1
ATOM 6429 O O . THR C 1 217 ? 88.87616 47.54982 18.90288 1.000 21.61736 206 THR C O 1
ATOM 6433 N N . GLN C 1 218 ? 86.99492 46.52548 18.22630 1.000 21.30959 207 GLN C N 1
ATOM 6434 C CA . GLN C 1 218 ? 86.59516 46.19009 19.58707 1.000 12.17223 207 GLN C CA 1
ATOM 6435 C C . GLN C 1 218 ? 87.45912 45.05751 20.13627 1.000 19.97816 207 GLN C C 1
ATOM 6436 O O . GLN C 1 218 ? 87.63431 44.02500 19.47956 1.000 16.66975 207 GLN C O 1
ATOM 6442 N N . ARG C 1 219 ? 87.99083 45.25526 21.34765 1.000 18.71709 208 ARG C N 1
ATOM 6443 C CA . ARG C 1 219 ? 88.85194 44.27874 22.00519 1.000 11.76126 208 ARG C CA 1
ATOM 6444 C C . ARG C 1 219 ? 88.25412 43.70323 23.28214 1.000 14.94715 208 ARG C C 1
ATOM 6445 O O . ARG C 1 219 ? 88.94439 42.96055 23.98243 1.000 18.23325 208 ARG C O 1
ATOM 6453 N N . ASN C 1 220 ? 87.00162 44.02166 23.61326 1.000 14.95540 209 ASN C N 1
ATOM 6454 C CA . ASN C 1 220 ? 86.48671 43.72293 24.94890 1.000 17.59600 209 ASN C CA 1
ATOM 6455 C C . ASN C 1 220 ? 85.08231 43.13831 24.91069 1.000 19.49234 209 ASN C C 1
ATOM 6456 O O . ASN C 1 220 ? 84.29787 43.36432 25.83531 1.000 14.31312 209 ASN C O 1
ATOM 6461 N N . PHE C 1 221 ? 84.73965 42.38546 23.86073 1.000 11.70906 210 PHE C N 1
ATOM 6462 C CA . PHE C 1 221 ? 83.34094 42.01912 23.64829 1.000 12.56464 210 PHE C CA 1
ATOM 6463 C C . PHE C 1 221 ? 82.79608 41.15573 24.78591 1.000 19.97703 210 PHE C C 1
ATOM 6464 O O . PHE C 1 221 ? 81.68915 41.39650 25.28665 1.000 15.64159 210 PHE C O 1
ATOM 6472 N N . VAL C 1 222 ? 83.55740 40.14730 25.22154 1.000 17.28681 211 VAL C N 1
ATOM 6473 C CA . VAL C 1 222 ? 83.07333 39.31214 26.32170 1.000 16.09928 211 VAL C CA 1
ATOM 6474 C C . VAL C 1 222 ? 82.88105 40.14748 27.57982 1.000 13.82886 211 VAL C C 1
ATOM 6475 O O . VAL C 1 222 ? 81.85831 40.03564 28.27207 1.000 16.52890 211 VAL C O 1
ATOM 6479 N N . ASP C 1 223 ? 83.84386 41.01775 27.88240 1.000 13.38167 212 ASP C N 1
ATOM 6480 C CA . ASP C 1 223 ? 83.76435 41.81040 29.10573 1.000 11.52388 212 ASP C CA 1
ATOM 6481 C C . ASP C 1 223 ? 82.56818 42.75202 29.07616 1.000 14.53080 212 ASP C C 1
ATOM 6482 O O . ASP C 1 223 ? 81.87607 42.92998 30.08818 1.000 15.23787 212 ASP C O 1
ATOM 6487 N N . VAL C 1 224 ? 82.31396 43.37489 27.92408 1.000 16.26434 213 VAL C N 1
ATOM 6488 C CA . VAL C 1 224 ? 81.18703 44.29528 27.82512 1.000 12.49140 213 VAL C CA 1
ATOM 6489 C C . VAL C 1 224 ? 79.87184 43.54368 27.98229 1.000 13.13237 213 VAL C C 1
ATOM 6490 O O . VAL C 1 224 ? 78.94343 44.01905 28.64850 1.000 14.03007 213 VAL C O 1
ATOM 6494 N N . ASN C 1 225 ? 79.76716 42.35136 27.38948 1.000 15.93170 214 ASN C N 1
ATOM 6495 C CA . ASN C 1 225 ? 78.54482 41.57828 27.56031 1.000 17.28954 214 ASN C CA 1
ATOM 6496 C C . ASN C 1 225 ? 78.32794 41.23661 29.02971 1.000 16.53278 214 ASN C C 1
ATOM 6497 O O . ASN C 1 225 ? 77.18828 41.22976 29.51749 1.000 13.38327 214 ASN C O 1
ATOM 6502 N N . TYR C 1 226 ? 79.41563 41.00505 29.76569 1.000 15.36917 215 TYR C N 1
ATOM 6503 C CA . TYR C 1 226 ? 79.27690 40.71533 31.18701 1.000 17.36662 215 TYR C CA 1
ATOM 6504 C C . TYR C 1 226 ? 78.82883 41.94962 31.95307 1.000 14.85876 215 TYR C C 1
ATOM 6505 O O . TYR C 1 226 ? 77.96327 41.86073 32.83371 1.000 12.76013 215 TYR C O 1
ATOM 6514 N N . ALA C 1 227 ? 79.40470 43.11380 31.63661 1.000 17.58736 216 ALA C N 1
ATOM 6515 C CA . ALA C 1 227 ? 78.95759 44.33996 32.28714 1.000 14.32420 216 ALA C CA 1
ATOM 6516 C C . ALA C 1 227 ? 77.47509 44.59463 32.02347 1.000 16.18618 216 ALA C C 1
ATOM 6517 O O . ALA C 1 227 ? 76.77168 45.11657 32.89596 1.000 15.59407 216 ALA C O 1
ATOM 6519 N N . LEU C 1 228 ? 76.97913 44.20039 30.84401 1.000 10.71560 217 LEU C N 1
ATOM 6520 C CA . LEU C 1 228 ? 75.57256 44.40605 30.50063 1.000 10.52713 217 LEU C CA 1
ATOM 6521 C C . LEU C 1 228 ? 74.63748 43.48499 31.27113 1.000 12.16727 217 LEU C C 1
ATOM 6522 O O . LEU C 1 228 ? 73.55213 43.91088 31.66990 1.000 15.36892 217 LEU C O 1
ATOM 6527 N N . ILE C 1 229 ? 75.00411 42.21486 31.46577 1.000 11.52830 218 ILE C N 1
ATOM 6528 C CA . ILE C 1 229 ? 74.07706 41.35036 32.18804 1.000 14.24832 218 ILE C CA 1
ATOM 6529 C C . ILE C 1 229 ? 74.09349 41.62857 33.68332 1.000 16.39166 218 ILE C C 1
ATOM 6530 O O . ILE C 1 229 ? 73.11716 41.29929 34.36889 1.000 17.55386 218 ILE C O 1
ATOM 6535 N N . THR C 1 230 ? 75.15687 42.25681 34.19910 1.000 13.67598 219 THR C N 1
ATOM 6536 C CA . THR C 1 230 ? 75.25560 42.64506 35.59925 1.000 13.48701 219 THR C CA 1
ATOM 6537 C C . THR C 1 230 ? 74.97211 44.12520 35.82022 1.000 18.71361 219 THR C C 1
ATOM 6538 O O . THR C 1 230 ? 75.19292 44.63796 36.92704 1.000 21.09021 219 THR C O 1
ATOM 6542 N N . PHE C 1 231 ? 74.49005 44.82597 34.80822 1.000 16.66795 220 PHE C N 1
ATOM 6543 C CA . PHE C 1 231 ? 74.12717 46.22699 34.98777 1.000 18.16343 220 PHE C CA 1
ATOM 6544 C C . PHE C 1 231 ? 72.75709 46.30394 35.65474 1.000 20.92845 220 PHE C C 1
ATOM 6545 O O . PHE C 1 231 ? 71.77470 45.75067 35.14156 1.000 10.67288 220 PHE C O 1
ATOM 6553 N N . ASN C 1 232 ? 72.69018 46.96497 36.81139 1.000 10.91832 221 ASN C N 1
ATOM 6554 C CA . ASN C 1 232 ? 71.41649 47.07816 37.52331 1.000 11.42555 221 ASN C CA 1
ATOM 6555 C C . ASN C 1 232 ? 71.47674 48.30881 38.42709 1.000 21.41135 221 ASN C C 1
ATOM 6556 O O . ASN C 1 232 ? 72.01591 48.22963 39.53117 1.000 16.44702 221 ASN C O 1
ATOM 6561 N N . ILE C 1 233 ? 70.90759 49.42617 37.96624 1.000 16.63870 222 ILE C N 1
ATOM 6562 C CA . ILE C 1 233 ? 70.79755 50.60988 38.81888 1.000 13.39145 222 ILE C CA 1
ATOM 6563 C C . ILE C 1 233 ? 69.40718 50.74517 39.42223 1.000 15.01107 222 ILE C C 1
ATOM 6564 O O . ILE C 1 233 ? 69.11684 51.73957 40.10084 1.000 17.09809 222 ILE C O 1
ATOM 6569 N N . SER C 1 234 ? 68.54698 49.75752 39.21200 1.000 13.34244 223 SER C N 1
ATOM 6570 C CA . SER C 1 234 ? 67.17687 49.79797 39.70484 1.000 19.98703 223 SER C CA 1
ATOM 6571 C C . SER C 1 234 ? 67.11643 49.45900 41.19774 1.000 21.43101 223 SER C C 1
ATOM 6572 O O . SER C 1 234 ? 68.13129 49.16284 41.83569 1.000 19.78374 223 SER C O 1
ATOM 6575 N N . ASP C 1 235 ? 65.89422 49.51190 41.76343 1.000 16.98575 224 ASP C N 1
ATOM 6576 C CA . ASP C 1 235 ? 65.64348 49.14373 43.15615 1.000 27.41491 224 ASP C CA 1
ATOM 6577 C C . ASP C 1 235 ? 65.56866 47.64059 43.38563 1.000 33.00364 224 ASP C C 1
ATOM 6578 O O . ASP C 1 235 ? 65.57199 47.20513 44.54217 1.000 37.17302 224 ASP C O 1
ATOM 6583 N N . GLU C 1 236 ? 65.45439 46.84024 42.33341 1.000 26.62786 225 GLU C N 1
ATOM 6584 C CA . GLU C 1 236 ? 65.20866 45.41849 42.50380 1.000 28.46680 225 GLU C CA 1
ATOM 6585 C C . GLU C 1 236 ? 66.27909 44.59027 41.80675 1.000 21.92034 225 GLU C C 1
ATOM 6586 O O . GLU C 1 236 ? 66.99320 45.06470 40.92184 1.000 21.78584 225 GLU C O 1
ATOM 6592 N N . HIS C 1 237 ? 66.36636 43.34001 42.24557 1.000 23.93638 226 HIS C N 1
ATOM 6593 C CA . HIS C 1 237 ? 67.22531 42.33309 41.64018 1.000 24.41939 226 HIS C CA 1
ATOM 6594 C C . HIS C 1 237 ? 66.74655 41.99477 40.22775 1.000 22.30616 226 HIS C C 1
ATOM 6595 O O . HIS C 1 237 ? 65.54566 41.87571 39.97520 1.000 27.49067 226 HIS C O 1
ATOM 6602 N N . ASN C 1 238 ? 67.68194 41.81981 39.29873 1.000 18.29039 227 ASN C N 1
ATOM 6603 C CA . ASN C 1 238 ? 67.30468 41.53016 37.91932 1.000 15.23494 227 ASN C CA 1
ATOM 6604 C C . ASN C 1 238 ? 67.36535 40.03741 37.56902 1.000 16.48304 227 ASN C C 1
ATOM 6605 O O . ASN C 1 238 ? 67.28769 39.67683 36.38492 1.000 19.04828 227 ASN C O 1
ATOM 6610 N N . GLY C 1 239 ? 67.50213 39.16408 38.56178 1.000 19.73533 228 GLY C N 1
ATOM 6611 C CA . GLY C 1 239 ? 67.69813 37.75171 38.32113 1.000 21.41474 228 GLY C CA 1
ATOM 6612 C C . GLY C 1 239 ? 69.14828 37.31639 38.30282 1.000 25.79977 228 GLY C C 1
ATOM 6613 O O . GLY C 1 239 ? 69.42528 36.11711 38.42933 1.000 20.90180 228 GLY C O 1
ATOM 6614 N N . VAL C 1 240 ? 70.08079 38.25681 38.15349 1.000 20.56901 229 VAL C N 1
ATOM 6615 C CA . VAL C 1 240 ? 71.50897 37.98117 38.21579 1.000 21.94661 229 VAL C CA 1
ATOM 6616 C C . VAL C 1 240 ? 72.16540 38.69748 39.39613 1.000 20.60443 229 VAL C C 1
ATOM 6617 O O . VAL C 1 240 ? 72.84227 38.07410 40.21175 1.000 26.36722 229 VAL C O 1
ATOM 6621 N N . VAL C 1 241 ? 71.96367 40.01293 39.49759 1.000 14.99323 230 VAL C N 1
ATOM 6622 C CA . VAL C 1 241 ? 72.57267 40.84396 40.53130 1.000 18.12335 230 VAL C CA 1
ATOM 6623 C C . VAL C 1 241 ? 71.49283 41.70462 41.16671 1.000 21.99827 230 VAL C C 1
ATOM 6624 O O . VAL C 1 241 ? 70.45174 41.98452 40.56675 1.000 22.99486 230 VAL C O 1
ATOM 6628 N N . GLY C 1 242 ? 71.78752 42.17984 42.37834 1.000 16.39938 231 GLY C N 1
ATOM 6629 C CA . GLY C 1 242 ? 70.90020 43.10862 43.04089 1.000 20.48406 231 GLY C CA 1
ATOM 6630 C C . GLY C 1 242 ? 71.03085 44.49610 42.44639 1.000 16.96308 231 GLY C C 1
ATOM 6631 O O . GLY C 1 242 ? 71.97601 44.80503 41.71602 1.000 17.18825 231 GLY C O 1
ATOM 6632 N N . GLY C 1 243 ? 70.05448 45.34581 42.74981 1.000 18.10449 232 GLY C N 1
ATOM 6633 C CA . GLY C 1 243 ? 70.02513 46.68892 42.18886 1.000 17.05985 232 GLY C CA 1
ATOM 6634 C C . GLY C 1 243 ? 70.76863 47.66564 43.08590 1.000 22.25088 232 GLY C C 1
ATOM 6635 O O . GLY C 1 243 ? 70.66738 47.60576 44.30959 1.000 25.72340 232 GLY C O 1
ATOM 6636 N N . SER C 1 244 ? 71.51826 48.57078 42.45917 1.000 14.76219 233 SER C N 1
ATOM 6637 C CA . SER C 1 244 ? 72.28991 49.55075 43.22311 1.000 18.96942 233 SER C CA 1
ATOM 6638 C C . SER C 1 244 ? 71.45839 50.72763 43.70616 1.000 21.75658 233 SER C C 1
ATOM 6639 O O . SER C 1 244 ? 71.95907 51.52058 44.51178 1.000 21.47996 233 SER C O 1
ATOM 6642 N N . LYS C 1 245 ? 70.23036 50.87608 43.21381 1.000 20.28584 234 LYS C N 1
ATOM 6643 C CA . LYS C 1 245 ? 69.33931 51.98784 43.53348 1.000 17.96003 234 LYS C CA 1
ATOM 6644 C C . LYS C 1 245 ? 69.87253 53.32238 43.04194 1.000 25.55501 234 LYS C C 1
ATOM 6645 O O . LYS C 1 245 ? 69.35652 54.36828 43.44833 1.000 25.44301 234 LYS C O 1
ATOM 6651 N N . GLN C 1 246 ? 70.89595 53.32273 42.17735 1.000 17.22771 235 GLN C N 1
ATOM 6652 C CA . GLN C 1 246 ? 71.47891 54.58533 41.74751 1.000 16.76288 235 GLN C CA 1
ATOM 6653 C C . GLN C 1 246 ? 70.60846 55.33140 40.74893 1.000 20.42659 235 GLN C C 1
ATOM 6654 O O . GLN C 1 246 ? 70.85649 56.51700 40.51027 1.000 17.55196 235 GLN C O 1
ATOM 6660 N N . ILE C 1 247 ? 69.57500 54.68524 40.20093 1.000 17.32902 236 ILE C N 1
ATOM 6661 C CA . ILE C 1 247 ? 68.64265 55.38843 39.32629 1.000 17.54697 236 ILE C CA 1
ATOM 6662 C C . ILE C 1 247 ? 68.06580 56.61355 40.02186 1.000 17.60800 236 ILE C C 1
ATOM 6663 O O . ILE C 1 247 ? 67.83355 57.65400 39.38605 1.000 14.86001 236 ILE C O 1
ATOM 6668 N N . HIS C 1 248 ? 67.86258 56.53551 41.33825 1.000 15.99470 237 HIS C N 1
ATOM 6669 C CA . HIS C 1 248 ? 67.24367 57.64777 42.04752 1.000 20.80432 237 HIS C CA 1
ATOM 6670 C C . HIS C 1 248 ? 68.15538 58.85625 42.16397 1.000 19.63619 237 HIS C C 1
ATOM 6671 O O . HIS C 1 248 ? 67.66481 59.93709 42.49079 1.000 18.59031 237 HIS C O 1
ATOM 6678 N N . ARG C 1 249 ? 69.44644 58.71023 41.88850 1.000 16.56709 238 ARG C N 1
ATOM 6679 C CA . ARG C 1 249 ? 70.37775 59.82711 41.95717 1.000 19.75453 238 ARG C CA 1
ATOM 6680 C C . ARG C 1 249 ? 70.49307 60.59686 40.64559 1.000 20.61492 238 ARG C C 1
ATOM 6681 O O . ARG C 1 249 ? 71.23799 61.57980 40.59970 1.000 18.47711 238 ARG C O 1
ATOM 6689 N N . ILE C 1 250 ? 69.81770 60.16109 39.57440 1.000 15.07731 239 ILE C N 1
ATOM 6690 C CA . ILE C 1 250 ? 69.96477 60.80961 38.27152 1.000 15.99120 239 ILE C CA 1
ATOM 6691 C C . ILE C 1 250 ? 69.01602 61.99959 38.21294 1.000 22.69827 239 ILE C C 1
ATOM 6692 O O . ILE C 1 250 ? 67.84393 61.86263 37.84421 1.000 22.89641 239 ILE C O 1
ATOM 6697 N N . LYS C 1 251 ? 69.52797 63.17019 38.61027 1.000 23.28971 240 LYS C N 1
ATOM 6698 C CA . LYS C 1 251 ? 68.76104 64.39989 38.79303 1.000 26.35314 240 LYS C CA 1
ATOM 6699 C C . LYS C 1 251 ? 68.63739 65.24039 37.52814 1.000 23.37550 240 LYS C C 1
ATOM 6700 O O . LYS C 1 251 ? 67.70446 66.05010 37.42503 1.000 18.88646 240 LYS C O 1
ATOM 6706 N N . ALA C 1 252 ? 69.56572 65.09107 36.59157 1.000 20.89262 241 ALA C N 1
ATOM 6707 C CA . ALA C 1 252 ? 69.58321 65.93349 35.40650 1.000 21.11490 241 ALA C CA 1
ATOM 6708 C C . ALA C 1 252 ? 68.31720 65.72982 34.57812 1.000 24.78663 241 ALA C C 1
ATOM 6709 O O . ALA C 1 252 ? 67.80904 64.60222 34.47995 1.000 19.47474 241 ALA C O 1
ATOM 6711 N N . PRO C 1 253 ? 67.78922 66.78999 33.96278 1.000 22.35025 242 PRO C N 1
ATOM 6712 C CA . PRO C 1 253 ? 66.68017 66.62113 33.01312 1.000 21.21558 242 PRO C CA 1
ATOM 6713 C C . PRO C 1 253 ? 67.08878 65.68823 31.88936 1.000 24.00972 242 PRO C C 1
ATOM 6714 O O . PRO C 1 253 ? 68.04265 65.94879 31.14710 1.000 24.25738 242 PRO C O 1
ATOM 6718 N N . THR C 1 254 ? 66.36923 64.57796 31.78040 1.000 15.42855 243 THR C N 1
ATOM 6719 C CA . THR C 1 254 ? 66.77921 63.46901 30.94169 1.000 12.77693 243 THR C CA 1
ATOM 6720 C C . THR C 1 254 ? 65.77497 63.28997 29.81862 1.000 19.24575 243 THR C C 1
ATOM 6721 O O . THR C 1 254 ? 64.57049 63.15588 30.06679 1.000 20.38694 243 THR C O 1
ATOM 6725 N N . LEU C 1 255 ? 66.26499 63.29269 28.59422 1.000 12.78675 244 LEU C N 1
ATOM 6726 C CA . LEU C 1 255 ? 65.45583 62.91929 27.44274 1.000 12.62781 244 LEU C CA 1
ATOM 6727 C C . LEU C 1 255 ? 65.73502 61.46353 27.10037 1.000 16.81110 244 LEU C C 1
ATOM 6728 O O . LEU C 1 255 ? 66.89381 61.08518 26.84813 1.000 13.04013 244 LEU C O 1
ATOM 6733 N N . VAL C 1 256 ? 64.67683 60.65769 27.07663 1.000 16.50843 245 VAL C N 1
ATOM 6734 C CA . VAL C 1 256 ? 64.75882 59.25549 26.69028 1.000 15.76080 245 VAL C CA 1
ATOM 6735 C C . VAL C 1 256 ? 64.22351 59.13558 25.26539 1.000 17.16266 245 VAL C C 1
ATOM 6736 O O . VAL C 1 256 ? 63.03025 59.32746 25.01312 1.000 16.31892 245 VAL C O 1
ATOM 6740 N N . ILE C 1 257 ? 65.11128 58.80733 24.34231 1.000 14.74515 246 ILE C N 1
ATOM 6741 C CA . ILE C 1 257 ? 64.78471 58.62061 22.93725 1.000 15.22722 246 ILE C CA 1
ATOM 6742 C C . ILE C 1 257 ? 64.67967 57.12650 22.69274 1.000 13.65224 246 ILE C C 1
ATOM 6743 O O . ILE C 1 257 ? 65.57852 56.36642 23.07152 1.000 17.56286 246 ILE C O 1
ATOM 6748 N N . GLN C 1 258 ? 63.59370 56.70511 22.05788 1.000 17.24862 247 GLN C N 1
ATOM 6749 C CA . GLN C 1 258 ? 63.30844 55.29115 21.86612 1.000 18.36284 247 GLN C CA 1
ATOM 6750 C C . GLN C 1 258 ? 62.66700 55.07623 20.49995 1.000 18.25809 247 GLN C C 1
ATOM 6751 O O . GLN C 1 258 ? 61.75156 55.80643 20.11068 1.000 22.79643 247 GLN C O 1
ATOM 6757 N N . GLY C 1 259 ? 63.15266 54.08364 19.77402 1.000 14.34871 248 GLY C N 1
ATOM 6758 C CA . GLY C 1 259 ? 62.60457 53.76297 18.47547 1.000 12.39862 248 GLY C CA 1
ATOM 6759 C C . GLY C 1 259 ? 61.47674 52.75240 18.59823 1.000 24.06973 248 GLY C C 1
ATOM 6760 O O . GLY C 1 259 ? 61.49013 51.88603 19.46966 1.000 23.41796 248 GLY C O 1
ATOM 6761 N N . ASP C 1 260 ? 60.49535 52.86887 17.70257 1.000 17.48013 249 ASP C N 1
ATOM 6762 C CA . ASP C 1 260 ? 59.31968 52.00357 17.74843 1.000 20.32604 249 ASP C CA 1
ATOM 6763 C C . ASP C 1 260 ? 59.53890 50.65531 17.07615 1.000 21.87279 249 ASP C C 1
ATOM 6764 O O . ASP C 1 260 ? 58.70939 49.75684 17.24537 1.000 20.88094 249 ASP C O 1
ATOM 6769 N N . ARG C 1 261 ? 60.61534 50.48250 16.31842 1.000 17.55020 250 ARG C N 1
ATOM 6770 C CA . ARG C 1 261 ? 60.93242 49.17107 15.76719 1.000 17.73475 250 ARG C CA 1
ATOM 6771 C C . ARG C 1 261 ? 62.38983 48.83831 16.03012 1.000 20.42215 250 ARG C C 1
ATOM 6772 O O . ARG C 1 261 ? 63.05558 48.16137 15.23837 1.000 17.97023 250 ARG C O 1
ATOM 6780 N N . ASP C 1 262 ? 62.89895 49.30281 17.17270 1.000 15.31633 251 ASP C N 1
ATOM 6781 C CA . ASP C 1 262 ? 64.23868 48.94748 17.61671 1.000 16.15833 251 ASP C CA 1
ATOM 6782 C C . ASP C 1 262 ? 64.24176 47.48241 18.04479 1.000 20.03874 251 ASP C C 1
ATOM 6783 O O . ASP C 1 262 ? 63.64293 47.12908 19.06263 1.000 17.22468 251 ASP C O 1
ATOM 6788 N N . TYR C 1 263 ? 64.91406 46.62818 17.27320 1.000 17.23302 252 TYR C N 1
ATOM 6789 C CA . TYR C 1 263 ? 64.92560 45.19239 17.54001 1.000 21.13509 252 TYR C CA 1
ATOM 6790 C C . TYR C 1 263 ? 66.02994 44.76437 18.49729 1.000 22.45365 252 TYR C C 1
ATOM 6791 O O . TYR C 1 263 ? 66.05767 43.59384 18.89666 1.000 19.88985 252 TYR C O 1
ATOM 6800 N N . VAL C 1 264 ? 66.93687 45.67259 18.85259 1.000 16.84325 253 VAL C N 1
ATOM 6801 C CA . VAL C 1 264 ? 67.98430 45.41023 19.84178 1.000 20.14700 253 VAL C CA 1
ATOM 6802 C C . VAL C 1 264 ? 67.53862 45.83749 21.23392 1.000 20.26178 253 VAL C C 1
ATOM 6803 O O . VAL C 1 264 ? 67.70104 45.10082 22.21252 1.000 16.67394 253 VAL C O 1
ATOM 6807 N N . VAL C 1 265 ? 67.00595 47.05137 21.32795 1.000 16.91651 254 VAL C N 1
ATOM 6808 C CA . VAL C 1 265 ? 66.46678 47.61760 22.56374 1.000 16.84011 254 VAL C CA 1
ATOM 6809 C C . VAL C 1 265 ? 64.99034 47.90759 22.32940 1.000 19.44259 254 VAL C C 1
ATOM 6810 O O . VAL C 1 265 ? 64.64331 48.97633 21.79945 1.000 20.06387 254 VAL C O 1
ATOM 6814 N N . PRO C 1 266 ? 64.08982 47.00138 22.69576 1.000 21.14063 255 PRO C N 1
ATOM 6815 C CA . PRO C 1 266 ? 62.66797 47.19736 22.37453 1.000 23.68078 255 PRO C CA 1
ATOM 6816 C C . PRO C 1 266 ? 62.05375 48.40492 23.08015 1.000 26.50465 255 PRO C C 1
ATOM 6817 O O . PRO C 1 266 ? 62.54168 48.88536 24.10776 1.000 23.89419 255 PRO C O 1
ATOM 6821 N N . GLN C 1 267 ? 60.93757 48.87086 22.50553 1.000 22.12104 256 GLN C N 1
ATOM 6822 C CA . GLN C 1 267 ? 60.26591 50.09290 22.95170 1.000 14.50167 256 GLN C CA 1
ATOM 6823 C C . GLN C 1 267 ? 59.99555 50.10966 24.45887 1.000 19.14367 256 GLN C C 1
ATOM 6824 O O . GLN C 1 267 ? 60.12177 51.15025 25.11686 1.000 19.10010 256 GLN C O 1
ATOM 6830 N N . VAL C 1 268 ? 59.61660 48.96924 25.02723 1.000 19.25444 257 VAL C N 1
ATOM 6831 C CA . VAL C 1 268 ? 59.27408 48.94066 26.44337 1.000 21.12884 257 VAL C CA 1
ATOM 6832 C C . VAL C 1 268 ? 60.46390 49.30405 27.33712 1.000 17.04558 257 VAL C C 1
ATOM 6833 O O . VAL C 1 268 ? 60.27776 49.76427 28.46861 1.000 17.90812 257 VAL C O 1
ATOM 6837 N N . VAL C 1 269 ? 61.69352 49.09906 26.86609 1.000 12.44667 258 VAL C N 1
ATOM 6838 C CA . VAL C 1 269 ? 62.85429 49.47949 27.66585 1.000 17.33830 258 VAL C CA 1
ATOM 6839 C C . VAL C 1 269 ? 62.83507 50.97341 27.92974 1.000 18.05774 258 VAL C C 1
ATOM 6840 O O . VAL C 1 269 ? 62.90180 51.42065 29.08088 1.000 16.92134 258 VAL C O 1
ATOM 6844 N N . GLY C 1 270 ? 62.73956 51.77224 26.86484 1.000 14.57728 259 GLY C N 1
ATOM 6845 C CA . GLY C 1 270 ? 62.76539 53.21394 27.04451 1.000 19.37686 259 GLY C CA 1
ATOM 6846 C C . GLY C 1 270 ? 61.60387 53.70442 27.88536 1.000 19.14085 259 GLY C C 1
ATOM 6847 O O . GLY C 1 270 ? 61.76171 54.60218 28.71796 1.000 20.82070 259 GLY C O 1
ATOM 6848 N N . GLU C 1 271 ? 60.42658 53.10172 27.69896 1.000 17.88126 260 GLU C N 1
ATOM 6849 C CA . GLU C 1 271 ? 59.25715 53.51282 28.47272 1.000 19.32574 260 GLU C CA 1
ATOM 6850 C C . GLU C 1 271 ? 59.47983 53.30030 29.96582 1.000 23.80005 260 GLU C C 1
ATOM 6851 O O . GLU C 1 271 ? 59.09091 54.13674 30.79204 1.000 20.10407 260 GLU C O 1
ATOM 6857 N N . GLU C 1 272 ? 60.10288 52.18370 30.33227 1.000 25.99762 261 GLU C N 1
ATOM 6858 C CA . GLU C 1 272 ? 60.37487 51.92938 31.74154 1.000 13.84659 261 GLU C CA 1
ATOM 6859 C C . GLU C 1 272 ? 61.40738 52.90029 32.29878 1.000 16.43929 261 GLU C C 1
ATOM 6860 O O . GLU C 1 272 ? 61.26883 53.36861 33.43508 1.000 20.59969 261 GLU C O 1
ATOM 6866 N N . LEU C 1 273 ? 62.44809 53.21728 31.52058 1.000 19.21041 262 LEU C N 1
ATOM 6867 C CA . LEU C 1 273 ? 63.42667 54.21486 31.95079 1.000 19.49981 262 LEU C CA 1
ATOM 6868 C C . LEU C 1 273 ? 62.75940 55.54574 32.26325 1.000 22.11654 262 LEU C C 1
ATOM 6869 O O . LEU C 1 273 ? 62.99918 56.15467 33.31788 1.000 21.46003 262 LEU C O 1
ATOM 6874 N N . ALA C 1 274 ? 61.91722 56.02039 31.34478 1.000 18.43452 263 ALA C N 1
ATOM 6875 C CA . ALA C 1 274 ? 61.24630 57.29665 31.54759 1.000 16.06737 263 ALA C CA 1
ATOM 6876 C C . ALA C 1 274 ? 60.31928 57.25819 32.75629 1.000 20.59325 263 ALA C C 1
ATOM 6877 O O . ALA C 1 274 ? 60.10125 58.28726 33.40829 1.000 23.75363 263 ALA C O 1
ATOM 6879 N N . LYS C 1 275 ? 59.76907 56.08797 33.07496 1.000 22.76617 264 LYS C N 1
ATOM 6880 C CA . LYS C 1 275 ? 58.89562 55.98164 34.23854 1.000 23.42715 264 LYS C CA 1
ATOM 6881 C C . LYS C 1 275 ? 59.68804 55.98817 35.53832 1.000 23.00193 264 LYS C C 1
ATOM 6882 O O . LYS C 1 275 ? 59.22834 56.53901 36.54333 1.000 20.95447 264 LYS C O 1
ATOM 6888 N N . HIS C 1 276 ? 60.87218 55.37317 35.55274 1.000 22.22702 265 HIS C N 1
ATOM 6889 C CA . HIS C 1 276 ? 61.60131 55.25812 36.81146 1.000 23.53807 265 HIS C CA 1
ATOM 6890 C C . HIS C 1 276 ? 62.63544 56.35268 37.03294 1.000 21.73933 265 HIS C C 1
ATOM 6891 O O . HIS C 1 276 ? 62.98169 56.61901 38.18728 1.000 17.69238 265 HIS C O 1
ATOM 6898 N N . LEU C 1 277 ? 63.09222 57.02590 35.98501 1.000 16.20273 266 LEU C N 1
ATOM 6899 C CA . LEU C 1 277 ? 64.01871 58.12411 36.19428 1.000 25.26166 266 LEU C CA 1
ATOM 6900 C C . LEU C 1 277 ? 63.34587 59.23461 37.00079 1.000 24.60102 266 LEU C C 1
ATOM 6901 O O . LEU C 1 277 ? 62.13057 59.43635 36.91046 1.000 24.67615 266 LEU C O 1
ATOM 6906 N N . PRO C 1 278 ? 64.11139 59.94266 37.83591 1.000 17.30850 267 PRO C N 1
ATOM 6907 C CA . PRO C 1 278 ? 63.52653 61.04509 38.60704 1.000 24.08088 267 PRO C CA 1
ATOM 6908 C C . PRO C 1 278 ? 62.96211 62.17590 37.76051 1.000 20.39000 267 PRO C C 1
ATOM 6909 O O . PRO C 1 278 ? 61.91972 62.73317 38.11963 1.000 26.56399 267 PRO C O 1
ATOM 6913 N N . ASN C 1 279 ? 63.60687 62.53393 36.64316 1.000 15.26261 268 ASN C N 1
ATOM 6914 C CA . ASN C 1 279 ? 63.29601 63.79621 35.96215 1.000 19.20797 268 ASN C CA 1
ATOM 6915 C C . ASN C 1 279 ? 63.48433 63.61992 34.44799 1.000 23.89918 268 ASN C C 1
ATOM 6916 O O . ASN C 1 279 ? 64.39190 64.16696 33.80353 1.000 18.57409 268 ASN C O 1
ATOM 6921 N N . ALA C 1 280 ? 62.59628 62.84379 33.82674 1.000 18.19923 269 ALA C N 1
ATOM 6922 C CA . ALA C 1 280 ? 62.80274 62.43002 32.44553 1.000 20.89218 269 ALA C CA 1
ATOM 6923 C C . ALA C 1 280 ? 61.55711 62.65982 31.59796 1.000 19.13433 269 ALA C C 1
ATOM 6924 O O . ALA C 1 280 ? 60.43816 62.77990 32.10407 1.000 20.42501 269 ALA C O 1
ATOM 6926 N N . GLU C 1 281 ? 61.77727 62.71213 30.28362 1.000 16.94892 270 GLU C N 1
ATOM 6927 C CA . GLU C 1 281 ? 60.71892 62.82321 29.28737 1.000 19.65960 270 GLU C CA 1
ATOM 6928 C C . GLU C 1 281 ? 60.98278 61.80128 28.19064 1.000 20.04027 270 GLU C C 1
ATOM 6929 O O . GLU C 1 281 ? 62.12309 61.64547 27.74385 1.000 19.19163 270 GLU C O 1
ATOM 6935 N N . LEU C 1 282 ? 59.93181 61.11365 27.75777 1.000 21.45799 271 LEU C N 1
ATOM 6936 C CA . LEU C 1 282 ? 60.03788 60.05281 26.76009 1.000 19.96715 271 LEU C CA 1
ATOM 6937 C C . LEU C 1 282 ? 59.62156 60.57126 25.39204 1.000 16.64068 271 LEU C C 1
ATOM 6938 O O . LEU C 1 282 ? 58.57839 61.21631 25.25977 1.000 15.93482 271 LEU C O 1
ATOM 6943 N N . LYS C 1 283 ? 60.42087 60.27343 24.37622 1.000 18.47647 272 LYS C N 1
ATOM 6944 C CA . LYS C 1 283 ? 60.03511 60.53539 22.99524 1.000 20.99317 272 LYS C CA 1
ATOM 6945 C C . LYS C 1 283 ? 60.27024 59.25442 22.21345 1.000 19.04967 272 LYS C C 1
ATOM 6946 O O . LYS C 1 283 ? 61.41773 58.82304 22.05168 1.000 18.45391 272 LYS C O 1
ATOM 6952 N N . VAL C 1 284 ? 59.18485 58.63654 21.75700 1.000 16.69605 273 VAL C N 1
ATOM 6953 C CA . VAL C 1 284 ? 59.26163 57.46225 20.89380 1.000 18.85952 273 VAL C CA 1
ATOM 6954 C C . VAL C 1 284 ? 59.23215 57.92103 19.44503 1.000 21.22956 273 VAL C C 1
ATOM 6955 O O . VAL C 1 284 ? 58.28406 58.58627 19.01392 1.000 19.44712 273 VAL C O 1
ATOM 6959 N N . LEU C 1 285 ? 60.26474 57.56049 18.69505 1.000 21.04936 274 LEU C N 1
ATOM 6960 C CA . LEU C 1 285 ? 60.38833 57.94665 17.29660 1.000 19.01409 274 LEU C CA 1
ATOM 6961 C C . LEU C 1 285 ? 59.68673 56.93048 16.41283 1.000 21.02148 274 LEU C C 1
ATOM 6962 O O . LEU C 1 285 ? 59.90775 55.71923 16.54040 1.000 18.14736 274 LEU C O 1
ATOM 6967 N N . GLU C 1 286 ? 58.84944 57.43689 15.51784 1.000 22.79757 275 GLU C N 1
ATOM 6968 C CA . GLU C 1 286 ? 58.05850 56.60868 14.62866 1.000 22.50023 275 GLU C CA 1
ATOM 6969 C C . GLU C 1 286 ? 58.94332 56.08192 13.51187 1.000 20.97018 275 GLU C C 1
ATOM 6970 O O . GLU C 1 286 ? 59.79640 56.80527 12.99171 1.000 26.98420 275 GLU C O 1
ATOM 6976 N N . ASP C 1 287 ? 58.74814 54.81386 13.15807 1.000 24.94667 276 ASP C N 1
ATOM 6977 C CA . ASP C 1 287 ? 59.47626 54.17388 12.06152 1.000 22.60078 276 ASP C CA 1
ATOM 6978 C C . ASP C 1 287 ? 60.97935 54.34052 12.25269 1.000 25.01992 276 ASP C C 1
ATOM 6979 O O . ASP C 1 287 ? 61.70204 54.87136 11.40814 1.000 25.75582 276 ASP C O 1
ATOM 6984 N N . CYS C 1 288 ? 61.43749 53.88499 13.41124 1.000 19.39823 277 CYS C N 1
ATOM 6985 C CA . CYS C 1 288 ? 62.81344 54.09684 13.81006 1.000 14.00835 277 CYS C CA 1
ATOM 6986 C C . CYS C 1 288 ? 63.26777 52.86382 14.57180 1.000 13.22895 277 CYS C C 1
ATOM 6987 O O . CYS C 1 288 ? 62.55251 52.37494 15.45658 1.000 18.51129 277 CYS C O 1
ATOM 6990 N N . GLY C 1 289 ? 64.42130 52.33981 14.17959 1.000 16.25432 278 GLY C N 1
ATOM 6991 C CA . GLY C 1 289 ? 65.05472 51.19498 14.79970 1.000 17.32706 278 GLY C CA 1
ATOM 6992 C C . GLY C 1 289 ? 66.15468 51.60725 15.75748 1.000 13.18982 278 GLY C C 1
ATOM 6993 O O . GLY C 1 289 ? 66.14470 52.71432 16.30756 1.000 16.77957 278 GLY C O 1
ATOM 6994 N N . HIS C 1 290 ? 67.12827 50.70749 15.94493 1.000 14.84259 279 HIS C N 1
ATOM 6995 C CA . HIS C 1 290 ? 68.22558 50.94661 16.87761 1.000 15.25459 279 HIS C CA 1
ATOM 6996 C C . HIS C 1 290 ? 69.10375 52.10722 16.46232 1.000 17.34745 279 HIS C C 1
ATOM 6997 O O . HIS C 1 290 ? 69.79688 52.67851 17.31283 1.000 14.35237 279 HIS C O 1
ATOM 7004 N N . SER C 1 291 ? 69.09871 52.47564 15.18225 1.000 16.89178 280 SER C N 1
ATOM 7005 C CA . SER C 1 291 ? 69.93140 53.57246 14.69651 1.000 12.68122 280 SER C CA 1
ATOM 7006 C C . SER C 1 291 ? 69.03412 54.69387 14.19719 1.000 19.75164 280 SER C C 1
ATOM 7007 O O . SER C 1 291 ? 68.67050 54.73389 13.01626 1.000 18.07548 280 SER C O 1
ATOM 7010 N N . PRO C 1 292 ? 68.67030 55.64048 15.05259 1.000 15.04706 281 PRO C N 1
ATOM 7011 C CA . PRO C 1 292 ? 67.95347 56.81526 14.56089 1.000 11.73208 281 PRO C CA 1
ATOM 7012 C C . PRO C 1 292 ? 68.80921 57.67447 13.66168 1.000 12.53451 281 PRO C C 1
ATOM 7013 O O . PRO C 1 292 ? 68.25948 58.48487 12.90841 1.000 14.35759 281 PRO C O 1
ATOM 7017 N N . PHE C 1 293 ? 70.13978 57.53815 13.73638 1.000 17.99209 282 PHE C N 1
ATOM 7018 C CA . PHE C 1 293 ? 71.02081 58.33813 12.88934 1.000 16.22940 282 PHE C CA 1
ATOM 7019 C C . PHE C 1 293 ? 70.80563 57.99750 11.42550 1.000 15.68049 282 PHE C C 1
ATOM 7020 O O . PHE C 1 293 ? 70.86590 58.87339 10.55184 1.000 17.08026 282 PHE C O 1
ATOM 7028 N N . ILE C 1 294 ? 70.54187 56.73225 11.14273 1.000 12.81998 283 ILE C N 1
ATOM 7029 C CA . ILE C 1 294 ? 70.28629 56.29285 9.77287 1.000 14.79792 283 ILE C CA 1
ATOM 7030 C C . ILE C 1 294 ? 68.79308 56.34749 9.44647 1.000 20.19298 283 ILE C C 1
ATOM 7031 O O . ILE C 1 294 ? 68.40361 56.73493 8.34259 1.000 21.85362 283 ILE C O 1
ATOM 7036 N N . ASP C 1 295 ? 67.92429 56.01990 10.40574 1.000 18.42683 284 ASP C N 1
ATOM 7037 C CA . ASP C 1 295 ? 66.49163 55.93555 10.11880 1.000 18.78787 284 ASP C CA 1
ATOM 7038 C C . ASP C 1 295 ? 65.81871 57.30793 10.00493 1.000 20.42422 284 ASP C C 1
ATOM 7039 O O . ASP C 1 295 ? 65.02627 57.53165 9.08729 1.000 27.06327 284 ASP C O 1
ATOM 7044 N N . CYS C 1 296 ? 66.08978 58.23684 10.93168 1.000 15.60892 285 CYS C N 1
ATOM 7045 C CA . CYS C 1 296 ? 65.35417 59.51495 10.91781 1.000 25.77570 285 CYS C CA 1
ATOM 7046 C C . CYS C 1 296 ? 66.21543 60.58472 11.59522 1.000 21.15160 285 CYS C C 1
ATOM 7047 O O . CYS C 1 296 ? 65.92001 61.09926 12.67051 1.000 18.73625 285 CYS C O 1
ATOM 7050 N N . LEU C 1 297 ? 67.32312 60.92334 10.93929 1.000 19.54881 286 LEU C N 1
ATOM 7051 C CA . LEU C 1 297 ? 68.32090 61.78109 11.56410 1.000 16.82439 286 LEU C CA 1
ATOM 7052 C C . LEU C 1 297 ? 67.76670 63.17206 11.84611 1.000 21.42505 286 LEU C C 1
ATOM 7053 O O . LEU C 1 297 ? 68.08908 63.77482 12.87835 1.000 19.19936 286 LEU C O 1
ATOM 7058 N N . ASP C 1 298 ? 66.93411 63.69757 10.94051 1.000 15.77232 287 ASP C N 1
ATOM 7059 C CA . ASP C 1 298 ? 66.43528 65.06459 11.09781 1.000 19.13846 287 ASP C CA 1
ATOM 7060 C C . ASP C 1 298 ? 65.42334 65.16823 12.23271 1.000 19.51103 287 ASP C C 1
ATOM 7061 O O . ASP C 1 298 ? 65.39092 66.17352 12.95461 1.000 18.42006 287 ASP C O 1
ATOM 7066 N N . VAL C 1 299 ? 64.55715 64.16461 12.37354 1.000 22.71960 288 VAL C N 1
ATOM 7067 C CA . VAL C 1 299 ? 63.63396 64.12908 13.50408 1.000 21.10507 288 VAL C CA 1
ATOM 7068 C C . VAL C 1 299 ? 64.41451 63.96655 14.80864 1.000 22.92184 288 VAL C C 1
ATOM 7069 O O . VAL C 1 299 ? 64.13270 64.62833 15.81828 1.000 16.70581 288 VAL C O 1
ATOM 7073 N N . PHE C 1 300 ? 65.42415 63.09671 14.79684 1.000 17.76973 289 PHE C N 1
ATOM 7074 C CA . PHE C 1 300 ? 66.24952 62.88522 15.98264 1.000 22.84596 289 PHE C CA 1
ATOM 7075 C C . PHE C 1 300 ? 66.94458 64.17544 16.40449 1.000 23.63400 289 PHE C C 1
ATOM 7076 O O . PHE C 1 300 ? 66.89222 64.57059 17.57630 1.000 18.92973 289 PHE C O 1
ATOM 7084 N N . ILE C 1 301 ? 67.59055 64.85456 15.45183 1.000 17.62479 290 ILE C N 1
ATOM 7085 C CA . ILE C 1 301 ? 68.36994 66.04399 15.78412 1.000 21.05037 290 ILE C CA 1
ATOM 7086 C C . ILE C 1 301 ? 67.45871 67.15173 16.30264 1.000 21.84314 290 ILE C C 1
ATOM 7087 O O . ILE C 1 301 ? 67.82496 67.90155 17.21624 1.000 24.74106 290 ILE C O 1
ATOM 7092 N N . LYS C 1 302 ? 66.24378 67.24879 15.75308 1.000 23.44208 291 LYS C N 1
ATOM 7093 C CA . LYS C 1 302 ? 65.28260 68.24181 16.22672 1.000 21.84791 291 LYS C CA 1
ATOM 7094 C C . LYS C 1 302 ? 64.97474 68.05144 17.70870 1.000 19.88496 291 LYS C C 1
ATOM 7095 O O . LYS C 1 302 ? 64.98343 69.01050 18.48611 1.000 18.04052 291 LYS C O 1
ATOM 7101 N N . HIS C 1 303 ? 64.68311 66.81895 18.11768 1.000 17.64447 292 HIS C N 1
ATOM 7102 C CA . HIS C 1 303 ? 64.43396 66.56819 19.53049 1.000 18.00345 292 HIS C CA 1
ATOM 7103 C C . HIS C 1 303 ? 65.66105 66.88299 20.37481 1.000 21.65022 292 HIS C C 1
ATOM 7104 O O . HIS C 1 303 ? 65.54460 67.48989 21.44527 1.000 17.62497 292 HIS C O 1
ATOM 7111 N N . VAL C 1 304 ? 66.84617 66.48009 19.91205 1.000 19.03294 293 VAL C N 1
ATOM 7112 C CA . VAL C 1 304 ? 68.05256 66.71884 20.69647 1.000 17.77131 293 VAL C CA 1
ATOM 7113 C C . VAL C 1 304 ? 68.27783 68.21740 20.85997 1.000 19.11541 293 VAL C C 1
ATOM 7114 O O . VAL C 1 304 ? 68.49321 68.70917 21.97311 1.000 18.36921 293 VAL C O 1
ATOM 7118 N N . GLU C 1 305 ? 68.18367 68.96996 19.75703 1.000 16.05819 294 GLU C N 1
ATOM 7119 C CA . GLU C 1 305 ? 68.38941 70.41370 19.81800 1.000 20.61950 294 GLU C CA 1
ATOM 7120 C C . GLU C 1 305 ? 67.38961 71.07929 20.75277 1.000 24.37628 294 GLU C C 1
ATOM 7121 O O . GLU C 1 305 ? 67.76327 71.93561 21.56348 1.000 20.67915 294 GLU C O 1
ATOM 7127 N N . ASP C 1 306 ? 66.10657 70.71105 20.63833 1.000 26.01757 295 ASP C N 1
ATOM 7128 C CA . ASP C 1 306 ? 65.09469 71.23769 21.55517 1.000 30.01804 295 ASP C CA 1
ATOM 7129 C C . ASP C 1 306 ? 65.47710 70.96508 23.00351 1.000 17.18559 295 ASP C C 1
ATOM 7130 O O . ASP C 1 306 ? 65.33945 71.83868 23.86758 1.000 18.52237 295 ASP C O 1
ATOM 7135 N N . TRP C 1 307 ? 65.96272 69.75583 23.28867 1.000 18.69861 296 TRP C N 1
ATOM 7136 C CA . TRP C 1 307 ? 66.30166 69.40969 24.66640 1.000 17.39617 296 TRP C CA 1
ATOM 7137 C C . TRP C 1 307 ? 67.48740 70.22676 25.16741 1.000 18.43601 296 TRP C C 1
ATOM 7138 O O . TRP C 1 307 ? 67.45820 70.76667 26.27651 1.000 17.63346 296 TRP C O 1
ATOM 7149 N N . LEU C 1 308 ? 68.55763 70.30598 24.37407 1.000 18.65348 297 LEU C N 1
ATOM 7150 C CA . LEU C 1 308 ? 69.73183 71.04969 24.81859 1.000 21.18148 297 LEU C CA 1
ATOM 7151 C C . LEU C 1 308 ? 69.42994 72.53937 24.98714 1.000 27.81483 297 LEU C C 1
ATOM 7152 O O . LEU C 1 308 ? 70.03581 73.20721 25.83868 1.000 25.04283 297 LEU C O 1
ATOM 7157 N N . GLU C 1 309 ? 68.47476 73.06661 24.21576 1.000 25.66154 298 GLU C N 1
ATOM 7158 C CA . GLU C 1 309 ? 68.16153 74.49450 24.25148 1.000 30.87286 298 GLU C CA 1
ATOM 7159 C C . GLU C 1 309 ? 67.23231 74.89860 25.39418 1.000 37.91819 298 GLU C C 1
ATOM 7160 O O . GLU C 1 309 ? 67.16617 76.09127 25.71800 1.000 37.47898 298 GLU C O 1
ATOM 7166 N N . GLN C 1 310 ? 66.50917 73.96226 26.00674 1.000 30.13793 299 GLN C N 1
ATOM 7167 C CA . GLN C 1 310 ? 65.47901 74.35737 26.97381 1.000 37.54530 299 GLN C CA 1
ATOM 7168 C C . GLN C 1 310 ? 66.08733 74.92021 28.25942 1.000 42.41904 299 GLN C C 1
ATOM 7169 O O . GLN C 1 310 ? 67.24668 74.65037 28.58350 1.000 42.83644 299 GLN C O 1
ATOM 7175 N N . PRO D 1 15 ? 51.98021 1.99492 33.20173 1.000 53.21798 4 PRO D N 1
ATOM 7176 C CA . PRO D 1 15 ? 51.32494 2.53012 34.39696 1.000 47.24821 4 PRO D CA 1
ATOM 7177 C C . PRO D 1 15 ? 51.24661 1.48445 35.51080 1.000 51.17349 4 PRO D C 1
ATOM 7178 O O . PRO D 1 15 ? 50.38566 0.60494 35.46717 1.000 48.46266 4 PRO D O 1
ATOM 7182 N N . ALA D 1 16 ? 52.15033 1.56509 36.48555 1.000 53.33639 5 ALA D N 1
ATOM 7183 C CA . ALA D 1 16 ? 52.14181 0.60887 37.58508 1.000 54.40154 5 ALA D CA 1
ATOM 7184 C C . ALA D 1 16 ? 50.91844 0.83468 38.46631 1.000 56.13715 5 ALA D C 1
ATOM 7185 O O . ALA D 1 16 ? 50.50732 1.97559 38.69364 1.000 63.36072 5 ALA D O 1
ATOM 7187 N N . THR D 1 17 ? 50.32025 -0.25673 38.95112 1.000 51.94091 6 THR D N 1
ATOM 7188 C CA . THR D 1 17 ? 49.17712 -0.12468 39.84939 1.000 47.05786 6 THR D CA 1
ATOM 7189 C C . THR D 1 17 ? 49.64476 0.46081 41.17488 1.000 43.23736 6 THR D C 1
ATOM 7190 O O . THR D 1 17 ? 50.67625 0.05415 41.72285 1.000 42.34984 6 THR D O 1
ATOM 7194 N N . MET D 1 18 ? 48.90858 1.44319 41.67139 1.000 32.75881 7 MET D N 1
ATOM 7195 C CA . MET D 1 18 ? 49.40849 2.27358 42.75322 1.000 25.55089 7 MET D CA 1
ATOM 7196 C C . MET D 1 18 ? 48.76643 1.89240 44.07457 1.000 21.26258 7 MET D C 1
ATOM 7197 O O . MET D 1 18 ? 47.63278 1.39864 44.12388 1.000 18.14121 7 MET D O 1
ATOM 7202 N N . GLU D 1 19 ? 49.52463 2.11956 45.13884 1.000 19.93390 8 GLU D N 1
ATOM 7203 C CA . GLU D 1 19 ? 49.03101 2.19879 46.50141 1.000 20.28370 8 GLU D CA 1
ATOM 7204 C C . GLU D 1 19 ? 48.64896 3.63799 46.81167 1.000 21.89285 8 GLU D C 1
ATOM 7205 O O . GLU D 1 19 ? 49.08521 4.57364 46.14554 1.000 17.68674 8 GLU D O 1
ATOM 7211 N N . PHE D 1 20 ? 47.83994 3.81215 47.84989 1.000 14.77358 9 PHE D N 1
ATOM 7212 C CA . PHE D 1 20 ? 47.37881 5.13149 48.24203 1.000 18.95829 9 PHE D CA 1
ATOM 7213 C C . PHE D 1 20 ? 47.47171 5.25767 49.75410 1.000 19.45096 9 PHE D C 1
ATOM 7214 O O . PHE D 1 20 ? 47.26693 4.28018 50.48372 1.000 14.27492 9 PHE D O 1
ATOM 7222 N N . VAL D 1 21 ? 47.79700 6.46506 50.21969 1.000 13.43195 10 VAL D N 1
ATOM 7223 C CA . VAL D 1 21 ? 47.67517 6.81635 51.63299 1.000 12.48030 10 VAL D CA 1
ATOM 7224 C C . VAL D 1 21 ? 47.00479 8.17739 51.73949 1.000 21.48025 10 VAL D C 1
ATOM 7225 O O . VAL D 1 21 ? 47.30058 9.09015 50.95879 1.000 15.66202 10 VAL D O 1
ATOM 7229 N N . SER D 1 22 ? 46.07226 8.30192 52.68685 1.000 16.33380 11 SER D N 1
ATOM 7230 C CA . SER D 1 22 ? 45.44160 9.58671 52.95397 1.000 17.38859 11 SER D CA 1
ATOM 7231 C C . SER D 1 22 ? 46.21932 10.30906 54.04405 1.000 23.61747 11 SER D C 1
ATOM 7232 O O . SER D 1 22 ? 46.57939 9.70675 55.05864 1.000 23.24886 11 SER D O 1
ATOM 7235 N N . LEU D 1 23 ? 46.48752 11.59096 53.82350 1.000 17.60842 12 LEU D N 1
ATOM 7236 C CA . LEU D 1 23 ? 47.23628 12.40980 54.76376 1.000 17.24872 12 LEU D CA 1
ATOM 7237 C C . LEU D 1 23 ? 46.28221 13.21894 55.62069 1.000 19.29801 12 LEU D C 1
ATOM 7238 O O . LEU D 1 23 ? 45.13209 13.46538 55.25064 1.000 24.33948 12 LEU D O 1
ATOM 7243 N N . SER D 1 24 ? 46.79045 13.66937 56.76727 1.000 20.06502 13 SER D N 1
ATOM 7244 C CA . SER D 1 24 ? 45.97528 14.46546 57.67690 1.000 21.34352 13 SER D CA 1
ATOM 7245 C C . SER D 1 24 ? 45.60992 15.83337 57.10842 1.000 22.52760 13 SER D C 1
ATOM 7246 O O . SER D 1 24 ? 44.75495 16.51542 57.69138 1.000 22.08237 13 SER D O 1
ATOM 7249 N N . ASN D 1 25 ? 46.23478 16.25778 56.00869 1.000 16.36817 14 ASN D N 1
ATOM 7250 C CA . ASN D 1 25 ? 45.89271 17.52734 55.37320 1.000 21.11558 14 ASN D CA 1
ATOM 7251 C C . ASN D 1 25 ? 44.84032 17.38203 54.27165 1.000 26.02951 14 ASN D C 1
ATOM 7252 O O . ASN D 1 25 ? 44.58559 18.34580 53.53945 1.000 22.20096 14 ASN D O 1
ATOM 7257 N N . GLY D 1 26 ? 44.23194 16.20608 54.12619 1.000 19.95775 15 GLY D N 1
ATOM 7258 C CA . GLY D 1 26 ? 43.11179 16.04007 53.22444 1.000 15.49171 15 GLY D CA 1
ATOM 7259 C C . GLY D 1 26 ? 43.47344 15.53684 51.84007 1.000 17.21791 15 GLY D C 1
ATOM 7260 O O . GLY D 1 26 ? 42.56647 15.25979 51.04894 1.000 28.12327 15 GLY D O 1
ATOM 7261 N N . GLU D 1 27 ? 44.75750 15.39306 51.52560 1.000 17.69678 16 GLU D N 1
ATOM 7262 C CA . GLU D 1 27 ? 45.14926 14.83557 50.23695 1.000 15.23897 16 GLU D CA 1
ATOM 7263 C C . GLU D 1 27 ? 45.31318 13.31424 50.32317 1.000 18.86136 16 GLU D C 1
ATOM 7264 O O . GLU D 1 27 ? 45.57364 12.75072 51.38834 1.000 18.20809 16 GLU D O 1
ATOM 7270 N N . THR D 1 28 ? 45.13194 12.64674 49.18386 1.000 16.65206 17 THR D N 1
ATOM 7271 C CA . THR D 1 28 ? 45.44331 11.22766 49.06287 1.000 17.43622 17 THR D CA 1
ATOM 7272 C C . THR D 1 28 ? 46.57933 11.08767 48.06604 1.000 17.12633 17 THR D C 1
ATOM 7273 O O . THR D 1 28 ? 46.46215 11.52880 46.91828 1.000 19.33207 17 THR D O 1
ATOM 7277 N N . ILE D 1 29 ? 47.67843 10.50348 48.51397 1.000 11.14715 18 ILE D N 1
ATOM 7278 C CA . ILE D 1 29 ? 48.90703 10.39422 47.72952 1.000 10.37125 18 ILE D CA 1
ATOM 7279 C C . ILE D 1 29 ? 48.98971 9.00386 47.11346 1.000 18.85616 18 ILE D C 1
ATOM 7280 O O . ILE D 1 29 ? 48.87265 7.99416 47.81824 1.000 13.08496 18 ILE D O 1
ATOM 7285 N N . ALA D 1 30 ? 49.19165 8.94578 45.79901 1.000 19.35657 19 ALA D N 1
ATOM 7286 C CA . ALA D 1 30 ? 49.41524 7.68144 45.11764 1.000 16.52676 19 ALA D CA 1
ATOM 7287 C C . ALA D 1 30 ? 50.91318 7.41371 45.08045 1.000 14.00956 19 ALA D C 1
ATOM 7288 O O . ALA D 1 30 ? 51.70716 8.34590 44.94106 1.000 13.70857 19 ALA D O 1
ATOM 7290 N N . TYR D 1 31 ? 51.30527 6.14745 45.25444 1.000 14.23103 20 TYR D N 1
ATOM 7291 C CA . TYR D 1 31 ? 52.73250 5.83663 45.25482 1.000 10.46656 20 TYR D CA 1
ATOM 7292 C C . TYR D 1 31 ? 52.97764 4.40771 44.79544 1.000 14.21038 20 TYR D C 1
ATOM 7293 O O . TYR D 1 31 ? 52.11239 3.53476 44.92034 1.000 19.25339 20 TYR D O 1
ATOM 7302 N N . GLN D 1 32 ? 54.17941 4.18287 44.26555 1.000 12.13759 21 GLN D N 1
ATOM 7303 C CA . GLN D 1 32 ? 54.65707 2.84694 43.93754 1.000 19.89184 21 GLN D CA 1
ATOM 7304 C C . GLN D 1 32 ? 55.52730 2.34866 45.07633 1.000 14.43652 21 GLN D C 1
ATOM 7305 O O . GLN D 1 32 ? 56.29199 3.12127 45.66087 1.000 15.59689 21 GLN D O 1
ATOM 7311 N N . GLU D 1 33 ? 55.42035 1.05550 45.37855 1.000 12.30969 22 GLU D N 1
ATOM 7312 C CA . GLU D 1 33 ? 56.27051 0.44716 46.40048 1.000 17.03213 22 GLU D CA 1
ATOM 7313 C C . GLU D 1 33 ? 56.73502 -0.92169 45.92520 1.000 16.87474 22 GLU D C 1
ATOM 7314 O O . GLU D 1 33 ? 55.91045 -1.74506 45.51867 1.000 18.17864 22 GLU D O 1
ATOM 7320 N N . VAL D 1 34 ? 58.05488 -1.15508 45.95690 1.000 17.98307 23 VAL D N 1
ATOM 7321 C CA . VAL D 1 34 ? 58.65147 -2.43733 45.58816 1.000 19.20020 23 VAL D CA 1
ATOM 7322 C C . VAL D 1 34 ? 59.79695 -2.74701 46.54458 1.000 13.69300 23 VAL D C 1
ATOM 7323 O O . VAL D 1 34 ? 60.31282 -1.86753 47.23812 1.000 16.89608 23 VAL D O 1
ATOM 7327 N N . GLY D 1 35 ? 60.20885 -4.01296 46.55099 1.000 15.88595 24 GLY D N 1
ATOM 7328 C CA . GLY D 1 35 ? 61.35771 -4.43257 47.34474 1.000 14.72071 24 GLY D CA 1
ATOM 7329 C C . GLY D 1 35 ? 61.15819 -4.40968 48.84573 1.000 19.93082 24 GLY D C 1
ATOM 7330 O O . GLY D 1 35 ? 62.10108 -4.10000 49.58863 1.000 21.78339 24 GLY D O 1
ATOM 7331 N N . ARG D 1 36 ? 59.95897 -4.76770 49.31108 1.000 20.00383 25 ARG D N 1
ATOM 7332 C CA . ARG D 1 36 ? 59.65993 -4.78975 50.74103 1.000 22.44174 25 ARG D CA 1
ATOM 7333 C C . ARG D 1 36 ? 60.59475 -5.70689 51.51121 1.000 25.16200 25 ARG D C 1
ATOM 7334 O O . ARG D 1 36 ? 60.84640 -5.47580 52.69962 1.000 22.99338 25 ARG D O 1
ATOM 7342 N N . ARG D 1 37 ? 61.10651 -6.75431 50.86502 1.000 24.05895 26 ARG D N 1
ATOM 7343 C CA . ARG D 1 37 ? 62.02885 -7.66624 51.53401 1.000 28.79215 26 ARG D CA 1
ATOM 7344 C C . ARG D 1 37 ? 63.37573 -7.01904 51.84945 1.000 21.07880 26 ARG D C 1
ATOM 7345 O O . ARG D 1 37 ? 64.12105 -7.55882 52.66750 1.000 23.89195 26 ARG D O 1
ATOM 7353 N N . ASN D 1 38 ? 63.70262 -5.87826 51.24327 1.000 17.94324 27 ASN D N 1
ATOM 7354 C CA . ASN D 1 38 ? 65.01780 -5.28381 51.42328 1.000 19.24800 27 ASN D CA 1
ATOM 7355 C C . ASN D 1 38 ? 65.02382 -4.30522 52.59628 1.000 20.25121 27 ASN D C 1
ATOM 7356 O O . ASN D 1 38 ? 64.01016 -3.68313 52.91742 1.000 23.62897 27 ASN D O 1
ATOM 7361 N N . THR D 1 39 ? 66.19711 -4.16462 53.22525 1.000 20.51067 28 THR D N 1
ATOM 7362 C CA . THR D 1 39 ? 66.31272 -3.41138 54.46844 1.000 21.85205 28 THR D CA 1
ATOM 7363 C C . THR D 1 39 ? 66.46760 -1.90983 54.22516 1.000 24.90018 28 THR D C 1
ATOM 7364 O O . THR D 1 39 ? 65.82486 -1.10162 54.89976 1.000 26.45097 28 THR D O 1
ATOM 7368 N N . ASP D 1 40 ? 67.30112 -1.51351 53.26794 1.000 17.02626 29 ASP D N 1
ATOM 7369 C CA . ASP D 1 40 ? 67.58351 -0.09585 53.05444 1.000 22.09569 29 ASP D CA 1
ATOM 7370 C C . ASP D 1 40 ? 66.45398 0.56232 52.27085 1.000 20.10586 29 ASP D C 1
ATOM 7371 O O . ASP D 1 40 ? 66.07441 0.08767 51.19398 1.000 18.23913 29 ASP D O 1
ATOM 7376 N N . ILE D 1 41 ? 65.92948 1.66952 52.79375 1.000 14.15437 30 ILE D N 1
ATOM 7377 C CA . ILE D 1 41 ? 64.79402 2.33847 52.17284 1.000 12.91519 30 ILE D CA 1
ATOM 7378 C C . ILE D 1 41 ? 65.27527 3.49822 51.31359 1.000 21.86791 30 ILE D C 1
ATOM 7379 O O . ILE D 1 41 ? 66.17153 4.25828 51.70911 1.000 16.83653 30 ILE D O 1
ATOM 7384 N N . LEU D 1 42 ? 64.65603 3.64216 50.14149 1.000 16.36946 31 LEU D N 1
ATOM 7385 C CA . LEU D 1 42 ? 64.96258 4.70411 49.18298 1.000 20.32178 31 LEU D CA 1
ATOM 7386 C C . LEU D 1 42 ? 63.65791 5.34100 48.71689 1.000 18.24927 31 LEU D C 1
ATOM 7387 O O . LEU D 1 42 ? 62.77057 4.65059 48.20135 1.000 15.83032 31 LEU D O 1
ATOM 7392 N N . VAL D 1 43 ? 63.53008 6.65126 48.91150 1.000 12.79682 32 VAL D N 1
ATOM 7393 C CA . VAL D 1 43 ? 62.33644 7.39605 48.52831 1.000 11.33154 32 VAL D CA 1
ATOM 7394 C C . VAL D 1 43 ? 62.69126 8.24467 47.31064 1.000 12.62013 32 VAL D C 1
ATOM 7395 O O . VAL D 1 43 ? 63.73395 8.91116 47.30191 1.000 13.98281 32 VAL D O 1
ATOM 7399 N N . LEU D 1 44 ? 61.83775 8.20466 46.28066 1.000 10.34748 33 LEU D N 1
ATOM 7400 C CA . LEU D 1 44 ? 62.09457 8.85738 44.99696 1.000 10.45222 33 LEU D CA 1
ATOM 7401 C C . LEU D 1 44 ? 61.06595 9.95405 44.74267 1.000 11.53554 33 LEU D C 1
ATOM 7402 O O . LEU D 1 44 ? 59.85843 9.71105 44.87335 1.000 12.99526 33 LEU D O 1
ATOM 7407 N N . ILE D 1 45 ? 61.53378 11.12716 44.30636 1.000 10.31189 34 ILE D N 1
ATOM 7408 C CA . ILE D 1 45 ? 60.67954 12.29324 44.04935 1.000 13.46426 34 ILE D CA 1
ATOM 7409 C C . ILE D 1 45 ? 60.91349 12.76899 42.62104 1.000 12.36541 34 ILE D C 1
ATOM 7410 O O . ILE D 1 45 ? 62.02841 13.18001 42.27833 1.000 9.34947 34 ILE D O 1
ATOM 7415 N N . HIS D 1 46 ? 59.85944 12.74681 41.80671 1.000 7.78627 35 HIS D N 1
ATOM 7416 C CA . HIS D 1 46 ? 59.91119 13.12542 40.40157 1.000 16.26868 35 HIS D CA 1
ATOM 7417 C C . HIS D 1 46 ? 59.92558 14.64818 40.26366 1.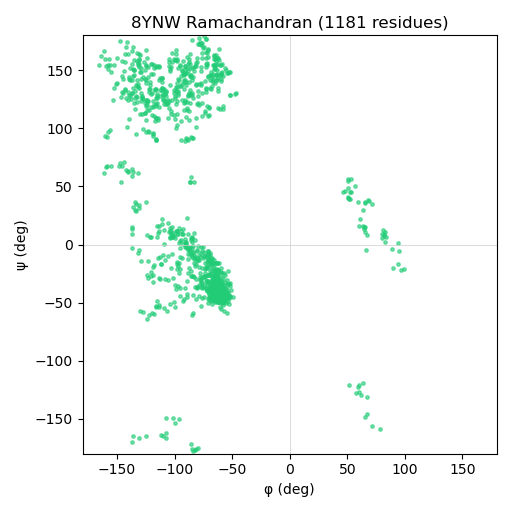000 12.08471 35 HIS D C 1
ATOM 7418 O O . HIS D 1 46 ? 59.76788 15.38098 41.24048 1.000 10.87561 35 HIS D O 1
ATOM 7425 N N . GLY D 1 47 ? 60.09134 15.12614 39.02556 1.000 11.23747 36 GLY D N 1
ATOM 7426 C CA . GLY D 1 47 ? 60.08247 16.54023 38.72640 1.000 11.42562 36 GLY D CA 1
ATOM 7427 C C . GLY D 1 47 ? 58.82486 16.98783 38.00309 1.000 15.37066 36 GLY D C 1
ATOM 7428 O O . GLY D 1 47 ? 57.78904 16.30623 37.99967 1.000 13.60105 36 GLY D O 1
ATOM 7429 N N . ASN D 1 48 ? 58.90954 18.16678 37.38535 1.000 16.41978 37 ASN D N 1
ATOM 7430 C CA . ASN D 1 48 ? 57.73833 18.75030 36.75229 1.000 11.46859 37 ASN D CA 1
ATOM 7431 C C . ASN D 1 48 ? 57.39327 17.96779 35.48994 1.000 11.82355 37 ASN D C 1
ATOM 7432 O O . ASN D 1 48 ? 58.24755 17.30818 34.89309 1.000 14.94164 37 ASN D O 1
ATOM 7437 N N . MET D 1 49 ? 56.11895 18.02389 35.10613 1.000 12.13193 38 MET D N 1
ATOM 7438 C CA . MET D 1 49 ? 55.58722 17.35031 33.91326 1.000 14.06936 38 MET D CA 1
ATOM 7439 C C . MET D 1 49 ? 55.65995 15.83166 34.00917 1.000 17.25835 38 MET D C 1
ATOM 7440 O O . MET D 1 49 ? 55.51587 15.14327 33.00126 1.000 19.08969 38 MET D O 1
ATOM 7445 N N . THR D 1 50 ? 55.87703 15.27546 35.19723 1.000 14.11629 39 THR D N 1
ATOM 7446 C CA . THR D 1 50 ? 56.03388 13.83098 35.33269 1.000 17.26448 39 THR D CA 1
ATOM 7447 C C . THR D 1 50 ? 55.35899 13.37372 36.61864 1.000 17.50097 39 THR D C 1
ATOM 7448 O O . THR D 1 50 ? 54.95358 14.18211 37.44979 1.000 20.61249 39 THR D O 1
ATOM 7452 N N . SER D 1 51 ? 55.23809 12.05336 36.77775 1.000 22.62435 40 SER D N 1
ATOM 7453 C CA . SER D 1 51 ? 54.90693 11.48176 38.07932 1.000 15.64739 40 SER D CA 1
ATOM 7454 C C . SER D 1 51 ? 55.88821 10.35133 38.38527 1.000 16.55280 40 SER D C 1
ATOM 7455 O O . SER D 1 51 ? 56.91050 10.22411 37.70294 1.000 12.47807 40 SER D O 1
ATOM 7458 N N . SER D 1 52 ? 55.58692 9.52048 39.38509 1.000 15.25575 41 SER D N 1
ATOM 7459 C CA . SER D 1 52 ? 56.47131 8.40767 39.71222 1.000 15.92260 41 SER D CA 1
ATOM 7460 C C . SER D 1 52 ? 56.65706 7.42664 38.55291 1.000 14.16572 41 SER D C 1
ATOM 7461 O O . SER D 1 52 ? 57.63000 6.65867 38.55405 1.000 14.74558 41 SER D O 1
ATOM 7464 N N . GLN D 1 53 ? 55.74448 7.41757 37.57429 1.000 14.48667 42 GLN D N 1
ATOM 7465 C CA . GLN D 1 53 ? 55.92787 6.56291 36.40345 1.000 14.85343 42 GLN D CA 1
ATOM 7466 C C . GLN D 1 53 ? 57.28124 6.79573 35.73042 1.000 15.36385 42 GLN D C 1
ATOM 7467 O O . GLN D 1 53 ? 57.87569 5.85444 35.18891 1.000 14.08450 42 GLN D O 1
ATOM 7473 N N . HIS D 1 54 ? 57.78915 8.03595 35.74714 1.000 17.10922 43 HIS D N 1
ATOM 7474 C CA . HIS D 1 54 ? 59.09789 8.29355 35.13901 1.000 13.59725 43 HIS D CA 1
ATOM 7475 C C . HIS D 1 54 ? 60.26395 7.67360 35.91262 1.000 16.19834 43 HIS D C 1
ATOM 7476 O O . HIS D 1 54 ? 61.40049 7.70122 35.42295 1.000 12.10005 43 HIS D O 1
ATOM 7483 N N . TRP D 1 55 ? 60.03149 7.10441 37.09042 1.000 12.53115 44 TRP D N 1
ATOM 7484 C CA . TRP D 1 55 ? 61.08078 6.35845 37.77358 1.000 15.38710 44 TRP D CA 1
ATOM 7485 C C . TRP D 1 55 ? 61.12739 4.89218 37.38085 1.000 13.13911 44 TRP D C 1
ATOM 7486 O O . TRP D 1 55 ? 61.85389 4.11940 38.02076 1.000 19.81504 44 TRP D O 1
ATOM 7497 N N . ASP D 1 56 ? 60.37269 4.48201 36.35524 1.000 13.34846 45 ASP D N 1
ATOM 7498 C CA . ASP D 1 56 ? 60.23355 3.05111 36.08191 1.000 19.12717 45 ASP D CA 1
ATOM 7499 C C . ASP D 1 56 ? 61.58732 2.39050 35.85752 1.000 16.86825 45 ASP D C 1
ATOM 7500 O O . ASP D 1 56 ? 61.85075 1.30068 36.38899 1.000 16.09212 45 ASP D O 1
ATOM 7505 N N . LEU D 1 57 ? 62.47570 3.05156 35.11641 1.000 13.32819 46 LEU D N 1
ATOM 7506 C CA . LEU D 1 57 ? 63.75551 2.43681 34.77656 1.000 14.29524 46 LEU D CA 1
ATOM 7507 C C . LEU D 1 57 ? 64.65446 2.29371 36.00040 1.000 17.13200 46 LEU D C 1
ATOM 7508 O O . LEU D 1 57 ? 65.34635 1.27485 36.15498 1.000 17.94490 46 LEU D O 1
ATOM 7513 N N . VAL D 1 58 ? 64.65592 3.30244 36.87824 1.000 18.43561 47 VAL D N 1
ATOM 7514 C CA . VAL D 1 58 ? 65.46527 3.25407 38.09405 1.000 14.37362 47 VAL D CA 1
ATOM 7515 C C . VAL D 1 58 ? 64.92521 2.20273 39.04788 1.000 15.90443 47 VAL D C 1
ATOM 7516 O O . VAL D 1 58 ? 65.68818 1.44207 39.66503 1.000 16.32471 47 VAL D O 1
ATOM 7520 N N . ILE D 1 59 ? 63.59624 2.11594 39.14965 1.000 11.71230 48 ILE D N 1
ATOM 7521 C CA . ILE D 1 59 ? 62.96949 1.15399 40.04938 1.000 16.03267 48 ILE D CA 1
ATOM 7522 C C . ILE D 1 59 ? 63.34225 -0.26241 39.63873 1.000 17.77040 48 ILE D C 1
ATOM 7523 O O . ILE D 1 59 ? 63.72181 -1.09197 40.47353 1.000 19.50261 48 ILE D O 1
ATOM 7528 N N . GLU D 1 60 ? 63.24659 -0.55746 38.33836 1.000 15.41853 49 GLU D N 1
ATOM 7529 C CA . GLU D 1 60 ? 63.58414 -1.89184 37.86097 1.000 20.37119 49 GLU D CA 1
ATOM 7530 C C . GLU D 1 60 ? 65.05488 -2.22727 38.12962 1.000 22.61271 49 GLU D C 1
ATOM 7531 O O . GLU D 1 60 ? 65.38749 -3.37072 38.46656 1.000 15.50555 49 GLU D O 1
ATOM 7537 N N . LYS D 1 61 ? 65.95167 -1.24265 38.01247 1.000 14.25545 50 LYS D N 1
ATOM 7538 C CA . LYS D 1 61 ? 67.37352 -1.52048 38.24617 1.000 19.95170 50 LYS D CA 1
ATOM 7539 C C . LYS D 1 61 ? 67.70498 -1.70436 39.72734 1.000 17.27295 50 LYS D C 1
ATOM 7540 O O . LYS D 1 61 ? 68.67380 -2.39553 40.05656 1.000 18.94276 50 LYS D O 1
ATOM 7546 N N . LEU D 1 62 ? 66.94230 -1.07932 40.62805 1.000 14.70713 51 LEU D N 1
ATOM 7547 C CA . LEU D 1 62 ? 67.29100 -1.03498 42.04159 1.000 18.32346 51 LEU D CA 1
ATOM 7548 C C . LEU D 1 62 ? 66.37570 -1.85576 42.93695 1.000 15.74636 51 LEU D C 1
ATOM 7549 O O . LEU D 1 62 ? 66.69624 -2.01573 44.11789 1.000 15.35787 51 LEU D O 1
ATOM 7554 N N . GLN D 1 63 ? 65.25352 -2.37511 42.42481 1.000 13.61684 52 GLN D N 1
ATOM 7555 C CA . GLN D 1 63 ? 64.25770 -2.98409 43.30818 1.000 23.84695 52 GLN D CA 1
ATOM 7556 C C . GLN D 1 63 ? 64.72786 -4.29738 43.92514 1.000 20.00545 52 GLN D C 1
ATOM 7557 O O . GLN D 1 63 ? 64.10651 -4.76430 44.88522 1.000 16.75467 52 GLN D O 1
ATOM 7563 N N . ASP D 1 64 ? 65.79410 -4.89892 43.41352 1.000 15.85788 53 ASP D N 1
ATOM 7564 C CA . ASP D 1 64 ? 66.29854 -6.13695 44.00173 1.000 19.68872 53 ASP D CA 1
ATOM 7565 C C . ASP D 1 64 ? 67.28202 -5.88090 45.13584 1.000 17.42026 53 ASP D C 1
ATOM 7566 O O . ASP D 1 64 ? 67.68357 -6.83192 45.82367 1.000 18.63230 53 ASP D O 1
ATOM 7571 N N . GLN D 1 65 ? 67.63294 -4.61889 45.37362 1.000 22.71262 54 GLN D N 1
ATOM 7572 C CA . GLN D 1 65 ? 68.53299 -4.22950 46.44851 1.000 20.23722 54 GLN D CA 1
ATOM 7573 C C . GLN D 1 65 ? 67.92125 -3.30521 47.48886 1.000 20.56065 54 GLN D C 1
ATOM 7574 O O . GLN D 1 65 ? 68.41414 -3.28141 48.61458 1.000 18.14124 54 GLN D O 1
ATOM 7580 N N . TYR D 1 66 ? 66.89957 -2.51525 47.13767 1.000 15.75150 55 TYR D N 1
ATOM 7581 C CA . TYR D 1 66 ? 66.36217 -1.47611 48.00496 1.000 15.28355 55 TYR D CA 1
ATOM 7582 C C . TYR D 1 66 ? 64.85277 -1.61409 48.12265 1.000 15.00754 55 TYR D C 1
ATOM 7583 O O . TYR D 1 66 ? 64.18965 -2.12808 47.21990 1.000 14.15656 55 TYR D O 1
ATOM 7592 N N . HIS D 1 67 ? 64.33564 -1.16482 49.26274 1.000 13.29423 56 HIS D N 1
ATOM 7593 C CA . HIS D 1 67 ? 62.90735 -0.99546 49.49872 1.000 12.82964 56 HIS D CA 1
ATOM 7594 C C . HIS D 1 67 ? 62.55394 0.40639 49.01055 1.000 15.12478 56 HIS D C 1
ATOM 7595 O O . HIS D 1 67 ? 62.94796 1.39672 49.62948 1.000 16.76898 56 HIS D O 1
ATOM 7602 N N . ILE D 1 68 ? 61.85587 0.50488 47.88358 1.000 14.83153 57 ILE D N 1
ATOM 7603 C CA . ILE D 1 68 ? 61.66868 1.79018 47.20309 1.000 13.70975 57 ILE D CA 1
ATOM 7604 C C . ILE D 1 68 ? 60.22099 2.25147 47.31994 1.000 15.20465 57 ILE D C 1
ATOM 7605 O O . ILE D 1 68 ? 59.28582 1.47813 47.07009 1.000 12.96900 57 ILE D O 1
ATOM 7610 N N . TYR D 1 69 ? 60.04544 3.52441 47.67835 1.000 11.06343 58 TYR D N 1
ATOM 7611 C CA . TYR D 1 69 ? 58.77565 4.23060 47.58902 1.000 8.77929 58 TYR D CA 1
ATOM 7612 C C . TYR D 1 69 ? 58.94312 5.36759 46.58249 1.000 15.15609 58 TYR D C 1
ATOM 7613 O O . TYR D 1 69 ? 59.84981 6.18960 46.73386 1.000 16.65872 58 TYR D O 1
ATOM 7622 N N . ALA D 1 70 ? 58.07496 5.42381 45.56825 1.000 16.71924 59 ALA D N 1
ATOM 7623 C CA . ALA D 1 70 ? 58.09095 6.49121 44.56043 1.000 12.34535 59 ALA D CA 1
ATOM 7624 C C . ALA D 1 70 ? 56.70817 7.12041 44.51933 1.000 9.74125 59 ALA D C 1
ATOM 7625 O O . ALA D 1 70 ? 55.75627 6.49791 44.03675 1.000 13.91622 59 ALA D O 1
ATOM 7627 N N . LEU D 1 71 ? 56.58278 8.32616 45.05241 1.000 10.17732 60 LEU D N 1
ATOM 7628 C CA . LEU D 1 71 ? 55.27661 8.93878 45.24317 1.000 16.99721 60 LEU D CA 1
ATOM 7629 C C . LEU D 1 71 ? 54.95953 9.87985 44.09461 1.000 17.61650 60 LEU D C 1
ATOM 7630 O O . LEU D 1 71 ? 55.85890 10.41639 43.44337 1.000 16.47003 60 LEU D O 1
ATOM 7635 N N . ASP D 1 72 ? 53.66399 10.03779 43.83435 1.000 15.42808 61 ASP D N 1
ATOM 7636 C CA . ASP D 1 72 ? 53.14843 11.07445 42.94943 1.000 16.04683 61 ASP D CA 1
ATOM 7637 C C . ASP D 1 72 ? 52.89851 12.31415 43.79819 1.000 15.97460 61 ASP D C 1
ATOM 7638 O O . ASP D 1 72 ? 52.06031 12.28286 44.70907 1.000 12.89725 61 ASP D O 1
ATOM 7643 N N . LEU D 1 73 ? 53.60108 13.40711 43.50950 1.000 13.96550 62 LEU D N 1
ATOM 7644 C CA . LEU D 1 73 ? 53.34151 14.60901 44.28331 1.000 12.82926 62 LEU D CA 1
ATOM 7645 C C . LEU D 1 73 ? 51.90633 15.07187 44.04715 1.000 12.78522 62 LEU D C 1
ATOM 7646 O O . LEU D 1 73 ? 51.25935 14.68634 43.07043 1.000 14.15079 62 LEU D O 1
ATOM 7651 N N . ARG D 1 74 ? 51.41000 15.89457 44.97070 1.000 14.98661 63 ARG D N 1
ATOM 7652 C CA . ARG D 1 74 ? 50.04944 16.41942 44.87795 1.000 19.88201 63 ARG D CA 1
ATOM 7653 C C . ARG D 1 74 ? 49.80335 17.04596 43.51173 1.000 15.08433 63 ARG D C 1
ATOM 7654 O O . ARG D 1 74 ? 50.59013 17.86930 43.05583 1.000 14.03062 63 ARG D O 1
ATOM 7662 N N . GLY D 1 75 ? 48.70972 16.64651 42.85617 1.000 10.50405 64 GLY D N 1
ATOM 7663 C CA . GLY D 1 75 ? 48.35925 17.19127 41.55653 1.000 16.39414 64 GLY D CA 1
ATOM 7664 C C . GLY D 1 75 ? 49.06521 16.56308 40.37007 1.000 13.42276 64 GLY D C 1
ATOM 7665 O O . GLY D 1 75 ? 48.85208 17.01588 39.23472 1.000 15.87261 64 GLY D O 1
ATOM 7666 N N . PHE D 1 76 ? 49.90251 15.54725 40.59086 1.000 11.71508 65 PHE D N 1
ATOM 7667 C CA . PHE D 1 76 ? 50.50404 14.75242 39.52512 1.000 11.44331 65 PHE D CA 1
ATOM 7668 C C . PHE D 1 76 ? 49.97604 13.32790 39.59223 1.000 15.35610 65 PHE D C 1
ATOM 7669 O O . PHE D 1 76 ? 49.61576 12.84145 40.66454 1.000 16.36713 65 PHE D O 1
ATOM 7677 N N . GLY D 1 77 ? 49.96132 12.65166 38.44310 1.000 18.30755 66 GLY D N 1
ATOM 7678 C CA . GLY D 1 77 ? 49.71062 11.21534 38.45001 1.000 20.90693 66 GLY D CA 1
ATOM 7679 C C . GLY D 1 77 ? 48.33933 10.88817 39.01277 1.000 17.49592 66 GLY D C 1
ATOM 7680 O O . GLY D 1 77 ? 47.32598 11.45710 38.60119 1.000 16.21396 66 GLY D O 1
ATOM 7681 N N . GLN D 1 78 ? 48.29258 9.96541 39.97368 1.000 14.34031 67 GLN D N 1
ATOM 7682 C CA . GLN D 1 78 ? 47.03259 9.52948 40.55961 1.000 14.08481 67 GLN D CA 1
ATOM 7683 C C . GLN D 1 78 ? 46.78782 10.11435 41.95658 1.000 17.15106 67 GLN D C 1
ATOM 7684 O O . GLN D 1 78 ? 45.83403 9.70753 42.63474 1.000 17.77336 67 GLN D O 1
ATOM 7690 N N . SER D 1 79 ? 47.58197 11.09715 42.36914 1.000 12.82319 68 SER D N 1
ATOM 7691 C CA . SER D 1 79 ? 47.35525 11.78128 43.63178 1.000 15.12576 68 SER D CA 1
ATOM 7692 C C . SER D 1 79 ? 46.27699 12.85487 43.47315 1.000 17.87494 68 SER D C 1
ATOM 7693 O O . SER D 1 79 ? 46.00217 13.34750 42.37270 1.000 12.75130 68 SER D O 1
ATOM 7696 N N . THR D 1 80 ? 45.63400 13.19318 44.58546 1.000 13.18839 69 THR D N 1
ATOM 7697 C CA . THR D 1 80 ? 44.60681 14.22263 44.54821 1.000 12.21318 69 THR D CA 1
ATOM 7698 C C . THR D 1 80 ? 45.25192 15.60195 44.41345 1.000 13.07863 69 THR D C 1
ATOM 7699 O O . THR D 1 80 ? 46.46815 15.77080 44.53750 1.000 16.59785 69 THR D O 1
ATOM 7703 N N . TYR D 1 81 ? 44.41761 16.60260 44.15494 1.000 15.36759 70 TYR D N 1
ATOM 7704 C CA . TYR D 1 81 ? 44.84261 17.99796 44.21953 1.000 21.10786 70 TYR D CA 1
ATOM 7705 C C . TYR D 1 81 ? 43.70304 18.80069 44.83933 1.000 13.99389 70 TYR D C 1
ATOM 7706 O O . TYR D 1 81 ? 43.14514 19.69719 44.23198 1.000 14.80641 70 TYR D O 1
ATOM 7715 N N . ASN D 1 82 ? 43.37107 18.49012 46.09390 1.000 14.37484 71 ASN D N 1
ATOM 7716 C CA . ASN D 1 82 ? 42.19549 19.09841 46.71364 1.000 18.03499 71 ASN D CA 1
ATOM 7717 C C . ASN D 1 82 ? 42.43993 20.53439 47.13342 1.000 17.11533 71 ASN D C 1
ATOM 7718 O O . ASN D 1 82 ? 41.50237 21.33785 47.12592 1.000 20.27490 71 ASN D O 1
ATOM 7723 N N . GLN D 1 83 ? 43.66580 20.85493 47.53853 1.000 18.64480 72 GLN D N 1
ATOM 7724 C CA . GLN D 1 83 ? 44.08581 22.21808 47.83840 1.000 25.19400 72 GLN D CA 1
ATOM 7725 C C . GLN D 1 83 ? 45.30945 22.54441 46.99597 1.000 18.53384 72 GLN D C 1
ATOM 7726 O O . GLN D 1 83 ? 46.17702 21.69170 46.79258 1.000 14.00116 72 GLN D O 1
ATOM 7732 N N . SER D 1 84 ? 45.37583 23.77623 46.50608 1.000 15.54129 73 SER D N 1
ATOM 7733 C CA . SER D 1 84 ? 46.48992 24.16436 45.65972 1.000 21.76803 73 SER D CA 1
ATOM 7734 C C . SER D 1 84 ? 47.76380 24.31918 46.48070 1.000 21.10935 73 SER D C 1
ATOM 7735 O O . SER D 1 84 ? 47.73124 24.58207 47.68495 1.000 20.20334 73 SER D O 1
ATOM 7738 N N . ILE D 1 85 ? 48.90164 24.16039 45.80724 1.000 18.80842 74 ILE D N 1
ATOM 7739 C CA . ILE D 1 85 ? 50.20156 24.43092 46.40936 1.000 22.07349 74 ILE D CA 1
ATOM 7740 C C . ILE D 1 85 ? 50.68487 25.78111 45.90850 1.000 21.51787 74 ILE D C 1
ATOM 7741 O O . ILE D 1 85 ? 50.28472 26.26318 44.84522 1.000 17.98765 74 ILE D O 1
ATOM 7746 N N . ASP D 1 86 ? 51.58408 26.39419 46.67142 1.000 15.44442 75 ASP D N 1
ATOM 7747 C CA . ASP D 1 86 ? 52.24137 27.59391 46.16865 1.000 21.84004 75 ASP D CA 1
ATOM 7748 C C . ASP D 1 86 ? 53.73399 27.60713 46.46302 1.000 20.39462 75 ASP D C 1
ATOM 7749 O O . ASP D 1 86 ? 54.36686 28.65481 46.30352 1.000 23.08584 75 ASP D O 1
ATOM 7754 N N . SER D 1 87 ? 54.31655 26.48139 46.87122 1.000 17.66100 76 SER D N 1
ATOM 7755 C CA . SER D 1 87 ? 55.73595 26.46062 47.17492 1.000 16.81348 76 SER D CA 1
ATOM 7756 C C . SER D 1 87 ? 56.22254 25.02520 47.13241 1.000 19.77452 76 SER D C 1
ATOM 7757 O O . SER D 1 87 ? 55.43166 24.08160 47.23434 1.000 19.23103 76 SER D O 1
ATOM 7760 N N . LEU D 1 88 ? 57.53821 24.86511 46.97342 1.000 13.37236 77 LEU D N 1
ATOM 7761 C CA . LEU D 1 88 ? 58.08835 23.52459 47.08548 1.000 14.10524 77 LEU D CA 1
ATOM 7762 C C . LEU D 1 88 ? 58.01442 23.02685 48.51652 1.000 16.93111 77 LEU D C 1
ATOM 7763 O O . LEU D 1 88 ? 58.01469 21.80863 48.73952 1.000 20.44774 77 LEU D O 1
ATOM 7768 N N . GLN D 1 89 ? 57.94186 23.94812 49.48172 1.000 15.82032 78 GLN D N 1
ATOM 7769 C CA . GLN D 1 89 ? 57.72305 23.56929 50.87606 1.000 17.09823 78 GLN D CA 1
ATOM 7770 C C . GLN D 1 89 ? 56.40193 22.82594 51.04741 1.000 18.29499 78 GLN D C 1
ATOM 7771 O O . GLN D 1 89 ? 56.31953 21.84934 51.81284 1.000 18.18695 78 GLN D O 1
ATOM 7777 N N . ASP D 1 90 ? 55.35557 23.26189 50.33653 1.000 18.22388 79 ASP D N 1
ATOM 7778 C CA . ASP D 1 90 ? 54.09822 22.51087 50.34398 1.000 22.14875 79 ASP D CA 1
ATOM 7779 C C . ASP D 1 90 ? 54.30661 21.05759 49.92057 1.000 22.56180 79 ASP D C 1
ATOM 7780 O O . ASP D 1 90 ? 53.73066 20.14311 50.52342 1.000 21.73610 79 ASP D O 1
ATOM 7785 N N . PHE D 1 91 ? 55.12547 20.81907 48.88740 1.000 17.16779 80 PHE D N 1
ATOM 7786 C CA . PHE D 1 91 ? 55.42770 19.44071 48.50253 1.000 10.37136 80 PHE D CA 1
ATOM 7787 C C . PHE D 1 91 ? 56.25508 18.73057 49.57135 1.000 12.95309 80 PHE D C 1
ATOM 7788 O O . PHE D 1 91 ? 56.01885 17.55032 49.85250 1.000 14.94948 80 PHE D O 1
ATOM 7796 N N . ALA D 1 92 ? 57.24449 19.42048 50.17258 1.000 10.77099 81 ALA D N 1
ATOM 7797 C CA . ALA D 1 92 ? 58.04414 18.78460 51.22314 1.000 11.80798 81 ALA D CA 1
ATOM 7798 C C . ALA D 1 92 ? 57.20692 18.45654 52.45786 1.000 11.45725 81 ALA D C 1
ATOM 7799 O O . ALA D 1 92 ? 57.45820 17.44805 53.13977 1.000 12.22021 81 ALA D O 1
ATOM 7801 N N . GLU D 1 93 ? 56.20627 19.28001 52.76144 1.000 10.64043 82 GLU D N 1
ATOM 7802 C CA . GLU D 1 93 ? 55.31634 18.94655 53.86629 1.000 14.45948 82 GLU D CA 1
ATOM 7803 C C . GLU D 1 93 ? 54.50895 17.69467 53.55592 1.000 17.04860 82 GLU D C 1
ATOM 7804 O O . GLU D 1 93 ? 54.39201 16.81333 54.41278 1.000 18.26508 82 GLU D O 1
ATOM 7810 N N . ASP D 1 94 ? 53.96285 17.58504 52.33201 1.000 10.76180 83 ASP D N 1
ATOM 7811 C CA . ASP D 1 94 ? 53.30521 16.34595 51.91794 1.000 16.87357 83 ASP D CA 1
ATOM 7812 C C . ASP D 1 94 ? 54.23531 15.14334 52.07469 1.000 19.60659 83 ASP D C 1
ATOM 7813 O O . ASP D 1 94 ? 53.82488 14.07665 52.55678 1.000 16.34891 83 ASP D O 1
ATOM 7818 N N . VAL D 1 95 ? 55.48530 15.28335 51.63063 1.000 14.82757 84 VAL D N 1
ATOM 7819 C CA . VAL D 1 95 ? 56.43900 14.18320 51.74809 1.000 12.69895 84 VAL D CA 1
ATOM 7820 C C . VAL D 1 95 ? 56.60107 13.77360 53.20879 1.000 13.15075 84 VAL D C 1
ATOM 7821 O O . VAL D 1 95 ? 56.60030 12.57815 53.53957 1.000 15.93459 84 VAL D O 1
ATOM 7825 N N . LYS D 1 96 ? 56.69153 14.75109 54.11422 1.000 11.02801 85 LYS D N 1
ATOM 7826 C CA . LYS D 1 96 ? 56.77716 14.41485 55.53102 1.000 11.92501 85 LYS D CA 1
ATOM 7827 C C . LYS D 1 96 ? 55.53894 13.64973 55.99649 1.000 18.83080 85 LYS D C 1
ATOM 7828 O O . LYS D 1 96 ? 55.65608 12.61629 56.66560 1.000 16.54836 85 LYS D O 1
ATOM 7834 N N . LEU D 1 97 ? 54.33738 14.15269 55.67363 1.000 13.12917 86 LEU D N 1
ATOM 7835 C CA . LEU D 1 97 ? 53.11521 13.45980 56.08638 1.000 18.08456 86 LEU D CA 1
ATOM 7836 C C . LEU D 1 97 ? 53.04440 12.06321 55.47986 1.000 17.13512 86 LEU D C 1
ATOM 7837 O O . LEU D 1 97 ? 52.59599 11.11225 56.13031 1.000 13.28735 86 LEU D O 1
ATOM 7842 N N . PHE D 1 98 ? 53.51187 11.92602 54.24391 1.000 12.56675 87 PHE D N 1
ATOM 7843 C CA . PHE D 1 98 ? 53.54600 10.63071 53.57196 1.000 18.01668 87 PHE D CA 1
ATOM 7844 C C . PHE D 1 98 ? 54.45274 9.64971 54.30930 1.000 13.44289 87 PHE D C 1
ATOM 7845 O O . PHE D 1 98 ? 54.05021 8.52201 54.60771 1.000 16.76468 87 PHE D O 1
ATOM 7853 N N . ILE D 1 99 ? 55.68204 10.06598 54.63309 1.000 16.92025 88 ILE D N 1
ATOM 7854 C CA . ILE D 1 99 ? 56.58375 9.11192 55.26929 1.000 13.45733 88 ILE D CA 1
ATOM 7855 C C . ILE D 1 99 ? 56.14446 8.82813 56.70231 1.000 13.91723 88 ILE D C 1
ATOM 7856 O O . ILE D 1 99 ? 56.31968 7.70649 57.19941 1.000 14.29684 88 ILE D O 1
ATOM 7861 N N . ASP D 1 100 ? 55.53906 9.81219 57.38183 1.000 18.11900 89 ASP D N 1
ATOM 7862 C CA . ASP D 1 100 ? 54.95821 9.54925 58.69971 1.000 23.57424 89 ASP D CA 1
ATOM 7863 C C . ASP D 1 100 ? 53.86213 8.48530 58.62018 1.000 26.81171 89 ASP D C 1
ATOM 7864 O O . ASP D 1 100 ? 53.80479 7.57041 59.45704 1.000 19.58781 89 ASP D O 1
ATOM 7869 N N . GLU D 1 101 ? 52.97796 8.58968 57.62249 1.000 19.92672 90 GLU D N 1
ATOM 7870 C CA . GLU D 1 101 ? 51.90533 7.60809 57.49169 1.000 19.67498 90 GLU D CA 1
ATOM 7871 C C . GLU D 1 101 ? 52.46263 6.21790 57.25382 1.000 21.16984 90 GLU D C 1
ATOM 7872 O O . GLU D 1 101 ? 51.89787 5.22949 57.73520 1.000 17.97622 90 GLU D O 1
ATOM 7878 N N . LEU D 1 102 ? 53.55828 6.12273 56.51683 1.000 16.07309 91 LEU D N 1
ATOM 7879 C CA . LEU D 1 102 ? 54.21665 4.84641 56.29427 1.000 24.11115 91 LEU D CA 1
ATOM 7880 C C . LEU D 1 102 ? 55.08710 4.42219 57.46288 1.000 23.00745 91 LEU D C 1
ATOM 7881 O O . LEU D 1 102 ? 55.68777 3.34222 57.39760 1.000 21.59986 91 LEU D O 1
ATOM 7886 N N . LYS D 1 103 ? 55.17371 5.25101 58.50805 1.000 22.04147 92 LYS D N 1
ATOM 7887 C CA . LYS D 1 103 ? 55.92516 4.95140 59.73026 1.000 20.23974 92 LYS D CA 1
ATOM 7888 C C . LYS D 1 103 ? 57.41703 4.79932 59.45215 1.000 21.12061 92 LYS D C 1
ATOM 7889 O O . LYS D 1 103 ? 58.10962 4.04698 60.13274 1.000 24.35984 92 LYS D O 1
ATOM 7895 N N . LEU D 1 104 ? 57.92222 5.50152 58.44586 1.000 16.89435 93 LEU D N 1
ATOM 7896 C CA . LEU D 1 104 ? 59.34980 5.48625 58.17451 1.000 17.39766 93 LEU D CA 1
ATOM 7897 C C . LEU D 1 104 ? 60.07974 6.37313 59.16872 1.000 23.96765 93 LEU D C 1
ATOM 7898 O O . LEU D 1 104 ? 59.54446 7.37876 59.64796 1.000 22.43551 93 LEU D O 1
ATOM 7903 N N . GLU D 1 105 ? 61.31288 5.99288 59.47344 1.000 23.34184 94 GLU D N 1
ATOM 7904 C CA . GLU D 1 105 ? 62.15207 6.75006 60.38926 1.000 17.54222 94 GLU D CA 1
ATOM 7905 C C . GLU D 1 105 ? 63.48105 7.17505 59.78071 1.000 23.61408 94 GLU D C 1
ATOM 7906 O O . GLU D 1 105 ? 64.02519 8.19731 60.19766 1.000 26.88257 94 GLU D O 1
ATOM 7912 N N . LYS D 1 106 ? 64.02147 6.41759 58.81999 1.000 20.85617 95 LYS D N 1
ATOM 7913 C CA . LYS D 1 106 ? 65.29458 6.72895 58.17051 1.000 23.43630 95 LYS D CA 1
ATOM 7914 C C . LYS D 1 106 ? 65.27393 6.17380 56.75382 1.000 22.80302 95 LYS D C 1
ATOM 7915 O O . LYS D 1 106 ? 64.82623 5.04482 56.53605 1.000 21.72148 95 LYS D O 1
ATOM 7921 N N . PHE D 1 107 ? 65.78010 6.95249 55.80155 1.000 16.17373 96 PHE D N 1
ATOM 7922 C CA . PHE D 1 107 ? 65.76182 6.50594 54.41319 1.000 16.68250 96 PHE D CA 1
ATOM 7923 C C . PHE D 1 107 ? 66.72121 7.36597 53.60612 1.000 21.69651 96 PHE D C 1
ATOM 7924 O O . PHE D 1 107 ? 67.11881 8.45256 54.03875 1.000 16.68359 96 PHE D O 1
ATOM 7932 N N . SER D 1 108 ? 67.10048 6.86496 52.43239 1.000 15.09661 97 SER D N 1
ATOM 7933 C CA . SER D 1 108 ? 67.78728 7.74294 51.50012 1.000 12.13132 97 SER D CA 1
ATOM 7934 C C . SER D 1 108 ? 66.75930 8.37648 50.56190 1.000 13.38599 97 SER D C 1
ATOM 7935 O O . SER D 1 108 ? 65.64595 7.87446 50.37286 1.000 16.57042 97 SER D O 1
ATOM 7938 N N . LEU D 1 109 ? 67.13658 9.51059 49.98893 1.000 12.62875 98 LEU D N 1
ATOM 7939 C CA . LEU D 1 109 ? 66.18177 10.33794 49.26975 1.000 12.39729 98 LEU D CA 1
ATOM 7940 C C . LEU D 1 109 ? 66.82490 10.82275 47.98076 1.000 16.11594 98 LEU D C 1
ATOM 7941 O O . LEU D 1 109 ? 67.95235 11.32184 48.00463 1.000 15.65335 98 LEU D O 1
ATOM 7946 N N . MET D 1 110 ? 66.12240 10.65193 46.86207 1.000 13.07545 99 MET D N 1
ATOM 7947 C CA . MET D 1 110 ? 66.62890 11.04158 45.55174 1.000 8.48703 99 MET D CA 1
ATOM 7948 C C . MET D 1 110 ? 65.54383 11.82210 44.82460 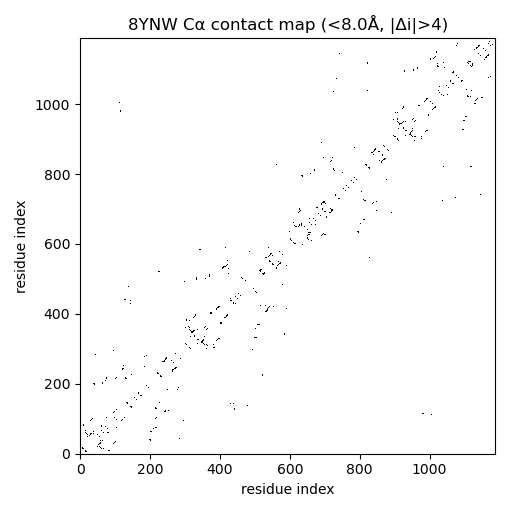1.000 11.42384 99 MET D C 1
ATOM 7949 O O . MET D 1 110 ? 64.41032 11.33594 44.69109 1.000 13.35952 99 MET D O 1
ATOM 7954 N N . GLY D 1 111 ? 65.89015 13.01450 44.34615 1.000 14.35450 100 GLY D N 1
ATOM 7955 C CA . GLY D 1 111 ? 64.95141 13.83956 43.59329 1.000 14.18018 100 GLY D CA 1
ATOM 7956 C C . GLY D 1 111 ? 65.51170 14.28236 42.25506 1.000 17.15785 100 GLY D C 1
ATOM 7957 O O . GLY D 1 111 ? 66.70333 14.55744 42.12619 1.000 12.28505 100 GLY D O 1
ATOM 7958 N N . TRP D 1 112 ? 64.63200 14.35148 41.26096 1.000 13.91623 101 TRP D N 1
ATOM 7959 C CA . TRP D 1 112 ? 64.97270 14.72429 39.89458 1.000 10.46934 101 TRP D CA 1
ATOM 7960 C C . TRP D 1 112 ? 64.37807 16.09039 39.58016 1.000 9.93313 101 TRP D C 1
ATOM 7961 O O . TRP D 1 112 ? 63.18369 16.30353 39.79644 1.000 11.02539 101 TRP D O 1
ATOM 7972 N N . ALA D 1 113 ? 65.20882 17.00413 39.07281 1.000 18.16714 102 ALA D N 1
ATOM 7973 C CA . ALA D 1 113 ? 64.77020 18.33803 38.65282 1.000 16.89605 102 ALA D CA 1
ATOM 7974 C C . ALA D 1 113 ? 63.98018 19.03862 39.75623 1.000 18.39842 102 ALA D C 1
ATOM 7975 O O . ALA D 1 113 ? 64.51339 19.23649 40.85005 1.000 16.52668 102 ALA D O 1
ATOM 7977 N N . MET D 1 114 ? 62.71927 19.41776 39.49935 1.000 13.08526 103 MET D N 1
ATOM 7978 C CA . MET D 1 114 ? 61.91016 20.03668 40.55214 1.000 10.24996 103 MET D CA 1
ATOM 7979 C C . MET D 1 114 ? 61.91278 19.18066 41.82084 1.000 10.25098 103 MET D C 1
ATOM 7980 O O . MET D 1 114 ? 61.95901 19.70817 42.94412 1.000 10.58623 103 MET D O 1
ATOM 7985 N N . GLY D 1 115 ? 61.92568 17.85444 41.65458 1.000 10.92830 104 GLY D N 1
ATOM 7986 C CA . GLY D 1 115 ? 61.94648 16.95266 42.80755 1.000 9.68569 104 GLY D CA 1
ATOM 7987 C C . GLY D 1 115 ? 63.21254 17.03557 43.62784 1.000 13.03735 104 GLY D C 1
ATOM 7988 O O . GLY D 1 115 ? 63.20790 16.69651 44.81620 1.000 12.73058 104 GLY D O 1
ATOM 7989 N N . GLY D 1 116 ? 64.32367 17.43200 43.00397 1.000 12.32447 105 GLY D N 1
ATOM 7990 C CA . GLY D 1 116 ? 65.52761 17.69759 43.77918 1.000 8.09217 105 GLY D CA 1
ATOM 7991 C C . GLY D 1 116 ? 65.36528 18.90978 44.67898 1.000 11.56887 105 GLY D C 1
ATOM 7992 O O . GLY D 1 116 ? 65.88315 18.93939 45.79781 1.000 18.56581 105 GLY D O 1
ATOM 7993 N N . GLY D 1 117 ? 64.65751 19.93534 44.19745 1.000 12.10875 106 GLY D N 1
ATOM 7994 C CA . GLY D 1 117 ? 64.36139 21.07196 45.05095 1.000 13.03282 106 GLY D CA 1
ATOM 7995 C C . GLY D 1 117 ? 63.48144 20.68130 46.22432 1.000 16.81269 106 GLY D C 1
ATOM 7996 O O . GLY D 1 117 ? 63.69629 21.12587 47.35388 1.000 15.87377 106 GLY D O 1
ATOM 7997 N N . VAL D 1 118 ? 62.47410 19.84825 45.96678 1.000 11.08042 107 VAL D N 1
ATOM 7998 C CA . VAL D 1 118 ? 61.63270 19.33351 47.04471 1.000 15.31588 107 VAL D CA 1
ATOM 7999 C C . VAL D 1 118 ? 62.46689 18.49004 48.00357 1.000 12.43534 107 VAL D C 1
ATOM 8000 O O . VAL D 1 118 ? 62.33008 18.58501 49.23108 1.000 13.03676 107 VAL D O 1
ATOM 8004 N N . ALA D 1 119 ? 63.33689 17.64299 47.45629 1.000 9.67502 108 ALA D N 1
ATOM 8005 C CA . ALA D 1 119 ? 64.17001 16.78938 48.30030 1.000 14.08411 108 ALA D CA 1
ATOM 8006 C C . ALA D 1 119 ? 65.10861 17.61874 49.17222 1.000 17.77189 108 ALA D C 1
ATOM 8007 O O . ALA D 1 119 ? 65.33265 17.29493 50.34930 1.000 12.69537 108 ALA D O 1
ATOM 8009 N N . MET D 1 120 ? 65.69103 18.67338 48.59835 1.000 11.55226 109 MET D N 1
ATOM 8010 C CA . MET D 1 120 ? 66.54804 19.57258 49.37061 1.000 11.05176 109 MET D CA 1
ATOM 8011 C C . MET D 1 120 ? 65.77022 20.22425 50.50570 1.000 11.73860 109 MET D C 1
ATOM 8012 O O . MET D 1 120 ? 66.24897 20.28435 51.64450 1.000 16.53587 109 MET D O 1
ATOM 8017 N N . GLN D 1 121 ? 64.58104 20.75732 50.20101 1.000 18.68627 110 GLN D N 1
ATOM 8018 C CA . GLN D 1 121 ? 63.77037 21.40552 51.22804 1.000 16.23534 110 GLN D CA 1
ATOM 8019 C C . GLN D 1 121 ? 63.39524 20.42307 52.32951 1.000 16.37564 110 GLN D C 1
ATOM 8020 O O . GLN D 1 121 ? 63.44893 20.75713 53.52049 1.000 15.64500 110 GLN D O 1
ATOM 8026 N N . PHE D 1 122 ? 62.97448 19.22133 51.94736 1.000 12.86785 111 PHE D N 1
ATOM 8027 C CA . PHE D 1 122 ? 62.66464 18.20736 52.94788 1.000 14.76769 111 PHE D CA 1
ATOM 8028 C C . PHE D 1 122 ? 63.87136 17.93632 53.83611 1.000 15.83336 111 PHE D C 1
ATOM 8029 O O . PHE D 1 122 ? 63.75435 17.90810 55.06655 1.000 14.32557 111 PHE D O 1
ATOM 8037 N N . THR D 1 123 ? 65.05028 17.75911 53.22441 1.000 15.15488 112 THR D N 1
ATOM 8038 C CA . THR D 1 123 ? 66.23657 17.40564 53.99200 1.000 14.22867 112 THR D CA 1
ATOM 8039 C C . THR D 1 123 ? 66.62770 18.52575 54.95578 1.000 16.08847 112 THR D C 1
ATOM 8040 O O . THR D 1 123 ? 67.04002 18.25550 56.08958 1.000 18.49517 112 THR D O 1
ATOM 8044 N N . ALA D 1 124 ? 66.46301 19.79027 54.54602 1.000 12.38973 113 ALA D N 1
ATOM 8045 C CA . ALA D 1 124 ? 66.65458 20.89198 55.49017 1.000 16.51590 113 ALA D CA 1
ATOM 8046 C C . ALA D 1 124 ? 65.64217 20.83735 56.63037 1.000 14.35668 113 ALA D C 1
ATOM 8047 O O . ALA D 1 124 ? 65.97035 21.16270 57.77794 1.000 17.80918 113 ALA D O 1
ATOM 8049 N N . ASN D 1 125 ? 64.40298 20.44454 56.33380 1.000 15.51213 114 ASN D N 1
ATOM 8050 C CA . ASN D 1 125 ? 63.34292 20.49350 57.33745 1.000 13.29459 114 ASN D CA 1
ATOM 8051 C C . ASN D 1 125 ? 63.50615 19.40477 58.39193 1.000 13.74206 114 ASN D C 1
ATOM 8052 O O . ASN D 1 125 ? 63.22988 19.63653 59.57334 1.000 14.97075 114 ASN D O 1
ATOM 8057 N N . HIS D 1 126 ? 63.93335 18.20967 57.98050 1.000 17.72127 115 HIS D N 1
ATOM 8058 C CA . HIS D 1 126 ? 63.87069 17.00621 58.81757 1.000 14.02749 115 HIS D CA 1
ATOM 8059 C C . HIS D 1 126 ? 65.17569 16.22370 58.66967 1.000 19.22549 115 HIS D C 1
ATOM 8060 O O . HIS D 1 126 ? 65.20042 15.10044 58.15691 1.000 18.44029 115 HIS D O 1
ATOM 8067 N N . PRO D 1 127 ? 66.29388 16.80832 59.10386 1.000 22.91454 116 PRO D N 1
ATOM 8068 C CA . PRO D 1 127 ? 67.60447 16.21061 58.79134 1.000 23.64666 116 PRO D CA 1
ATOM 8069 C C . PRO D 1 127 ? 67.82010 14.80765 59.36332 1.000 23.91727 116 PRO D C 1
ATOM 8070 O O . PRO D 1 127 ? 68.55246 14.01406 58.75553 1.000 21.39976 116 PRO D O 1
ATOM 8074 N N . THR D 1 128 ? 67.21507 14.47282 60.50819 1.000 20.12945 117 THR D N 1
ATOM 8075 C CA . THR D 1 128 ? 67.44931 13.16353 61.10704 1.000 22.39378 117 THR D CA 1
ATOM 8076 C C . THR D 1 128 ? 66.78094 12.02896 60.33433 1.000 23.13339 117 THR D C 1
ATOM 8077 O O . THR D 1 128 ? 67.03849 10.86312 60.64215 1.000 28.11714 117 THR D O 1
ATOM 8081 N N . PHE D 1 129 ? 65.93697 12.32938 59.34954 1.000 15.43707 118 PHE D N 1
ATOM 8082 C CA . PHE D 1 129 ? 65.29954 11.28339 58.56021 1.000 17.48576 118 PHE D CA 1
ATOM 8083 C C . PHE D 1 129 ? 66.11814 10.84437 57.35831 1.000 25.40782 118 PHE D C 1
ATOM 8084 O O . PHE D 1 129 ? 65.88651 9.74584 56.84256 1.000 24.61769 118 PHE D O 1
ATOM 8092 N N . VAL D 1 130 ? 67.06021 11.65981 56.89751 1.000 21.74574 119 VAL D N 1
ATOM 8093 C CA . VAL D 1 130 ? 67.71647 11.43602 55.61393 1.000 18.75721 119 VAL D CA 1
ATOM 8094 C C . VAL D 1 130 ? 69.11516 10.89452 55.86085 1.000 24.05646 119 VAL D C 1
ATOM 8095 O O . VAL D 1 130 ? 69.95441 11.57300 56.47062 1.000 26.74512 119 VAL D O 1
ATOM 8099 N N . GLU D 1 131 ? 69.36686 9.66959 55.38919 1.000 21.57242 120 GLU D N 1
ATOM 8100 C CA . GLU D 1 131 ? 70.70304 9.09079 55.49870 1.000 26.27708 120 GLU D CA 1
ATOM 8101 C C . GLU D 1 131 ? 71.60592 9.60398 54.38786 1.000 22.42140 120 GLU D C 1
ATOM 8102 O O . GLU D 1 131 ? 72.75653 9.97924 54.63235 1.000 31.09718 120 GLU D O 1
ATOM 8108 N N . LYS D 1 132 ? 71.09963 9.58302 53.15801 1.000 16.79337 121 LYS D N 1
ATOM 8109 C CA . LYS D 1 132 ? 71.82384 9.97956 51.96087 1.000 16.33246 121 LYS D CA 1
ATOM 8110 C C . LYS D 1 132 ? 70.85656 10.76149 51.09343 1.000 18.01886 121 LYS D C 1
ATOM 8111 O O . LYS D 1 132 ? 69.67351 10.42066 51.01815 1.000 16.06660 121 LYS D O 1
ATOM 8117 N N . LEU D 1 133 ? 71.36381 11.80417 50.44504 1.000 11.31456 122 LEU D N 1
ATOM 8118 C CA . LEU D 1 133 ? 70.59771 12.64654 49.54015 1.000 10.25897 122 LEU D CA 1
ATOM 8119 C C . LEU D 1 133 ? 71.25387 12.58657 48.16632 1.000 11.24185 122 LEU D C 1
ATOM 8120 O O . LEU D 1 133 ? 72.46084 12.78850 48.05677 1.000 15.62407 122 LEU D O 1
ATOM 8125 N N . ILE D 1 134 ? 70.46936 12.31185 47.12463 1.000 9.51214 123 ILE D N 1
ATOM 8126 C CA . ILE D 1 134 ? 70.97233 12.27442 45.74971 1.000 9.47604 123 ILE D CA 1
ATOM 8127 C C . ILE D 1 134 ? 70.13740 13.23769 44.92471 1.000 13.23966 123 ILE D C 1
ATOM 8128 O O . ILE D 1 134 ? 68.91198 13.10990 44.86144 1.000 15.19654 123 ILE D O 1
ATOM 8133 N N . LEU D 1 135 ? 70.79147 14.20782 44.30136 1.000 10.64254 124 LEU D N 1
ATOM 8134 C CA . LEU D 1 135 ? 70.10613 15.20615 43.49650 1.000 10.93836 124 LEU D CA 1
ATOM 8135 C C . LEU D 1 135 ? 70.44801 14.93976 42.03451 1.000 14.40441 124 LEU D C 1
ATOM 8136 O O . LEU D 1 135 ? 71.62576 14.84287 41.67750 1.000 16.41226 124 LEU D O 1
ATOM 8141 N N . VAL D 1 136 ? 69.43004 14.77324 41.20293 1.000 12.67833 125 VAL D N 1
ATOM 8142 C CA . VAL D 1 136 ? 69.61093 14.35370 39.81443 1.000 11.48700 125 VAL D CA 1
ATOM 8143 C C . VAL D 1 136 ? 69.10880 15.48440 38.93383 1.000 14.61947 125 VAL D C 1
ATOM 8144 O O . VAL D 1 136 ? 67.89135 15.68103 38.81194 1.000 9.82676 125 VAL D O 1
ATOM 8148 N N . GLU D 1 137 ? 70.03497 16.21967 38.31176 1.000 10.74435 126 GLU D N 1
ATOM 8149 C CA . GLU D 1 137 ? 69.67995 17.38828 37.50787 1.000 10.42064 126 GLU D CA 1
ATOM 8150 C C . GLU D 1 137 ? 68.71803 18.28347 38.26950 1.000 13.07111 126 GLU D C 1
ATOM 8151 O O . GLU D 1 137 ? 67.70714 18.73354 37.73293 1.000 14.75668 126 GLU D O 1
ATOM 8157 N N . SER D 1 138 ? 69.02541 18.53708 39.53084 1.000 14.74616 127 SER D N 1
ATOM 8158 C CA . SER D 1 138 ? 68.08789 19.25174 40.37934 1.000 14.07009 127 SER D CA 1
ATOM 8159 C C . SER D 1 138 ? 67.98363 20.70318 39.93917 1.000 15.17344 127 SER D C 1
ATOM 8160 O O . SER D 1 138 ? 68.94970 21.31684 39.47888 1.000 16.93293 127 SER D O 1
ATOM 8163 N N . VAL D 1 139 ? 66.78653 21.24979 40.08272 1.000 12.44151 128 VAL D N 1
ATOM 8164 C CA . VAL D 1 139 ? 66.60270 22.69307 39.97828 1.000 18.48180 128 VAL D CA 1
ATOM 8165 C C . VAL D 1 139 ? 67.60522 23.34591 40.92918 1.000 22.69852 128 VAL D C 1
ATOM 8166 O O . VAL D 1 139 ? 67.99438 22.75034 41.94573 1.000 15.89296 128 VAL D O 1
ATOM 8170 N N . GLY D 1 140 ? 68.08458 24.55230 40.58105 1.000 16.75945 129 GLY D N 1
ATOM 8171 C CA . GLY D 1 140 ? 69.09651 25.19745 41.39260 1.000 13.24433 129 GLY D CA 1
ATOM 8172 C C . GLY D 1 140 ? 68.53834 25.81051 42.65720 1.000 21.91967 129 GLY D C 1
ATOM 8173 O O . GLY D 1 140 ? 67.32983 25.88526 42.87327 1.000 15.74912 129 GLY D O 1
ATOM 8174 N N . MET D 1 141 ? 69.45945 26.28187 43.49757 1.000 17.91911 130 MET D N 1
ATOM 8175 C CA . MET D 1 141 ? 69.08867 26.81962 44.79927 1.000 17.86816 130 MET D CA 1
ATOM 8176 C C . MET D 1 141 ? 68.25752 28.09806 44.70780 1.000 16.10787 130 MET D C 1
ATOM 8177 O O . MET D 1 141 ? 67.65098 28.49015 45.70708 1.000 16.86347 130 MET D O 1
ATOM 8182 N N . LYS D 1 142 ? 68.22290 28.76394 43.54945 1.000 15.90307 131 LYS D N 1
ATOM 8183 C CA . LYS D 1 142 ? 67.42216 29.96948 43.37347 1.000 19.22176 131 LYS D CA 1
ATOM 8184 C C . LYS D 1 142 ? 66.23715 29.76604 42.43454 1.000 19.70651 131 LYS D C 1
ATOM 8185 O O . LYS D 1 142 ? 65.68236 30.75117 41.93821 1.000 17.90617 131 LYS D O 1
ATOM 8191 N N . GLY D 1 143 ? 65.83670 28.51981 42.17490 1.000 16.87473 132 GLY D N 1
ATOM 8192 C CA . GLY D 1 143 ? 64.74357 28.29237 41.23379 1.000 16.28733 132 GLY D CA 1
ATOM 8193 C C . GLY D 1 143 ? 65.14106 28.71961 39.82443 1.000 17.70455 132 GLY D C 1
ATOM 8194 O O . GLY D 1 143 ? 66.31409 28.64670 39.42956 1.000 13.79425 132 GLY D O 1
ATOM 8195 N N . TYR D 1 144 ? 64.16169 29.18239 39.05620 1.000 14.42982 133 TYR D N 1
ATOM 8196 C CA . TYR D 1 144 ? 64.44612 29.70082 37.72402 1.000 18.31415 133 TYR D CA 1
ATOM 8197 C C . TYR D 1 144 ? 63.54507 30.89663 37.42801 1.000 20.93949 133 TYR D C 1
ATOM 8198 O O . TYR D 1 144 ? 62.47996 31.04023 38.03106 1.000 15.25728 133 TYR D O 1
ATOM 8207 N N . PRO D 1 145 ? 63.96564 31.76752 36.50793 1.000 17.15577 134 PRO D N 1
ATOM 8208 C CA . PRO D 1 145 ? 63.12868 32.91623 36.13800 1.000 18.92053 134 PRO D CA 1
ATOM 8209 C C . PRO D 1 145 ? 62.12367 32.59061 35.04499 1.000 17.56552 134 PRO D C 1
ATOM 8210 O O . PRO D 1 145 ? 62.34594 31.73816 34.18522 1.000 18.07547 134 PRO D O 1
ATOM 8214 N N . ILE D 1 146 ? 61.01130 33.31939 35.07117 1.000 14.68127 135 ILE D N 1
ATOM 8215 C CA . ILE D 1 146 ? 60.13186 33.45307 33.91978 1.000 14.81624 135 ILE D CA 1
ATOM 8216 C C . ILE D 1 146 ? 59.97258 34.94430 33.66383 1.000 17.11664 135 ILE D C 1
ATOM 8217 O O . ILE D 1 146 ? 59.52357 35.68661 34.54757 1.000 21.36677 135 ILE D O 1
ATOM 8222 N N . PHE D 1 147 ? 60.33822 35.38394 32.46850 1.000 18.94964 136 PHE D N 1
ATOM 8223 C CA . PHE D 1 147 ? 60.14534 36.77741 32.09043 1.000 18.50806 136 PHE D CA 1
ATOM 8224 C C . PHE D 1 147 ? 58.74448 37.00542 31.52275 1.000 19.10891 136 PHE D C 1
ATOM 8225 O O . PHE D 1 147 ? 58.16954 36.13788 30.86114 1.000 23.52476 136 PHE D O 1
ATOM 8233 N N . LYS D 1 148 ? 58.19844 38.18782 31.78953 1.000 21.83313 137 LYS D N 1
ATOM 8234 C CA . LYS D 1 148 ? 57.02714 38.63296 31.04917 1.000 30.95656 137 LYS D CA 1
ATOM 8235 C C . LYS D 1 148 ? 57.34699 38.69694 29.55791 1.000 32.05072 137 LYS D C 1
ATOM 8236 O O . LYS D 1 148 ? 58.46536 39.02389 29.15383 1.000 27.84253 137 LYS D O 1
ATOM 8242 N N . LYS D 1 149 ? 56.35229 38.38501 28.73257 1.000 27.85579 138 LYS D N 1
ATOM 8243 C CA . LYS D 1 149 ? 56.50686 38.38644 27.28409 1.000 28.87592 138 LYS D CA 1
ATOM 8244 C C . LYS D 1 149 ? 55.83335 39.62628 26.70574 1.000 36.25104 138 LYS D C 1
ATOM 8245 O O . LYS D 1 149 ? 54.74439 40.01204 27.14401 1.000 30.26231 138 LYS D O 1
ATOM 8251 N N . ASP D 1 150 ? 56.49414 40.26830 25.74301 1.000 39.74699 139 ASP D N 1
ATOM 8252 C CA . ASP D 1 150 ? 55.91637 41.45801 25.13613 1.000 42.76543 139 ASP D CA 1
ATOM 8253 C C . ASP D 1 150 ? 54.96369 41.04941 24.01484 1.000 38.96016 139 ASP D C 1
ATOM 8254 O O . ASP D 1 150 ? 54.83491 39.86759 23.67810 1.000 32.08604 139 ASP D O 1
ATOM 8259 N N . THR D 1 151 ? 54.29486 42.04472 23.41740 1.000 47.72591 140 THR D N 1
ATOM 8260 C CA . THR D 1 151 ? 53.28566 41.77180 22.39558 1.000 56.18400 140 THR D CA 1
ATOM 8261 C C . THR D 1 151 ? 53.81714 40.90243 21.26424 1.000 55.80311 140 THR D C 1
ATOM 8262 O O . THR D 1 151 ? 53.02997 40.22988 20.58834 1.000 59.58221 140 THR D O 1
ATOM 8266 N N . ASN D 1 152 ? 55.13227 40.88196 21.05932 1.000 52.10507 141 ASN D N 1
ATOM 8267 C CA . ASN D 1 152 ? 55.75091 40.11278 19.99282 1.000 50.22861 141 ASN D CA 1
ATOM 8268 C C . ASN D 1 152 ? 56.31319 38.77843 20.46713 1.000 50.95839 141 ASN D C 1
ATOM 8269 O O . ASN D 1 152 ? 57.05315 38.13254 19.71857 1.000 53.47348 141 ASN D O 1
ATOM 8274 N N . GLY D 1 153 ? 55.98791 38.35419 21.68733 1.000 54.07948 142 GLY D N 1
ATOM 8275 C CA . GLY D 1 153 ? 56.33292 37.02004 22.14846 1.000 54.03860 142 GLY D CA 1
ATOM 8276 C C . GLY D 1 153 ? 57.74058 36.84305 22.67439 1.000 52.89896 142 GLY D C 1
ATOM 8277 O O . GLY D 1 153 ? 58.16375 35.70178 22.89645 1.000 50.79538 142 GLY D O 1
ATOM 8278 N N . GLN D 1 154 ? 58.47981 37.92568 22.87954 1.000 57.48734 143 GLN D N 1
ATOM 8279 C CA . GLN D 1 154 ? 59.83822 37.81544 23.37586 1.000 55.48222 143 GLN D CA 1
ATOM 8280 C C . GLN D 1 154 ? 59.92989 38.40846 24.77869 1.000 48.29769 143 GLN D C 1
ATOM 8281 O O . GLN D 1 154 ? 59.13090 39.27694 25.13986 1.000 52.42368 143 GLN D O 1
ATOM 8287 N N . PRO D 1 155 ? 60.87400 37.95062 25.60012 1.000 39.43820 144 PRO D N 1
ATOM 8288 C CA . PRO D 1 155 ? 60.91319 38.40199 26.99961 1.000 30.99267 144 PRO D CA 1
ATOM 8289 C C . PRO D 1 155 ? 61.16093 39.89785 27.15262 1.000 35.73938 144 PRO D C 1
ATOM 8290 O O . PRO D 1 155 ? 61.81676 40.53482 26.32528 1.000 42.01720 144 PRO D O 1
ATOM 8294 N N . ILE D 1 156 ? 60.61899 40.45404 28.24125 1.000 41.05386 145 ILE D N 1
ATOM 8295 C CA . ILE D 1 156 ? 60.85044 41.83778 28.65548 1.000 40.62131 145 ILE D CA 1
ATOM 8296 C C . ILE D 1 156 ? 61.78576 41.80682 29.85622 1.000 41.88169 145 ILE D C 1
ATOM 8297 O O . ILE D 1 156 ? 61.37476 41.47997 30.97876 1.000 38.72004 145 ILE D O 1
ATOM 8302 N N . VAL D 1 157 ? 63.02721 42.23406 29.63264 1.000 46.10724 146 VAL D N 1
ATOM 8303 C CA . VAL D 1 157 ? 64.14813 41.77839 30.44636 1.000 47.27678 146 VAL D CA 1
ATOM 8304 C C . VAL D 1 157 ? 64.30086 42.48647 31.78222 1.000 45.75408 146 VAL D C 1
ATOM 8305 O O . VAL D 1 157 ? 65.15959 42.09078 32.58848 1.000 38.60695 146 VAL D O 1
ATOM 8309 N N . SER D 1 158 ? 63.49744 43.51213 32.05007 1.000 43.47109 147 SER D N 1
ATOM 8310 C CA . SER D 1 158 ? 63.50046 44.16095 33.34926 1.000 42.09197 147 SER D CA 1
ATOM 8311 C C . SER D 1 158 ? 62.29707 43.77285 34.18440 1.000 39.64026 147 SER D C 1
ATOM 8312 O O . SER D 1 158 ? 62.10557 44.33241 35.27024 1.000 40.11220 147 SER D O 1
ATOM 8315 N N . SER D 1 159 ? 61.49088 42.82449 33.70431 1.000 31.94147 148 SER D N 1
ATOM 8316 C CA . SER D 1 159 ? 60.22359 42.46049 34.33208 1.000 28.62260 148 SER D CA 1
ATOM 8317 C C . SER D 1 159 ? 60.16108 40.93973 34.40028 1.000 27.44890 148 SER D C 1
ATOM 8318 O O . SER D 1 159 ? 59.79428 40.26841 33.42904 1.000 22.51143 148 SER D O 1
ATOM 8321 N N . LEU D 1 160 ? 60.56352 40.41057 35.54199 1.000 21.24753 149 LEU D N 1
ATOM 8322 C CA . LEU D 1 160 ? 60.30755 39.01913 35.86042 1.000 20.56786 149 LEU D CA 1
ATOM 8323 C C . LEU D 1 160 ? 58.85535 38.85292 36.28022 1.000 27.76718 149 LEU D C 1
ATOM 8324 O O . LEU D 1 160 ? 58.29876 39.69724 36.99068 1.000 26.87982 149 LEU D O 1
ATOM 8329 N N . VAL D 1 161 ? 58.23341 37.77985 35.78738 1.000 22.63576 150 VAL D N 1
ATOM 8330 C CA . VAL D 1 161 ? 56.93168 37.35688 36.28956 1.000 28.64902 150 VAL D CA 1
ATOM 8331 C C . VAL D 1 161 ? 57.04927 37.04423 37.77634 1.000 27.42366 150 VAL D C 1
ATOM 8332 O O . VAL D 1 161 ? 58.05167 36.47377 38.23017 1.000 21.69247 150 VAL D O 1
ATOM 8336 N N . LYS D 1 162 ? 56.02324 37.43211 38.55636 1.000 27.86517 151 LYS D N 1
ATOM 8337 C CA . LYS D 1 162 ? 56.08105 37.25416 40.00120 1.000 28.40479 151 LYS D CA 1
ATOM 8338 C C . LYS D 1 162 ? 54.80208 36.72782 40.65509 1.000 25.01465 151 LYS D C 1
ATOM 8339 O O . LYS D 1 162 ? 54.81466 36.50722 41.86991 1.000 32.98492 151 LYS D O 1
ATOM 8345 N N . THR D 1 163 ? 53.71143 36.51615 39.91717 1.000 22.57094 152 THR D N 1
ATOM 8346 C CA . THR D 1 163 ? 52.45771 36.07979 40.52186 1.000 24.92030 152 THR D CA 1
ATOM 8347 C C . THR D 1 163 ? 51.88664 34.91178 39.73160 1.000 25.58140 152 THR D C 1
ATOM 8348 O O . THR D 1 163 ? 52.19430 34.72077 38.55226 1.000 21.16140 152 THR D O 1
ATOM 8352 N N . LYS D 1 164 ? 51.02686 34.13621 40.39966 1.000 24.77652 153 LYS D N 1
ATOM 8353 C CA . LYS D 1 164 ? 50.26460 33.10571 39.70404 1.000 25.59421 153 LYS D CA 1
ATOM 8354 C C . LYS D 1 164 ? 49.46655 33.69814 38.54989 1.000 24.67793 153 LYS D C 1
ATOM 8355 O O . LYS D 1 164 ? 49.40128 33.10793 37.46681 1.000 27.93560 153 LYS D O 1
ATOM 8361 N N . GLU D 1 165 ? 48.85301 34.86485 38.76130 1.000 28.10306 154 GLU D N 1
ATOM 8362 C CA . GLU D 1 165 ? 48.10846 35.50152 37.67920 1.000 33.48701 154 GLU D CA 1
ATOM 8363 C C . GLU D 1 165 ? 49.00236 35.75775 36.46905 1.000 29.82433 154 GLU D C 1
ATOM 8364 O O . GLU D 1 165 ? 48.61044 35.47686 35.33029 1.000 30.84101 154 GLU D O 1
ATOM 8370 N N . GLU D 1 166 ? 50.22179 36.25992 36.69967 1.000 24.24898 155 GLU D N 1
ATOM 8371 C CA . GLU D 1 166 ? 51.13872 36.53605 35.59287 1.000 24.77765 155 GLU D CA 1
ATOM 8372 C C . GLU D 1 166 ? 51.63932 35.25908 34.93931 1.000 22.19014 155 GLU D C 1
ATOM 8373 O O . GLU D 1 166 ? 51.87542 35.23365 33.72699 1.000 23.33245 155 GLU D O 1
ATOM 8379 N N . ILE D 1 167 ? 51.80754 34.18763 35.70965 1.000 20.71393 156 ILE D N 1
ATOM 8380 C CA . ILE D 1 167 ? 52.19611 32.92301 35.09828 1.000 22.64497 156 ILE D CA 1
ATOM 8381 C C . ILE D 1 167 ? 51.09420 32.41655 34.17548 1.000 18.85788 156 ILE D C 1
ATOM 8382 O O . ILE D 1 167 ? 51.35379 31.99580 33.04171 1.000 25.19261 156 ILE D O 1
ATOM 8387 N N . ALA D 1 168 ? 49.84409 32.45797 34.64260 1.000 20.14649 157 ALA D N 1
ATOM 8388 C CA . ALA D 1 168 ? 48.74319 31.93289 33.84594 1.000 24.07252 157 ALA D CA 1
ATOM 8389 C C . ALA D 1 168 ? 48.51623 32.73317 32.57127 1.000 31.78416 157 ALA D C 1
ATOM 8390 O O . ALA D 1 168 ? 47.85254 32.23542 31.65712 1.000 39.50043 157 ALA D O 1
ATOM 8392 N N . GLN D 1 169 ? 49.04180 33.95733 32.48704 1.000 29.87627 158 GLN D N 1
ATOM 8393 C CA . GLN D 1 169 ? 48.85506 34.79275 31.30637 1.000 33.07154 158 GLN D CA 1
ATOM 8394 C C . GLN D 1 169 ? 50.00737 34.68197 30.31770 1.000 30.78061 158 GLN D C 1
ATOM 8395 O O . GLN D 1 169 ? 49.95065 35.30007 29.24939 1.000 34.55090 158 GLN D O 1
ATOM 8401 N N . ASP D 1 170 ? 51.04161 33.92043 30.63956 1.000 27.70192 159 ASP D N 1
ATOM 8402 C CA . ASP D 1 170 ? 52.19118 33.81837 29.74569 1.000 23.15430 159 ASP D CA 1
ATOM 8403 C C . ASP D 1 170 ? 51.80602 33.04892 28.48815 1.000 26.82955 159 ASP D C 1
ATOM 8404 O O . ASP D 1 170 ? 51.42377 31.87223 28.58387 1.000 23.21481 159 ASP D O 1
ATOM 8409 N N . PRO D 1 171 ? 51.88826 33.65480 27.30159 1.000 27.63777 160 PRO D N 1
ATOM 8410 C CA . PRO D 1 171 ? 51.45073 32.96805 26.07953 1.000 31.80945 160 PRO D CA 1
ATOM 8411 C C . PRO D 1 171 ? 52.48480 32.07356 25.41050 1.000 37.97452 160 PRO D C 1
ATOM 8412 O O . PRO D 1 171 ? 52.11981 31.34430 24.47611 1.000 35.09404 160 PRO D O 1
ATOM 8416 N N . VAL D 1 172 ? 53.73940 32.08615 25.84900 1.000 37.02543 161 VAL D N 1
ATOM 8417 C CA . VAL D 1 172 ? 54.80536 31.34067 25.18291 1.000 36.71351 161 VAL D CA 1
ATOM 8418 C C . VAL D 1 172 ? 55.17576 30.06921 25.94144 1.000 38.59990 161 VAL D C 1
ATOM 8419 O O . VAL D 1 172 ? 55.21903 28.98675 25.35708 1.000 38.34997 161 VAL D O 1
ATOM 8423 N N . GLN D 1 173 ? 55.44949 30.17360 27.24907 1.000 30.10068 162 GLN D N 1
ATOM 8424 C CA . GLN D 1 173 ? 55.88127 29.01904 28.03506 1.000 28.82779 162 GLN D CA 1
ATOM 8425 C C . GLN D 1 173 ? 54.75962 28.32720 28.79561 1.000 28.04988 162 GLN D C 1
ATOM 8426 O O . GLN D 1 173 ? 54.90561 27.15045 29.14302 1.000 32.43039 162 GLN D O 1
ATOM 8432 N N . ILE D 1 174 ? 53.67212 29.01929 29.11360 1.000 26.79403 163 ILE D N 1
ATOM 8433 C CA . ILE D 1 174 ? 52.63457 28.47510 29.98645 1.000 22.45342 163 ILE D CA 1
ATOM 8434 C C . ILE D 1 174 ? 51.38113 28.10382 29.20434 1.000 19.20707 163 ILE D C 1
ATOM 8435 O O . ILE D 1 174 ? 50.92007 26.96424 29.26504 1.000 23.38960 163 ILE D O 1
ATOM 8440 N N . ALA D 1 175 ? 50.80183 29.06406 28.48273 1.000 18.10900 164 ALA D N 1
ATOM 8441 C CA . ALA D 1 175 ? 49.61137 28.81422 27.67422 1.000 23.31562 164 ALA D CA 1
ATOM 8442 C C . ALA D 1 175 ? 49.72176 27.58751 26.77291 1.000 23.37445 164 ALA D C 1
ATOM 8443 O O . ALA D 1 175 ? 48.75958 26.80854 26.72688 1.000 28.94176 164 ALA D O 1
ATOM 8445 N N . PRO D 1 176 ? 50.82144 27.34667 26.03907 1.000 24.62400 165 PRO D N 1
ATOM 8446 C CA . PRO D 1 176 ? 50.84374 26.14251 25.19214 1.000 21.27849 165 PRO D CA 1
ATOM 8447 C C . PRO D 1 176 ? 50.74312 24.85902 25.99475 1.000 19.65186 165 PRO D C 1
ATOM 8448 O O . PRO D 1 176 ? 50.11302 23.89736 25.53752 1.000 19.38317 165 PRO D O 1
ATOM 8452 N N . VAL D 1 177 ? 51.33411 24.82361 27.18962 1.000 19.39122 166 VAL D N 1
ATOM 8453 C CA . VAL D 1 177 ? 51.27413 23.61448 28.00726 1.000 15.93834 166 VAL D CA 1
ATOM 8454 C C . VAL D 1 177 ? 49.85071 23.37986 28.50214 1.000 15.88558 166 VAL D C 1
ATOM 8455 O O . VAL D 1 177 ? 49.32679 22.25928 28.43527 1.000 20.31347 166 VAL D O 1
ATOM 8459 N N . LEU D 1 178 ? 49.20061 24.43346 29.00057 1.000 17.43501 167 LEU D N 1
ATOM 8460 C CA . LEU D 1 178 ? 47.82878 24.28313 29.47416 1.000 17.65637 167 LEU D CA 1
ATOM 8461 C C . LEU D 1 178 ? 46.90495 23.85160 28.33866 1.000 23.97222 167 LEU D C 1
ATOM 8462 O O . LEU D 1 178 ? 46.02704 23.00197 28.53191 1.000 19.52038 167 LEU D O 1
ATOM 8467 N N . ASP D 1 179 ? 47.08855 24.43226 27.14797 1.000 18.70066 168 ASP D N 1
ATOM 8468 C CA . ASP D 1 179 ? 46.33401 24.00310 25.97389 1.000 23.68147 168 ASP D CA 1
ATOM 8469 C C . ASP D 1 179 ? 46.54649 22.52124 25.69559 1.000 20.21594 168 ASP D C 1
ATOM 8470 O O . ASP D 1 179 ? 45.58855 21.78699 25.41719 1.000 20.67540 168 ASP D O 1
ATOM 8475 N N . ALA D 1 180 ? 47.80666 22.07457 25.74087 1.000 20.07246 169 ALA D N 1
ATOM 8476 C CA . ALA D 1 180 ? 48.13171 20.69599 25.40055 1.000 20.58188 169 ALA D CA 1
ATOM 8477 C C . ALA D 1 180 ? 47.54339 19.72497 26.41017 1.000 21.02421 169 ALA D C 1
ATOM 8478 O O . ALA D 1 180 ? 47.13112 18.61749 26.04318 1.000 23.36534 169 ALA D O 1
ATOM 8480 N N . ILE D 1 181 ? 47.51936 20.10892 27.68846 1.000 16.58261 170 ILE D N 1
ATOM 8481 C CA . ILE D 1 181 ? 46.91267 19.25463 28.69883 1.000 18.20702 170 ILE D CA 1
ATOM 8482 C C . ILE D 1 181 ? 45.41783 19.13525 28.43426 1.000 26.38097 170 ILE D C 1
ATOM 8483 O O . ILE D 1 181 ? 44.86329 18.03261 28.39983 1.000 26.01411 170 ILE D O 1
ATOM 8488 N N . LYS D 1 182 ? 44.76416 20.27031 28.15901 1.000 27.06764 171 LYS D N 1
ATOM 8489 C CA . LYS D 1 182 ? 43.32266 20.28271 27.92986 1.000 25.16941 171 LYS D CA 1
ATOM 8490 C C . LYS D 1 182 ? 42.93094 19.46047 26.70817 1.000 22.61805 171 LYS D C 1
ATOM 8491 O O . LYS D 1 182 ? 41.87371 18.81770 26.70057 1.000 23.93609 171 LYS D O 1
ATOM 8497 N N . ASN D 1 183 ? 43.75098 19.48086 25.66085 1.000 23.42243 172 ASN D N 1
ATOM 8498 C CA . ASN D 1 183 ? 43.41902 18.80918 24.41202 1.000 25.84958 172 ASN D CA 1
ATOM 8499 C C . ASN D 1 183 ? 44.16024 17.49128 24.23258 1.000 26.00208 172 ASN D C 1
ATOM 8500 O O . ASN D 1 183 ? 44.09189 16.90095 23.15087 1.000 33.04648 172 ASN D O 1
ATOM 8505 N N . MET D 1 184 ? 44.85042 17.01454 25.26859 1.000 27.83592 173 MET D N 1
ATOM 8506 C CA . MET D 1 184 ? 45.58593 15.75327 25.21415 1.000 30.41037 173 MET D CA 1
ATOM 8507 C C . MET D 1 184 ? 46.49955 15.70727 23.99056 1.000 30.01980 173 MET D C 1
ATOM 8508 O O . MET D 1 184 ? 46.52029 14.73969 23.22381 1.000 27.40988 173 MET D O 1
ATOM 8513 N N . ASN D 1 185 ? 47.25602 16.78999 23.81074 1.000 25.27478 174 ASN D N 1
ATOM 8514 C CA . ASN D 1 185 ? 48.12158 16.96390 22.64431 1.000 25.81285 174 ASN D CA 1
ATOM 8515 C C . ASN D 1 185 ? 49.48232 16.37414 22.98132 1.000 24.41398 174 ASN D C 1
ATOM 8516 O O . ASN D 1 185 ? 50.35717 17.04263 23.54161 1.000 20.61647 174 ASN D O 1
ATOM 8521 N N . LYS D 1 186 ? 49.65184 15.09208 22.64871 1.000 19.73313 175 LYS D N 1
ATOM 8522 C CA . LYS D 1 186 ? 50.91638 14.42085 22.90824 1.000 22.84829 175 LYS D CA 1
ATOM 8523 C C . LYS D 1 186 ? 51.98540 14.89072 21.94569 1.000 23.74358 175 LYS D C 1
ATOM 8524 O O . LYS D 1 186 ? 53.18046 14.85398 22.26951 1.000 25.65418 175 LYS D O 1
ATOM 8530 N N . LEU D 1 187 ? 51.58012 15.33592 20.76537 1.000 23.51210 176 LEU D N 1
ATOM 8531 C CA . LEU D 1 187 ? 52.57022 15.80538 19.80946 1.000 30.59504 176 LEU D CA 1
ATOM 8532 C C . LEU D 1 187 ? 53.25409 17.07544 20.30205 1.000 27.77984 176 LEU D C 1
ATOM 8533 O O . LEU D 1 187 ? 54.44469 17.26832 20.04282 1.000 25.64827 176 LEU D O 1
ATOM 8538 N N . TYR D 1 188 ? 52.53454 17.93605 21.03042 1.000 25.91154 177 TYR D N 1
ATOM 8539 C CA . TYR D 1 188 ? 53.18288 19.09077 21.64252 1.000 22.19555 177 TYR D CA 1
ATOM 8540 C C . TYR D 1 188 ? 54.26753 18.65653 22.61341 1.000 15.23956 177 TYR D C 1
ATOM 8541 O O . TYR D 1 188 ? 55.37261 19.20423 22.61302 1.000 17.07069 177 TYR D O 1
ATOM 8550 N N . TYR D 1 189 ? 53.96840 17.66475 23.44564 1.000 14.55031 178 TYR D N 1
ATOM 8551 C CA . TYR D 1 189 ? 54.91632 17.22288 24.45575 1.000 19.33562 178 TYR D CA 1
ATOM 8552 C C . TYR D 1 189 ? 56.13253 16.53717 23.83775 1.000 22.34331 178 TYR D C 1
ATOM 8553 O O . TYR D 1 189 ? 57.25860 16.72933 24.31232 1.000 15.85000 178 TYR D O 1
ATOM 8562 N N . ARG D 1 190 ? 55.93017 15.72449 22.79456 1.000 16.62601 179 ARG D N 1
ATOM 8563 C CA . ARG D 1 190 ? 57.05905 15.12813 22.08238 1.000 16.27300 179 ARG D CA 1
ATOM 8564 C C . ARG D 1 190 ? 57.99852 16.19538 21.54183 1.000 22.01494 179 ARG D C 1
ATOM 8565 O O . ARG D 1 190 ? 59.22526 16.07822 21.66518 1.000 20.55919 179 ARG D O 1
ATOM 8573 N N . THR D 1 191 ? 57.43918 17.21812 20.88210 1.000 19.16358 180 THR D N 1
ATOM 8574 C CA . THR D 1 191 ? 58.26588 18.29653 20.34308 1.000 19.24626 180 THR D CA 1
ATOM 8575 C C . THR D 1 191 ? 59.13385 18.91953 21.42613 1.000 18.32170 180 THR D C 1
ATOM 8576 O O . THR D 1 191 ? 60.34184 19.09179 21.24262 1.000 19.47066 180 THR D O 1
ATOM 8580 N N . VAL D 1 192 ? 58.53329 19.24252 22.57221 1.000 19.83746 181 VAL D N 1
ATOM 8581 C CA . VAL D 1 192 ? 59.26205 19.90787 23.64664 1.000 13.72646 181 VAL D CA 1
ATOM 8582 C C . VAL D 1 192 ? 60.32772 18.97940 24.22504 1.000 16.78813 181 VAL D C 1
ATOM 8583 O O . VAL D 1 192 ? 61.49134 19.36282 24.38466 1.000 20.27711 181 VAL D O 1
ATOM 8587 N N . TRP D 1 193 ? 59.95721 17.73479 24.52138 1.000 15.46537 182 TRP D N 1
ATOM 8588 C CA . TRP D 1 193 ? 60.92498 16.83395 25.13793 1.000 17.14750 182 TRP D CA 1
ATOM 8589 C C . TRP D 1 193 ? 62.01034 16.43674 24.14934 1.000 16.46524 182 TRP D C 1
ATOM 8590 O O . TRP D 1 193 ? 63.18266 16.32780 24.52620 1.000 17.97549 182 TRP D O 1
ATOM 8601 N N . ASN D 1 194 ? 61.64488 16.23358 22.87723 1.000 18.18201 183 ASN D N 1
ATOM 8602 C CA . ASN D 1 194 ? 62.66194 16.01595 21.85275 1.000 20.27940 183 ASN D CA 1
ATOM 8603 C C . ASN D 1 194 ? 63.62484 17.19686 21.76947 1.000 20.56121 183 ASN D C 1
ATOM 8604 O O . ASN D 1 194 ? 64.84148 17.00884 21.63652 1.000 19.34382 183 ASN D O 1
ATOM 8609 N N . LEU D 1 195 ? 63.10368 18.42017 21.86595 1.000 20.86234 184 LEU D N 1
ATOM 8610 C CA . LEU D 1 195 ? 63.96501 19.59749 21.73446 1.000 24.65394 184 LEU D CA 1
ATOM 8611 C C . LEU D 1 195 ? 64.96267 19.69687 22.87798 1.000 21.07768 184 LEU D C 1
ATOM 8612 O O . LEU D 1 195 ? 66.15365 19.93387 22.64438 1.000 22.60263 184 LEU D O 1
ATOM 8617 N N . LEU D 1 196 ? 64.50758 19.49281 24.11820 1.000 19.18207 185 LEU D N 1
ATOM 8618 C CA . LEU D 1 196 ? 65.29013 19.89890 25.27947 1.000 16.20434 185 LEU D CA 1
ATOM 8619 C C . LEU D 1 196 ? 65.82859 18.75656 26.12747 1.000 14.69967 185 LEU D C 1
ATOM 8620 O O . LEU D 1 196 ? 66.72209 19.00147 26.94242 1.000 16.27607 185 LEU D O 1
ATOM 8625 N N . ILE D 1 197 ? 65.30050 17.53772 25.97606 1.000 14.85298 186 ILE D N 1
ATOM 8626 C CA . ILE D 1 197 ? 65.69801 16.38026 26.77911 1.000 12.12392 186 ILE D CA 1
ATOM 8627 C C . ILE D 1 197 ? 66.16930 15.23705 25.87999 1.000 13.84611 186 ILE D C 1
ATOM 8628 O O . ILE D 1 197 ? 67.33517 14.82833 25.93429 1.000 15.01321 186 ILE D O 1
ATOM 8633 N N . TYR D 1 198 ? 65.27164 14.69880 25.04693 1.000 14.69690 187 TYR D N 1
ATOM 8634 C CA . TYR D 1 198 ? 65.63806 13.56047 24.20696 1.000 17.99636 187 TYR D CA 1
ATOM 8635 C C . TYR D 1 198 ? 66.35132 14.02092 22.93995 1.000 25.84686 187 TYR D C 1
ATOM 8636 O O . TYR D 1 198 ? 65.97088 13.64484 21.82485 1.000 18.20349 187 TYR D O 1
ATOM 8645 N N . THR D 1 199 ? 67.41386 14.81361 23.12264 1.000 15.52610 188 THR D N 1
ATOM 8646 C CA . THR D 1 199 ? 68.15376 15.41533 22.02008 1.000 17.38561 188 THR D CA 1
ATOM 8647 C C . THR D 1 199 ? 69.02996 14.40056 21.30345 1.000 25.14657 188 THR D C 1
ATOM 8648 O O . THR D 1 199 ? 69.31668 14.56997 20.11844 1.000 19.28927 188 THR D O 1
ATOM 8652 N N . HIS D 1 200 ? 69.47267 13.35853 21.99546 1.000 17.70530 189 HIS D N 1
ATOM 8653 C CA . HIS D 1 200 ? 70.38178 12.37634 21.42047 1.000 24.16541 189 HIS D CA 1
ATOM 8654 C C . HIS D 1 200 ? 69.86097 10.95148 21.49461 1.000 30.53828 189 HIS D C 1
ATOM 8655 O O . HIS D 1 200 ? 70.25043 10.12012 20.67671 1.000 26.43596 189 HIS D O 1
ATOM 8662 N N . ASN D 1 201 ? 69.00061 10.65330 22.45772 1.000 18.43035 190 ASN D N 1
ATOM 8663 C CA . ASN D 1 201 ? 68.37637 9.34958 22.61302 1.000 23.13073 190 ASN D CA 1
ATOM 8664 C C . ASN D 1 201 ? 66.95800 9.57400 23.09471 1.000 19.15387 190 ASN D C 1
ATOM 8665 O O . ASN D 1 201 ? 66.68444 10.53445 23.81293 1.000 21.61497 190 ASN D O 1
ATOM 8670 N N . GLN D 1 202 ? 66.07890 8.67734 22.71451 1.000 18.60118 191 GLN D N 1
ATOM 8671 C CA . GLN D 1 202 ? 64.67829 8.65092 23.09230 1.000 17.43080 191 GLN D CA 1
ATOM 8672 C C . GLN D 1 202 ? 64.38358 7.41897 23.93127 1.000 18.67542 191 GLN D C 1
ATOM 8673 O O . GLN D 1 202 ? 65.04903 6.39027 23.77345 1.000 20.59825 191 GLN D O 1
ATOM 8679 N N . PRO D 1 203 ? 63.36416 7.45764 24.78604 1.000 20.61170 192 PRO D N 1
ATOM 8680 C CA . PRO D 1 203 ? 62.88269 6.20795 25.37495 1.000 22.27523 192 PRO D CA 1
ATOM 8681 C C . PRO D 1 203 ? 62.33913 5.30672 24.28028 1.000 24.05127 192 PRO D C 1
ATOM 8682 O O . PRO D 1 203 ? 61.92795 5.75693 23.20167 1.000 17.37499 192 PRO D O 1
ATOM 8686 N N . GLU D 1 204 ? 62.35810 4.01184 24.56686 1.000 20.69726 193 GLU D N 1
ATOM 8687 C CA . GLU D 1 204 ? 61.73853 3.04526 23.67758 1.000 25.65818 193 GLU D CA 1
ATOM 8688 C C . GLU D 1 204 ? 60.27158 3.42009 23.44337 1.000 17.86225 193 GLU D C 1
ATOM 8689 O O . GLU D 1 204 ? 59.63888 4.03232 24.30710 1.000 20.17542 193 GLU D O 1
ATOM 8695 N N . PRO D 1 205 ? 59.70705 3.07895 22.27670 1.000 18.92763 194 PRO D N 1
ATOM 8696 C CA . PRO D 1 205 ? 58.38704 3.63196 21.91610 1.000 19.75853 194 PRO D CA 1
ATOM 8697 C C . PRO D 1 205 ? 57.28356 3.33851 22.92440 1.000 23.44396 194 PRO D C 1
ATOM 8698 O O . PRO D 1 205 ? 56.48751 4.23811 23.22214 1.000 19.29937 194 PRO D O 1
ATOM 8702 N N . ASP D 1 206 ? 57.21402 2.12140 23.47539 1.000 22.93143 195 ASP D N 1
ATOM 8703 C CA . ASP D 1 206 ? 56.20037 1.84258 24.49198 1.000 23.88500 195 ASP D CA 1
ATOM 8704 C C . ASP D 1 206 ? 56.39113 2.73616 25.70840 1.000 20.79709 195 ASP D C 1
ATOM 8705 O O . ASP D 1 206 ? 55.41947 3.25654 26.28116 1.000 18.15256 195 ASP D O 1
ATOM 8710 N N . ARG D 1 207 ? 57.63898 2.91598 26.12138 1.000 16.66881 196 ARG D N 1
ATOM 8711 C CA . ARG D 1 207 ? 57.90835 3.73078 27.29104 1.000 15.49783 196 ARG D CA 1
ATOM 8712 C C . ARG D 1 207 ? 57.59831 5.20148 27.01844 1.000 19.85622 196 ARG D C 1
ATOM 8713 O O . ARG D 1 207 ? 56.98675 5.88686 27.85053 1.000 16.23704 196 ARG D O 1
ATOM 8721 N N . TYR D 1 208 ? 58.01609 5.71033 25.85768 1.000 14.97863 197 TYR D N 1
ATOM 8722 C CA . TYR D 1 208 ? 57.73292 7.11127 25.54882 1.000 14.44293 197 TYR D CA 1
ATOM 8723 C C . TYR D 1 208 ? 56.23258 7.39044 25.60443 1.000 14.50745 197 TYR D C 1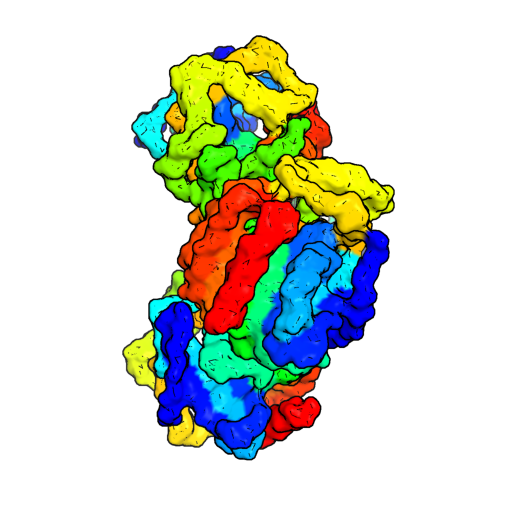
ATOM 8724 O O . TYR D 1 208 ? 55.80357 8.40814 26.16080 1.000 16.60134 197 TYR D O 1
ATOM 8733 N N . GLU D 1 209 ? 55.40951 6.47768 25.07642 1.000 19.41198 198 GLU D N 1
ATOM 8734 C CA . GLU D 1 209 ? 53.96221 6.70005 25.13573 1.000 17.05876 198 GLU D CA 1
ATOM 8735 C C . GLU D 1 209 ? 53.43901 6.69466 26.57169 1.000 17.58568 198 GLU D C 1
ATOM 8736 O O . GLU D 1 209 ? 52.56223 7.49813 26.91931 1.000 20.99003 198 GLU D O 1
ATOM 8742 N N . LYS D 1 210 ? 53.93223 5.78335 27.41429 1.000 17.18216 199 LYS D N 1
ATOM 8743 C CA . LYS D 1 210 ? 53.57925 5.84738 28.82938 1.000 20.13115 199 LYS D CA 1
ATOM 8744 C C . LYS D 1 210 ? 54.01526 7.17174 29.45092 1.000 14.37562 199 LYS D C 1
ATOM 8745 O O . LYS D 1 210 ? 53.27748 7.75970 30.24539 1.000 15.37450 199 LYS D O 1
ATOM 8751 N N . TYR D 1 211 ? 55.21179 7.65260 29.10828 1.000 14.31373 200 TYR D N 1
ATOM 8752 C CA . TYR D 1 211 ? 55.66847 8.94177 29.63022 1.000 13.71563 200 TYR D CA 1
ATOM 8753 C C . TYR D 1 211 ? 54.75354 10.07025 29.17595 1.000 13.65348 200 TYR D C 1
ATOM 8754 O O . TYR D 1 211 ? 54.41991 10.96935 29.95748 1.000 12.08015 200 TYR D O 1
ATOM 8763 N N . LEU D 1 212 ? 54.32886 10.03611 27.91099 1.000 18.31923 201 LEU D N 1
ATOM 8764 C CA . LEU D 1 212 ? 53.45576 11.09135 27.40257 1.000 16.43990 201 LEU D CA 1
ATOM 8765 C C . LEU D 1 212 ? 52.09705 11.05847 28.10081 1.000 14.72535 201 LEU D C 1
ATOM 8766 O O . LEU D 1 212 ? 51.56690 12.10810 28.48462 1.000 18.54706 201 LEU D O 1
ATOM 8771 N N . ASP D 1 213 ? 51.53334 9.86456 28.30244 1.000 13.71510 202 ASP D N 1
ATOM 8772 C CA . ASP D 1 213 ? 50.32077 9.73978 29.11393 1.000 16.40427 202 ASP D CA 1
ATOM 8773 C C . ASP D 1 213 ? 50.53177 10.33946 30.49833 1.000 17.67872 202 ASP D C 1
ATOM 8774 O O . ASP D 1 213 ? 49.66868 11.06358 31.01498 1.000 18.41357 202 ASP D O 1
ATOM 8779 N N . ASP D 1 214 ? 51.67194 10.01747 31.11826 1.000 20.95386 203 ASP D N 1
ATOM 8780 C CA . ASP D 1 214 ? 52.04396 10.55962 32.42656 1.000 19.28575 203 ASP D CA 1
ATOM 8781 C C . ASP D 1 214 ? 51.99833 12.08836 32.44161 1.000 16.87909 203 ASP D C 1
ATOM 8782 O O . ASP D 1 214 ? 51.45200 12.70336 33.36908 1.000 17.25193 203 ASP D O 1
ATOM 8787 N N . MET D 1 215 ? 52.54754 12.71642 31.40082 1.000 12.02016 204 MET D N 1
ATOM 8788 C CA . MET D 1 215 ? 52.58175 14.17591 31.33698 1.000 15.34386 204 MET D CA 1
ATOM 8789 C C . MET D 1 215 ? 51.18416 14.77135 31.38333 1.000 17.47452 204 MET D C 1
ATOM 8790 O O . MET D 1 215 ? 50.96944 15.82186 31.99823 1.000 15.39574 204 MET D O 1
ATOM 8795 N N . LEU D 1 216 ? 50.21660 14.10973 30.75203 1.000 18.32910 205 LEU D N 1
ATOM 8796 C CA . LEU D 1 216 ? 48.87370 14.64722 30.65846 1.000 16.22794 205 LEU D CA 1
ATOM 8797 C C . LEU D 1 216 ? 48.08090 14.50018 31.94994 1.000 22.59926 205 LEU D C 1
ATOM 8798 O O . LEU D 1 216 ? 46.92942 14.94797 31.99907 1.000 20.04482 205 LEU D O 1
ATOM 8803 N N . THR D 1 217 ? 48.65088 13.87581 32.98434 1.000 15.00100 206 THR D N 1
ATOM 8804 C CA . THR D 1 217 ? 47.98425 13.77534 34.27570 1.000 14.68651 206 THR D CA 1
ATOM 8805 C C . THR D 1 217 ? 48.19498 15.00428 35.14995 1.000 16.16323 206 THR D C 1
ATOM 8806 O O . THR D 1 217 ? 47.59651 15.09263 36.23022 1.000 16.88907 206 THR D O 1
ATOM 8810 N N . GLN D 1 218 ? 49.02861 15.94044 34.72544 1.000 12.22345 207 GLN D N 1
ATOM 8811 C CA . GLN D 1 218 ? 49.35735 17.06457 35.58545 1.000 16.79393 207 GLN D CA 1
ATOM 8812 C C . GLN D 1 218 ? 48.18142 18.02766 35.68463 1.000 18.86468 207 GLN D C 1
ATOM 8813 O O . GLN D 1 218 ? 47.60601 18.44064 34.67329 1.000 20.38259 207 GLN D O 1
ATOM 8819 N N . ARG D 1 219 ? 47.83836 18.40727 36.90601 1.000 12.96004 208 ARG D N 1
ATOM 8820 C CA . ARG D 1 219 ? 46.70167 19.28808 37.12796 1.000 18.13554 208 ARG D CA 1
ATOM 8821 C C . ARG D 1 219 ? 47.07523 20.59397 37.81993 1.000 24.15106 208 ARG D C 1
ATOM 8822 O O . ARG D 1 219 ? 46.18176 21.36763 38.16049 1.000 18.84514 208 ARG D O 1
ATOM 8830 N N . ASN D 1 220 ? 48.36447 20.86584 38.02343 1.000 15.85088 209 ASN D N 1
ATOM 8831 C CA . ASN D 1 220 ? 48.82569 21.98269 38.84857 1.000 19.19461 209 ASN D CA 1
ATOM 8832 C C . ASN D 1 220 ? 49.93907 22.77383 38.16497 1.000 14.20862 209 ASN D C 1
ATOM 8833 O O . ASN D 1 220 ? 50.78315 23.37296 38.83853 1.000 16.72095 209 ASN D O 1
ATOM 8838 N N . PHE D 1 221 ? 49.95902 22.79370 36.83173 1.000 15.71169 210 PHE D N 1
ATOM 8839 C CA . PHE D 1 221 ? 51.13058 23.30809 36.11818 1.000 13.92493 210 PHE D CA 1
ATOM 8840 C C . PHE D 1 221 ? 51.41405 24.77464 36.46056 1.000 12.82768 210 PHE D C 1
ATOM 8841 O O . PHE D 1 221 ? 52.57757 25.15005 36.65864 1.000 15.40382 210 PHE D O 1
ATOM 8849 N N . VAL D 1 222 ? 50.37264 25.61078 36.58655 1.000 13.04725 211 VAL D N 1
ATOM 8850 C CA . VAL D 1 222 ? 50.59916 27.00994 36.96749 1.000 16.55459 211 VAL D CA 1
ATOM 8851 C C . VAL D 1 222 ? 51.15909 27.10072 38.38823 1.000 17.22185 211 VAL D C 1
ATOM 8852 O O . VAL D 1 222 ? 52.13205 27.82349 38.64437 1.000 12.82916 211 VAL D O 1
ATOM 8856 N N . ASP D 1 223 ? 50.54636 26.38474 39.33740 1.000 16.70069 212 ASP D N 1
ATOM 8857 C CA . ASP D 1 223 ? 51.00397 26.46700 40.72577 1.000 19.09539 212 ASP D CA 1
ATOM 8858 C C . ASP D 1 223 ? 52.43627 25.96058 40.85372 1.000 14.74146 212 ASP D C 1
ATOM 8859 O O . ASP D 1 223 ? 53.22019 26.47152 41.66488 1.000 17.07598 212 ASP D O 1
ATOM 8864 N N . VAL D 1 224 ? 52.79448 24.94825 40.06501 1.000 17.70920 213 VAL D N 1
ATOM 8865 C CA . VAL D 1 224 ? 54.14303 24.38986 40.14293 1.000 11.76520 213 VAL D CA 1
ATOM 8866 C C . VAL D 1 224 ? 55.15259 25.39439 39.61006 1.000 15.22452 213 VAL D C 1
ATOM 8867 O O . VAL D 1 224 ? 56.22844 25.58633 40.18876 1.000 12.19712 213 VAL D O 1
ATOM 8871 N N . ASN D 1 225 ? 54.80444 26.08821 38.52512 1.000 13.08684 214 ASN D N 1
ATOM 8872 C CA . ASN D 1 225 ? 55.69472 27.12361 38.02346 1.000 14.87808 214 ASN D CA 1
ATOM 8873 C C . ASN D 1 225 ? 55.84884 28.24539 39.03211 1.000 11.54820 214 ASN D C 1
ATOM 8874 O O . ASN D 1 225 ? 56.94691 28.78297 39.20111 1.000 20.53354 214 ASN D O 1
ATOM 8879 N N . TYR D 1 226 ? 54.75947 28.60734 39.72417 1.000 17.30693 215 TYR D N 1
ATOM 8880 C CA . TYR D 1 226 ? 54.86189 29.62573 40.76509 1.000 18.21998 215 TYR D CA 1
ATOM 8881 C C . TYR D 1 226 ? 55.80109 29.17229 41.87367 1.000 17.18362 215 TYR D C 1
ATOM 8882 O O . TYR D 1 226 ? 56.64310 29.94627 42.34555 1.000 15.71152 215 TYR D O 1
ATOM 8891 N N . ALA D 1 227 ? 55.66485 27.91714 42.31160 1.000 14.42934 216 ALA D N 1
ATOM 8892 C CA . ALA D 1 227 ? 56.57643 27.40051 43.32363 1.000 11.81724 216 ALA D CA 1
ATOM 8893 C C . ALA D 1 227 ? 58.02015 27.41976 42.83560 1.000 11.91099 216 ALA D C 1
ATOM 8894 O O . ALA D 1 227 ? 58.93529 27.63563 43.63146 1.000 14.53252 216 ALA D O 1
ATOM 8896 N N . LEU D 1 228 ? 58.24864 27.25162 41.52973 1.000 11.36445 217 LEU D N 1
ATOM 8897 C CA . LEU D 1 228 ? 59.63084 27.20877 41.04913 1.000 13.64226 217 LEU D CA 1
ATOM 8898 C C . LEU D 1 228 ? 60.24805 28.59906 40.88850 1.000 15.75190 217 LEU D C 1
ATOM 8899 O O . LEU D 1 228 ? 61.44530 28.77003 41.14344 1.000 15.90966 217 LEU D O 1
ATOM 8904 N N . ILE D 1 229 ? 59.47918 29.60822 40.46315 1.000 17.40914 218 ILE D N 1
ATOM 8905 C CA . ILE D 1 229 ? 60.06885 30.94413 40.38811 1.000 15.83910 218 ILE D CA 1
ATOM 8906 C C . ILE D 1 229 ? 60.26771 31.54648 41.77533 1.000 16.08210 218 ILE D C 1
ATOM 8907 O O . ILE D 1 229 ? 61.06734 32.47573 41.93401 1.000 17.82718 218 ILE D O 1
ATOM 8912 N N . THR D 1 230 ? 59.57572 31.03389 42.79264 1.000 14.40863 219 THR D N 1
ATOM 8913 C CA . THR D 1 230 ? 59.71657 31.53364 44.15435 1.000 14.43480 219 THR D CA 1
ATOM 8914 C C . THR D 1 230 ? 60.54837 30.60866 45.03318 1.000 20.02774 219 THR D C 1
ATOM 8915 O O . THR D 1 230 ? 60.64733 30.84784 46.24228 1.000 21.05611 219 THR D O 1
ATOM 8919 N N . PHE D 1 231 ? 61.13108 29.55337 44.46511 1.000 21.30410 220 PHE D N 1
ATOM 8920 C CA . PHE D 1 231 ? 62.00312 28.66209 45.22345 1.000 15.14489 220 PHE D CA 1
ATOM 8921 C C . PHE D 1 231 ? 63.38400 29.29697 45.36888 1.000 15.06389 220 PHE D C 1
ATOM 8922 O O . PHE D 1 231 ? 64.03471 29.62505 44.36689 1.000 16.23576 220 PHE D O 1
ATOM 8930 N N . ASN D 1 232 ? 63.81768 29.52107 46.61005 1.000 16.97704 221 ASN D N 1
ATOM 8931 C CA . ASN D 1 232 ? 65.10055 30.19425 46.83927 1.000 18.84828 221 ASN D CA 1
ATOM 8932 C C . ASN D 1 232 ? 65.58422 29.82978 48.24263 1.000 18.30161 221 ASN D C 1
ATOM 8933 O O . ASN D 1 232 ? 65.18892 30.47261 49.21452 1.000 17.79403 221 ASN D O 1
ATOM 8938 N N . ILE D 1 233 ? 66.45622 28.82540 48.32871 1.000 19.76529 222 ILE D N 1
ATOM 8939 C CA . ILE D 1 233 ? 67.04872 28.42904 49.59776 1.000 17.98852 222 ILE D CA 1
ATOM 8940 C C . ILE D 1 233 ? 68.42674 29.04132 49.79838 1.000 21.11867 222 ILE D C 1
ATOM 8941 O O . ILE D 1 233 ? 69.12503 28.68378 50.74986 1.000 18.73028 222 ILE D O 1
ATOM 8946 N N . SER D 1 234 ? 68.82849 29.97416 48.93647 1.000 22.34540 223 SER D N 1
ATOM 8947 C CA . SER D 1 234 ? 70.15620 30.55411 49.00155 1.000 22.16288 223 SER D CA 1
ATOM 8948 C C . SER D 1 234 ? 70.20057 31.71429 49.99561 1.000 21.97182 223 SER D C 1
ATOM 8949 O O . SER D 1 234 ? 69.22274 32.03303 50.67360 1.000 21.76684 223 SER D O 1
ATOM 8952 N N . ASP D 1 235 ? 71.35722 32.36612 50.06492 1.000 19.50856 224 ASP D N 1
ATOM 8953 C CA . ASP D 1 235 ? 71.54068 33.57558 50.85177 1.000 20.90839 224 ASP D CA 1
ATOM 8954 C C . ASP D 1 235 ? 71.26577 34.85629 50.06869 1.000 26.67927 224 ASP D C 1
ATOM 8955 O O . ASP D 1 235 ? 71.46996 35.94521 50.61398 1.000 26.64817 224 ASP D O 1
ATOM 8960 N N . GLU D 1 236 ? 70.84873 34.76533 48.80704 1.000 27.79834 225 GLU D N 1
ATOM 8961 C CA . GLU D 1 236 ? 70.66180 35.94915 47.97768 1.000 28.37110 225 GLU D CA 1
ATOM 8962 C C . GLU D 1 236 ? 69.24360 35.98748 47.42505 1.000 22.84605 225 GLU D C 1
ATOM 8963 O O . GLU D 1 236 ? 68.49299 35.01284 47.48759 1.000 23.50564 225 GLU D O 1
ATOM 8969 N N . HIS D 1 237 ? 68.89302 37.14619 46.87526 1.000 20.30070 226 HIS D N 1
ATOM 8970 C CA . HIS D 1 237 ? 67.64319 37.33878 46.16343 1.000 19.74372 226 HIS D CA 1
ATOM 8971 C C . HIS D 1 237 ? 67.73611 36.71684 44.77406 1.000 26.39778 226 HIS D C 1
ATOM 8972 O O . HIS D 1 237 ? 68.82108 36.61234 44.19386 1.000 18.87070 226 HIS D O 1
ATOM 8979 N N . ASN D 1 238 ? 66.59120 36.29962 44.23208 1.000 19.60059 227 ASN D N 1
ATOM 8980 C CA . ASN D 1 238 ? 66.58378 35.70238 42.89957 1.000 17.01993 227 ASN D CA 1
ATOM 8981 C C . ASN D 1 238 ? 65.82687 36.53725 41.86866 1.000 17.38473 227 ASN D C 1
ATOM 8982 O O . ASN D 1 238 ? 65.63179 36.08132 40.73767 1.000 16.80888 227 ASN D O 1
ATOM 8987 N N . GLY D 1 239 ? 65.44056 37.76343 42.21205 1.000 18.49821 228 GLY D N 1
ATOM 8988 C CA . GLY D 1 239 ? 64.62996 38.58571 41.35088 1.000 26.13047 228 GLY D CA 1
ATOM 8989 C C . GLY D 1 239 ? 63.15515 38.57708 41.69692 1.000 22.58284 228 GLY D C 1
ATOM 8990 O O . GLY D 1 239 ? 62.43870 39.52114 41.32907 1.000 21.90855 228 GLY D O 1
ATOM 8991 N N . VAL D 1 240 ? 62.68949 37.54977 42.41242 1.000 15.47582 229 VAL D N 1
ATOM 8992 C CA . VAL D 1 240 ? 61.30581 37.44723 42.86095 1.000 14.65338 229 VAL D CA 1
ATOM 8993 C C . VAL D 1 240 ? 61.20908 37.47315 44.38288 1.000 21.43795 229 VAL D C 1
ATOM 8994 O O . VAL D 1 240 ? 60.45516 38.26685 44.95598 1.000 18.33111 229 VAL D O 1
ATOM 8998 N N . VAL D 1 241 ? 61.95064 36.58789 45.05667 1.000 20.45838 230 VAL D N 1
ATOM 8999 C CA . VAL D 1 241 ? 61.89213 36.46536 46.50528 1.000 17.02302 230 VAL D CA 1
ATOM 9000 C C . VAL D 1 241 ? 63.30880 36.44748 47.05800 1.000 17.63956 230 VAL D C 1
ATOM 9001 O O . VAL D 1 241 ? 64.27464 36.11223 46.36723 1.000 19.22720 230 VAL D O 1
ATOM 9005 N N . GLY D 1 242 ? 63.42069 36.82448 48.32340 1.000 20.16568 231 GLY D N 1
ATOM 9006 C CA . GLY D 1 242 ? 64.67739 36.67418 49.01751 1.000 22.64660 231 GLY D CA 1
ATOM 9007 C C . GLY D 1 242 ? 64.96510 35.21698 49.31598 1.000 22.85251 231 GLY D C 1
ATOM 9008 O O . GLY D 1 242 ? 64.09753 34.34968 49.23509 1.000 21.94589 231 GLY D O 1
ATOM 9009 N N . GLY D 1 243 ? 66.21644 34.94177 49.66098 1.000 21.68197 232 GLY D N 1
ATOM 9010 C CA . GLY D 1 243 ? 66.61383 33.57336 49.9334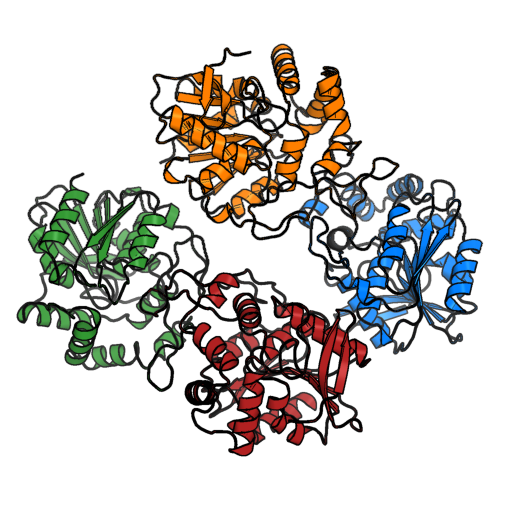0 1.000 22.39076 232 GLY D CA 1
ATOM 9011 C C . GLY D 1 243 ? 66.32540 33.18499 51.37377 1.000 22.20859 232 GLY D C 1
ATOM 9012 O O . GLY D 1 243 ? 66.47406 33.98298 52.29798 1.000 21.14272 232 GLY D O 1
ATOM 9013 N N . SER D 1 244 ? 65.92850 31.92475 51.55970 1.000 19.90175 233 SER D N 1
ATOM 9014 C CA . SER D 1 244 ? 65.56944 31.46046 52.89200 1.000 18.95456 233 SER D CA 1
ATOM 9015 C C . SER D 1 244 ? 66.77327 31.04481 53.73337 1.000 24.17902 233 SER D C 1
ATOM 9016 O O . SER D 1 244 ? 66.60034 30.76628 54.92498 1.000 25.47360 233 SER D O 1
ATOM 9019 N N . LYS D 1 245 ? 67.96728 30.96826 53.14234 1.000 20.23966 234 LYS D N 1
ATOM 9020 C CA . LYS D 1 245 ? 69.21741 30.54932 53.78106 1.000 21.64226 234 LYS D CA 1
ATOM 9021 C C . LYS D 1 245 ? 69.21256 29.08770 54.22861 1.000 26.63982 234 LYS D C 1
ATOM 9022 O O . LYS D 1 245 ? 70.13792 28.65541 54.92540 1.000 27.34986 234 LYS D O 1
ATOM 9028 N N . GLN D 1 246 ? 68.22273 28.29683 53.83088 1.000 20.65046 235 GLN D N 1
ATOM 9029 C CA . GLN D 1 246 ? 68.13261 26.94866 54.38297 1.000 17.79734 235 GLN D CA 1
ATOM 9030 C C . GLN D 1 246 ? 69.10091 25.96640 53.73681 1.000 20.00640 235 GLN D C 1
ATOM 9031 O O . GLN D 1 246 ? 69.25754 24.84732 54.24775 1.000 20.33923 235 GLN D O 1
ATOM 9037 N N . ILE D 1 247 ? 69.77233 26.35299 52.64674 1.000 19.32051 236 ILE D N 1
ATOM 9038 C CA . ILE D 1 247 ? 70.76469 25.46591 52.04285 1.000 22.08404 236 ILE D CA 1
ATOM 9039 C C . ILE D 1 247 ? 71.80890 25.01815 53.06805 1.000 26.22635 236 ILE D C 1
ATOM 9040 O O . ILE D 1 247 ? 72.33269 23.89962 52.98120 1.000 23.40525 236 ILE D O 1
ATOM 9045 N N . HIS D 1 248 ? 72.10564 25.85644 54.06675 1.000 25.12796 237 HIS D N 1
ATOM 9046 C CA . HIS D 1 248 ? 73.08152 25.49459 55.08758 1.000 29.11209 237 HIS D CA 1
ATOM 9047 C C . HIS D 1 248 ? 72.58486 24.40819 56.03515 1.000 29.24134 237 HIS D C 1
ATOM 9048 O O . HIS D 1 248 ? 73.39431 23.85736 56.78809 1.000 26.89631 237 HIS D O 1
ATOM 9055 N N . ARG D 1 249 ? 71.29234 24.08194 56.01629 1.000 28.83877 238 ARG D N 1
ATOM 9056 C CA . ARG D 1 249 ? 70.72110 23.06112 56.88667 1.000 32.28690 238 ARG D CA 1
ATOM 9057 C C . ARG D 1 249 ? 70.73908 21.66704 56.26208 1.000 28.92907 238 ARG D C 1
ATOM 9058 O O . ARG D 1 249 ? 70.28641 20.70666 56.89787 1.000 22.95108 238 ARG D O 1
ATOM 9066 N N . ILE D 1 250 ? 71.26515 21.53224 55.04715 1.000 17.83357 239 ILE D N 1
ATOM 9067 C CA . ILE D 1 250 ? 71.26935 20.25578 54.32796 1.000 24.23118 239 ILE D CA 1
ATOM 9068 C C . ILE D 1 250 ? 72.62112 19.61274 54.62205 1.000 23.86023 239 ILE D C 1
ATOM 9069 O O . ILE D 1 250 ? 73.60052 19.80816 53.90937 1.000 22.80367 239 ILE D O 1
ATOM 9074 N N . LYS D 1 251 ? 72.66947 18.82406 55.69068 1.000 22.02006 240 LYS D N 1
ATOM 9075 C CA . LYS D 1 251 ? 73.92575 18.25914 56.15054 1.000 22.80679 240 LYS D CA 1
ATOM 9076 C C . LYS D 1 251 ? 74.11021 16.79913 55.76277 1.000 24.82899 240 LYS D C 1
ATOM 9077 O O . LYS D 1 251 ? 75.21028 16.26629 55.94022 1.000 22.75276 240 LYS D O 1
ATOM 9083 N N . ALA D 1 252 ? 73.07889 16.15426 55.22018 1.000 22.95262 241 ALA D N 1
ATOM 9084 C CA . ALA D 1 252 ? 73.21260 14.78508 54.77704 1.000 27.38199 241 ALA D CA 1
ATOM 9085 C C . ALA D 1 252 ? 74.26272 14.70287 53.67119 1.000 27.18551 241 ALA D C 1
ATOM 9086 O O . ALA D 1 252 ? 74.42149 15.64070 52.88184 1.000 24.70050 241 ALA D O 1
ATOM 9088 N N . PRO D 1 253 ? 75.01091 13.60376 53.60724 1.000 20.32209 242 PRO D N 1
ATOM 9089 C CA . PRO D 1 253 ? 75.94922 13.41245 52.48863 1.000 20.27914 242 PRO D CA 1
ATOM 9090 C C . PRO D 1 253 ? 75.19712 13.39042 51.16615 1.000 17.43580 242 PRO D C 1
ATOM 9091 O O . PRO D 1 253 ? 74.37221 12.50779 50.91497 1.000 16.09754 242 PRO D O 1
ATOM 9095 N N . THR D 1 254 ? 75.48951 14.37471 50.31884 1.000 19.06139 243 THR D N 1
ATOM 9096 C CA . THR D 1 254 ? 74.69780 14.66642 49.13062 1.000 14.57540 243 THR D CA 1
ATOM 9097 C C . THR D 1 254 ? 75.52259 14.41926 47.87503 1.000 13.06854 243 THR D C 1
ATOM 9098 O O . THR D 1 254 ? 76.63445 14.93894 47.74011 1.000 19.65510 243 THR D O 1
ATOM 9102 N N . LEU D 1 255 ? 74.97677 13.62853 46.96632 1.000 11.72728 244 LEU D N 1
ATOM 9103 C CA . LEU D 1 255 ? 75.53898 13.45387 45.63614 1.000 14.67264 244 LEU D CA 1
ATOM 9104 C C . LEU D 1 255 ? 74.77719 14.35566 44.67529 1.000 10.53401 244 LEU D C 1
ATOM 9105 O O . LEU D 1 255 ? 73.54926 14.25007 44.55818 1.000 14.78956 244 LEU D O 1
ATOM 9110 N N . VAL D 1 256 ? 75.48928 15.25800 44.01710 1.000 10.49544 245 VAL D N 1
ATOM 9111 C CA . VAL D 1 256 ? 74.89096 16.12536 43.00759 1.000 14.54533 245 VAL D CA 1
ATOM 9112 C C . VAL D 1 256 ? 75.23157 15.52796 41.64283 1.000 12.26283 245 VAL D C 1
ATOM 9113 O O . VAL D 1 256 ? 76.38791 15.54094 41.21454 1.000 11.53902 245 VAL D O 1
ATOM 9117 N N . ILE D 1 257 ? 74.23540 14.95016 40.97960 1.000 10.40000 246 ILE D N 1
ATOM 9118 C CA . ILE D 1 257 ? 74.42316 14.35666 39.66162 1.000 15.08590 246 ILE D CA 1
ATOM 9119 C C . ILE D 1 257 ? 73.98252 15.37523 38.62446 1.000 18.27071 246 ILE D C 1
ATOM 9120 O O . ILE D 1 257 ? 72.89017 15.94288 38.72771 1.000 15.22001 246 ILE D O 1
ATOM 9125 N N . GLN D 1 258 ? 74.81595 15.58905 37.61539 1.000 16.50791 247 GLN D N 1
ATOM 9126 C CA . GLN D 1 258 ? 74.59185 16.67788 36.67415 1.000 18.86863 247 GLN D CA 1
ATOM 9127 C C . GLN D 1 258 ? 75.08579 16.25565 35.30202 1.000 16.45440 247 GLN D C 1
ATOM 9128 O O . GLN D 1 258 ? 76.23434 15.82992 35.16992 1.000 15.58503 247 GLN D O 1
ATOM 9134 N N . GLY D 1 259 ? 74.23610 16.36637 34.28730 1.000 13.63400 248 GLY D N 1
ATOM 9135 C CA . GLY D 1 259 ? 74.66625 16.02465 32.94395 1.000 14.72595 248 GLY D CA 1
ATOM 9136 C C . GLY D 1 259 ? 75.36956 17.18286 32.26123 1.000 21.90623 248 GLY D C 1
ATOM 9137 O O . GLY D 1 259 ? 75.09797 18.35161 32.53308 1.000 20.26051 248 GLY D O 1
ATOM 9138 N N . ASP D 1 260 ? 76.28309 16.84387 31.34300 1.000 16.82232 249 ASP D N 1
ATOM 9139 C CA . ASP D 1 260 ? 77.07864 17.85278 30.65807 1.000 18.36225 249 ASP D CA 1
ATOM 9140 C C . ASP D 1 260 ? 76.35759 18.51372 29.48040 1.000 21.31584 249 ASP D C 1
ATOM 9141 O O . ASP D 1 260 ? 76.80942 19.57229 29.03240 1.000 25.18883 249 ASP D O 1
ATOM 9146 N N . ARG D 1 261 ? 75.26968 17.93691 28.95769 1.000 21.47628 250 ARG D N 1
ATOM 9147 C CA . ARG D 1 261 ? 74.48988 18.60098 27.90777 1.000 18.15407 250 ARG D CA 1
ATOM 9148 C C . ARG D 1 261 ? 73.02114 18.72548 28.31000 1.000 19.25903 250 ARG D C 1
ATOM 9149 O O . ARG D 1 261 ? 72.11199 18.62169 27.48201 1.000 17.14746 250 ARG D O 1
ATOM 9157 N N . ASP D 1 262 ? 72.76532 18.97187 29.58914 1.000 12.89344 251 ASP D N 1
ATOM 9158 C CA . ASP D 1 262 ? 71.39962 19.13960 30.07942 1.000 15.51371 251 ASP D CA 1
ATOM 9159 C C . ASP D 1 262 ? 70.88887 20.52097 29.67871 1.000 23.57823 251 ASP D C 1
ATOM 9160 O O . ASP D 1 262 ? 71.34369 21.54061 30.21154 1.000 15.84088 251 ASP D O 1
ATOM 9165 N N . TYR D 1 263 ? 69.92727 20.55783 28.76179 1.000 12.49899 252 TYR D N 1
ATOM 9166 C CA . TYR D 1 263 ? 69.39810 21.82798 28.28115 1.000 15.69891 252 TYR D CA 1
ATOM 9167 C C . TYR D 1 263 ? 68.34092 22.42281 29.19407 1.000 21.12983 252 TYR D C 1
ATOM 9168 O O . TYR D 1 263 ? 67.95423 23.58402 28.99800 1.000 22.32665 252 TYR D O 1
ATOM 9177 N N . VAL D 1 264 ? 67.84442 21.65625 30.15460 1.000 11.10591 253 VAL D N 1
ATOM 9178 C CA . VAL D 1 264 ? 66.84020 22.15207 31.09739 1.000 15.19252 253 VAL D CA 1
ATOM 9179 C C . VAL D 1 264 ? 67.49893 22.73150 32.34199 1.000 18.80455 253 VAL D C 1
ATOM 9180 O O . VAL D 1 264 ? 67.14271 23.82269 32.79395 1.000 15.81956 253 VAL D O 1
ATOM 9184 N N . VAL D 1 265 ? 68.45425 21.99783 32.90081 1.000 14.46393 254 VAL D N 1
ATOM 9185 C CA . VAL D 1 265 ? 69.25154 22.41548 34.04595 1.000 11.61608 254 VAL D CA 1
ATOM 9186 C C . VAL D 1 265 ? 70.72004 22.35499 33.63377 1.000 12.47484 254 VAL D C 1
ATOM 9187 O O . VAL D 1 265 ? 71.34268 21.29492 33.67808 1.000 15.61291 254 VAL D O 1
ATOM 9191 N N . PRO D 1 266 ? 71.30929 23.47812 33.23793 1.000 14.59342 255 PRO D N 1
ATOM 9192 C CA . PRO D 1 266 ? 72.69153 23.46056 32.73963 1.000 18.43942 255 PRO D CA 1
ATOM 9193 C C . PRO D 1 266 ? 73.67806 23.03404 33.81014 1.000 19.20125 255 PRO D C 1
ATOM 9194 O O . PRO D 1 266 ? 73.40271 23.09014 35.00847 1.000 20.15000 255 PRO D O 1
ATOM 9198 N N . GLN D 1 267 ? 74.87436 22.66419 33.34426 1.000 15.10641 256 GLN D N 1
ATOM 9199 C CA . GLN D 1 267 ? 75.91131 22.13980 34.22420 1.000 19.38945 256 GLN D CA 1
ATOM 9200 C C . GLN D 1 267 ? 76.30738 23.13786 35.31502 1.000 19.98129 256 GLN D C 1
ATOM 9201 O O . GLN D 1 267 ? 76.62655 22.72730 36.43397 1.000 16.28860 256 GLN D O 1
ATOM 9207 N N . VAL D 1 268 ? 76.26124 24.44528 35.02808 1.000 18.91985 257 VAL D N 1
ATOM 9208 C CA . VAL D 1 268 ? 76.63529 25.44449 36.03088 1.000 15.42193 257 VAL D CA 1
ATOM 9209 C C . VAL D 1 268 ? 75.71278 25.41090 37.24098 1.000 14.51809 257 VAL D C 1
ATOM 9210 O O . VAL D 1 268 ? 76.11918 25.79344 38.34841 1.000 14.77518 257 VAL D O 1
ATOM 9214 N N . VAL D 1 269 ? 74.46433 24.97248 37.06113 1.000 13.52299 258 VAL D N 1
ATOM 9215 C CA . VAL D 1 269 ? 73.52115 24.92741 38.17748 1.000 17.90201 258 VAL D CA 1
ATOM 9216 C C . VAL D 1 269 ? 73.93800 23.85906 39.18691 1.000 15.71976 258 VAL D C 1
ATOM 9217 O O . VAL D 1 269 ? 73.96861 24.10494 40.39853 1.000 19.44223 258 VAL D O 1
ATOM 9221 N N . GLY D 1 270 ? 74.24963 22.65610 38.70728 1.000 14.86431 259 GLY D N 1
ATOM 9222 C CA . GLY D 1 270 ? 74.71844 21.60807 39.60531 1.000 16.38600 259 GLY D CA 1
ATOM 9223 C C . GLY D 1 270 ? 76.05769 21.94451 40.23945 1.000 19.05211 259 GLY D C 1
ATOM 9224 O O . GLY D 1 270 ? 76.31644 21.60203 41.40095 1.000 14.40040 259 GLY D O 1
ATOM 9225 N N . GLU D 1 271 ? 76.93477 22.60256 39.48732 1.000 12.50396 260 GLU D N 1
ATOM 9226 C CA . GLU D 1 271 ? 78.20602 23.03260 40.06795 1.000 13.64698 260 GLU D CA 1
ATOM 9227 C C . GLU D 1 271 ? 77.97029 24.04305 41.18360 1.000 20.63371 260 GLU D C 1
ATOM 9228 O O . GLU D 1 271 ? 78.65211 24.00878 42.21703 1.000 25.73367 260 GLU D O 1
ATOM 9234 N N . GLU D 1 272 ? 76.98707 24.93864 41.00339 1.000 22.82775 261 GLU D N 1
ATOM 9235 C CA . GLU D 1 272 ? 76.64808 25.89551 42.05778 1.000 19.23185 261 GLU D CA 1
ATOM 9236 C C . GLU D 1 272 ? 76.03068 25.20507 43.27644 1.000 14.34082 261 GLU D C 1
ATOM 9237 O O . GLU D 1 272 ? 76.29338 25.60182 44.42249 1.000 17.80421 261 GLU D O 1
ATOM 9243 N N . LEU D 1 273 ? 75.18868 24.19387 43.05398 1.000 14.59294 262 LEU D N 1
ATOM 9244 C CA . LEU D 1 273 ? 74.63811 23.42771 44.17118 1.000 17.57983 262 LEU D CA 1
ATOM 9245 C C . LEU D 1 273 ? 75.74884 22.78766 44.98946 1.000 12.99653 262 LEU D C 1
ATOM 9246 O O . LEU D 1 273 ? 75.78402 22.90475 46.22180 1.000 17.08281 262 LEU D O 1
ATOM 9251 N N . ALA D 1 274 ? 76.66339 22.09401 44.31303 1.000 18.56908 263 ALA D N 1
ATOM 9252 C CA . ALA D 1 274 ? 77.70405 21.35533 45.01422 1.000 17.94322 263 ALA D CA 1
ATOM 9253 C C . ALA D 1 274 ? 78.63941 22.28810 45.76122 1.000 18.86961 263 ALA D C 1
ATOM 9254 O O . ALA D 1 274 ? 79.15296 21.93075 46.82803 1.000 23.67154 263 ALA D O 1
ATOM 9256 N N . LYS D 1 275 ? 78.86082 23.49159 45.22915 1.000 15.47941 264 LYS D N 1
ATOM 9257 C CA . LYS D 1 275 ? 79.72257 24.44614 45.90884 1.000 23.13635 264 LYS D CA 1
ATOM 9258 C C . LYS D 1 275 ? 79.06197 25.02210 47.15659 1.000 19.79164 264 LYS D C 1
ATOM 9259 O O . LYS D 1 275 ? 79.75651 25.34299 48.12748 1.000 24.17776 264 LYS D O 1
ATOM 9265 N N . HIS D 1 276 ? 77.73517 25.16124 47.16187 1.000 21.07549 265 HIS D N 1
ATOM 9266 C CA . HIS D 1 276 ? 77.06593 25.81442 48.27835 1.000 25.36217 265 HIS D CA 1
ATOM 9267 C C . HIS D 1 276 ? 76.47876 24.85335 49.30067 1.000 24.27939 265 HIS D C 1
ATOM 9268 O O . HIS D 1 276 ? 76.26962 25.26506 50.44441 1.000 26.89507 265 HIS D O 1
ATOM 9275 N N . LEU D 1 277 ? 76.21975 23.59800 48.93630 1.000 20.57199 266 LEU D N 1
ATOM 9276 C CA . LEU D 1 277 ? 75.80450 22.61247 49.93067 1.000 19.88485 266 LEU D CA 1
ATOM 9277 C C . LEU D 1 277 ? 76.94805 22.31686 50.91220 1.000 24.77868 266 LEU D C 1
ATOM 9278 O O . LEU D 1 277 ? 78.12321 22.35066 50.54483 1.000 26.11317 266 LEU D O 1
ATOM 9283 N N . PRO D 1 278 ? 76.62430 22.03287 52.17743 1.000 26.75768 267 PRO D N 1
ATOM 9284 C CA . PRO D 1 278 ? 77.68815 21.81584 53.17493 1.000 29.23689 267 PRO D CA 1
ATOM 9285 C C . PRO D 1 278 ? 78.45697 20.51258 53.00803 1.000 25.12069 267 PRO D C 1
ATOM 9286 O O . PRO D 1 278 ? 79.61333 20.43959 53.44178 1.000 28.84631 267 PRO D O 1
ATOM 9290 N N . ASN D 1 279 ? 77.85910 19.47738 52.40845 1.000 18.59711 268 ASN D N 1
ATOM 9291 C CA . ASN D 1 279 ? 78.39566 18.10885 52.47319 1.000 19.93794 268 ASN D CA 1
ATOM 9292 C C . ASN D 1 279 ? 78.02744 17.39337 51.16957 1.000 26.13332 268 ASN D C 1
ATOM 9293 O O . ASN D 1 279 ? 77.20320 16.46348 51.10635 1.000 19.82735 268 ASN D O 1
ATOM 9298 N N . ALA D 1 280 ? 78.62791 17.84980 50.07511 1.000 21.44200 269 ALA D N 1
ATOM 9299 C CA . ALA D 1 280 ? 78.19570 17.41292 48.76100 1.000 19.52083 269 ALA D CA 1
ATOM 9300 C C . ALA D 1 280 ? 79.39954 17.07300 47.90157 1.000 18.69929 269 ALA D C 1
ATOM 9301 O O . ALA D 1 280 ? 80.48171 17.63921 48.06008 1.000 22.98091 269 ALA D O 1
ATOM 9303 N N . GLU D 1 281 ? 79.19584 16.13090 46.99289 1.000 17.19460 270 GLU D N 1
ATOM 9304 C CA . GLU D 1 281 ? 80.17164 15.80741 45.96375 1.000 21.21184 270 GLU D CA 1
ATOM 9305 C C . GLU D 1 281 ? 79.47874 15.91645 44.61459 1.000 18.88711 270 GLU D C 1
ATOM 9306 O O . GLU D 1 281 ? 78.33097 15.49846 44.46637 1.000 18.70734 270 GLU D O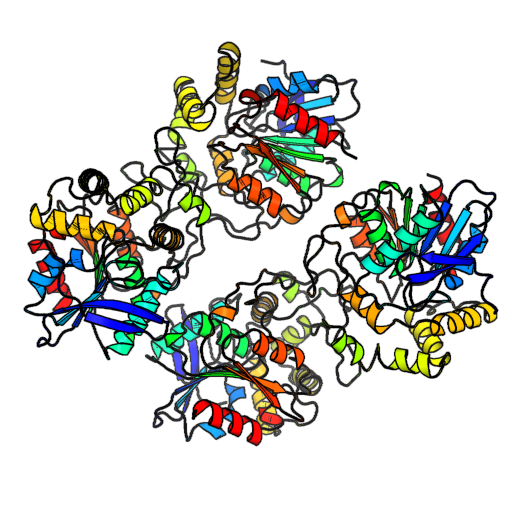 1
ATOM 9312 N N . LEU D 1 282 ? 80.17194 16.48667 43.63765 1.000 16.48308 271 LEU D N 1
ATOM 9313 C CA . LEU D 1 282 ? 79.62029 16.66297 42.30238 1.000 22.05084 271 LEU D CA 1
ATOM 9314 C C . LEU D 1 282 ? 80.12377 15.55062 41.39033 1.000 15.92091 271 LEU D C 1
ATOM 9315 O O . LEU D 1 282 ? 81.32389 15.26642 41.34956 1.000 16.95737 271 LEU D O 1
ATOM 9320 N N . LYS D 1 283 ? 79.20931 14.93744 40.64734 1.000 17.05395 272 LYS D N 1
ATOM 9321 C CA . LYS D 1 283 ? 79.57840 14.01942 39.57583 1.000 15.55535 272 LYS D CA 1
ATOM 9322 C C . LYS D 1 283 ? 78.89089 14.51312 38.31119 1.000 21.60818 272 LYS D C 1
ATOM 9323 O O . LYS D 1 283 ? 77.65814 14.52599 38.23321 1.000 24.48094 272 LYS D O 1
ATOM 9329 N N . VAL D 1 284 ? 79.68095 14.97733 37.35219 1.000 17.24523 273 VAL D N 1
ATOM 9330 C CA . VAL D 1 284 ? 79.16873 15.39533 36.05272 1.000 19.59345 273 VAL D CA 1
ATOM 9331 C C . VAL D 1 284 ? 79.21634 14.18982 35.12505 1.000 25.02632 273 VAL D C 1
ATOM 9332 O O . VAL D 1 284 ? 80.28235 13.60012 34.92662 1.000 18.43642 273 VAL D O 1
ATOM 9336 N N . LEU D 1 285 ? 78.06609 13.81254 34.56520 1.000 16.41025 274 LEU D N 1
ATOM 9337 C CA . LEU D 1 285 ? 77.99261 12.65238 33.67518 1.000 20.15172 274 LEU D CA 1
ATOM 9338 C C . LEU D 1 285 ? 78.26977 13.06015 32.23203 1.000 23.66682 274 LEU D C 1
ATOM 9339 O O . LEU D 1 285 ? 77.63581 13.98434 31.70540 1.000 18.40353 274 LEU D O 1
ATOM 9344 N N . GLU D 1 286 ? 79.21213 12.36299 31.59894 1.000 16.49330 275 GLU D N 1
ATOM 9345 C CA . GLU D 1 286 ? 79.58307 12.64259 30.21785 1.000 18.72867 275 GLU D CA 1
ATOM 9346 C C . GLU D 1 286 ? 78.46956 12.21752 29.27068 1.000 23.88789 275 GLU D C 1
ATOM 9347 O O . GLU D 1 286 ? 77.80057 11.20410 29.49775 1.000 19.80458 275 GLU D O 1
ATOM 9353 N N . ASP D 1 287 ? 78.27670 12.99644 28.20037 1.000 19.61681 276 ASP D N 1
ATOM 9354 C CA . ASP D 1 287 ? 77.26775 12.69452 27.18566 1.000 23.02062 276 ASP D CA 1
ATOM 9355 C C . ASP D 1 287 ? 75.91135 12.42835 27.82953 1.000 21.22342 276 ASP D C 1
ATOM 9356 O O . ASP D 1 287 ? 75.29541 11.38031 27.62655 1.000 21.71567 276 ASP D O 1
ATOM 9361 N N . CYS D 1 288 ? 75.45281 13.38052 28.63891 1.000 19.71054 277 CYS D N 1
ATOM 9362 C CA . CYS D 1 288 ? 74.24418 13.19016 29.42377 1.000 19.21565 277 CYS D CA 1
ATOM 9363 C C . CYS D 1 288 ? 73.45015 14.48324 29.47603 1.000 20.14189 277 CYS D C 1
ATOM 9364 O O . CYS D 1 288 ? 73.98785 15.52411 29.86752 1.000 14.82646 277 CYS D O 1
ATOM 9367 N N . GLY D 1 289 ? 72.18289 14.40822 29.09041 1.000 16.42187 278 GLY D N 1
ATOM 9368 C CA . GLY D 1 289 ? 71.23201 15.51181 29.15749 1.000 15.11261 278 GLY D CA 1
ATOM 9369 C C . GLY D 1 289 ? 70.38445 15.45777 30.41513 1.000 17.87745 278 GLY D C 1
ATOM 9370 O O . GLY D 1 289 ? 70.81241 14.95711 31.46482 1.000 19.42841 278 GLY D O 1
ATOM 9371 N N . HIS D 1 290 ? 69.15723 15.97241 30.30834 1.000 12.52704 279 HIS D N 1
ATOM 9372 C CA . HIS D 1 290 ? 68.29075 16.07372 31.47807 1.000 18.36926 279 HIS D CA 1
ATOM 9373 C C . HIS D 1 290 ? 67.80222 14.71872 31.96792 1.000 23.00551 279 HIS D C 1
ATOM 9374 O O . HIS D 1 290 ? 67.36950 14.61427 33.12659 1.000 15.28791 279 HIS D O 1
ATOM 9381 N N . SER D 1 291 ? 67.84860 13.68351 31.12183 1.000 10.81855 280 SER D N 1
ATOM 9382 C CA . SER D 1 291 ? 67.35727 12.36955 31.51737 1.000 10.72907 280 SER D CA 1
ATOM 9383 C C . SER D 1 291 ? 68.53728 11.40139 31.52280 1.000 16.16210 280 SER D C 1
ATOM 9384 O O . SER D 1 291 ? 68.86553 10.80147 30.48723 1.000 13.73428 280 SER D O 1
ATOM 9387 N N . PRO D 1 292 ? 69.24754 11.24878 32.64367 1.000 12.64465 281 PRO D N 1
ATOM 9388 C CA . PRO D 1 292 ? 70.26681 10.18708 32.70873 1.000 18.70242 281 PRO D CA 1
ATOM 9389 C C . PRO D 1 292 ? 69.66586 8.81037 32.54895 1.000 19.33030 281 PRO D C 1
ATOM 9390 O O . PRO D 1 292 ? 70.38883 7.86831 32.19480 1.000 17.99546 281 PRO D O 1
ATOM 9394 N N . PHE D 1 293 ? 68.36564 8.66562 32.82850 1.000 15.13211 282 PHE D N 1
ATOM 9395 C CA . PHE D 1 293 ? 67.71885 7.36267 32.73464 1.000 16.26953 282 PHE D CA 1
ATOM 9396 C C . PHE D 1 293 ? 67.67532 6.87798 31.29398 1.000 16.22620 282 PHE D C 1
ATOM 9397 O O . PHE D 1 293 ? 67.69600 5.66541 31.04540 1.000 18.99824 282 PHE D O 1
ATOM 9405 N N . ILE D 1 294 ? 67.62434 7.80732 30.34348 1.000 19.62942 283 ILE D N 1
ATOM 9406 C CA . ILE D 1 294 ? 67.62165 7.48914 28.92134 1.000 20.62359 283 ILE D CA 1
ATOM 9407 C C . ILE D 1 294 ? 69.02239 7.56541 28.32774 1.000 15.34387 283 ILE D C 1
ATOM 9408 O O . ILE D 1 294 ? 69.39108 6.73480 27.50185 1.000 21.96574 283 ILE D O 1
ATOM 9413 N N . ASP D 1 295 ? 69.83001 8.52796 28.76573 1.000 17.01372 284 ASP D N 1
ATOM 9414 C CA . ASP D 1 295 ? 71.12184 8.77663 28.12416 1.000 20.03676 284 ASP D CA 1
ATOM 9415 C C . ASP D 1 295 ? 72.21254 7.82260 28.61484 1.000 23.41720 284 ASP D C 1
ATOM 9416 O O . ASP D 1 295 ? 73.09387 7.43039 27.83614 1.000 21.39389 284 ASP D O 1
ATOM 9421 N N . CYS D 1 296 ? 72.19778 7.46123 29.89926 1.000 17.12503 285 CYS D N 1
ATOM 9422 C CA . CYS D 1 296 ? 73.25399 6.60341 30.43045 1.000 21.79207 285 CYS D CA 1
ATOM 9423 C C . CYS D 1 296 ? 72.79754 5.92679 31.71577 1.000 18.50022 285 CYS D C 1
ATOM 9424 O O . CYS D 1 296 ? 73.32632 6.20271 32.80106 1.000 18.84673 285 CYS D O 1
ATOM 9427 N N . LEU D 1 297 ? 71.80594 5.04543 31.59914 1.000 17.81319 286 LEU D N 1
ATOM 9428 C CA . LEU D 1 297 ? 71.19934 4.45587 32.78852 1.000 20.07456 286 LEU D CA 1
ATOM 9429 C C . LEU D 1 297 ? 72.22379 3.64815 33.57094 1.000 17.41933 286 LEU D C 1
ATOM 9430 O O . LEU D 1 297 ? 72.31712 3.75070 34.80435 1.000 17.92247 286 LEU D O 1
ATOM 9435 N N . ASP D 1 298 ? 73.02327 2.86622 32.85927 1.000 16.98811 287 ASP D N 1
ATOM 9436 C CA . ASP D 1 298 ? 73.96033 1.97812 33.52713 1.000 27.09369 287 ASP D CA 1
ATOM 9437 C C . ASP D 1 298 ? 74.99045 2.75611 34.34291 1.000 28.22717 287 ASP D C 1
ATOM 9438 O O . ASP D 1 298 ? 75.26738 2.40572 35.49515 1.000 23.55085 287 ASP D O 1
ATOM 9443 N N . VAL D 1 299 ? 75.52324 3.84516 33.79655 1.000 20.60824 288 VAL D N 1
ATOM 9444 C CA . VAL D 1 299 ? 76.50628 4.61861 34.54721 1.000 26.50296 288 VAL D CA 1
ATOM 9445 C C . VAL D 1 299 ? 75.84001 5.34184 35.71375 1.000 16.59399 288 VAL D C 1
ATOM 9446 O O . VAL D 1 299 ? 76.40844 5.44498 36.80745 1.000 18.14861 288 VAL D O 1
ATOM 9450 N N . PHE D 1 300 ? 74.62309 5.84531 35.49963 1.000 14.25706 289 PHE D N 1
ATOM 9451 C CA . PHE D 1 300 ? 73.89162 6.53373 36.55572 1.000 16.05889 289 PHE D CA 1
ATOM 9452 C C . PHE D 1 300 ? 73.65023 5.61542 37.74883 1.000 17.09657 289 PHE D C 1
ATOM 9453 O O . PHE D 1 300 ? 73.89516 5.99232 38.90231 1.000 16.51802 289 PHE D O 1
ATOM 9461 N N . ILE D 1 301 ? 73.16179 4.40229 37.49022 1.000 16.75432 290 ILE D N 1
ATOM 9462 C CA . ILE D 1 301 ? 72.81315 3.50832 38.58979 1.000 18.43307 290 ILE D CA 1
ATOM 9463 C C . ILE D 1 301 ? 74.06104 3.08959 39.35707 1.000 19.58425 290 ILE D C 1
ATOM 9464 O O . ILE D 1 301 ? 74.03226 2.98807 40.58934 1.000 21.69514 290 ILE D O 1
ATOM 9469 N N . LYS D 1 302 ? 75.18551 2.87134 38.65580 1.000 21.23173 291 LYS D N 1
ATOM 9470 C CA . LYS D 1 302 ? 76.42306 2.54044 39.36414 1.000 24.65053 291 LYS D CA 1
ATOM 9471 C C . LYS D 1 302 ? 76.78950 3.63299 40.36407 1.000 20.43130 291 LYS D C 1
ATOM 9472 O O . LYS D 1 302 ? 77.15819 3.33465 41.50604 1.000 18.90296 291 LYS D O 1
ATOM 9478 N N . HIS D 1 303 ? 76.66804 4.90796 39.96021 1.000 15.41841 292 HIS D N 1
ATOM 9479 C CA . HIS D 1 303 ? 76.94140 6.01345 40.87427 1.000 16.45217 292 HIS D CA 1
ATOM 9480 C C . HIS D 1 303 ? 75.96021 6.02264 42.03377 1.000 20.80789 292 HIS D C 1
ATOM 9481 O O . HIS D 1 303 ? 76.34559 6.26852 43.18254 1.000 17.82754 292 HIS D O 1
ATOM 9488 N N . VAL D 1 304 ? 74.68210 5.77914 41.74432 1.000 17.62198 293 VAL D N 1
ATOM 9489 C CA . VAL D 1 304 ? 73.66634 5.75417 42.78756 1.000 16.22750 293 VAL D CA 1
ATOM 9490 C C . VAL D 1 304 ? 73.94398 4.62872 43.77451 1.000 20.79131 293 VAL D C 1
ATOM 9491 O O . VAL D 1 304 ? 73.93455 4.83799 44.99723 1.000 15.89745 293 VAL D O 1
ATOM 9495 N N . GLU D 1 305 ? 74.18683 3.41661 43.25887 1.000 16.05427 294 GLU D N 1
ATOM 9496 C CA . GLU D 1 305 ? 74.49491 2.28532 44.13809 1.000 17.94438 294 GLU D CA 1
ATOM 9497 C C . GLU D 1 305 ? 75.72225 2.57320 44.99858 1.000 20.01015 294 GLU D C 1
ATOM 9498 O O . GLU D 1 305 ? 75.72649 2.29766 46.20480 1.000 19.89067 294 GLU D O 1
ATOM 9504 N N . ASP D 1 306 ? 76.79083 3.10613 44.39092 1.000 18.64830 295 ASP D N 1
ATOM 9505 C CA . ASP D 1 306 ? 78.01063 3.33736 45.15742 1.000 27.65616 295 ASP D CA 1
ATOM 9506 C C . ASP D 1 306 ? 77.75551 4.34240 46.27012 1.000 20.72673 295 ASP D C 1
ATOM 9507 O O . ASP D 1 306 ? 78.22786 4.16459 47.40005 1.000 23.21969 295 ASP D O 1
ATOM 9512 N N . TRP D 1 307 ? 76.98509 5.39192 45.97534 1.000 18.05398 296 TRP D N 1
ATOM 9513 C CA . TRP D 1 307 ? 76.66177 6.37536 47.00108 1.000 17.43499 296 TRP D CA 1
ATOM 9514 C C . TRP D 1 307 ? 75.83319 5.75761 48.12588 1.000 17.60046 296 TRP D C 1
ATOM 9515 O O . TRP D 1 307 ? 76.10243 6.00394 49.30458 1.000 18.58923 296 TRP D O 1
ATOM 9526 N N . LEU D 1 308 ? 74.82496 4.94738 47.78336 1.000 20.07262 297 LEU D N 1
ATOM 9527 C CA . LEU D 1 308 ? 73.97491 4.34433 48.81343 1.000 22.59960 297 LEU D CA 1
ATOM 9528 C C . LEU D 1 308 ? 74.71351 3.30457 49.64332 1.000 27.56138 297 LEU D C 1
ATOM 9529 O O . LEU D 1 308 ? 74.31989 3.03978 50.78524 1.000 22.86717 297 LEU D O 1
ATOM 9534 N N . GLU D 1 309 ? 75.75415 2.68338 49.09232 1.000 21.75910 298 GLU D N 1
ATOM 9535 C CA . GLU D 1 309 ? 76.46989 1.62884 49.80522 1.000 24.30095 298 GLU D CA 1
ATOM 9536 C C . GLU D 1 309 ? 77.60345 2.15397 50.68010 1.000 25.39232 298 GLU D C 1
ATOM 9537 O O . GLU D 1 309 ? 78.13807 1.38964 51.49435 1.000 27.78884 298 GLU D O 1
ATOM 9543 N N . GLN D 1 310 ? 77.99521 3.41722 50.52513 1.000 23.97070 299 GLN D N 1
ATOM 9544 C CA . GLN D 1 310 ? 79.06913 4.00740 51.32896 1.000 39.82364 299 GLN D CA 1
ATOM 9545 C C . GLN D 1 310 ? 78.76487 3.94071 52.81893 1.000 42.16404 299 GLN D C 1
ATOM 9546 O O . GLN D 1 310 ? 77.92233 4.69033 53.31016 1.000 43.70415 299 GLN D O 1
#

Foldseek 3Di:
DDADDWDWDAFPVGKIKIKDWALQVADAEEEEAEAALFALSVCVLVCVVPSVHHGYIGIGFDQFDPIHPPDAAQALVVSLVVVVRVCVVVVQFAHAYEYAACGLLNQLSNCLVPVRHHQEYEYALYAFQQFDWDAAADPVRHGPVVGTDADLVVLCVRPRPHVVLVVCLVVVPLVVVVVVCCVQACVPFDPDVVSSVVSSVRSSSGDHNSSSNSNRNRRHQPCQHPVHYGHVVSLASNPHQYEQEAEPRARRRHPVRSVVSQVSHPHYDYDYDYQHYSDCSGRPNVVVSVVVVVRVVD/DDDWDWDAFPVGKIKTKDWALVVADAEEEEEEAALFALLLCVLVCVVCRVHYTYIGIGFDQFDPIHPPDADQALVSSLVVVVRVCVVVVQQAHAYEYAACGLLNQLSNCLVPVRHHAEYEYQLYAFQQFDWDAAADPVRHGPVVGTDADLVSQCVRPNPRVVLVVCLVVVPLVVVCVVCCVFACVPWDPDPVSSVVRSVRSSSGDHRSSSSSNRNRRHCPCQHNRHDGHVVSQASNPHQYEQEAECRARVRHPVRSVVSQVRHPHYDYDYDYQHYSCCSTRPVVVVSVVVVVRVPDD/DDADDWDWDAFPVGKIKIKDWALPVEDAEEEEAEAALFALSLCVLVCVVCRPHHTYIGIGFDQFDPIHPPDAAQALLVRLVVVVRVCVVVVQQAHAYEYAACGLLNQLSNCLVCVRHHAEYEYALYAFQQFDWDAAADPVRHGPVVHTDADLVSLCPRVRPRVVLVVCLVVVPLVVVVVVCCVQACVPHDDDVVSSVVRSVRSSSGDHNSSSSSNRNRRHCPCAHPVHYGHVVSLASNPHEYEQEAECRARVRHPVRSVVSQVSHPHYDYDYDYQHYSDCCGRPVPVVSVVVVVRVVD/DDDWDWDAFPVGKIKTKDWAQPVEDAEEEEAEAALFALLLCVLVCVVCRVHHTYIGIGFDQFDPIHPPDAAQALVVRLVVVVRVVVRVVAQAHAYEYAACGLLNQLSNCLVCVRRHQEYEYALYAFQQFDWDAQADPVGHGDPLGTDADLVSLCPRVHPRVVLVVCLVVVPLVVVCVVCCVQPCVPWDPDPVSSVVSSVRSSSGDHNSSSSSNRNRRHQPCQHNSHDGHVVSLASNAHQYEQEAECRARVRHPVRSVVSQVSRPHYDYDYDYQHYSCCSGRPVPVVSVVVVVRSVD